Protein AF-A0A8J6C8V6-F1 (afdb_monomer)

Organism: Diacronema lutheri (NCBI:txid2081491)

Solvent-accessible surface area (backbone atoms only — not comparable to full-atom values): 44480 Å² total; per-residue (Å²): 112,77,70,57,52,56,53,49,53,51,51,50,51,52,50,50,52,49,50,53,52,50,55,67,61,65,72,78,74,77,81,79,85,79,83,84,81,88,88,88,89,86,83,91,84,90,88,87,83,85,86,85,81,88,85,83,87,83,88,86,85,86,87,90,85,86,84,88,84,86,88,84,86,85,85,87,87,82,88,82,89,82,91,81,89,86,86,88,82,84,79,92,68,75,66,72,68,63,71,75,76,77,76,85,82,84,85,87,81,90,78,84,87,85,89,81,86,84,87,86,82,87,81,88,86,90,82,89,84,86,88,81,84,88,79,89,78,89,85,81,88,82,87,88,80,89,78,90,82,90,84,88,81,89,78,87,83,76,87,81,78,90,73,85,72,84,67,54,74,67,58,54,50,48,55,50,48,55,51,48,50,54,49,48,53,52,48,50,53,50,50,51,51,51,51,51,53,51,50,50,50,52,50,53,51,54,51,50,52,52,50,50,51,51,48,48,52,46,50,51,50,40,71,74,59,72,43,74,50,34,62,65,40,50,50,44,40,53,69,44,50,51,38,51,54,50,49,54,51,20,46,55,51,4,40,51,39,6,65,62,60,71,47,57,50,66,56,20,22,33,40,36,43,22,47,58,34,32,22,14,60,48,73,40,91,78,67,70,81,40,72,65,29,46,53,48,49,67,54,49,49,45,46,32,53,47,48,50,17,42,51,22,20,51,54,53,62,28,51,31,53,56,52,52,50,52,54,50,48,52,49,39,41,49,52,50,50,51,51,52,53,59,65,67,58,58,71,75,76,75,76,74,75,87,59,58,84,76,45,52,61,53,52,54,46,52,62,68,68,42,69,72,72,68,69,72,75,68,63,74,66,79,65,71,32,43,46,54,52,42,47,47,47,41,40,72,45,48,48,32,51,50,49,50,54,51,14,42,60,55,5,45,55,41,9,62,66,62,70,48,57,58,66,49,21,19,33,43,36,29,22,30,52,32,44,24,32,56,55,65,38,94,78,72,65,81,45,78,65,18,42,52,47,48,53,53,48,36,41,49,31,40,39,51,44,34,48,47,26,26,54,35,25,64,37,63,50,34,55,53,48,42,52,49,48,45,66,63,45,33,76,77,40,64,87,48,38,60,58,51,47,57,61,59,45,47,62,56,52,53,48,49,25,48,52,52,3,39,52,50,5,63,73,71,72,44,58,48,69,56,20,23,36,45,38,29,19,46,71,14,27,18,25,65,58,75,49,93,79,69,67,89,43,72,65,47,44,51,50,52,38,42,54,33,32,37,49,49,28,52,46,12,27,45,18,25,32,46,42,65,41,67,62,62,58,49,51,49,54,47,53,51,50,51,50,48,62,65,44,47,60,59,53,49,52,53,51,48,52,52,51,50,52,51,52,63,73,60,54,80,73,71,91,73,74,93,71,84,79,80,95,66,89,77,77,77,74,73,73,72,79,49,70,64,60,58,51,52,64,61,42,58,63,49,54,57,51,49,52,52,50,51,52,50,50,45,42,57,72,46,50,50,40,51,51,53,51,52,50,19,48,56,54,3,40,52,51,6,62,72,69,72,44,56,53,66,52,17,22,32,36,39,43,17,18,54,64,30,25,42,69,49,78,42,90,75,72,69,83,46,74,67,38,42,57,47,47,42,53,49,19,43,51,31,48,57,49,49,32,34,52,22,14,47,48,14,44,56,50,49,48,44,62,76,68,62,60,73,76,94,71,73,69,79,79,70,70,133

Structure (mmCIF, N/CA/C/O backbone):
data_AF-A0A8J6C8V6-F1
#
_entry.id   AF-A0A8J6C8V6-F1
#
loop_
_atom_site.group_PDB
_atom_site.id
_atom_site.type_symbol
_atom_site.label_atom_id
_atom_site.label_alt_id
_atom_site.label_comp_id
_atom_site.label_asym_id
_atom_site.label_entity_id
_atom_site.label_seq_id
_atom_site.pdbx_PDB_ins_code
_atom_site.Cartn_x
_atom_site.Cartn_y
_atom_site.Cartn_z
_atom_site.occupancy
_atom_site.B_iso_or_equiv
_atom_site.auth_seq_id
_atom_site.auth_comp_id
_atom_site.auth_asym_id
_atom_site.auth_atom_id
_atom_site.pdbx_PDB_model_num
ATOM 1 N N . MET A 1 1 ? 4.197 25.126 -21.707 1.00 30.05 1 MET A N 1
ATOM 2 C CA . MET A 1 1 ? 3.265 24.369 -20.836 1.00 30.05 1 MET A CA 1
ATOM 3 C C . MET A 1 1 ? 3.887 24.002 -19.483 1.00 30.05 1 MET A C 1
ATOM 5 O O . MET A 1 1 ? 3.318 24.408 -18.483 1.00 30.05 1 MET A O 1
ATOM 9 N N . ALA A 1 2 ? 5.067 23.366 -19.401 1.00 25.59 2 ALA A N 1
ATOM 10 C CA . ALA A 1 2 ? 5.706 23.020 -18.112 1.00 25.59 2 ALA A CA 1
ATOM 11 C C . ALA A 1 2 ? 6.103 24.221 -17.212 1.00 25.59 2 ALA A C 1
ATOM 13 O O . ALA A 1 2 ? 6.081 24.112 -15.992 1.00 25.59 2 ALA A O 1
ATOM 14 N N . THR A 1 3 ? 6.415 25.387 -17.788 1.00 31.66 3 THR A N 1
ATOM 15 C CA . THR A 1 3 ? 6.714 26.626 -17.038 1.00 31.66 3 THR A CA 1
ATOM 16 C C . THR A 1 3 ? 5.484 27.243 -16.368 1.00 31.66 3 THR A C 1
ATOM 18 O O . THR A 1 3 ? 5.606 27.835 -15.300 1.00 31.66 3 THR A O 1
ATOM 21 N N . ASN A 1 4 ? 4.294 27.059 -16.949 1.00 33.47 4 ASN A N 1
ATOM 22 C CA . ASN A 1 4 ? 3.049 27.615 -16.410 1.00 33.47 4 ASN A CA 1
ATOM 23 C C . ASN A 1 4 ? 2.505 26.767 -15.251 1.00 33.47 4 ASN A C 1
ATOM 25 O O . ASN A 1 4 ? 1.908 27.316 -14.334 1.00 33.47 4 ASN A O 1
ATOM 29 N N . ALA A 1 5 ? 2.772 25.456 -15.242 1.00 31.73 5 ALA A N 1
ATOM 30 C CA . ALA A 1 5 ? 2.383 24.567 -14.144 1.00 31.73 5 ALA A CA 1
ATOM 31 C C . ALA A 1 5 ? 3.137 24.881 -12.836 1.00 31.73 5 ALA A C 1
ATOM 33 O O . ALA A 1 5 ? 2.535 24.892 -11.767 1.00 31.73 5 ALA A O 1
ATOM 34 N N . GLY A 1 6 ? 4.433 25.212 -12.913 1.00 34.34 6 GLY A N 1
ATOM 35 C CA . GLY A 1 6 ? 5.220 25.612 -11.737 1.00 34.34 6 GLY A CA 1
ATOM 36 C C . GLY A 1 6 ? 4.795 26.964 -11.152 1.00 34.34 6 GLY A C 1
ATOM 37 O O . GLY A 1 6 ? 4.732 27.115 -9.935 1.00 34.34 6 GLY A O 1
ATOM 38 N N . ALA A 1 7 ? 4.445 27.929 -12.010 1.00 38.06 7 ALA A N 1
ATOM 39 C CA . ALA A 1 7 ? 3.910 29.219 -11.576 1.00 38.06 7 ALA A CA 1
ATOM 40 C C . ALA A 1 7 ? 2.508 29.081 -10.957 1.00 38.06 7 ALA A C 1
ATOM 42 O O . ALA A 1 7 ? 2.233 29.710 -9.941 1.00 38.06 7 ALA A O 1
ATOM 43 N N . ALA A 1 8 ? 1.655 28.215 -11.517 1.00 36.56 8 ALA A N 1
ATOM 44 C CA . ALA A 1 8 ? 0.338 27.916 -10.961 1.00 36.56 8 ALA A CA 1
ATOM 45 C C . ALA A 1 8 ? 0.431 27.227 -9.590 1.00 36.56 8 ALA A C 1
ATOM 47 O O . ALA A 1 8 ? -0.271 27.629 -8.671 1.00 36.56 8 ALA A O 1
ATOM 48 N N . ALA A 1 9 ? 1.340 26.262 -9.408 1.00 36.94 9 ALA A N 1
ATOM 49 C CA . ALA A 1 9 ? 1.551 25.603 -8.115 1.00 36.94 9 ALA A CA 1
ATOM 50 C C . ALA A 1 9 ? 2.092 26.566 -7.039 1.00 36.94 9 ALA A C 1
ATOM 52 O O . ALA A 1 9 ? 1.648 26.520 -5.895 1.00 36.94 9 ALA A O 1
ATOM 53 N N . LEU A 1 10 ? 3.003 27.477 -7.405 1.00 40.19 10 LEU A N 1
ATOM 54 C CA . LEU A 1 10 ? 3.498 28.527 -6.505 1.00 40.19 10 LEU A CA 1
ATOM 55 C C . LEU A 1 10 ? 2.413 29.556 -6.159 1.00 40.19 10 LEU A C 1
ATOM 57 O O . LEU A 1 10 ? 2.309 29.952 -5.001 1.00 40.19 10 LEU A O 1
ATOM 61 N N . ALA A 1 11 ? 1.589 29.961 -7.129 1.00 42.84 11 ALA A N 1
ATOM 62 C CA . ALA A 1 11 ? 0.463 30.865 -6.897 1.00 42.84 11 ALA A CA 1
ATOM 63 C C . ALA A 1 11 ? -0.610 30.217 -6.009 1.00 42.84 11 ALA A C 1
ATOM 65 O O . ALA A 1 11 ? -1.130 30.865 -5.107 1.00 42.84 11 ALA A O 1
ATOM 66 N N . MET A 1 12 ? -0.887 28.927 -6.212 1.00 39.62 12 MET A N 1
ATOM 67 C CA . MET A 1 12 ? -1.834 28.166 -5.398 1.00 39.62 12 MET A CA 1
ATOM 68 C C . MET A 1 12 ? -1.300 27.947 -3.977 1.00 39.62 12 MET A C 1
ATOM 70 O O . MET A 1 12 ? -2.042 28.135 -3.022 1.00 39.62 12 MET A O 1
ATOM 74 N N . GLY A 1 13 ? -0.004 27.652 -3.815 1.00 39.75 13 GLY A N 1
ATOM 75 C CA . GLY A 1 13 ? 0.644 27.567 -2.502 1.00 39.75 13 GLY A CA 1
ATOM 76 C C . GLY A 1 13 ? 0.668 28.905 -1.753 1.00 39.75 13 GLY A C 1
ATOM 77 O O . GLY A 1 13 ? 0.417 28.939 -0.551 1.00 39.75 13 GLY A O 1
ATOM 78 N N . ALA A 1 14 ? 0.899 30.019 -2.456 1.00 44.19 14 ALA A N 1
ATOM 79 C CA . ALA A 1 14 ? 0.821 31.360 -1.877 1.00 44.19 14 ALA A CA 1
ATOM 80 C C . ALA A 1 14 ? -0.619 31.745 -1.492 1.00 44.19 14 ALA A C 1
ATOM 82 O O . ALA A 1 14 ? -0.830 32.321 -0.426 1.00 44.19 14 ALA A O 1
ATOM 83 N N . ALA A 1 15 ? -1.610 31.385 -2.314 1.00 42.84 15 ALA A N 1
ATOM 84 C CA . ALA A 1 15 ? -3.025 31.590 -2.012 1.00 42.84 15 ALA A CA 1
ATOM 85 C C . ALA A 1 15 ? -3.473 30.764 -0.795 1.00 42.84 15 ALA A C 1
ATOM 87 O O . ALA A 1 15 ? -4.143 31.298 0.083 1.00 42.84 15 ALA A O 1
ATOM 88 N N . LEU A 1 16 ? -3.037 29.502 -0.694 1.00 38.69 16 LEU A N 1
ATOM 89 C CA . LEU A 1 16 ? -3.321 28.637 0.453 1.00 38.69 16 LEU A CA 1
ATOM 90 C C . LEU A 1 16 ? -2.658 29.169 1.733 1.00 38.69 16 LEU A C 1
ATOM 92 O O . LEU A 1 16 ? -3.304 29.265 2.770 1.00 38.69 16 LEU A O 1
ATOM 96 N N . GLY A 1 17 ? -1.390 29.592 1.654 1.00 43.94 17 GLY A N 1
ATOM 97 C CA . GLY A 1 17 ? -0.689 30.216 2.779 1.00 43.94 17 GLY A CA 1
ATOM 98 C C . GLY A 1 17 ? -1.349 31.521 3.235 1.00 43.94 17 GLY A C 1
ATOM 99 O O . GLY A 1 17 ? -1.483 31.759 4.435 1.00 43.94 17 GLY A O 1
ATOM 100 N N . SER A 1 18 ? -1.830 32.340 2.293 1.00 45.34 18 SER A N 1
ATOM 101 C CA . SER A 1 18 ? -2.591 33.558 2.595 1.00 45.34 18 SER A CA 1
ATOM 102 C C . SER A 1 18 ? -3.954 33.248 3.218 1.00 45.34 18 SER A C 1
ATOM 104 O O . SER A 1 18 ? -4.357 33.956 4.135 1.00 45.34 18 SER A O 1
ATOM 106 N N . ALA A 1 19 ? -4.649 32.201 2.764 1.00 39.81 19 ALA A N 1
ATOM 107 C CA . ALA A 1 19 ? -5.932 31.775 3.323 1.00 39.81 19 ALA A CA 1
ATOM 108 C C . ALA A 1 19 ? -5.781 31.258 4.762 1.00 39.81 19 ALA A C 1
ATOM 110 O O . ALA A 1 19 ? -6.532 31.677 5.637 1.00 39.81 19 ALA A O 1
ATOM 111 N N . ILE A 1 20 ? -4.754 30.443 5.030 1.00 40.00 20 ILE A N 1
ATOM 112 C CA . ILE A 1 20 ? -4.425 29.953 6.379 1.00 40.00 20 ILE A CA 1
ATOM 113 C C . ILE A 1 20 ? -4.071 31.125 7.303 1.00 40.00 20 ILE A C 1
ATOM 115 O O . ILE A 1 20 ? -4.607 31.237 8.401 1.00 40.00 20 ILE A O 1
ATOM 119 N N . THR A 1 21 ? -3.221 32.047 6.843 1.00 48.19 21 THR A N 1
ATOM 120 C CA . THR A 1 21 ? -2.825 33.222 7.639 1.00 48.19 21 THR A CA 1
ATOM 121 C C . THR A 1 21 ? -4.021 34.143 7.910 1.00 48.19 21 THR A C 1
ATOM 123 O O . THR A 1 21 ? -4.174 34.648 9.020 1.00 48.19 21 THR A O 1
ATOM 126 N N . SER A 1 22 ? -4.905 34.323 6.922 1.00 44.50 22 SER A N 1
ATOM 127 C CA . SER A 1 22 ? -6.136 35.104 7.068 1.00 44.50 22 SER A CA 1
ATOM 128 C C . SER A 1 22 ? -7.093 34.462 8.075 1.00 44.50 22 SER A C 1
ATOM 130 O O . SER A 1 22 ? -7.598 35.170 8.943 1.00 44.50 22 SER A O 1
ATOM 132 N N . ALA A 1 23 ? -7.286 33.140 8.017 1.00 41.44 23 ALA A N 1
ATOM 133 C CA . ALA A 1 23 ? -8.123 32.395 8.958 1.00 41.44 23 ALA A CA 1
ATOM 134 C C . ALA A 1 23 ? -7.595 32.486 10.403 1.00 41.44 23 ALA A C 1
ATOM 136 O O . ALA A 1 23 ? -8.367 32.741 11.328 1.00 41.44 23 ALA A O 1
ATOM 137 N N . MET A 1 24 ? -6.272 32.385 10.591 1.00 41.94 24 MET A N 1
ATOM 138 C CA . MET A 1 24 ? -5.627 32.557 11.902 1.00 41.94 24 MET A CA 1
ATOM 139 C C . MET A 1 24 ? -5.723 33.993 12.438 1.00 41.94 24 MET A C 1
ATOM 141 O O . MET A 1 24 ? -5.727 34.199 13.647 1.00 41.94 24 MET A O 1
ATOM 145 N N . SER A 1 25 ? -5.805 34.996 11.560 1.00 46.53 25 SER A N 1
ATOM 146 C CA . SER A 1 25 ? -5.974 36.397 11.971 1.00 46.53 25 SER A CA 1
ATOM 147 C C . SER A 1 25 ? -7.427 36.775 12.287 1.00 46.53 25 SER A C 1
ATOM 149 O O . SER A 1 25 ? -7.662 37.692 13.071 1.00 46.53 25 SER A O 1
ATOM 151 N N . SER A 1 26 ? -8.410 36.064 11.722 1.00 38.81 26 SER A N 1
ATOM 152 C CA . SER A 1 26 ? -9.838 36.340 11.937 1.00 38.81 26 SER A CA 1
ATOM 153 C C . SER A 1 26 ? -10.416 35.747 13.225 1.00 38.81 26 SER A C 1
ATOM 155 O O . SER A 1 26 ? -11.485 36.177 13.647 1.00 38.81 26 SER A O 1
ATOM 157 N N . SER A 1 27 ? -9.732 34.803 13.881 1.00 40.84 27 SER A N 1
ATOM 158 C CA . SER A 1 27 ? -10.214 34.189 15.130 1.00 40.84 27 SER A CA 1
ATOM 159 C C . SER A 1 27 ? -9.925 35.017 16.392 1.00 40.84 27 SER A C 1
ATOM 161 O O . SER A 1 27 ? -10.410 34.673 17.466 1.00 40.84 27 SER A O 1
ATOM 163 N N . SER A 1 28 ? -9.186 36.131 16.294 1.00 40.91 28 SER A N 1
ATOM 164 C CA . SER A 1 28 ? -8.735 36.898 17.470 1.00 40.91 28 SER A CA 1
ATOM 165 C C . SER A 1 28 ? -9.606 38.111 17.853 1.00 40.91 28 SER A C 1
ATOM 167 O O . SER A 1 28 ? -9.186 38.893 18.709 1.00 40.91 28 SER A O 1
ATOM 169 N N . SER A 1 29 ? -10.778 38.333 17.241 1.00 36.53 29 SER A N 1
ATOM 170 C CA . SER A 1 29 ? -11.507 39.612 17.397 1.00 36.53 29 SER A CA 1
ATOM 171 C C . SER A 1 29 ? -13.019 39.544 17.654 1.00 36.53 29 SER A C 1
ATOM 173 O O . SER A 1 29 ? -13.678 40.581 17.589 1.00 36.53 29 SER A O 1
ATOM 175 N N . ALA A 1 30 ? -13.586 38.394 18.028 1.00 34.59 30 ALA A N 1
ATOM 176 C CA . ALA A 1 30 ? -14.975 38.344 18.496 1.00 34.59 30 ALA A CA 1
ATOM 177 C C . ALA A 1 30 ? -15.041 38.437 20.038 1.00 34.59 30 ALA A C 1
ATOM 179 O O . ALA A 1 30 ? -14.602 37.508 20.718 1.00 34.59 30 ALA A O 1
ATOM 180 N N . PRO A 1 31 ? -15.568 39.527 20.629 1.00 36.94 31 PRO A N 1
ATOM 181 C CA . PRO A 1 31 ? -15.778 39.599 22.069 1.00 36.94 31 PRO A CA 1
ATOM 182 C C . PRO A 1 31 ? -16.954 38.704 22.483 1.00 36.94 31 PRO A C 1
ATOM 184 O O . PRO A 1 31 ? -18.057 38.810 21.944 1.00 36.94 31 PRO A O 1
ATOM 187 N N . HIS A 1 32 ? -16.718 37.838 23.469 1.00 37.09 32 HIS A N 1
ATOM 188 C CA . HIS A 1 32 ? -17.758 37.080 24.164 1.00 37.09 32 HIS A CA 1
ATOM 189 C C . HIS A 1 32 ? -18.831 38.025 24.744 1.00 37.09 32 HIS A C 1
ATOM 191 O O . HIS A 1 32 ? -18.473 38.987 25.431 1.00 37.09 32 HIS A O 1
ATOM 197 N N . PRO A 1 33 ? -20.137 37.762 24.548 1.00 39.53 33 PRO A N 1
ATOM 198 C CA . PRO A 1 33 ? -21.176 38.492 25.258 1.00 39.53 33 PRO A CA 1
ATOM 199 C C . PRO A 1 33 ? -21.179 38.072 26.734 1.00 39.53 33 PRO A C 1
ATOM 201 O O . PRO A 1 33 ? -21.452 36.923 27.077 1.00 39.53 33 PRO A O 1
ATOM 204 N N . ALA A 1 34 ? -20.854 39.028 27.603 1.00 34.25 34 ALA A N 1
ATOM 205 C CA . ALA A 1 34 ? -20.939 38.896 29.047 1.00 34.25 34 ALA A CA 1
ATOM 206 C C . ALA A 1 34 ? -22.407 38.775 29.487 1.00 34.25 34 ALA A C 1
ATOM 208 O O . ALA A 1 34 ? -23.218 39.674 29.261 1.00 34.25 34 ALA A O 1
ATOM 209 N N . THR A 1 35 ? -22.746 37.670 30.143 1.00 34.94 35 THR A N 1
ATOM 210 C CA . THR A 1 35 ? -23.993 37.516 30.894 1.00 34.94 35 THR A CA 1
ATOM 211 C C . THR A 1 35 ? -23.923 38.363 32.160 1.00 34.94 35 THR A C 1
ATOM 213 O O . THR A 1 35 ? -23.154 38.064 33.072 1.00 34.94 35 THR A O 1
ATOM 216 N N . ALA A 1 36 ? -24.718 39.430 32.195 1.00 33.66 36 ALA A N 1
ATOM 217 C CA . ALA A 1 36 ? -24.928 40.268 33.364 1.00 33.66 36 ALA A CA 1
ATOM 218 C C . ALA A 1 36 ? -25.947 39.618 34.312 1.00 33.66 36 ALA A C 1
ATOM 220 O O . ALA A 1 36 ? -27.078 39.331 33.925 1.00 33.66 36 ALA A O 1
ATOM 221 N N . THR A 1 37 ? -25.554 39.443 35.568 1.00 39.41 37 THR A N 1
ATOM 222 C CA . THR A 1 37 ? -26.453 39.244 36.706 1.00 39.41 37 THR A CA 1
ATOM 223 C C . THR A 1 37 ? -26.199 40.376 37.685 1.00 39.41 37 THR A C 1
ATOM 225 O O . THR A 1 37 ? -25.075 40.482 38.165 1.00 39.41 37 THR A O 1
ATOM 228 N N . ASP A 1 38 ? -27.214 41.198 37.969 1.00 35.12 38 ASP A N 1
ATOM 229 C CA . ASP A 1 38 ? -27.500 41.614 39.345 1.00 35.12 38 ASP A CA 1
ATOM 230 C C . ASP A 1 38 ? -28.845 42.346 39.527 1.00 35.12 38 ASP A C 1
ATOM 232 O O . ASP A 1 38 ? -29.272 43.141 38.691 1.00 35.12 38 ASP A O 1
ATOM 236 N N . ALA A 1 39 ? -29.404 42.091 40.718 1.00 33.47 39 ALA A N 1
ATOM 237 C CA . ALA A 1 39 ? -30.336 42.879 41.537 1.00 33.47 39 ALA A CA 1
ATOM 238 C C . ALA A 1 39 ? -31.869 42.611 41.517 1.00 33.47 39 ALA A C 1
ATOM 240 O O . ALA A 1 39 ? -32.626 43.174 40.731 1.00 33.47 39 ALA A O 1
ATOM 241 N N . SER A 1 40 ? -32.294 41.951 42.613 1.00 32.03 40 SER A N 1
ATOM 242 C CA . SER A 1 40 ? -33.287 42.407 43.626 1.00 32.03 40 SER A CA 1
ATOM 243 C C . SER A 1 40 ? -34.705 41.784 43.708 1.00 32.03 40 SER A C 1
ATOM 245 O O . SER A 1 40 ? -35.217 41.277 42.717 1.00 32.03 40 SER A O 1
ATOM 247 N N . PRO A 1 41 ? -35.330 41.769 44.921 1.00 57.94 41 PRO A N 1
ATOM 248 C CA . PRO A 1 41 ? -36.082 40.621 45.451 1.00 57.94 41 PRO A CA 1
ATOM 249 C C . PRO A 1 41 ? -37.564 40.907 45.783 1.00 57.94 41 PRO A C 1
ATOM 251 O O . PRO A 1 41 ? -37.940 42.063 45.937 1.00 57.94 41 PRO A O 1
ATOM 254 N N . ALA A 1 42 ? -38.372 39.856 46.015 1.00 30.39 42 ALA A N 1
ATOM 255 C CA . ALA A 1 42 ? -39.424 39.805 47.051 1.00 30.39 42 ALA A CA 1
ATOM 256 C C . ALA A 1 42 ? -40.224 38.477 47.064 1.00 30.39 42 ALA A C 1
ATOM 258 O O . ALA A 1 42 ? -40.580 37.944 46.021 1.00 30.39 42 ALA A O 1
ATOM 259 N N . ALA A 1 43 ? -40.597 38.076 48.288 1.00 31.33 43 ALA A N 1
ATOM 260 C CA . ALA A 1 43 ? -41.796 37.325 48.699 1.00 31.33 43 ALA A CA 1
ATOM 261 C C . ALA A 1 43 ? -41.878 35.780 48.545 1.00 31.33 43 ALA A C 1
ATOM 263 O O . ALA A 1 43 ? -42.280 35.241 47.526 1.00 31.33 43 ALA A O 1
ATOM 264 N N . ALA A 1 44 ? -41.621 35.121 49.687 1.00 32.28 44 ALA A N 1
ATOM 265 C CA . ALA A 1 44 ? -42.472 34.142 50.391 1.00 32.28 44 ALA A CA 1
ATOM 266 C C . ALA A 1 44 ? -43.020 32.886 49.667 1.00 32.28 44 ALA A C 1
ATOM 268 O O . ALA A 1 44 ? -43.952 32.984 48.881 1.00 32.28 44 ALA A O 1
ATOM 269 N N . ALA A 1 45 ? -42.590 31.691 50.113 1.00 31.55 45 ALA A N 1
ATOM 270 C CA . ALA A 1 45 ? -43.427 30.725 50.862 1.00 31.55 45 ALA A CA 1
ATOM 271 C C . ALA A 1 45 ? -42.719 29.362 51.097 1.00 31.55 45 ALA A C 1
ATOM 273 O O . ALA A 1 45 ? -42.492 28.588 50.179 1.00 31.55 45 ALA A O 1
ATOM 274 N N . ALA A 1 46 ? -42.374 29.127 52.366 1.00 31.80 46 ALA A N 1
ATOM 275 C CA . ALA A 1 46 ? -42.501 27.927 53.210 1.00 31.80 46 ALA A CA 1
ATOM 276 C C . ALA A 1 46 ? -42.392 26.453 52.694 1.00 31.80 46 ALA A C 1
ATOM 278 O O . ALA A 1 46 ? -43.120 26.016 51.811 1.00 31.80 46 ALA A O 1
ATOM 279 N N . VAL A 1 47 ? -41.663 25.675 53.528 1.00 34.12 47 VAL A N 1
ATOM 280 C CA . VAL A 1 47 ? -41.816 24.248 53.957 1.00 34.12 47 VAL A CA 1
ATOM 281 C C . VAL A 1 47 ? -40.800 23.215 53.392 1.00 34.12 47 VAL A C 1
ATOM 283 O O . VAL A 1 47 ? -40.461 23.281 52.216 1.00 34.12 47 VAL A O 1
ATOM 286 N N . PRO A 1 48 ? -40.247 22.298 54.236 1.00 40.84 48 PRO A N 1
ATOM 287 C CA . PRO A 1 48 ? -38.853 21.849 54.149 1.00 40.84 48 PRO A CA 1
ATOM 288 C C . PRO A 1 48 ? -38.660 20.377 53.738 1.00 40.84 48 PRO A C 1
ATOM 290 O O . PRO A 1 48 ? -39.536 19.535 53.926 1.00 40.84 48 PRO A O 1
ATOM 293 N N . SER A 1 49 ? -37.445 20.042 53.295 1.00 32.38 49 SER A N 1
ATOM 294 C CA . SER A 1 49 ? -36.958 18.666 53.135 1.00 32.38 49 SER A CA 1
ATOM 295 C C . SER A 1 49 ? -35.803 18.373 54.103 1.00 32.38 49 SER A C 1
ATOM 297 O O . SER A 1 49 ? -34.840 19.132 54.194 1.00 32.38 49 SER A O 1
ATOM 299 N N . ALA A 1 50 ? -35.947 17.269 54.837 1.00 35.53 50 ALA A N 1
ATOM 300 C CA . ALA A 1 50 ? -35.058 16.753 55.876 1.00 35.53 50 ALA A CA 1
ATOM 301 C C . ALA A 1 50 ? -33.678 16.271 55.356 1.00 35.53 50 ALA A C 1
ATOM 303 O O . ALA A 1 50 ? -33.557 15.938 54.177 1.00 35.53 50 ALA A O 1
ATOM 304 N N . PRO A 1 51 ? -32.651 16.169 56.228 1.00 38.38 51 PRO A N 1
ATOM 305 C CA . PRO A 1 51 ? -31.327 15.661 55.867 1.00 38.38 51 PRO A CA 1
ATOM 306 C C . PRO A 1 51 ? -31.193 14.136 56.042 1.00 38.38 51 PRO A C 1
ATOM 308 O O . PRO A 1 51 ? -31.664 13.560 57.024 1.00 38.38 51 PRO A O 1
ATOM 311 N N . SER A 1 52 ? -30.489 13.487 55.110 1.00 32.66 52 SER A N 1
ATOM 312 C CA . SER A 1 52 ? -30.012 12.100 55.238 1.00 32.66 52 SER A CA 1
ATOM 313 C C . SER A 1 52 ? -28.766 12.008 56.139 1.00 32.66 52 SER A C 1
ATOM 315 O O . SER A 1 52 ? -27.933 12.916 56.104 1.00 32.66 52 SER A O 1
ATOM 317 N N . PRO A 1 53 ? -28.600 10.928 56.931 1.00 42.84 53 PRO A N 1
ATOM 318 C CA . PRO A 1 53 ? -27.526 10.822 57.913 1.00 42.84 53 PRO A CA 1
ATOM 319 C C . PRO A 1 53 ? -26.259 10.123 57.393 1.00 42.84 53 PRO A C 1
ATOM 321 O O . PRO A 1 53 ? -26.299 9.245 56.532 1.00 42.84 53 PRO A O 1
ATOM 324 N N . LEU A 1 54 ? -25.140 10.508 58.016 1.00 32.62 54 LEU A N 1
ATOM 325 C CA . LEU A 1 54 ? -23.837 9.845 58.000 1.00 32.62 54 LEU A CA 1
ATOM 326 C C . LEU A 1 54 ? -23.925 8.381 58.466 1.00 32.62 54 LEU A C 1
ATOM 328 O O . LEU A 1 54 ? -24.571 8.084 59.471 1.00 32.62 54 LEU A O 1
ATOM 332 N N . VAL A 1 55 ? -23.154 7.499 57.823 1.00 35.19 55 VAL A N 1
ATOM 333 C CA . VAL A 1 55 ? -22.826 6.161 58.336 1.00 35.19 55 VAL A CA 1
ATOM 334 C C . VAL A 1 55 ? -21.369 6.145 58.792 1.00 35.19 55 VAL A C 1
ATOM 336 O O . VAL A 1 55 ? -20.452 6.447 58.030 1.00 35.19 55 VAL A O 1
ATOM 339 N N . ALA A 1 56 ? -21.190 5.807 60.066 1.00 30.69 56 ALA A N 1
ATOM 340 C CA . ALA A 1 56 ? -19.921 5.682 60.761 1.00 30.69 56 ALA A CA 1
ATOM 341 C C . ALA A 1 56 ? -19.314 4.274 60.622 1.00 30.69 56 ALA A C 1
ATOM 343 O O . ALA A 1 56 ? -20.008 3.259 60.625 1.00 30.69 56 ALA A O 1
ATOM 344 N N . THR A 1 57 ? -17.986 4.241 60.565 1.00 37.38 57 THR A N 1
ATOM 345 C CA . THR A 1 57 ? -17.092 3.084 60.732 1.00 37.38 57 THR A CA 1
ATOM 346 C C . THR A 1 57 ? -17.082 2.528 62.161 1.00 37.38 57 THR A C 1
ATOM 348 O O . THR A 1 57 ? -17.188 3.322 63.099 1.00 37.38 57 THR A O 1
ATOM 351 N N . PRO A 1 58 ? -16.715 1.244 62.355 1.00 40.69 58 PRO A N 1
ATOM 352 C CA . PRO A 1 58 ? -16.085 0.807 63.599 1.00 40.69 58 PRO A CA 1
ATOM 353 C C . PRO A 1 58 ? -14.673 0.205 63.410 1.00 40.69 58 PRO A C 1
ATOM 355 O O . PRO A 1 58 ? -14.434 -0.685 62.596 1.00 40.69 58 PRO A O 1
ATOM 358 N N . ARG A 1 59 ? -13.747 0.705 64.240 1.00 29.64 59 ARG A N 1
ATOM 359 C CA . ARG A 1 59 ? -12.506 0.079 64.766 1.00 29.64 59 ARG A CA 1
ATOM 360 C C . ARG A 1 59 ? -12.925 -0.815 65.961 1.00 29.64 59 ARG A C 1
ATOM 362 O O . ARG A 1 59 ? -13.957 -0.524 66.548 1.00 29.64 59 ARG A O 1
ATOM 369 N N . ALA A 1 60 ? -12.235 -1.825 66.493 1.00 32.94 60 ALA A N 1
ATOM 370 C CA . ALA A 1 60 ? -10.900 -2.417 66.389 1.00 32.94 60 ALA A CA 1
ATOM 371 C C . ALA A 1 60 ? -10.926 -3.753 67.183 1.00 32.94 60 ALA A C 1
ATOM 373 O O . ALA A 1 60 ? -11.742 -3.854 68.095 1.00 32.94 60 ALA A O 1
ATOM 374 N N . ALA A 1 61 ? -9.995 -4.694 66.945 1.00 29.70 61 ALA A N 1
ATOM 375 C CA . ALA A 1 61 ? -9.235 -5.383 68.013 1.00 29.70 61 ALA A CA 1
ATOM 376 C C . ALA A 1 61 ? -8.211 -6.420 67.481 1.00 29.70 61 ALA A C 1
ATOM 378 O O . ALA A 1 61 ? -8.573 -7.369 66.801 1.00 29.70 61 ALA A O 1
ATOM 379 N N . ALA A 1 62 ? -6.954 -6.203 67.892 1.00 30.19 62 ALA A N 1
ATOM 380 C CA . ALA A 1 62 ? -5.918 -7.148 68.348 1.00 30.19 62 ALA A CA 1
ATOM 381 C C . ALA A 1 62 ? -5.323 -8.274 67.447 1.00 30.19 62 ALA A C 1
ATOM 383 O O . ALA A 1 62 ? -5.973 -9.231 67.052 1.00 30.19 62 ALA A O 1
ATOM 384 N N . GLN A 1 63 ? -3.998 -8.149 67.265 1.00 34.34 63 GLN A N 1
ATOM 385 C CA . GLN A 1 63 ? -2.928 -9.106 66.881 1.00 34.34 63 GLN A CA 1
ATOM 386 C C . GLN A 1 63 ? -2.663 -10.195 67.974 1.00 34.34 63 GLN A C 1
ATOM 388 O O . GLN A 1 63 ? -3.320 -10.074 69.009 1.00 34.34 63 GLN A O 1
ATOM 393 N N . PRO A 1 64 ? -1.703 -11.176 67.879 1.00 47.19 64 PRO A N 1
ATOM 394 C CA . PRO A 1 64 ? -0.472 -11.240 67.041 1.00 47.19 64 PRO A CA 1
ATOM 395 C C . PRO A 1 64 ? -0.014 -12.629 66.496 1.00 47.19 64 PRO A C 1
ATOM 397 O O . PRO A 1 64 ? -0.524 -13.668 66.894 1.00 47.19 64 PRO A O 1
ATOM 400 N N . GLY A 1 65 ? 1.052 -12.646 65.667 1.00 29.25 65 GLY A N 1
ATOM 401 C CA . GLY A 1 65 ? 2.031 -13.758 65.682 1.00 29.25 65 GLY A CA 1
ATOM 402 C C . GLY A 1 65 ? 2.587 -14.311 64.353 1.00 29.25 65 GLY A C 1
ATOM 403 O O . GLY A 1 65 ? 2.056 -15.269 63.818 1.00 29.25 65 GLY A O 1
ATOM 404 N N . THR A 1 66 ? 3.735 -13.765 63.926 1.00 30.25 66 THR A N 1
ATOM 405 C CA . THR A 1 66 ? 4.969 -14.451 63.439 1.00 30.25 66 THR A CA 1
ATOM 406 C C . THR A 1 66 ? 5.022 -15.380 62.198 1.00 30.25 66 THR A C 1
ATOM 408 O O . THR A 1 66 ? 4.497 -16.483 62.197 1.00 30.25 66 THR A O 1
ATOM 411 N N . ALA A 1 67 ? 5.920 -14.971 61.281 1.00 29.09 67 ALA A N 1
ATOM 412 C CA . ALA A 1 67 ? 7.045 -15.720 60.672 1.00 29.09 67 ALA A CA 1
ATOM 413 C C . ALA A 1 67 ? 6.853 -16.666 59.452 1.00 29.09 67 ALA A C 1
ATOM 415 O O . ALA A 1 67 ? 6.380 -17.787 59.558 1.00 29.09 67 ALA A O 1
ATOM 416 N N . ALA A 1 68 ? 7.369 -16.182 58.310 1.00 32.22 68 ALA A N 1
ATOM 417 C CA . ALA A 1 68 ? 8.311 -16.801 57.355 1.00 32.22 68 ALA A CA 1
ATOM 418 C C . ALA A 1 68 ? 8.290 -18.324 57.068 1.00 32.22 68 ALA A C 1
ATOM 420 O O . ALA A 1 68 ? 8.631 -19.114 57.939 1.00 32.22 68 ALA A O 1
ATOM 421 N N . ALA A 1 69 ? 8.105 -18.701 55.788 1.00 29.53 69 ALA A N 1
ATOM 422 C CA . ALA A 1 69 ? 9.094 -19.403 54.933 1.00 29.53 69 ALA A CA 1
ATOM 423 C C . ALA A 1 69 ? 8.444 -20.053 53.681 1.00 29.53 69 ALA A C 1
ATOM 425 O O . ALA A 1 69 ? 7.426 -20.730 53.759 1.00 29.53 69 ALA A O 1
ATOM 426 N N . SER A 1 70 ? 9.080 -19.858 52.523 1.00 29.69 70 SER A N 1
ATOM 427 C CA . SER A 1 70 ? 8.994 -20.678 51.289 1.00 29.69 70 SER A CA 1
ATOM 428 C C . SER A 1 70 ? 10.083 -21.783 51.357 1.00 29.69 70 SER A C 1
ATOM 430 O O . SER A 1 70 ? 10.894 -21.681 52.283 1.00 29.69 70 SER A O 1
ATOM 432 N N . PRO A 1 71 ? 10.285 -22.748 50.420 1.00 50.56 71 PRO A N 1
ATOM 433 C CA . PRO A 1 71 ? 9.492 -23.291 49.294 1.00 50.56 71 PRO A CA 1
ATOM 434 C C . PRO A 1 71 ? 9.334 -24.839 49.364 1.00 50.56 71 PRO A C 1
ATOM 436 O O . PRO A 1 71 ? 9.954 -25.501 50.192 1.00 50.56 71 PRO A O 1
ATOM 439 N N . GLY A 1 72 ? 8.606 -25.461 48.424 1.00 28.31 72 GLY A N 1
ATOM 440 C CA . GLY A 1 72 ? 8.777 -26.903 48.168 1.00 28.31 72 GLY A CA 1
ATOM 441 C C . GLY A 1 72 ? 7.725 -27.567 47.276 1.00 28.31 72 GLY A C 1
ATOM 442 O O . GLY A 1 72 ? 6.689 -28.002 47.761 1.00 28.31 72 GLY A O 1
ATOM 443 N N . ALA A 1 73 ? 8.030 -27.713 45.985 1.00 31.73 73 ALA A N 1
ATOM 444 C CA . ALA A 1 73 ? 7.524 -28.816 45.155 1.00 31.73 73 ALA A CA 1
ATOM 445 C C . ALA A 1 73 ? 8.461 -30.034 45.348 1.00 31.73 73 ALA A C 1
ATOM 447 O O . ALA A 1 73 ? 9.642 -29.805 45.629 1.00 31.73 73 ALA A O 1
ATOM 448 N N . PRO A 1 74 ? 8.009 -31.301 45.188 1.00 46.75 74 PRO A N 1
ATOM 449 C CA . PRO A 1 74 ? 7.966 -31.873 43.833 1.00 46.75 74 PRO A CA 1
ATOM 450 C C . PRO A 1 74 ? 6.905 -32.975 43.550 1.00 46.75 74 PRO A C 1
ATOM 452 O O . PRO A 1 74 ? 6.442 -33.686 44.429 1.00 46.75 74 PRO A O 1
ATOM 455 N N . ALA A 1 75 ? 6.624 -33.121 42.249 1.00 30.83 75 ALA A N 1
ATOM 456 C CA . ALA A 1 75 ? 6.425 -34.346 41.454 1.00 30.83 75 ALA A CA 1
ATOM 457 C C . ALA A 1 75 ? 5.392 -35.451 41.823 1.00 30.83 75 ALA A C 1
ATOM 459 O O . ALA A 1 75 ? 5.557 -36.215 42.762 1.00 30.83 75 ALA A O 1
ATOM 460 N N . ALA A 1 76 ? 4.497 -35.660 40.843 1.00 31.14 76 ALA A N 1
ATOM 461 C CA . ALA A 1 76 ? 4.158 -36.932 40.178 1.00 31.14 76 ALA A CA 1
ATOM 462 C C . ALA A 1 76 ? 3.165 -37.951 40.802 1.00 31.14 76 ALA A C 1
ATOM 464 O O . ALA A 1 76 ? 3.485 -38.713 41.702 1.00 31.14 76 ALA A O 1
ATOM 465 N N . ALA A 1 77 ? 2.053 -38.090 40.059 1.00 29.56 77 ALA A N 1
ATOM 466 C CA . ALA A 1 77 ? 1.460 -39.331 39.532 1.00 29.56 77 ALA A CA 1
ATOM 467 C C . ALA A 1 77 ? 0.329 -40.077 40.287 1.00 29.56 77 ALA A C 1
ATOM 469 O O . ALA A 1 77 ? 0.444 -40.469 41.438 1.00 29.56 77 ALA A O 1
ATOM 470 N N . LEU A 1 78 ? -0.684 -40.404 39.460 1.00 28.06 78 LEU A N 1
ATOM 471 C CA . LEU A 1 78 ? -1.603 -41.559 39.462 1.00 28.06 78 LEU A CA 1
ATOM 472 C C . LEU A 1 78 ? -2.893 -41.549 40.316 1.00 28.06 78 LEU A C 1
ATOM 474 O O . LEU A 1 78 ? -2.908 -41.839 41.501 1.00 28.06 78 LEU A O 1
ATOM 478 N N . ALA A 1 79 ? -3.998 -41.328 39.587 1.00 29.36 79 ALA A N 1
ATOM 479 C CA . ALA A 1 79 ? -5.209 -42.160 39.490 1.00 29.36 79 ALA A CA 1
ATOM 480 C C . ALA A 1 79 ? -5.848 -42.756 40.768 1.00 29.36 79 ALA A C 1
ATOM 482 O O . ALA A 1 79 ? -5.358 -43.729 41.323 1.00 29.36 79 ALA A O 1
ATOM 483 N N . SER A 1 80 ? -7.089 -42.361 41.081 1.00 28.59 80 SER A N 1
ATOM 484 C CA . SER A 1 80 ? -8.303 -43.137 40.736 1.00 28.59 80 SER A CA 1
ATOM 485 C C . SER A 1 80 ? -9.574 -42.611 41.438 1.00 28.59 80 SER A C 1
ATOM 487 O O . SER A 1 80 ? -9.554 -42.208 42.592 1.00 28.59 80 SER A O 1
ATOM 489 N N . ALA A 1 81 ? -10.665 -42.610 40.664 1.00 29.69 81 ALA A N 1
ATOM 490 C CA . ALA A 1 81 ? -12.076 -42.865 40.990 1.00 29.69 81 ALA A CA 1
ATOM 491 C C . ALA A 1 81 ? -12.707 -42.473 42.353 1.00 29.69 81 ALA A C 1
ATOM 493 O O . ALA A 1 81 ? -12.458 -43.116 43.363 1.00 29.69 81 ALA A O 1
ATOM 494 N N . ALA A 1 82 ? -13.733 -41.604 42.295 1.00 29.67 82 ALA A N 1
ATOM 495 C CA . ALA A 1 82 ? -15.048 -41.754 42.965 1.00 29.67 82 ALA A CA 1
ATOM 496 C C . ALA A 1 82 ? -16.006 -40.639 42.472 1.00 29.67 82 ALA A C 1
ATOM 498 O O . ALA A 1 82 ? -15.760 -39.462 42.695 1.00 29.67 82 ALA A O 1
ATOM 499 N N . ARG A 1 83 ? -16.948 -40.921 41.558 1.00 31.39 83 ARG A N 1
ATOM 500 C CA . ARG A 1 83 ? -18.406 -41.069 41.799 1.00 31.39 83 ARG A CA 1
ATOM 501 C C . ARG A 1 83 ? -19.022 -40.107 42.837 1.00 31.39 83 ARG A C 1
ATOM 503 O O . ARG A 1 83 ? -18.897 -40.332 44.032 1.00 31.39 83 ARG A O 1
ATOM 510 N N . GLY A 1 84 ? -19.824 -39.155 42.351 1.00 28.72 84 GLY A N 1
ATOM 511 C CA . GLY A 1 84 ? -20.834 -38.402 43.111 1.00 28.72 84 GLY A CA 1
ATOM 512 C C . GLY A 1 84 ? -21.472 -37.296 42.251 1.00 28.72 84 GLY A C 1
ATOM 513 O O . GLY A 1 84 ? -20.779 -36.796 41.375 1.00 28.72 84 GLY A O 1
ATOM 514 N N . PRO A 1 85 ? -22.774 -36.977 42.395 1.00 42.28 85 PRO A N 1
ATOM 515 C CA . PRO A 1 85 ? -23.659 -36.631 41.273 1.00 42.28 85 PRO A CA 1
ATOM 516 C C . PRO A 1 85 ? -24.021 -35.132 41.183 1.00 42.28 85 PRO A C 1
ATOM 518 O O . PRO A 1 85 ? -23.608 -34.362 42.040 1.00 42.28 85 PRO A O 1
ATOM 521 N N . VAL A 1 86 ? -24.889 -34.791 40.204 1.00 29.66 86 VAL A N 1
ATOM 522 C CA . VAL A 1 86 ? -25.942 -33.731 40.220 1.00 29.66 86 VAL A CA 1
ATOM 523 C C . VAL A 1 86 ? -25.852 -32.661 39.091 1.00 29.66 86 VAL A C 1
ATOM 525 O O . VAL A 1 86 ? -25.030 -31.759 39.129 1.00 29.66 86 VAL A O 1
ATOM 528 N N . VAL A 1 87 ? -26.819 -32.763 38.153 1.00 31.14 87 VAL A N 1
ATOM 529 C CA . VAL A 1 87 ? -27.652 -31.703 37.502 1.00 31.14 87 VAL A CA 1
ATOM 530 C C . VAL A 1 87 ? -27.153 -30.865 36.300 1.00 31.14 87 VAL A C 1
ATOM 532 O O . VAL A 1 87 ? -26.170 -30.143 36.375 1.00 31.14 87 VAL A O 1
ATOM 535 N N . GLY A 1 88 ? -28.015 -30.842 35.260 1.00 29.30 88 GLY A N 1
ATOM 536 C CA . GLY A 1 88 ? -28.234 -29.748 34.282 1.00 29.30 88 GLY A CA 1
ATOM 537 C C . GLY A 1 88 ? -27.345 -29.808 33.032 1.00 29.30 88 GLY A C 1
ATOM 538 O O . GLY A 1 88 ? -26.175 -30.119 33.137 1.00 29.30 88 GLY A O 1
ATOM 539 N N . MET A 1 89 ? -27.765 -29.545 31.793 1.00 33.16 89 MET A N 1
ATOM 540 C CA . MET A 1 89 ? -28.986 -29.005 31.191 1.00 33.16 89 MET A CA 1
ATOM 541 C C . MET A 1 89 ? -29.055 -29.502 29.732 1.00 33.16 89 MET A C 1
ATOM 543 O O . MET A 1 89 ? -28.035 -29.769 29.099 1.00 33.16 89 MET A O 1
ATOM 547 N N . ALA A 1 90 ? -30.275 -29.625 29.213 1.00 32.12 90 ALA A N 1
ATOM 548 C CA . ALA A 1 90 ? -30.594 -30.102 27.873 1.00 32.12 90 ALA A CA 1
ATOM 549 C C . ALA A 1 90 ? -30.288 -29.085 26.750 1.00 32.12 90 ALA A C 1
ATOM 551 O O . ALA A 1 90 ? -30.236 -27.876 26.963 1.00 32.12 90 ALA A O 1
ATOM 552 N N . ALA A 1 91 ? -30.122 -29.626 25.542 1.00 33.84 91 ALA A N 1
ATOM 553 C CA . ALA A 1 91 ? -29.745 -28.975 24.288 1.00 33.84 91 ALA A CA 1
ATOM 554 C C . ALA A 1 91 ? -30.764 -27.953 23.722 1.00 33.84 91 ALA A C 1
ATOM 556 O O . ALA A 1 91 ? -31.973 -28.134 23.894 1.00 33.84 91 ALA A O 1
ATOM 557 N N . PRO A 1 92 ? -30.325 -26.961 22.916 1.00 41.28 92 PRO A N 1
ATOM 558 C CA . PRO A 1 92 ? -31.209 -26.049 22.198 1.00 41.28 92 PRO A CA 1
ATOM 559 C C . PRO A 1 92 ? -31.405 -26.488 20.732 1.00 41.28 92 PRO A C 1
ATOM 561 O O . PRO A 1 92 ? -30.919 -25.850 19.805 1.00 41.28 92 PRO A O 1
ATOM 564 N N . GLU A 1 93 ? -32.145 -27.575 20.497 1.00 40.12 93 GLU A N 1
ATOM 565 C CA . GLU A 1 93 ? -32.669 -27.936 19.154 1.00 40.12 93 GLU A CA 1
ATOM 566 C C . GLU A 1 93 ? -34.181 -27.643 19.035 1.00 40.12 93 GLU A C 1
ATOM 568 O O . GLU A 1 93 ? -34.736 -27.500 17.947 1.00 40.12 93 GLU A O 1
ATOM 573 N N . ALA A 1 94 ? -34.863 -27.425 20.165 1.00 39.75 94 ALA A N 1
ATOM 574 C CA . ALA A 1 94 ? -36.308 -27.195 20.208 1.00 39.75 94 ALA A CA 1
ATOM 575 C C . ALA A 1 94 ? -36.746 -25.772 19.791 1.00 39.75 94 ALA A C 1
ATOM 577 O O . ALA A 1 94 ? -37.925 -25.560 19.505 1.00 39.75 94 ALA A O 1
ATOM 578 N N . LEU A 1 95 ? -35.829 -24.798 19.692 1.00 39.66 95 LEU A N 1
ATOM 579 C CA . LEU A 1 95 ? -36.173 -23.418 19.312 1.00 39.66 95 LEU A CA 1
ATOM 580 C C . LEU A 1 95 ? -36.204 -23.183 17.788 1.00 39.66 95 LEU A C 1
ATOM 582 O O . LEU A 1 95 ? -36.914 -22.296 17.318 1.00 39.66 95 LEU A O 1
ATOM 586 N N . LYS A 1 96 ? -35.510 -24.008 16.989 1.00 43.72 96 LYS A N 1
ATOM 587 C CA . LYS A 1 96 ? -35.460 -23.855 15.519 1.00 43.72 96 LYS A CA 1
ATOM 588 C C . LYS A 1 96 ? -36.731 -24.322 14.803 1.00 43.72 96 LYS A C 1
ATOM 590 O O . LYS A 1 96 ? -36.997 -23.884 13.686 1.00 43.72 96 LYS A O 1
ATOM 595 N N . ARG A 1 97 ? -37.552 -25.166 15.439 1.00 42.81 97 ARG A N 1
ATOM 596 C CA . ARG A 1 97 ? -38.814 -25.655 14.849 1.00 42.81 97 ARG A CA 1
ATOM 597 C C . ARG A 1 97 ? -40.003 -24.715 15.055 1.00 42.81 97 ARG A C 1
ATOM 599 O O . ARG A 1 97 ? -40.955 -24.792 14.287 1.00 42.81 97 ARG A O 1
ATOM 606 N N . ARG A 1 98 ? -39.936 -23.786 16.016 1.00 38.47 98 ARG A N 1
ATOM 607 C CA . ARG A 1 98 ? -41.034 -22.848 16.319 1.00 38.47 98 ARG A CA 1
ATOM 608 C C . ARG A 1 98 ? -41.012 -21.566 15.474 1.00 38.47 98 ARG A C 1
ATOM 610 O O . ARG A 1 98 ? -42.050 -20.945 15.299 1.00 38.47 98 ARG A O 1
ATOM 617 N N . ALA A 1 99 ? -39.871 -21.226 14.869 1.00 40.00 99 ALA A N 1
ATOM 618 C CA . ALA A 1 99 ? -39.724 -20.053 13.998 1.00 40.00 99 ALA A CA 1
ATOM 619 C C . ALA A 1 99 ? -40.201 -20.270 12.543 1.00 40.00 99 ALA A C 1
ATOM 621 O O . ALA A 1 99 ? -40.219 -19.328 11.761 1.00 40.00 99 ALA A O 1
ATOM 622 N N . ARG A 1 100 ? -40.610 -21.492 12.161 1.00 40.53 100 ARG A N 1
ATOM 623 C CA . ARG A 1 100 ? -41.151 -21.800 10.817 1.00 40.53 100 ARG A CA 1
ATOM 624 C C . ARG A 1 100 ? -42.685 -21.848 10.744 1.00 40.53 100 ARG A C 1
ATOM 626 O O . ARG A 1 100 ? -43.216 -22.153 9.686 1.00 40.53 100 ARG A O 1
ATOM 633 N N . GLN A 1 101 ? -43.392 -21.563 11.841 1.00 36.44 101 GLN A N 1
ATOM 634 C CA . GLN A 1 101 ? -44.863 -21.637 11.915 1.00 36.44 101 GLN A CA 1
ATOM 635 C C . GLN A 1 101 ? -45.571 -20.275 12.006 1.00 36.44 101 GLN A C 1
ATOM 637 O O . GLN A 1 101 ? -46.778 -20.234 12.206 1.00 36.44 101 GLN A O 1
ATOM 642 N N . LEU A 1 102 ? -44.857 -19.160 11.828 1.00 37.75 102 LEU A N 1
ATOM 643 C CA . LEU A 1 102 ? -45.449 -17.819 11.809 1.00 37.75 102 LEU A CA 1
ATOM 644 C C . LEU A 1 102 ? -45.061 -17.101 10.512 1.00 37.75 102 LEU A C 1
ATOM 646 O O . LEU A 1 102 ? -44.171 -16.258 10.494 1.00 37.75 102 LEU A O 1
ATOM 650 N N . ALA A 1 103 ? -45.721 -17.478 9.419 1.00 37.22 103 ALA A N 1
ATOM 651 C CA . ALA A 1 103 ? -45.783 -16.688 8.193 1.00 37.22 103 ALA A CA 1
ATOM 652 C C . ALA A 1 103 ? -47.258 -16.299 7.969 1.00 37.22 103 ALA A C 1
ATOM 654 O O . ALA A 1 103 ? -48.111 -17.185 8.051 1.00 37.22 103 ALA A O 1
ATOM 655 N N . PRO A 1 104 ? -47.587 -15.014 7.748 1.00 45.69 104 PRO A N 1
ATOM 656 C CA . PRO A 1 104 ? -48.966 -14.590 7.530 1.00 45.69 104 PRO A CA 1
ATOM 657 C C . PRO A 1 104 ? -49.441 -14.898 6.100 1.00 45.69 104 PRO A C 1
ATOM 659 O O . PRO A 1 104 ? -48.676 -14.793 5.140 1.00 45.69 104 PRO A O 1
ATOM 662 N N . GLU A 1 105 ? -50.717 -15.273 5.979 1.00 37.97 105 GLU A N 1
ATOM 663 C CA . GLU A 1 105 ? -51.423 -15.484 4.711 1.00 37.97 105 GLU A CA 1
ATOM 664 C C . GLU A 1 105 ? -51.543 -14.201 3.863 1.00 37.97 105 GLU A C 1
ATOM 666 O O . GLU A 1 105 ? -51.679 -13.105 4.416 1.00 37.97 105 GLU A O 1
ATOM 671 N N . PRO A 1 106 ? -51.576 -14.315 2.520 1.00 40.81 106 PRO A N 1
ATOM 672 C CA . PRO A 1 106 ? -51.878 -13.196 1.641 1.00 40.81 106 PRO A CA 1
ATOM 673 C C . PRO A 1 106 ? -53.394 -12.996 1.476 1.00 40.81 106 PRO A C 1
ATOM 675 O O . PRO A 1 106 ? -54.119 -13.870 1.002 1.00 40.81 106 PRO A O 1
ATOM 678 N N . VAL A 1 107 ? -53.854 -11.786 1.794 1.00 38.19 107 VAL A N 1
ATOM 679 C CA . VAL A 1 107 ? -55.196 -11.287 1.476 1.00 38.19 107 VAL A CA 1
ATOM 680 C C . VAL A 1 107 ? -55.326 -11.119 -0.043 1.00 38.19 107 VAL A C 1
ATOM 682 O O . VAL A 1 107 ? -54.665 -10.273 -0.645 1.00 38.19 107 VAL A O 1
ATOM 685 N N . GLN A 1 108 ? -56.190 -11.919 -0.669 1.00 32.75 108 GLN A N 1
ATOM 686 C CA . GLN A 1 108 ? -56.637 -11.716 -2.048 1.00 32.75 108 GLN A CA 1
ATOM 687 C C . GLN A 1 108 ? -57.743 -10.652 -2.085 1.00 32.75 108 GLN A C 1
ATOM 689 O O . GLN A 1 108 ? -58.847 -10.873 -1.596 1.00 32.75 108 GLN A O 1
ATOM 694 N N . GLY A 1 109 ? -57.444 -9.503 -2.694 1.00 37.84 109 GLY A N 1
ATOM 695 C CA . GLY A 1 109 ? -58.406 -8.457 -3.037 1.00 37.84 109 GLY A CA 1
ATOM 696 C C . GLY A 1 109 ? -58.456 -8.265 -4.549 1.00 37.84 109 GLY A C 1
ATOM 697 O O . GLY A 1 109 ? -57.518 -7.752 -5.152 1.00 37.84 109 GLY A O 1
ATOM 698 N N . VAL A 1 110 ? -59.552 -8.720 -5.147 1.00 34.94 110 VAL A N 1
ATOM 699 C CA . VAL A 1 110 ? -59.896 -8.643 -6.570 1.00 34.94 110 VAL A CA 1
ATOM 700 C C . VAL A 1 110 ? -60.365 -7.229 -6.923 1.00 34.94 110 VAL A C 1
ATOM 702 O O . VAL A 1 110 ? -61.348 -6.763 -6.357 1.00 34.94 110 VAL A O 1
ATOM 705 N N . VAL A 1 111 ? -59.738 -6.585 -7.915 1.00 35.41 111 VAL A N 1
ATOM 706 C CA . VAL A 1 111 ? -60.361 -5.519 -8.722 1.00 35.41 111 VAL A CA 1
ATOM 707 C C . VAL A 1 111 ? -59.955 -5.714 -10.185 1.00 35.41 111 VAL A C 1
ATOM 709 O O . VAL A 1 111 ? -58.810 -5.498 -10.572 1.00 35.41 111 VAL A O 1
ATOM 712 N N . THR A 1 112 ? -60.912 -6.148 -11.001 1.00 39.56 112 THR A N 1
ATOM 713 C CA . THR A 1 112 ? -60.891 -6.058 -12.472 1.00 39.56 112 THR A CA 1
ATOM 714 C C . THR A 1 112 ? -61.202 -4.623 -12.922 1.00 39.56 112 THR A C 1
ATOM 716 O O . THR A 1 112 ? -61.941 -3.930 -12.221 1.00 39.56 112 THR A O 1
ATOM 719 N N . PRO A 1 113 ? -60.780 -4.201 -14.130 1.00 39.72 113 PRO A N 1
ATOM 720 C CA . PRO A 1 113 ? -61.770 -4.238 -15.209 1.00 39.72 113 PRO A CA 1
ATOM 721 C C . PRO A 1 113 ? -61.248 -4.690 -16.583 1.00 39.72 113 PRO A C 1
ATOM 723 O O . PRO A 1 113 ? -60.058 -4.737 -16.878 1.00 39.72 113 PRO A O 1
ATOM 726 N N . SER A 1 114 ? -62.247 -5.053 -17.386 1.00 32.12 114 SER A N 1
ATOM 727 C CA . SER A 1 114 ? -62.249 -5.618 -18.737 1.00 32.12 114 SER A CA 1
ATOM 728 C C . SER A 1 114 ? -61.879 -4.628 -19.868 1.00 32.12 114 SER A C 1
ATOM 730 O O . SER A 1 114 ? -61.720 -3.435 -19.613 1.00 32.12 114 SER A O 1
ATOM 732 N N . PRO A 1 115 ? -61.757 -5.118 -21.124 1.00 52.59 115 PRO A N 1
ATOM 733 C CA . PRO A 1 115 ? -61.100 -4.440 -22.240 1.00 52.59 115 PRO A CA 1
ATOM 734 C C . PRO A 1 115 ? -62.079 -3.729 -23.185 1.00 52.59 115 PRO A C 1
ATOM 736 O O . PRO A 1 115 ? -63.129 -4.275 -23.507 1.00 52.59 115 PRO A O 1
ATOM 739 N N . LEU A 1 116 ? -61.684 -2.574 -23.725 1.00 33.28 116 LEU A N 1
ATOM 740 C CA . LEU A 1 116 ? -62.295 -1.949 -24.905 1.00 33.28 116 LEU A CA 1
ATOM 741 C C . LEU A 1 116 ? -61.223 -1.141 -25.665 1.00 33.28 116 LEU A C 1
ATOM 743 O O . LEU A 1 116 ? -60.709 -0.150 -25.158 1.00 33.28 116 LEU A O 1
ATOM 747 N N . GLY A 1 117 ? -60.887 -1.562 -26.888 1.00 33.97 117 GLY A N 1
ATOM 748 C CA . GLY A 1 117 ? -60.570 -0.609 -27.968 1.00 33.97 117 GLY A CA 1
ATOM 749 C C . GLY A 1 117 ? -61.868 -0.247 -28.713 1.00 33.97 117 GLY A C 1
ATOM 750 O O . GLY A 1 117 ? -62.923 -0.723 -28.287 1.00 33.97 117 GLY A O 1
ATOM 751 N N . PRO A 1 118 ? -61.856 0.459 -29.865 1.00 61.78 118 PRO A N 1
ATOM 752 C CA . PRO A 1 118 ? -60.764 1.108 -30.607 1.00 61.78 118 PRO A CA 1
ATOM 753 C C . PRO A 1 118 ? -61.137 2.560 -31.057 1.00 61.78 118 PRO A C 1
ATOM 755 O O . PRO A 1 118 ? -62.070 3.145 -30.520 1.00 61.78 118 PRO A O 1
ATOM 758 N N . ALA A 1 119 ? -60.457 3.081 -32.097 1.00 31.41 119 ALA A N 1
ATOM 759 C CA . ALA A 1 119 ? -60.593 4.400 -32.763 1.00 31.41 119 ALA A CA 1
ATOM 760 C C . ALA A 1 119 ? -59.811 5.532 -32.065 1.00 31.41 119 ALA A C 1
ATOM 762 O O . ALA A 1 119 ? -59.828 5.650 -30.853 1.00 31.41 119 ALA A O 1
ATOM 763 N N . GLY A 1 120 ? -59.028 6.388 -32.719 1.00 33.00 120 GLY A N 1
ATOM 764 C CA . GLY A 1 120 ? -59.030 6.879 -34.093 1.00 33.00 120 GLY A CA 1
ATOM 765 C C . GLY A 1 120 ? -59.003 8.410 -33.998 1.00 33.00 120 GLY A C 1
ATOM 766 O O . GLY A 1 120 ? -59.930 8.982 -33.443 1.00 33.00 120 GLY A O 1
ATOM 767 N N . GLY A 1 121 ? -57.957 9.084 -34.491 1.00 30.75 121 GLY A N 1
ATOM 768 C CA . GLY A 1 121 ? -57.934 10.555 -34.510 1.00 30.75 121 GLY A CA 1
ATOM 769 C C . GLY A 1 121 ? -56.546 11.183 -34.640 1.00 30.75 121 GLY A C 1
ATOM 770 O O . GLY A 1 121 ? -55.762 11.171 -33.699 1.00 30.75 121 GLY A O 1
ATOM 771 N N . ARG A 1 122 ? -56.266 11.753 -35.819 1.00 35.62 122 ARG A N 1
ATOM 772 C CA . ARG A 1 122 ? -55.202 12.749 -36.074 1.00 35.62 122 ARG A CA 1
ATOM 773 C C . ARG A 1 122 ? -55.499 14.063 -35.317 1.00 35.62 122 ARG A C 1
ATOM 775 O O . ARG A 1 122 ? -56.659 14.288 -34.979 1.00 35.62 122 ARG A O 1
ATOM 782 N N . PRO A 1 123 ? -54.501 14.945 -35.108 1.00 42.41 123 PRO A N 1
ATOM 783 C CA . PRO A 1 123 ? -54.218 16.040 -36.070 1.00 42.41 123 PRO A CA 1
ATOM 784 C C . PRO A 1 123 ? -52.684 16.228 -36.288 1.00 42.41 123 PRO A C 1
ATOM 786 O O . PRO A 1 123 ? -51.895 15.829 -35.441 1.00 42.41 123 PRO A O 1
ATOM 789 N N . ALA A 1 124 ? -52.135 16.581 -37.466 1.00 34.47 124 ALA A N 1
ATOM 790 C CA . ALA A 1 124 ? -52.150 17.884 -38.171 1.00 34.47 124 ALA A CA 1
ATOM 791 C C . ALA A 1 124 ? -51.783 19.050 -37.214 1.00 34.47 124 ALA A C 1
ATOM 793 O O . ALA A 1 124 ? -52.379 19.154 -36.157 1.00 34.47 124 ALA A O 1
ATOM 794 N N . GLU A 1 125 ? -50.845 19.973 -37.441 1.00 34.25 125 GLU A N 1
ATOM 795 C CA . GLU A 1 125 ? -50.309 20.586 -38.662 1.00 34.25 125 GLU A CA 1
ATOM 796 C C . GLU A 1 125 ? -49.210 21.604 -38.219 1.00 34.25 125 GLU A C 1
ATOM 798 O O . GLU A 1 125 ? -49.432 22.309 -37.237 1.00 34.25 125 GLU A O 1
ATOM 803 N N . ARG A 1 126 ? -48.001 21.647 -38.817 1.00 32.25 126 ARG A N 1
ATOM 804 C CA . ARG A 1 126 ? -47.337 22.778 -39.555 1.00 32.25 126 ARG A CA 1
ATOM 805 C C . ARG A 1 126 ? -45.855 22.862 -39.121 1.00 32.25 126 ARG A C 1
ATOM 807 O O . ARG A 1 126 ? -45.594 22.687 -37.942 1.00 32.25 126 ARG A O 1
ATOM 814 N N . GLY A 1 127 ? -44.832 23.138 -39.934 1.00 33.66 127 GLY A N 1
ATOM 815 C CA . GLY A 1 127 ? -44.672 23.397 -41.372 1.00 33.66 127 GLY A CA 1
ATOM 816 C C . GLY A 1 127 ? -43.275 24.009 -41.657 1.00 33.66 127 GLY A C 1
ATOM 817 O O . GLY A 1 127 ? -42.709 24.609 -40.748 1.00 33.66 127 GLY A O 1
ATOM 818 N N . ALA A 1 128 ? -42.807 23.892 -42.916 1.00 34.50 128 ALA A N 1
ATOM 819 C CA . ALA A 1 128 ? -41.659 24.565 -43.583 1.00 34.50 128 ALA A CA 1
ATOM 820 C C . ALA A 1 128 ? -40.213 24.140 -43.177 1.00 34.50 128 ALA A C 1
ATOM 822 O O . ALA A 1 128 ? -39.935 23.971 -42.001 1.00 34.50 128 ALA A O 1
ATOM 823 N N . ASP A 1 129 ? -39.197 23.960 -44.041 1.00 32.84 129 ASP A N 1
ATOM 824 C CA . ASP A 1 129 ? -39.054 24.156 -45.494 1.00 32.84 129 ASP A CA 1
ATOM 825 C C . ASP A 1 129 ? -37.806 23.434 -46.102 1.00 32.84 129 ASP A C 1
ATOM 827 O O . ASP A 1 129 ? -36.763 23.325 -45.467 1.00 32.84 129 ASP A O 1
ATOM 831 N N . VAL A 1 130 ? -37.957 23.013 -47.373 1.00 36.00 130 VAL A N 1
ATOM 832 C CA . VAL A 1 130 ? -37.029 23.074 -48.543 1.00 36.00 130 VAL A CA 1
ATOM 833 C C . VAL A 1 130 ? -35.706 22.252 -48.639 1.00 36.00 130 VAL A C 1
ATOM 835 O O . VAL A 1 130 ? -34.718 22.522 -47.973 1.00 36.00 130 VAL A O 1
ATOM 838 N N . ALA A 1 131 ? -35.695 21.386 -49.680 1.00 34.12 131 ALA A N 1
ATOM 839 C CA . ALA A 1 131 ? -34.610 20.915 -50.586 1.00 34.12 131 ALA A CA 1
ATOM 840 C C . ALA A 1 131 ? -33.395 20.146 -50.011 1.00 34.12 131 ALA A C 1
ATOM 842 O O . ALA A 1 131 ? -32.819 20.505 -49.003 1.00 34.12 131 ALA A O 1
ATOM 843 N N . GLY A 1 132 ? -32.835 19.102 -50.627 1.00 34.50 132 GLY A N 1
ATOM 844 C CA . GLY A 1 132 ? -33.023 18.433 -51.915 1.00 34.50 132 GLY A CA 1
ATOM 845 C C . GLY A 1 132 ? -31.844 17.455 -52.096 1.00 34.50 132 GLY A C 1
ATOM 846 O O . GLY A 1 132 ? -30.691 17.825 -51.891 1.00 34.50 132 GLY A O 1
ATOM 847 N N . ALA A 1 133 ? -32.119 16.188 -52.414 1.00 35.81 133 ALA A N 1
ATOM 848 C CA . ALA A 1 133 ? -31.119 15.119 -52.523 1.00 35.81 133 ALA A CA 1
ATOM 849 C C . ALA A 1 133 ? -30.374 15.128 -53.878 1.00 35.81 133 ALA A C 1
ATOM 851 O O . ALA A 1 133 ? -31.003 15.414 -54.900 1.00 35.81 133 ALA A O 1
ATOM 852 N N . PRO A 1 134 ? -29.088 14.719 -53.957 1.00 44.56 134 PRO A N 1
ATOM 853 C CA . PRO A 1 134 ? -28.433 14.494 -55.239 1.00 44.56 134 PRO A CA 1
ATOM 854 C C . PRO A 1 134 ? -28.446 13.011 -55.642 1.00 44.56 134 PRO A C 1
ATOM 856 O O . PRO A 1 134 ? -27.775 12.158 -55.064 1.00 44.56 134 PRO A O 1
ATOM 859 N N . SER A 1 135 ? -29.177 12.726 -56.718 1.00 35.84 135 SER A N 1
ATOM 860 C CA . SER A 1 135 ? -29.071 11.515 -57.534 1.00 35.84 135 SER A CA 1
ATOM 861 C C . SER A 1 135 ? -27.859 11.594 -58.475 1.00 35.84 135 SER A C 1
ATOM 863 O O . SER A 1 135 ? -27.734 12.542 -59.257 1.00 35.84 135 SER A O 1
ATOM 865 N N . ALA A 1 136 ? -26.990 10.582 -58.443 1.00 38.38 136 ALA A N 1
ATOM 866 C CA . ALA A 1 136 ? -25.797 10.479 -59.281 1.00 38.38 136 ALA A CA 1
ATOM 867 C C . ALA A 1 136 ? -26.149 10.251 -60.765 1.00 38.38 136 ALA A C 1
ATOM 869 O O . ALA A 1 136 ? -26.699 9.217 -61.152 1.00 38.38 136 ALA A O 1
ATOM 870 N N . ARG A 1 137 ? -25.808 11.232 -61.611 1.00 37.41 137 ARG A N 1
ATOM 871 C CA . ARG A 1 137 ? -25.963 11.177 -63.069 1.00 37.41 137 ARG A CA 1
ATOM 872 C C . ARG A 1 137 ? -24.754 10.540 -63.754 1.00 37.41 137 ARG A C 1
ATOM 874 O O . ARG A 1 137 ? -23.633 11.032 -63.699 1.00 37.41 137 ARG A O 1
ATOM 881 N N . ARG A 1 138 ? -25.081 9.502 -64.517 1.00 40.31 138 ARG A N 1
ATOM 882 C CA . ARG A 1 138 ? -24.435 8.989 -65.730 1.00 40.31 138 ARG A CA 1
ATOM 883 C C . ARG A 1 138 ? -24.022 10.136 -66.677 1.00 40.31 138 ARG A C 1
ATOM 885 O O . ARG A 1 138 ? -24.876 10.933 -67.064 1.00 40.31 138 ARG A O 1
ATOM 892 N N . ARG A 1 139 ? -22.754 10.189 -67.108 1.00 36.59 139 ARG A N 1
ATOM 893 C CA . ARG A 1 139 ? -22.313 10.963 -68.286 1.00 36.59 139 ARG A CA 1
ATOM 894 C C . ARG A 1 139 ? -21.779 10.029 -69.370 1.00 36.59 139 ARG A C 1
ATOM 896 O O . ARG A 1 139 ? -20.970 9.145 -69.113 1.00 36.59 139 ARG A O 1
ATOM 903 N N . VAL A 1 140 ? -22.291 10.268 -70.570 1.00 40.38 140 VAL A N 1
ATOM 904 C CA . VAL A 1 140 ? -21.910 9.735 -71.882 1.00 40.38 140 VAL A CA 1
ATOM 905 C C . VAL A 1 140 ? -21.562 10.956 -72.751 1.00 40.38 140 VAL A C 1
ATOM 907 O O . VAL A 1 140 ? -22.148 12.016 -72.530 1.00 40.38 140 VAL A O 1
ATOM 910 N N . ARG A 1 141 ? -20.707 10.749 -73.769 1.00 34.53 141 ARG A N 1
ATOM 911 C CA . ARG A 1 141 ? -20.200 11.677 -74.817 1.00 34.53 141 ARG A CA 1
ATOM 912 C C . ARG A 1 141 ? -19.040 12.576 -74.363 1.00 34.53 141 ARG A C 1
ATOM 914 O O . ARG A 1 141 ? -19.097 13.127 -73.277 1.00 34.53 141 ARG A O 1
ATOM 921 N N . GLY A 1 142 ? -17.976 12.790 -75.133 1.00 34.88 142 GLY A N 1
ATOM 922 C CA . GLY A 1 142 ? -17.652 12.413 -76.511 1.00 34.88 142 GLY A CA 1
ATOM 923 C C . GLY A 1 142 ? -16.891 13.563 -77.193 1.00 34.88 142 GLY A C 1
ATOM 924 O O . GLY A 1 142 ? -17.274 14.709 -76.999 1.00 34.88 142 GLY A O 1
ATOM 925 N N . ALA A 1 143 ? -15.910 13.199 -78.028 1.00 33.91 143 ALA A N 1
ATOM 926 C CA . ALA A 1 143 ? -15.318 13.947 -79.151 1.00 33.91 143 ALA A CA 1
ATOM 927 C C . ALA A 1 143 ? -14.217 15.018 -78.934 1.00 33.91 143 ALA A C 1
ATOM 929 O O . ALA A 1 143 ? -14.231 15.777 -77.971 1.00 33.91 143 ALA A O 1
ATOM 930 N N . ALA A 1 144 ? -13.377 15.068 -79.987 1.00 33.16 144 ALA A N 1
ATOM 931 C CA . ALA A 1 144 ? -12.324 16.014 -80.398 1.00 33.16 144 ALA A CA 1
ATOM 932 C C . ALA A 1 144 ? -10.945 15.848 -79.729 1.00 33.16 144 ALA A C 1
ATOM 934 O O . ALA A 1 144 ? -10.879 15.620 -78.529 1.00 33.16 144 ALA A O 1
ATOM 935 N N . ALA A 1 145 ? -9.794 15.981 -80.393 1.00 38.72 145 ALA A N 1
ATOM 936 C CA . ALA A 1 145 ? -9.347 16.032 -81.796 1.00 38.72 145 ALA A CA 1
ATOM 937 C C . ALA A 1 145 ? -7.793 16.096 -81.745 1.00 38.72 145 ALA A C 1
ATOM 939 O O . ALA A 1 145 ? -7.256 16.448 -80.697 1.00 38.72 145 ALA A O 1
ATOM 940 N N . ASP A 1 146 ? -7.125 15.804 -82.870 1.00 34.09 146 ASP A N 1
ATOM 941 C CA . ASP A 1 146 ? -5.701 16.069 -83.191 1.00 34.09 146 ASP A CA 1
ATOM 942 C C . ASP A 1 146 ? -4.643 15.225 -82.440 1.00 34.09 146 ASP A C 1
ATOM 944 O O . ASP A 1 146 ? -4.730 15.007 -81.240 1.00 34.09 146 ASP A O 1
ATOM 948 N N . GLY A 1 147 ? -3.583 14.676 -83.035 1.00 36.41 147 GLY A N 1
ATOM 949 C CA . GLY A 1 147 ? -2.991 14.739 -84.370 1.00 36.41 147 GLY A CA 1
ATOM 950 C C . GLY A 1 147 ? -1.592 14.084 -84.297 1.00 36.41 147 GLY A C 1
ATOM 951 O O . GLY A 1 147 ? -1.016 14.037 -83.213 1.00 36.41 147 GLY A O 1
ATOM 952 N N . ALA A 1 148 ? -1.070 13.622 -85.444 1.00 36.03 148 ALA A N 1
ATOM 953 C CA . ALA A 1 148 ? 0.295 13.103 -85.677 1.00 36.03 148 ALA A CA 1
ATOM 954 C C . ALA A 1 148 ? 0.645 11.756 -84.977 1.00 36.03 148 ALA A C 1
ATOM 956 O O . ALA A 1 148 ? 0.234 11.488 -83.860 1.00 36.03 148 ALA A O 1
ATOM 957 N N . ASP A 1 149 ? 1.384 10.805 -85.545 1.00 36.72 149 ASP A N 1
ATOM 958 C CA . ASP A 1 149 ? 2.241 10.827 -86.722 1.00 36.72 149 ASP A CA 1
ATOM 959 C C . ASP A 1 149 ? 2.503 9.397 -87.237 1.00 36.72 149 ASP A C 1
ATOM 961 O O . ASP A 1 149 ? 2.203 8.398 -86.579 1.00 36.72 149 ASP A O 1
ATOM 965 N N . ALA A 1 150 ? 3.042 9.338 -88.450 1.00 40.44 150 ALA A N 1
ATOM 966 C CA . ALA A 1 150 ? 3.208 8.180 -89.320 1.00 40.44 150 ALA A CA 1
ATOM 967 C C . ALA A 1 150 ? 4.114 7.034 -88.809 1.00 40.44 150 ALA A C 1
ATOM 969 O O . ALA A 1 150 ? 5.088 7.233 -88.088 1.00 40.44 150 ALA A O 1
ATOM 970 N N . GLY A 1 151 ? 3.846 5.821 -89.311 1.00 35.38 151 GLY A N 1
ATOM 971 C CA . GLY A 1 151 ? 4.736 4.660 -89.201 1.00 35.38 151 GLY A CA 1
ATOM 972 C C . GLY A 1 151 ? 4.152 3.428 -89.892 1.00 35.38 151 GLY A C 1
ATOM 973 O O . GLY A 1 151 ? 3.459 2.631 -89.267 1.00 35.38 151 GLY A O 1
ATOM 974 N N . GLY A 1 152 ? 4.370 3.317 -91.204 1.00 39.06 152 GLY A N 1
ATOM 975 C CA . GLY A 1 152 ? 3.811 2.267 -92.052 1.00 39.06 152 GLY A CA 1
ATOM 976 C C . GLY A 1 152 ? 4.457 0.888 -91.899 1.00 39.06 152 GLY A C 1
ATOM 977 O O . GLY A 1 152 ? 5.617 0.762 -91.526 1.00 39.06 152 GLY A O 1
ATOM 978 N N . ALA A 1 153 ? 3.697 -0.142 -92.273 1.00 38.09 153 ALA A N 1
ATOM 979 C CA . ALA A 1 153 ? 4.201 -1.337 -92.944 1.00 38.09 153 ALA A CA 1
ATOM 980 C C . ALA A 1 153 ? 3.022 -2.043 -93.633 1.00 38.09 153 ALA A C 1
ATOM 982 O O . ALA A 1 153 ? 2.024 -2.400 -93.008 1.00 38.09 153 ALA A O 1
ATOM 983 N N . SER A 1 154 ? 3.153 -2.170 -94.948 1.00 42.69 154 SER A N 1
ATOM 984 C CA . SER A 1 154 ? 2.251 -2.784 -95.917 1.00 42.69 154 SER A CA 1
ATOM 985 C C . SER A 1 154 ? 1.916 -4.244 -95.598 1.00 42.69 154 SER A C 1
ATOM 987 O O . SER A 1 154 ? 2.816 -5.054 -95.382 1.00 42.69 154 SER A O 1
ATOM 989 N N . VAL A 1 155 ? 0.631 -4.601 -95.672 1.00 41.53 155 VAL A N 1
ATOM 990 C CA . VAL A 1 155 ? 0.194 -5.991 -95.850 1.00 41.53 155 VAL A CA 1
ATOM 991 C C . VAL A 1 155 ? -0.486 -6.085 -97.210 1.00 41.53 155 VAL A C 1
ATOM 993 O O . VAL A 1 155 ? -1.560 -5.521 -97.418 1.00 41.53 155 VAL A O 1
ATOM 996 N N . ASP A 1 156 ? 0.184 -6.785 -98.120 1.00 41.06 156 ASP A N 1
ATOM 997 C CA . ASP A 1 156 ? -0.297 -7.159 -99.444 1.00 41.06 156 ASP A CA 1
ATOM 998 C C . ASP A 1 156 ? -1.617 -7.937 -99.365 1.00 41.06 156 ASP A C 1
ATOM 1000 O O . ASP A 1 156 ? -1.723 -8.983 -98.718 1.00 41.06 156 ASP A O 1
ATOM 1004 N N . VAL A 1 157 ? -2.628 -7.439 -100.077 1.00 45.25 157 VAL A N 1
ATOM 1005 C CA . VAL A 1 157 ? -3.875 -8.156 -100.345 1.00 45.25 157 VAL A CA 1
ATOM 1006 C C . VAL A 1 157 ? -3.707 -8.885 -101.673 1.00 45.25 157 VAL A C 1
ATOM 1008 O O . VAL A 1 157 ? -3.885 -8.313 -102.745 1.00 45.25 157 VAL A O 1
ATOM 1011 N N . ALA A 1 158 ? -3.357 -10.167 -101.597 1.00 43.34 158 ALA A N 1
ATOM 1012 C CA . ALA A 1 158 ? -3.447 -11.072 -102.734 1.00 43.34 158 ALA A CA 1
ATOM 1013 C C . ALA A 1 158 ? -4.927 -11.423 -103.019 1.00 43.34 158 ALA A C 1
ATOM 1015 O O . ALA A 1 158 ? -5.675 -11.717 -102.077 1.00 43.34 158 ALA A O 1
ATOM 1016 N N . PRO A 1 159 ? -5.366 -11.445 -104.290 1.00 49.56 159 PRO A N 1
ATOM 1017 C CA . PRO A 1 159 ? -6.721 -11.836 -104.657 1.00 49.56 159 PRO A CA 1
ATOM 1018 C C . PRO A 1 159 ? -6.857 -13.357 -104.542 1.00 49.56 159 PRO A C 1
ATOM 1020 O O . PRO A 1 159 ? -6.180 -14.121 -105.230 1.00 49.56 159 PRO A O 1
ATOM 1023 N N . ARG A 1 160 ? -7.724 -13.820 -103.638 1.00 38.97 160 ARG A N 1
ATOM 1024 C CA . ARG A 1 160 ? -8.000 -15.248 -103.466 1.00 38.97 160 ARG A CA 1
ATOM 1025 C C . ARG A 1 160 ? -9.129 -15.644 -104.411 1.00 38.97 160 ARG A C 1
ATOM 1027 O O . ARG A 1 160 ? -10.283 -15.314 -104.166 1.00 38.97 160 ARG A O 1
ATOM 1034 N N . ALA A 1 161 ? -8.749 -16.318 -105.491 1.00 45.72 161 ALA A N 1
ATOM 1035 C CA . ALA A 1 161 ? -9.653 -16.935 -106.445 1.00 45.72 161 ALA A CA 1
ATOM 1036 C C . ALA A 1 161 ? -10.514 -18.014 -105.769 1.00 45.72 161 ALA A C 1
ATOM 1038 O O . ALA A 1 161 ? -10.013 -18.867 -105.028 1.00 45.72 161 ALA A O 1
ATOM 1039 N N . ASP A 1 162 ? -11.809 -17.951 -106.057 1.00 50.50 162 ASP A N 1
ATOM 1040 C CA . ASP A 1 162 ? -12.807 -18.950 -105.721 1.00 50.50 162 ASP A CA 1
ATOM 1041 C C . ASP A 1 162 ? -12.520 -20.262 -106.457 1.00 50.50 162 ASP A C 1
ATOM 1043 O O . ASP A 1 162 ? -12.706 -20.384 -107.665 1.00 50.50 162 ASP A O 1
ATOM 1047 N N . ALA A 1 163 ? -12.113 -21.277 -105.701 1.00 48.84 163 ALA A N 1
ATOM 1048 C CA . ALA A 1 163 ? -12.262 -22.670 -106.089 1.00 48.84 163 ALA A CA 1
ATOM 1049 C C . ALA A 1 163 ? -13.081 -23.351 -104.990 1.00 48.84 163 ALA A C 1
ATOM 1051 O O . ALA A 1 163 ? -12.557 -23.806 -103.971 1.00 48.84 163 ALA A O 1
ATOM 1052 N N . ALA A 1 164 ? -14.403 -23.347 -105.166 1.00 48.41 164 ALA A N 1
ATOM 1053 C CA . ALA A 1 164 ? -15.328 -24.085 -104.321 1.00 48.41 164 ALA A CA 1
ATOM 1054 C C . ALA A 1 164 ? -15.172 -25.585 -104.604 1.00 48.41 164 ALA A C 1
ATOM 1056 O O . ALA A 1 164 ? -15.909 -26.176 -105.388 1.00 48.41 164 ALA A O 1
ATOM 1057 N N . GLU A 1 165 ? -14.186 -26.195 -103.955 1.00 51.84 165 GLU A N 1
ATOM 1058 C CA . GLU A 1 165 ? -14.008 -27.639 -103.924 1.00 51.84 165 GLU A CA 1
ATOM 1059 C C . GLU A 1 165 ? -15.263 -28.278 -103.299 1.00 51.84 165 GLU A C 1
ATOM 1061 O O . GLU A 1 165 ? -15.660 -27.993 -102.155 1.00 51.84 165 GLU A O 1
ATOM 1066 N N . VAL A 1 166 ? -15.943 -29.114 -104.088 1.00 59.44 166 VAL A N 1
ATOM 1067 C CA . VAL A 1 166 ? -17.125 -29.886 -103.687 1.00 59.44 166 VAL A CA 1
ATOM 1068 C C . VAL A 1 166 ? -16.659 -31.023 -102.775 1.00 59.44 166 VAL A C 1
ATOM 1070 O O . VAL A 1 166 ? -16.582 -32.183 -103.153 1.00 59.44 166 VAL A O 1
ATOM 1073 N N . VAL A 1 167 ? -16.304 -30.660 -101.543 1.00 56.56 167 VAL A N 1
ATOM 1074 C CA . VAL A 1 167 ? -15.979 -31.598 -100.465 1.00 56.56 167 VAL A CA 1
ATOM 1075 C C . VAL A 1 167 ? -17.239 -32.389 -100.119 1.00 56.56 167 VAL A C 1
ATOM 1077 O O . VAL A 1 167 ? -18.262 -31.788 -99.760 1.00 56.56 167 VAL A O 1
ATOM 1080 N N . ALA A 1 168 ? -17.153 -33.718 -100.207 1.00 58.75 168 ALA A N 1
ATOM 1081 C CA . ALA A 1 168 ? -18.252 -34.635 -99.935 1.00 58.75 168 ALA A CA 1
ATOM 1082 C C . ALA A 1 168 ? -18.903 -34.346 -98.558 1.00 58.75 168 ALA A C 1
ATOM 1084 O O . ALA A 1 168 ? -18.207 -34.000 -97.593 1.00 58.75 168 ALA A O 1
ATOM 1085 N N . PRO A 1 169 ? -20.237 -34.476 -98.414 1.00 70.06 169 PRO A N 1
ATOM 1086 C CA . PRO A 1 169 ? -20.955 -34.110 -97.186 1.00 70.06 169 PRO A CA 1
ATOM 1087 C C . PRO A 1 169 ? -20.419 -34.774 -95.904 1.00 70.06 169 PRO A C 1
ATOM 1089 O O . PRO A 1 169 ? -20.509 -34.186 -94.821 1.00 70.06 169 PRO A O 1
ATOM 1092 N N . SER A 1 170 ? -19.837 -35.973 -96.021 1.00 73.06 170 SER A N 1
ATOM 1093 C CA . SER A 1 170 ? -19.197 -36.721 -94.931 1.00 73.06 170 SER A CA 1
ATOM 1094 C C . SER A 1 170 ? -17.945 -36.017 -94.391 1.00 73.06 170 SER A C 1
ATOM 1096 O O . SER A 1 170 ? -17.843 -35.801 -93.182 1.00 73.06 170 SER A O 1
ATOM 1098 N N . GLU A 1 171 ? -17.051 -35.543 -95.260 1.00 73.62 171 GLU A N 1
ATOM 1099 C CA . GLU A 1 171 ? -15.829 -34.828 -94.869 1.00 73.62 171 GLU A CA 1
ATOM 1100 C C . GLU A 1 171 ? -16.118 -33.432 -94.298 1.00 73.62 171 GLU A C 1
ATOM 1102 O O . GLU A 1 171 ? -15.461 -32.989 -93.351 1.00 73.62 171 GLU A O 1
ATOM 1107 N N . ARG A 1 172 ? -17.157 -32.738 -94.794 1.00 74.75 172 ARG A N 1
ATOM 1108 C CA . ARG A 1 172 ? -17.625 -31.479 -94.176 1.00 74.75 172 ARG A CA 1
ATOM 1109 C C . ARG A 1 172 ? -18.152 -31.707 -92.759 1.00 74.75 172 ARG A C 1
ATOM 1111 O O . ARG A 1 172 ? -17.917 -30.868 -91.881 1.00 74.75 172 ARG A O 1
ATOM 1118 N N . ARG A 1 173 ? -18.850 -32.824 -92.514 1.00 78.94 173 ARG A N 1
ATOM 1119 C CA . ARG A 1 173 ? -19.308 -33.220 -91.171 1.00 78.94 173 ARG A CA 1
ATOM 1120 C C . ARG A 1 173 ? -18.132 -33.533 -90.256 1.00 78.94 173 ARG A C 1
ATOM 1122 O O . ARG A 1 173 ? -18.108 -33.042 -89.128 1.00 78.94 173 ARG A O 1
ATOM 1129 N N . GLU A 1 174 ? -17.140 -34.267 -90.743 1.00 82.56 174 GLU A N 1
ATOM 1130 C CA . GLU A 1 174 ? -15.966 -34.625 -89.952 1.00 82.56 174 GLU A CA 1
ATOM 1131 C C . GLU A 1 174 ? -15.086 -33.409 -89.629 1.00 82.56 174 GLU A C 1
ATOM 1133 O O . GLU A 1 174 ? -14.735 -33.200 -88.466 1.00 82.56 174 GLU A O 1
ATOM 1138 N N . ARG A 1 175 ? -14.824 -32.520 -90.598 1.00 80.62 175 ARG A N 1
ATOM 1139 C CA . ARG A 1 175 ? -14.139 -31.239 -90.337 1.00 80.62 175 ARG A CA 1
ATOM 1140 C C . ARG A 1 175 ? -14.912 -30.377 -89.338 1.00 80.62 175 ARG A C 1
ATOM 1142 O O . ARG A 1 175 ? -14.299 -29.785 -88.446 1.00 80.62 175 ARG A O 1
ATOM 1149 N N . ARG A 1 176 ? -16.250 -30.331 -89.419 1.00 82.38 176 ARG A N 1
ATOM 1150 C CA . ARG A 1 176 ? -17.082 -29.646 -88.411 1.00 82.38 176 ARG A CA 1
ATOM 1151 C C . ARG A 1 176 ? -16.937 -30.281 -87.031 1.00 82.38 176 ARG A C 1
ATOM 1153 O O . ARG A 1 176 ? -16.764 -29.532 -86.071 1.00 82.38 176 ARG A O 1
ATOM 1160 N N . ASN A 1 177 ? -16.954 -31.607 -86.921 1.00 85.25 177 ASN A N 1
ATOM 1161 C CA . ASN A 1 177 ? -16.803 -32.305 -85.643 1.00 85.25 177 ASN A CA 1
ATOM 1162 C C . ASN A 1 177 ? -15.406 -32.096 -85.043 1.00 85.25 177 ASN A C 1
ATOM 1164 O O . ASN A 1 177 ? -15.315 -31.605 -83.923 1.00 85.25 177 ASN A O 1
ATOM 1168 N N . ARG A 1 178 ? -14.328 -32.271 -85.819 1.00 85.00 178 ARG A N 1
ATOM 1169 C CA . ARG A 1 178 ? -12.953 -31.966 -85.376 1.00 85.00 178 ARG A CA 1
ATOM 1170 C C . ARG A 1 178 ? -12.793 -30.502 -84.955 1.00 85.00 178 ARG A C 1
ATOM 1172 O O . ARG A 1 178 ? -12.142 -30.209 -83.956 1.00 85.00 178 ARG A O 1
ATOM 1179 N N . SER A 1 179 ? -13.434 -29.564 -85.662 1.00 86.25 179 SER A N 1
ATOM 1180 C CA . SER A 1 179 ? -13.429 -28.147 -85.270 1.00 86.25 179 SER A CA 1
ATOM 1181 C C . SER A 1 179 ? -14.201 -27.884 -83.970 1.00 86.25 179 SER A C 1
ATOM 1183 O O . SER A 1 179 ? -13.798 -27.027 -83.181 1.00 86.25 179 SER A O 1
ATOM 1185 N N . ARG A 1 180 ? -15.295 -28.619 -83.722 1.00 88.50 180 ARG A N 1
ATOM 1186 C CA . ARG A 1 180 ? -16.079 -28.538 -82.483 1.00 88.50 180 ARG A CA 1
ATOM 1187 C C . ARG A 1 180 ? -15.302 -29.121 -81.313 1.00 88.50 180 ARG A C 1
ATOM 1189 O O . ARG A 1 180 ? -15.255 -28.475 -80.270 1.00 88.50 180 ARG A O 1
ATOM 1196 N N . ASP A 1 181 ? -14.639 -30.254 -81.501 1.00 87.62 181 ASP A N 1
ATOM 1197 C CA . ASP A 1 181 ? -13.819 -30.879 -80.465 1.00 87.62 181 ASP A CA 1
ATOM 1198 C C . ASP A 1 181 ? -12.591 -30.026 -80.152 1.00 87.62 181 ASP A C 1
ATOM 1200 O O . ASP A 1 181 ? -12.358 -29.703 -78.993 1.00 87.62 181 ASP A O 1
ATOM 1204 N N . ALA A 1 182 ? -11.900 -29.487 -81.162 1.00 86.00 182 ALA A N 1
ATOM 1205 C CA . ALA A 1 182 ? -10.815 -28.530 -80.944 1.00 86.00 182 ALA A CA 1
ATOM 1206 C C . ALA A 1 182 ? -11.283 -27.267 -80.192 1.00 86.00 182 ALA A C 1
ATOM 1208 O O . ALA A 1 182 ? -10.566 -26.753 -79.329 1.00 86.00 182 ALA A O 1
ATOM 1209 N N . ARG A 1 183 ? -12.494 -26.761 -80.475 1.00 90.06 183 ARG A N 1
ATOM 1210 C CA . ARG A 1 183 ? -13.091 -25.639 -79.727 1.00 90.06 183 ARG A CA 1
ATOM 1211 C C . ARG A 1 183 ? -13.439 -26.030 -78.292 1.00 90.06 183 ARG A C 1
ATOM 1213 O O . ARG A 1 183 ? -13.170 -25.235 -77.395 1.00 90.06 183 ARG A O 1
ATOM 1220 N N . ARG A 1 184 ? -13.979 -27.231 -78.059 1.00 91.31 184 ARG A N 1
ATOM 1221 C CA . ARG A 1 184 ? -14.279 -27.762 -76.718 1.00 91.31 184 ARG A CA 1
ATOM 1222 C C . ARG A 1 184 ? -13.010 -27.938 -75.893 1.00 91.31 184 ARG A C 1
ATOM 1224 O O . ARG A 1 184 ? -12.963 -27.448 -74.771 1.00 91.31 184 ARG A O 1
ATOM 1231 N N . THR A 1 185 ? -11.955 -28.513 -76.464 1.00 89.44 185 THR A N 1
ATOM 1232 C CA . THR A 1 185 ? -10.660 -28.675 -75.789 1.00 89.44 185 THR A CA 1
ATOM 1233 C C . THR A 1 185 ? -10.033 -27.319 -75.467 1.00 89.44 185 THR A C 1
ATOM 1235 O O . THR A 1 185 ? -9.612 -27.087 -74.337 1.00 89.44 185 THR A O 1
ATOM 1238 N N . ARG A 1 186 ? -10.051 -26.359 -76.406 1.00 91.88 186 ARG A N 1
ATOM 1239 C CA . ARG A 1 186 ? -9.572 -24.987 -76.141 1.00 91.88 186 ARG A CA 1
ATOM 1240 C C . ARG A 1 186 ? -10.404 -24.278 -75.068 1.00 91.88 186 ARG A C 1
ATOM 1242 O O . ARG A 1 186 ? -9.836 -23.564 -74.244 1.00 91.88 186 ARG A O 1
ATOM 1249 N N . ALA A 1 187 ? -11.723 -24.465 -75.057 1.00 90.25 187 ALA A N 1
ATOM 1250 C CA . ALA A 1 187 ? -12.603 -23.904 -74.035 1.00 90.25 187 ALA A CA 1
ATOM 1251 C C . ALA A 1 187 ? -12.340 -24.525 -72.653 1.00 90.25 187 ALA A C 1
ATOM 1253 O O . ALA A 1 187 ? -12.225 -23.788 -71.677 1.00 90.25 187 ALA A O 1
ATOM 1254 N N . ALA A 1 188 ? -12.154 -25.846 -72.579 1.00 90.44 188 ALA A N 1
ATOM 1255 C CA . ALA A 1 188 ? -11.814 -26.555 -71.347 1.00 90.44 188 ALA A CA 1
ATOM 1256 C C . ALA A 1 188 ? -10.459 -26.099 -70.781 1.00 90.44 188 ALA A C 1
ATOM 1258 O O . ALA A 1 188 ? -10.366 -25.774 -69.598 1.00 90.44 188 ALA A O 1
ATOM 1259 N N . VAL A 1 189 ? -9.432 -25.966 -71.629 1.00 93.25 189 VAL A N 1
ATOM 1260 C CA . VAL A 1 189 ? -8.110 -25.453 -71.224 1.00 93.25 189 VAL A CA 1
ATOM 1261 C C . VAL A 1 189 ? -8.205 -24.008 -70.725 1.00 93.25 189 VAL A C 1
ATOM 1263 O O . VAL A 1 189 ? -7.625 -23.675 -69.691 1.00 93.25 189 VAL A O 1
ATOM 1266 N N . ARG A 1 190 ? -8.981 -23.146 -71.399 1.00 94.25 190 ARG A N 1
ATOM 1267 C CA . ARG A 1 190 ? -9.217 -21.761 -70.951 1.00 94.25 190 ARG A CA 1
ATOM 1268 C C . ARG A 1 190 ? -9.956 -21.705 -69.616 1.00 94.25 190 ARG A C 1
ATOM 1270 O O . ARG A 1 190 ? -9.572 -20.913 -68.759 1.00 94.25 190 ARG A O 1
ATOM 1277 N N . LEU A 1 191 ? -10.965 -22.551 -69.412 1.00 94.31 191 LEU A N 1
ATOM 1278 C CA . LEU A 1 191 ? -11.703 -22.629 -68.151 1.00 94.31 191 LEU A CA 1
ATOM 1279 C C . LEU A 1 191 ? -10.804 -23.121 -67.009 1.00 94.31 191 LEU A C 1
ATOM 1281 O O . LEU A 1 191 ? -10.814 -22.544 -65.921 1.00 94.31 191 LEU A O 1
ATOM 1285 N N . GLN A 1 192 ? -9.973 -24.134 -67.257 1.00 94.88 192 GLN A N 1
ATOM 1286 C CA . GLN A 1 192 ? -9.025 -24.648 -66.270 1.00 94.88 192 GLN A CA 1
ATOM 1287 C C . GLN A 1 192 ? -7.958 -23.600 -65.915 1.00 94.88 192 GLN A C 1
ATOM 1289 O O . GLN A 1 192 ? -7.658 -23.401 -64.735 1.00 94.88 192 GLN A O 1
ATOM 1294 N N . ALA A 1 193 ? -7.432 -22.875 -66.908 1.00 92.88 193 ALA A N 1
ATOM 1295 C CA . ALA A 1 193 ? -6.505 -21.766 -66.692 1.00 92.88 193 ALA A CA 1
ATOM 1296 C C . ALA A 1 193 ? -7.158 -20.619 -65.900 1.00 92.88 193 ALA A C 1
ATOM 1298 O O . ALA A 1 193 ? -6.578 -20.135 -64.927 1.00 92.88 193 ALA A O 1
ATOM 1299 N N . ALA A 1 194 ? -8.393 -20.235 -66.245 1.00 92.81 194 ALA A N 1
ATOM 1300 C CA . ALA A 1 194 ? -9.152 -19.212 -65.527 1.00 92.81 194 ALA A CA 1
ATOM 1301 C C . ALA A 1 194 ? -9.427 -19.616 -64.070 1.00 92.81 194 ALA A C 1
ATOM 1303 O O . ALA A 1 194 ? -9.264 -18.801 -63.160 1.00 92.81 194 ALA A O 1
ATOM 1304 N N . THR A 1 195 ? -9.760 -20.888 -63.831 1.00 94.31 195 THR A N 1
ATOM 1305 C CA . THR A 1 195 ? -10.003 -21.432 -62.486 1.00 94.31 195 THR A CA 1
ATOM 1306 C C . THR A 1 195 ? -8.724 -21.429 -61.647 1.00 94.31 195 THR A C 1
ATOM 1308 O O . THR A 1 195 ? -8.738 -20.979 -60.501 1.00 94.31 195 THR A O 1
ATOM 1311 N N . ARG A 1 196 ? -7.583 -21.840 -62.222 1.00 95.62 196 ARG A N 1
ATOM 1312 C CA . ARG A 1 196 ? -6.273 -21.763 -61.551 1.00 95.62 196 ARG A CA 1
ATOM 1313 C C . ARG A 1 196 ? -5.881 -20.321 -61.230 1.00 95.62 196 ARG A C 1
ATOM 1315 O O . ARG A 1 196 ? -5.447 -20.051 -60.113 1.00 95.62 196 ARG A O 1
ATOM 1322 N N . ALA A 1 197 ? -6.097 -19.386 -62.155 1.00 93.00 197 ALA A N 1
ATOM 1323 C CA . ALA A 1 197 ? -5.838 -17.965 -61.926 1.00 93.00 197 ALA A CA 1
ATOM 1324 C C . ALA A 1 197 ? -6.761 -17.365 -60.848 1.00 93.00 197 ALA A C 1
ATOM 1326 O O . ALA A 1 197 ? -6.329 -16.532 -60.050 1.00 93.00 197 ALA A O 1
ATOM 1327 N N . ALA A 1 198 ? -8.029 -17.784 -60.783 1.00 93.00 198 ALA A N 1
ATOM 1328 C CA . ALA A 1 198 ? -8.957 -17.376 -59.728 1.00 93.00 198 ALA A CA 1
ATOM 1329 C C . ALA A 1 198 ? -8.540 -17.925 -58.351 1.00 93.00 198 ALA A C 1
ATOM 1331 O O . ALA A 1 198 ? -8.509 -17.173 -57.376 1.00 93.00 198 ALA A O 1
ATOM 1332 N N . LEU A 1 199 ? -8.142 -19.200 -58.271 1.00 95.62 199 LEU A N 1
ATOM 1333 C CA . LEU A 1 199 ? -7.628 -19.811 -57.040 1.00 95.62 199 LEU A CA 1
ATOM 1334 C C . LEU A 1 199 ? -6.311 -19.173 -56.581 1.00 95.62 199 LEU A C 1
ATOM 1336 O O . LEU A 1 199 ? -6.148 -18.910 -55.390 1.00 95.62 199 LEU A O 1
ATOM 1340 N N . ALA A 1 200 ? -5.395 -18.867 -57.504 1.00 93.94 200 ALA A N 1
ATOM 1341 C CA . ALA A 1 200 ? -4.156 -18.158 -57.195 1.00 93.94 200 ALA A CA 1
ATOM 1342 C C . ALA A 1 200 ? -4.438 -16.755 -56.634 1.00 93.94 200 ALA A C 1
ATOM 1344 O O . ALA A 1 200 ? -3.883 -16.391 -55.598 1.00 93.94 200 ALA A O 1
ATOM 1345 N N . ARG A 1 201 ? -5.367 -16.001 -57.242 1.00 95.88 201 ARG A N 1
ATOM 1346 C CA . ARG A 1 201 ? -5.799 -14.688 -56.732 1.00 95.88 201 ARG A CA 1
ATOM 1347 C C . ARG A 1 201 ? -6.419 -14.780 -55.337 1.00 95.88 201 ARG A C 1
ATOM 1349 O O . ARG A 1 201 ? -6.051 -13.988 -54.474 1.00 95.88 201 ARG A O 1
ATOM 1356 N N . ARG A 1 202 ? -7.277 -15.776 -55.079 1.00 95.31 202 ARG A N 1
ATOM 1357 C CA . ARG A 1 202 ? -7.834 -16.029 -53.735 1.00 95.31 202 ARG A CA 1
ATOM 1358 C C . ARG A 1 202 ? -6.748 -16.372 -52.712 1.00 95.31 202 ARG A C 1
ATOM 1360 O O . ARG A 1 202 ? -6.760 -15.828 -51.614 1.00 95.31 202 ARG A O 1
ATOM 1367 N N . ARG A 1 203 ? -5.770 -17.213 -53.073 1.00 96.06 203 ARG A N 1
ATOM 1368 C CA . ARG A 1 203 ? -4.630 -17.532 -52.195 1.00 96.06 203 ARG A CA 1
ATOM 1369 C C . ARG A 1 203 ? -3.801 -16.290 -51.875 1.00 96.06 203 ARG A C 1
ATOM 1371 O O . ARG A 1 203 ? -3.520 -16.047 -50.706 1.00 96.06 203 ARG A O 1
ATOM 1378 N N . VAL A 1 204 ? -3.469 -15.469 -52.872 1.00 95.19 204 VAL A N 1
ATOM 1379 C CA . VAL A 1 204 ? -2.722 -14.217 -52.662 1.00 95.19 204 VAL A CA 1
ATOM 1380 C C . VAL A 1 204 ? -3.507 -13.236 -51.784 1.00 95.19 204 VAL A C 1
ATOM 1382 O O . VAL A 1 204 ? -2.916 -12.653 -50.878 1.00 95.19 204 VAL A O 1
ATOM 1385 N N . ALA A 1 205 ? -4.821 -13.094 -51.990 1.00 93.38 205 ALA A N 1
ATOM 1386 C CA . ALA A 1 205 ? -5.679 -12.271 -51.135 1.00 93.38 205 ALA A CA 1
ATOM 1387 C C . ALA A 1 205 ? -5.667 -12.767 -49.677 1.00 93.38 205 ALA A C 1
ATOM 1389 O O . ALA A 1 205 ? -5.334 -12.000 -48.778 1.00 93.38 205 ALA A O 1
ATOM 1390 N N . SER A 1 206 ? -5.869 -14.071 -49.452 1.00 95.50 206 SER A N 1
ATOM 1391 C CA . SER A 1 206 ? -5.830 -14.662 -48.104 1.00 95.50 206 SER A CA 1
ATOM 1392 C C . SER A 1 206 ? -4.463 -14.517 -47.416 1.00 95.50 206 SER A C 1
ATOM 1394 O O . SER A 1 206 ? -4.383 -14.320 -46.206 1.00 95.50 206 SER A O 1
ATOM 1396 N N . LEU A 1 207 ? -3.359 -14.569 -48.173 1.00 95.25 207 LEU A N 1
ATOM 1397 C CA . LEU A 1 207 ? -2.015 -14.346 -47.636 1.00 95.25 207 LEU A CA 1
ATOM 1398 C C . LEU A 1 207 ? -1.777 -12.874 -47.291 1.00 95.25 207 LEU A C 1
ATOM 1400 O O . LEU A 1 207 ? -1.101 -12.595 -46.302 1.00 95.25 207 LEU A O 1
ATOM 1404 N N . ARG A 1 208 ? -2.325 -11.934 -48.072 1.00 95.06 208 ARG A N 1
ATOM 1405 C CA . ARG A 1 208 ? -2.284 -10.501 -47.750 1.00 95.06 208 ARG A CA 1
ATOM 1406 C C . ARG A 1 208 ? -3.076 -10.202 -46.481 1.00 95.06 208 ARG A C 1
ATOM 1408 O O . ARG A 1 208 ? -2.535 -9.529 -45.614 1.00 95.06 208 ARG A O 1
ATOM 1415 N N . GLU A 1 209 ? -4.269 -10.770 -46.326 1.00 94.88 209 GLU A N 1
ATOM 1416 C CA . GLU A 1 209 ? -5.069 -10.654 -45.098 1.00 94.88 209 GLU A CA 1
ATOM 1417 C C . GLU A 1 209 ? -4.336 -11.239 -43.886 1.00 94.88 209 GLU A C 1
ATOM 1419 O O . GLU A 1 209 ? -4.216 -10.573 -42.862 1.00 94.88 209 GLU A O 1
ATOM 1424 N N . ARG A 1 210 ? -3.738 -12.433 -44.009 1.00 94.06 210 ARG A N 1
ATOM 1425 C CA . ARG A 1 210 ? -2.933 -13.032 -42.927 1.00 94.06 210 ARG A CA 1
ATOM 1426 C C . ARG A 1 210 ? -1.700 -12.201 -42.580 1.00 94.06 210 ARG A C 1
ATOM 1428 O O . ARG A 1 210 ? -1.371 -12.067 -41.406 1.00 94.06 210 ARG A O 1
ATOM 1435 N N . ARG A 1 211 ? -1.009 -11.632 -43.574 1.00 94.50 211 ARG A N 1
ATOM 1436 C CA . ARG A 1 211 ? 0.141 -10.741 -43.343 1.00 94.50 211 ARG A CA 1
ATOM 1437 C C . ARG A 1 211 ? -0.284 -9.423 -42.705 1.00 94.50 211 ARG A C 1
ATOM 1439 O O . ARG A 1 211 ? 0.425 -8.961 -41.819 1.00 94.50 211 ARG A O 1
ATOM 1446 N N . ALA A 1 212 ? -1.418 -8.856 -43.112 1.00 92.56 212 ALA A N 1
ATOM 1447 C CA . ALA A 1 212 ? -1.989 -7.657 -42.510 1.00 92.56 212 ALA A CA 1
ATOM 1448 C C . ALA A 1 212 ? -2.419 -7.920 -41.060 1.00 92.56 212 ALA A C 1
ATOM 1450 O O . ALA A 1 212 ? -2.025 -7.168 -40.179 1.00 92.56 212 ALA A O 1
ATOM 1451 N N . ALA A 1 213 ? -3.103 -9.033 -40.784 1.00 91.38 213 ALA A N 1
ATOM 1452 C CA . ALA A 1 213 ? -3.459 -9.451 -39.429 1.00 91.38 213 ALA A CA 1
ATOM 1453 C C . ALA A 1 213 ? -2.215 -9.713 -38.564 1.00 91.38 213 ALA A C 1
ATOM 1455 O O . ALA A 1 213 ? -2.140 -9.251 -37.431 1.00 91.38 213 ALA A O 1
ATOM 1456 N N . ALA A 1 214 ? -1.190 -10.383 -39.099 1.00 91.81 214 ALA A N 1
ATOM 1457 C CA . ALA A 1 214 ? 0.070 -10.602 -38.390 1.00 91.81 214 ALA A CA 1
ATOM 1458 C C . ALA A 1 214 ? 0.873 -9.306 -38.189 1.00 91.81 214 ALA A C 1
ATOM 1460 O O . ALA A 1 214 ? 1.591 -9.176 -37.201 1.00 91.81 214 ALA A O 1
ATOM 1461 N N . ALA A 1 215 ? 0.797 -8.346 -39.113 1.00 90.12 215 ALA A N 1
ATOM 1462 C CA . ALA A 1 215 ? 1.391 -7.023 -38.951 1.00 90.12 215 ALA A CA 1
ATOM 1463 C C . ALA A 1 215 ? 0.624 -6.200 -37.911 1.00 90.12 215 ALA A C 1
ATOM 1465 O O . ALA A 1 215 ? 1.266 -5.587 -37.072 1.00 90.12 215 ALA A O 1
ATOM 1466 N N . ALA A 1 216 ? -0.709 -6.262 -37.901 1.00 87.00 216 ALA A N 1
ATOM 1467 C CA . ALA A 1 216 ? -1.553 -5.626 -36.898 1.00 87.00 216 ALA A CA 1
ATOM 1468 C C . ALA A 1 216 ? -1.312 -6.227 -35.510 1.00 87.00 216 ALA A C 1
ATOM 1470 O O . ALA A 1 216 ? -1.064 -5.481 -34.578 1.00 87.00 216 ALA A O 1
ATOM 1471 N N . LEU A 1 217 ? -1.263 -7.557 -35.367 1.00 86.12 217 LEU A N 1
ATOM 1472 C CA . LEU A 1 217 ? -0.917 -8.220 -34.105 1.00 86.12 217 LEU A CA 1
ATOM 1473 C C . LEU A 1 217 ? 0.515 -7.912 -33.670 1.00 86.12 217 LEU A C 1
ATOM 1475 O O . LEU A 1 217 ? 0.751 -7.712 -32.484 1.00 86.12 217 LEU A O 1
ATOM 1479 N N . ARG A 1 218 ? 1.474 -7.843 -34.604 1.00 82.31 218 ARG A N 1
ATOM 1480 C CA . ARG A 1 218 ? 2.837 -7.402 -34.287 1.00 82.31 218 ARG A CA 1
ATOM 1481 C C . ARG A 1 218 ? 2.871 -5.944 -33.878 1.00 82.31 218 ARG A C 1
ATOM 1483 O O . ARG A 1 218 ? 3.571 -5.670 -32.927 1.00 82.31 218 ARG A O 1
ATOM 1490 N N . ALA A 1 219 ? 2.129 -5.050 -34.525 1.00 79.69 219 ALA A N 1
ATOM 1491 C CA . ALA A 1 219 ? 2.039 -3.639 -34.167 1.00 79.69 219 ALA A CA 1
ATOM 1492 C C . ALA A 1 219 ? 1.326 -3.447 -32.826 1.00 79.69 219 ALA A C 1
ATOM 1494 O O . ALA A 1 219 ? 1.785 -2.650 -32.025 1.00 79.69 219 ALA A O 1
ATOM 1495 N N . LEU A 1 220 ? 0.277 -4.223 -32.543 1.00 78.00 220 LEU A N 1
ATOM 1496 C CA . LEU A 1 220 ? -0.449 -4.201 -31.278 1.00 78.00 220 LEU A CA 1
ATOM 1497 C C . LEU A 1 220 ? 0.436 -4.741 -30.158 1.00 78.00 220 LEU A C 1
ATOM 1499 O O . LEU A 1 220 ? 0.627 -4.060 -29.168 1.00 78.00 220 LEU A O 1
ATOM 1503 N N . ARG A 1 221 ? 1.064 -5.908 -30.352 1.00 78.88 221 ARG A N 1
ATOM 1504 C CA . ARG A 1 221 ? 2.069 -6.477 -29.442 1.00 78.88 221 ARG A CA 1
ATOM 1505 C C . ARG A 1 221 ? 3.228 -5.505 -29.245 1.00 78.88 221 ARG A C 1
ATOM 1507 O O . ARG A 1 221 ? 3.638 -5.249 -28.128 1.00 78.88 221 ARG A O 1
ATOM 1514 N N . TRP A 1 222 ? 3.756 -4.943 -30.318 1.00 74.69 222 TRP A N 1
ATOM 1515 C CA . TRP A 1 222 ? 4.860 -3.999 -30.269 1.00 74.69 222 TRP A CA 1
ATOM 1516 C C . TRP A 1 222 ? 4.451 -2.726 -29.525 1.00 74.69 222 TRP A C 1
ATOM 1518 O O . TRP A 1 222 ? 5.146 -2.356 -28.598 1.00 74.69 222 TRP A O 1
ATOM 1528 N N . TRP A 1 223 ? 3.283 -2.138 -29.787 1.00 73.19 223 TRP A N 1
ATOM 1529 C CA . TRP A 1 223 ? 2.744 -1.001 -29.028 1.00 73.19 223 TRP A CA 1
ATOM 1530 C C . TRP A 1 223 ? 2.523 -1.370 -27.557 1.00 73.19 223 TRP A C 1
ATOM 1532 O O . TRP A 1 223 ? 2.821 -0.596 -26.650 1.00 73.19 223 TRP A O 1
ATOM 1542 N N . TRP A 1 224 ? 2.102 -2.610 -27.308 1.00 69.38 224 TRP A N 1
ATOM 1543 C CA . TRP A 1 224 ? 1.897 -3.140 -25.972 1.00 69.38 224 TRP A CA 1
ATOM 1544 C C . TRP A 1 224 ? 3.213 -3.393 -25.213 1.00 69.38 224 TRP A C 1
ATOM 1546 O O . TRP A 1 224 ? 3.228 -3.340 -23.986 1.00 69.38 224 TRP A O 1
ATOM 1556 N N . PHE A 1 225 ? 4.332 -3.619 -25.899 1.00 68.38 225 PHE A N 1
ATOM 1557 C CA . PHE A 1 225 ? 5.596 -4.014 -25.268 1.00 68.38 225 PHE A CA 1
ATOM 1558 C C . PHE A 1 225 ? 6.778 -3.066 -25.528 1.00 68.38 225 PHE A C 1
ATOM 1560 O O . PHE A 1 225 ? 7.838 -3.323 -24.966 1.00 68.38 225 PHE A O 1
ATOM 1567 N N . ARG A 1 226 ? 6.665 -2.009 -26.358 1.00 61.41 226 ARG A N 1
ATOM 1568 C CA . ARG A 1 226 ? 7.887 -1.402 -26.926 1.00 61.41 226 ARG A CA 1
ATOM 1569 C C . ARG A 1 226 ? 8.782 -0.691 -25.926 1.00 61.41 226 ARG A C 1
ATOM 1571 O O . ARG A 1 226 ? 9.972 -0.634 -26.183 1.00 61.41 226 ARG A O 1
ATOM 1578 N N . GLU A 1 227 ? 8.295 -0.166 -24.814 1.00 70.12 227 GLU A N 1
ATOM 1579 C CA . GLU A 1 227 ? 9.173 0.592 -23.919 1.00 70.12 227 GLU A CA 1
ATOM 1580 C C . GLU A 1 227 ? 8.747 0.382 -22.470 1.00 70.12 227 GLU A C 1
ATOM 1582 O O . GLU A 1 227 ? 7.836 1.082 -22.015 1.00 70.12 227 GLU A O 1
ATOM 1587 N N . PRO A 1 228 ? 9.377 -0.556 -21.730 1.00 66.88 228 PRO A N 1
ATOM 1588 C CA . PRO A 1 228 ? 9.130 -0.712 -20.294 1.00 66.88 228 PRO A CA 1
ATOM 1589 C C . PRO A 1 228 ? 9.354 0.601 -19.525 1.00 66.88 228 PRO A C 1
ATOM 1591 O O . PRO A 1 228 ? 8.715 0.833 -18.508 1.00 66.88 228 PRO A O 1
ATOM 1594 N N . ASN A 1 229 ? 10.169 1.505 -20.078 1.00 75.06 229 ASN A N 1
ATOM 1595 C CA . ASN A 1 229 ? 10.477 2.814 -19.506 1.00 75.06 229 ASN A CA 1
ATOM 1596 C C . ASN A 1 229 ? 9.590 3.963 -20.019 1.00 75.06 229 ASN A C 1
ATOM 1598 O O . ASN A 1 229 ? 9.853 5.118 -19.695 1.00 75.06 229 ASN A O 1
ATOM 1602 N N . SER A 1 230 ? 8.558 3.690 -20.824 1.00 82.38 230 SER A N 1
ATOM 1603 C CA . SER A 1 230 ? 7.648 4.744 -21.292 1.00 82.38 230 SER A CA 1
ATOM 1604 C C . SER A 1 230 ? 6.628 5.132 -20.210 1.00 82.38 230 SER A C 1
ATOM 1606 O O . SER A 1 230 ? 6.173 4.269 -19.453 1.00 82.38 230 SER A O 1
ATOM 1608 N N . PRO A 1 231 ? 6.167 6.397 -20.165 1.00 79.50 231 PRO A N 1
ATOM 1609 C CA . PRO A 1 231 ? 5.078 6.801 -19.269 1.00 79.50 231 PRO A CA 1
ATOM 1610 C C . PRO A 1 231 ? 3.791 5.998 -19.518 1.00 79.50 231 PRO A C 1
ATOM 1612 O O . PRO A 1 231 ? 3.012 5.769 -18.600 1.00 79.50 231 PRO A O 1
ATOM 1615 N N . TRP A 1 232 ? 3.591 5.492 -20.738 1.00 84.31 232 TRP A N 1
ATOM 1616 C CA . TRP A 1 232 ? 2.476 4.609 -21.082 1.00 84.31 232 TRP A CA 1
ATOM 1617 C C . TRP A 1 232 ? 2.601 3.206 -20.486 1.00 84.31 232 TRP A C 1
ATOM 1619 O O . TRP A 1 232 ? 1.587 2.568 -20.207 1.00 84.31 232 TRP A O 1
ATOM 1629 N N . ALA A 1 233 ? 3.818 2.687 -20.306 1.00 79.88 233 ALA A N 1
ATOM 1630 C CA . ALA A 1 233 ? 4.024 1.435 -19.583 1.00 79.88 233 ALA A CA 1
ATOM 1631 C C . ALA A 1 233 ? 3.676 1.604 -18.101 1.00 79.88 233 ALA A C 1
ATOM 1633 O O . ALA A 1 233 ? 2.927 0.782 -17.577 1.00 79.88 233 ALA A O 1
ATOM 1634 N N . LEU A 1 234 ? 4.112 2.708 -17.481 1.00 81.38 234 LEU A N 1
ATOM 1635 C CA . LEU A 1 234 ? 3.710 3.074 -16.120 1.00 81.38 234 LEU A CA 1
ATOM 1636 C C . LEU A 1 234 ? 2.190 3.219 -16.008 1.00 81.38 234 LEU A C 1
ATOM 1638 O O . LEU A 1 234 ? 1.584 2.564 -15.167 1.00 81.38 234 LEU A O 1
ATOM 1642 N N . ALA A 1 235 ? 1.561 3.990 -16.897 1.00 85.25 235 ALA A N 1
ATOM 1643 C CA . ALA A 1 235 ? 0.115 4.177 -16.886 1.00 85.25 235 ALA A CA 1
ATOM 1644 C C . ALA A 1 235 ? -0.633 2.840 -16.980 1.00 85.25 235 ALA A C 1
ATOM 1646 O O . ALA A 1 235 ? -1.519 2.585 -16.175 1.00 85.25 235 ALA A O 1
ATOM 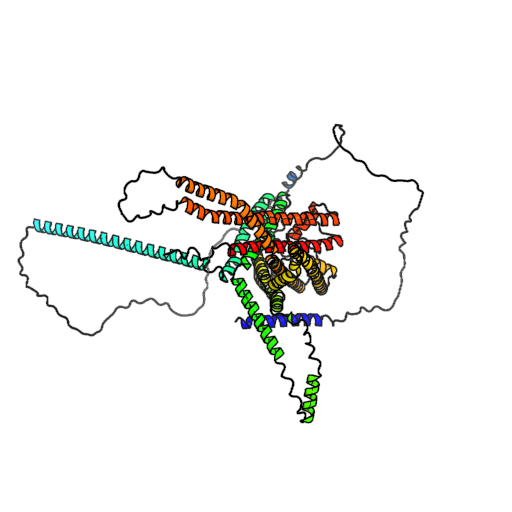1647 N N . ARG A 1 236 ? -0.258 1.942 -17.900 1.00 85.06 236 ARG A N 1
ATOM 1648 C CA . ARG A 1 236 ? -0.902 0.620 -18.037 1.00 85.06 236 ARG A CA 1
ATOM 1649 C C . ARG A 1 236 ? -0.648 -0.291 -16.844 1.00 85.06 236 ARG A C 1
ATOM 1651 O O . ARG A 1 236 ? -1.540 -1.026 -16.434 1.00 85.06 236 ARG A O 1
ATOM 1658 N N . TYR A 1 237 ? 0.557 -0.247 -16.287 1.00 83.75 237 TYR A N 1
ATOM 1659 C CA . TYR A 1 237 ? 0.878 -1.000 -15.085 1.00 83.75 237 TYR A CA 1
ATOM 1660 C C . TYR A 1 237 ? -0.004 -0.567 -13.910 1.00 83.75 237 TYR A C 1
ATOM 1662 O O . TYR A 1 237 ? -0.678 -1.408 -13.319 1.00 83.75 237 TYR A O 1
ATOM 1670 N N . VAL A 1 238 ? -0.067 0.741 -13.652 1.00 81.94 238 VAL A N 1
ATOM 1671 C CA . VAL A 1 238 ? -0.821 1.345 -12.546 1.00 81.94 238 VAL A CA 1
ATOM 1672 C C . VAL A 1 238 ? -2.335 1.225 -12.747 1.00 81.94 238 VAL A C 1
ATOM 1674 O O . VAL A 1 238 ? -3.050 0.989 -11.787 1.00 81.94 238 VAL A O 1
ATOM 1677 N N . THR A 1 239 ? -2.847 1.353 -13.974 1.00 83.38 239 THR A N 1
ATOM 1678 C CA . THR A 1 239 ? -4.306 1.395 -14.220 1.00 83.38 239 THR A CA 1
ATOM 1679 C C . THR A 1 239 ? -4.931 0.053 -14.582 1.00 83.38 239 THR A C 1
ATOM 1681 O O . THR A 1 239 ? -6.134 -0.110 -14.406 1.00 83.38 239 THR A O 1
ATOM 1684 N N . LEU A 1 240 ? -4.156 -0.911 -15.090 1.00 88.19 240 LEU A N 1
ATOM 1685 C CA . LEU A 1 240 ? -4.703 -2.174 -15.593 1.00 88.19 240 LEU A CA 1
ATOM 1686 C C . LEU A 1 240 ? -4.100 -3.392 -14.899 1.00 88.19 240 LEU A C 1
ATOM 1688 O O . LEU A 1 240 ? -4.835 -4.225 -14.372 1.00 88.19 240 LEU A O 1
ATOM 1692 N N . TYR A 1 241 ? -2.771 -3.526 -14.900 1.00 86.56 241 TYR A N 1
ATOM 1693 C CA . TYR A 1 241 ? -2.142 -4.756 -14.413 1.00 86.56 241 TYR A CA 1
ATOM 1694 C C . TYR A 1 241 ? -2.178 -4.887 -12.898 1.00 86.56 241 TYR A C 1
ATOM 1696 O O . TYR A 1 241 ? -2.531 -5.956 -12.404 1.00 86.56 241 TYR A O 1
ATOM 1704 N N . ALA A 1 242 ? -1.825 -3.825 -12.173 1.00 87.06 242 ALA A N 1
ATOM 1705 C CA . ALA A 1 242 ? -1.848 -3.841 -10.719 1.00 87.06 242 ALA A CA 1
ATOM 1706 C C . ALA A 1 242 ? -3.287 -4.024 -10.184 1.00 87.06 242 ALA A C 1
ATOM 1708 O O . ALA A 1 242 ? -3.504 -5.015 -9.483 1.00 87.06 242 ALA A O 1
ATOM 1709 N N . PRO A 1 243 ? -4.295 -3.221 -10.595 1.00 90.00 243 PRO A N 1
ATOM 1710 C CA . PRO A 1 243 ? -5.690 -3.436 -10.206 1.00 90.00 243 PRO A CA 1
ATOM 1711 C C . PRO A 1 243 ? -6.223 -4.817 -10.582 1.00 90.00 243 PRO A C 1
ATOM 1713 O O . PRO A 1 243 ? -6.830 -5.492 -9.757 1.00 90.00 243 PRO A O 1
ATOM 1716 N N . GLY A 1 244 ? -5.976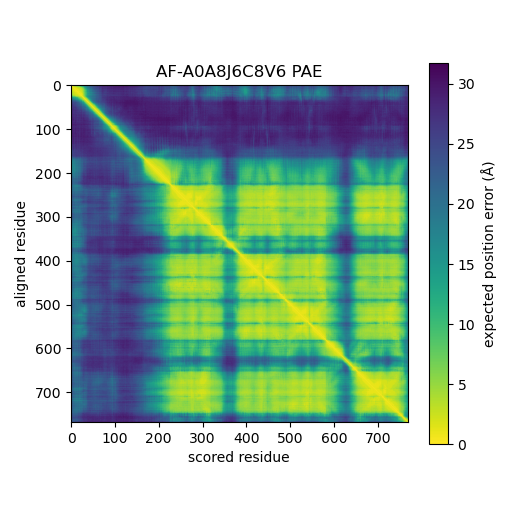 -5.266 -11.818 1.00 90.94 244 GLY A N 1
ATOM 1717 C CA . GLY A 1 244 ? -6.470 -6.554 -12.302 1.00 90.94 244 GLY A CA 1
ATOM 1718 C C . GLY A 1 244 ? -5.862 -7.739 -11.552 1.00 90.94 244 GLY A C 1
ATOM 1719 O O . GLY A 1 244 ? -6.575 -8.672 -11.192 1.00 90.94 244 GLY A O 1
ATOM 1720 N N . GLY A 1 245 ? -4.556 -7.694 -11.271 1.00 88.38 245 GLY A N 1
ATOM 1721 C CA . GLY A 1 245 ? -3.872 -8.720 -10.483 1.00 88.38 245 GLY A CA 1
ATOM 1722 C C . GLY A 1 245 ? -4.370 -8.777 -9.038 1.00 88.38 245 GLY A C 1
ATOM 1723 O O . GLY A 1 245 ? -4.652 -9.866 -8.537 1.00 88.38 245 GLY A O 1
ATOM 1724 N N . VAL A 1 246 ? -4.534 -7.613 -8.400 1.00 91.00 246 VAL A N 1
ATOM 1725 C CA . VAL A 1 246 ? -5.114 -7.494 -7.052 1.00 91.00 246 VAL A CA 1
ATOM 1726 C C . VAL A 1 246 ? -6.539 -8.048 -7.034 1.00 91.00 246 VAL A C 1
ATOM 1728 O O . VAL A 1 246 ? -6.856 -8.880 -6.191 1.00 91.00 246 VAL A O 1
ATOM 1731 N N . LEU A 1 247 ? -7.378 -7.677 -8.004 1.00 94.12 247 LEU A N 1
ATOM 1732 C CA . LEU A 1 247 ? -8.764 -8.134 -8.077 1.00 94.12 247 LEU A CA 1
ATOM 1733 C C . LEU A 1 247 ? -8.873 -9.659 -8.207 1.00 94.12 247 LEU A C 1
ATOM 1735 O O . LEU A 1 247 ? -9.681 -10.269 -7.513 1.00 94.12 247 LEU A O 1
ATOM 1739 N N . VAL A 1 248 ? -8.049 -10.295 -9.047 1.00 93.44 248 VAL A N 1
ATOM 1740 C CA . VAL A 1 248 ? -8.023 -11.766 -9.169 1.00 93.44 248 VAL A CA 1
ATOM 1741 C C . VAL A 1 248 ? -7.681 -12.423 -7.831 1.00 93.44 248 VAL A C 1
ATOM 1743 O O . VAL A 1 248 ? -8.308 -13.416 -7.454 1.00 93.44 248 VAL A O 1
ATOM 1746 N N . LEU A 1 249 ? -6.720 -11.858 -7.095 1.00 92.56 249 LEU A N 1
ATOM 1747 C CA . LEU A 1 249 ? -6.342 -12.343 -5.770 1.00 92.56 249 LEU A CA 1
ATOM 1748 C C . LEU A 1 249 ? -7.495 -12.192 -4.766 1.00 92.56 249 LEU A C 1
ATOM 1750 O O . LEU A 1 249 ? -7.804 -13.140 -4.041 1.00 92.56 249 LEU A O 1
ATOM 1754 N N . CYS A 1 250 ? -8.168 -11.038 -4.769 1.00 95.19 250 CYS A N 1
ATOM 1755 C CA . CYS A 1 250 ? -9.322 -10.777 -3.914 1.00 95.19 250 CYS A CA 1
ATOM 1756 C C . CYS A 1 250 ? -10.497 -11.705 -4.227 1.00 95.19 250 CYS A C 1
ATOM 1758 O O . CYS A 1 250 ? -11.148 -12.188 -3.308 1.00 95.19 250 CYS A O 1
ATOM 1760 N N . VAL A 1 251 ? -10.746 -12.016 -5.504 1.00 96.06 251 VAL A N 1
ATOM 1761 C CA . VAL A 1 251 ? -11.783 -12.980 -5.898 1.00 96.06 251 VAL A CA 1
ATOM 1762 C C . VAL A 1 251 ? -11.456 -14.376 -5.371 1.00 96.06 251 VAL A C 1
ATOM 1764 O O . VAL A 1 251 ? -12.327 -15.035 -4.806 1.00 96.06 251 VAL A O 1
ATOM 1767 N N . ALA A 1 252 ? -10.204 -14.822 -5.512 1.00 96.00 252 ALA A N 1
ATOM 1768 C CA . ALA A 1 252 ? -9.781 -16.145 -5.063 1.00 96.00 252 ALA A CA 1
ATOM 1769 C C . ALA A 1 252 ? -9.885 -16.306 -3.536 1.00 96.00 252 ALA A C 1
ATOM 1771 O O . ALA A 1 252 ? -10.511 -17.253 -3.055 1.00 96.00 252 ALA A O 1
ATOM 1772 N N . PHE A 1 253 ? -9.311 -15.376 -2.765 1.00 96.25 253 PHE A N 1
ATOM 1773 C CA . PHE A 1 253 ? -9.370 -15.441 -1.302 1.00 96.25 253 PHE A CA 1
ATOM 1774 C C . PHE A 1 253 ? -10.740 -15.077 -0.745 1.00 96.25 253 PHE A C 1
ATOM 1776 O O . PHE A 1 253 ? -11.150 -15.657 0.253 1.00 96.25 253 PHE A O 1
ATOM 1783 N N . GLY A 1 254 ? -11.470 -14.176 -1.398 1.00 96.75 254 GLY A N 1
ATOM 1784 C CA . GLY A 1 254 ? -12.825 -13.817 -1.008 1.00 96.75 254 GLY A CA 1
ATOM 1785 C C . GLY A 1 254 ? -13.803 -14.972 -1.184 1.00 96.75 254 GLY A C 1
ATOM 1786 O O . GLY A 1 254 ? -14.605 -15.229 -0.294 1.00 96.75 254 GLY A O 1
ATOM 1787 N N . ALA A 1 255 ? -13.688 -15.739 -2.274 1.00 97.50 255 ALA A N 1
ATOM 1788 C CA . ALA A 1 255 ? -14.467 -16.963 -2.457 1.00 97.50 255 ALA A CA 1
ATOM 1789 C C . ALA A 1 255 ? -14.135 -18.022 -1.393 1.00 97.50 255 ALA A C 1
ATOM 1791 O O . ALA A 1 255 ? -15.040 -18.662 -0.861 1.00 97.50 255 ALA A O 1
ATOM 1792 N N . LEU A 1 256 ? -12.849 -18.183 -1.056 1.00 97.25 256 LEU A N 1
ATOM 1793 C CA . LEU A 1 256 ? -12.421 -19.099 0.001 1.00 97.25 256 LEU A CA 1
ATOM 1794 C C . LEU A 1 256 ? -12.951 -18.664 1.374 1.00 97.25 256 LEU A C 1
ATOM 1796 O O . LEU A 1 256 ? -13.489 -19.490 2.105 1.00 97.25 256 LEU A O 1
ATOM 1800 N N . LEU A 1 257 ? -12.844 -17.377 1.707 1.00 96.81 257 LEU A N 1
ATOM 1801 C CA . LEU A 1 257 ? -13.354 -16.819 2.958 1.00 96.81 257 LEU A CA 1
ATOM 1802 C C . LEU A 1 257 ? -14.874 -16.974 3.055 1.00 96.81 257 LEU A C 1
ATOM 1804 O O . LEU A 1 257 ? -15.372 -17.439 4.075 1.00 96.81 257 LEU A O 1
ATOM 1808 N N . ALA A 1 258 ? -15.598 -16.677 1.973 1.00 97.31 258 ALA A N 1
ATOM 1809 C CA . ALA A 1 258 ? -17.040 -16.882 1.913 1.00 97.31 258 ALA A CA 1
ATOM 1810 C C . ALA A 1 258 ? -17.421 -18.348 2.156 1.00 97.31 258 ALA A C 1
ATOM 1812 O O . ALA A 1 258 ? -18.364 -18.617 2.895 1.00 97.31 258 ALA A O 1
ATOM 1813 N N . ALA A 1 259 ? -16.668 -19.301 1.598 1.00 97.62 259 ALA A N 1
ATOM 1814 C CA . ALA A 1 259 ? -16.902 -20.723 1.836 1.00 97.62 259 ALA A CA 1
ATOM 1815 C C . ALA A 1 259 ? -16.654 -21.135 3.301 1.00 97.62 259 ALA A C 1
ATOM 1817 O O . ALA A 1 259 ? -17.391 -21.970 3.820 1.00 97.62 259 ALA A O 1
ATOM 1818 N N . LEU A 1 260 ? -15.650 -20.554 3.970 1.00 97.12 260 LEU A N 1
ATOM 1819 C CA . LEU A 1 260 ? -15.345 -20.836 5.381 1.00 97.12 260 LEU A CA 1
ATOM 1820 C C . LEU A 1 260 ? -16.376 -20.238 6.345 1.00 97.12 260 LEU A C 1
ATOM 1822 O O . LEU A 1 260 ? -16.701 -20.861 7.352 1.00 97.12 260 LEU A O 1
ATOM 1826 N N . GLU A 1 261 ? -16.888 -19.050 6.035 1.00 97.50 261 GLU A N 1
ATOM 1827 C CA . GLU A 1 261 ? -17.843 -18.325 6.883 1.00 97.50 261 GLU A CA 1
ATOM 1828 C C . GLU A 1 261 ? -19.313 -18.597 6.519 1.00 97.50 261 GLU A C 1
ATOM 1830 O O . GLU A 1 261 ? -20.227 -18.148 7.209 1.00 97.50 261 GLU A O 1
ATOM 1835 N N . GLY A 1 262 ? -19.569 -19.332 5.433 1.00 97.19 262 GLY A N 1
ATOM 1836 C CA . GLY A 1 262 ? -20.923 -19.552 4.919 1.00 97.19 262 GLY A CA 1
ATOM 1837 C C . GLY A 1 262 ? -21.569 -18.283 4.352 1.00 97.19 262 GLY A C 1
ATOM 1838 O O . GLY A 1 262 ? -22.793 -18.156 4.367 1.00 97.19 262 GLY A O 1
ATOM 1839 N N . TRP A 1 263 ? -20.766 -17.332 3.870 1.00 98.00 263 TRP A N 1
ATOM 1840 C CA . TRP A 1 263 ? -21.252 -16.100 3.250 1.00 98.00 263 TRP A CA 1
ATOM 1841 C C . TRP A 1 263 ? -21.583 -16.289 1.772 1.00 98.00 263 TRP A C 1
ATOM 1843 O O . TRP A 1 263 ? -21.129 -17.223 1.108 1.00 98.00 263 TRP A O 1
ATOM 1853 N N . ALA A 1 264 ? -22.322 -15.328 1.216 1.00 97.12 264 ALA A N 1
ATOM 1854 C CA . ALA A 1 264 ? -22.366 -15.167 -0.228 1.00 97.12 264 ALA A CA 1
ATOM 1855 C C . ALA A 1 264 ? -20.954 -14.857 -0.758 1.00 97.12 264 ALA A C 1
ATOM 1857 O O . ALA A 1 264 ? -20.200 -14.098 -0.146 1.00 97.12 264 ALA A O 1
ATOM 1858 N N . MET A 1 265 ? -20.609 -15.403 -1.930 1.00 97.19 265 MET A N 1
ATOM 1859 C CA . MET A 1 265 ? -19.303 -15.163 -2.559 1.00 97.19 265 MET A CA 1
ATOM 1860 C C . MET A 1 265 ? -19.008 -13.663 -2.691 1.00 97.19 265 MET A C 1
ATOM 1862 O O . MET A 1 265 ? -17.898 -13.240 -2.389 1.00 97.19 265 MET A O 1
ATOM 1866 N N . GLY A 1 266 ? -20.008 -12.859 -3.076 1.00 95.69 266 GLY A N 1
ATOM 1867 C CA . GLY A 1 266 ? -19.877 -11.403 -3.181 1.00 95.69 266 GLY A CA 1
ATOM 1868 C C . GLY A 1 266 ? -19.402 -10.753 -1.880 1.00 95.69 266 GLY A C 1
ATOM 1869 O O . GLY A 1 266 ? -18.435 -10.005 -1.906 1.00 95.69 266 GLY A O 1
ATOM 1870 N N . THR A 1 267 ? -19.994 -11.115 -0.739 1.00 96.25 267 THR A N 1
ATOM 1871 C CA . THR A 1 267 ? -19.601 -10.625 0.593 1.00 96.25 267 THR A CA 1
ATOM 1872 C C . THR A 1 267 ? -18.139 -10.941 0.904 1.00 96.25 267 THR A C 1
ATOM 1874 O O . THR A 1 267 ? -17.394 -10.059 1.320 1.00 96.25 267 THR A O 1
ATOM 1877 N N . GLY A 1 268 ? -17.690 -12.174 0.647 1.00 96.44 268 GLY A N 1
ATOM 1878 C CA . GLY A 1 268 ? -16.288 -12.538 0.861 1.00 96.44 268 GLY A CA 1
ATOM 1879 C C . GLY A 1 268 ? -15.326 -11.789 -0.065 1.00 96.44 268 GLY A C 1
ATOM 1880 O O . GLY A 1 268 ? -14.267 -11.352 0.379 1.00 96.44 268 GLY A O 1
ATOM 1881 N N . VAL A 1 269 ? -15.690 -11.590 -1.339 1.00 96.38 269 VAL A N 1
ATOM 1882 C CA . VAL A 1 269 ? -14.883 -10.796 -2.285 1.00 96.38 269 VAL A CA 1
ATOM 1883 C C . VAL A 1 269 ? -14.803 -9.336 -1.853 1.00 96.38 269 VAL A C 1
ATOM 1885 O O . VAL A 1 269 ? -13.701 -8.796 -1.806 1.00 96.38 269 VAL A O 1
ATOM 1888 N N . LEU A 1 270 ? -15.928 -8.715 -1.495 1.00 95.44 270 LEU A N 1
ATOM 1889 C CA . LEU A 1 270 ? -15.972 -7.336 -1.008 1.00 95.44 270 LEU A CA 1
ATOM 1890 C C . LEU A 1 270 ? -15.128 -7.169 0.261 1.00 95.44 270 LEU A C 1
ATOM 1892 O O . LEU A 1 270 ? -14.326 -6.243 0.322 1.00 95.44 270 LEU A O 1
ATOM 1896 N N . TYR A 1 271 ? -15.210 -8.116 1.203 1.00 94.75 271 TYR A N 1
ATOM 1897 C CA . TYR A 1 271 ? -14.387 -8.112 2.414 1.00 94.75 271 TYR A CA 1
ATOM 1898 C C . TYR A 1 271 ? -12.889 -8.113 2.084 1.00 94.75 271 TYR A C 1
ATOM 1900 O O . TYR A 1 271 ? -12.130 -7.284 2.586 1.00 94.75 271 TYR A O 1
ATOM 1908 N N . VAL A 1 272 ? -12.443 -9.024 1.209 1.00 95.38 272 VAL A N 1
ATOM 1909 C CA . VAL A 1 272 ? -11.020 -9.120 0.853 1.00 95.38 272 VAL A CA 1
ATOM 1910 C C . VAL A 1 272 ? -10.562 -7.925 0.013 1.00 95.38 272 VAL A C 1
ATOM 1912 O O . VAL A 1 272 ? -9.430 -7.482 0.179 1.00 95.38 272 VAL A O 1
ATOM 1915 N N . VAL A 1 273 ? -11.412 -7.354 -0.848 1.00 95.00 273 VAL A N 1
ATOM 1916 C CA . VAL A 1 273 ? -11.091 -6.102 -1.555 1.00 95.00 273 VAL A CA 1
ATOM 1917 C C . VAL A 1 273 ? -10.865 -4.968 -0.559 1.00 95.00 273 VAL A C 1
ATOM 1919 O O . VAL A 1 273 ? -9.844 -4.292 -0.666 1.00 95.00 273 VAL A O 1
ATOM 1922 N N . SER A 1 274 ? -11.761 -4.786 0.414 1.00 92.62 274 SER A N 1
ATOM 1923 C CA . SER A 1 274 ? -11.611 -3.763 1.454 1.00 92.62 274 SER A CA 1
ATOM 1924 C C . SER A 1 274 ? -10.333 -3.947 2.255 1.00 92.62 274 SER A C 1
ATOM 1926 O O . SER A 1 274 ? -9.597 -2.988 2.454 1.00 92.62 274 SER A O 1
ATOM 1928 N N . LEU A 1 275 ? -10.035 -5.193 2.629 1.00 91.75 275 LEU A N 1
ATOM 1929 C CA . LEU A 1 275 ? -8.811 -5.561 3.324 1.00 91.75 275 LEU A CA 1
ATOM 1930 C C . LEU A 1 275 ? -7.553 -5.221 2.511 1.00 91.75 275 LEU A C 1
ATOM 1932 O O . LEU A 1 275 ? -6.636 -4.587 3.017 1.00 91.75 275 LEU A O 1
ATOM 1936 N N . VAL A 1 276 ? -7.486 -5.657 1.250 1.00 91.31 276 VAL A N 1
ATOM 1937 C CA . VAL A 1 276 ? -6.282 -5.489 0.418 1.00 91.31 276 VAL A CA 1
ATOM 1938 C C . VAL A 1 276 ? -6.079 -4.033 0.000 1.00 91.31 276 VAL A C 1
ATOM 1940 O O . VAL A 1 276 ? -4.940 -3.595 -0.153 1.00 91.31 276 VAL A O 1
ATOM 1943 N N . CYS A 1 277 ? -7.168 -3.287 -0.182 1.00 89.94 277 CYS A N 1
ATOM 1944 C CA . CYS A 1 277 ? -7.122 -1.876 -0.547 1.00 89.94 277 CYS A CA 1
ATOM 1945 C C . CYS A 1 277 ? -7.070 -0.937 0.666 1.00 89.94 277 CYS A C 1
ATOM 1947 O O . CYS A 1 277 ? -7.073 0.267 0.443 1.00 89.94 277 CYS A O 1
ATOM 1949 N N . GLY A 1 278 ? -7.043 -1.455 1.903 1.00 86.50 278 GLY A N 1
ATOM 1950 C CA . GLY A 1 278 ? -6.981 -0.643 3.124 1.00 86.50 278 GLY A CA 1
ATOM 1951 C C . GLY A 1 278 ? -8.115 0.379 3.226 1.00 86.50 278 GLY A C 1
ATOM 1952 O O . GLY A 1 278 ? -7.864 1.543 3.518 1.00 86.50 278 GLY A O 1
ATOM 1953 N N . LEU A 1 279 ? -9.344 -0.019 2.885 1.00 85.19 279 LEU A N 1
ATOM 1954 C CA . LEU A 1 279 ? -10.486 0.896 2.935 1.00 85.19 279 LEU A CA 1
ATOM 1955 C C . LEU A 1 279 ? -10.881 1.193 4.379 1.00 85.19 279 LEU A C 1
ATOM 1957 O O . LEU A 1 279 ? -11.119 0.255 5.127 1.00 85.19 279 LEU A O 1
ATOM 1961 N N . ALA A 1 280 ? -11.048 2.473 4.715 1.00 72.88 280 ALA A N 1
ATOM 1962 C CA . ALA A 1 280 ? -11.569 2.923 6.007 1.00 72.88 280 ALA A CA 1
ATOM 1963 C C . ALA A 1 280 ? -12.949 2.318 6.306 1.00 72.88 280 ALA A C 1
ATOM 1965 O O . ALA A 1 280 ? -13.192 1.704 7.338 1.00 72.88 280 ALA A O 1
ATOM 1966 N N . SER A 1 281 ? -13.854 2.460 5.336 1.00 79.44 281 SER A N 1
ATOM 1967 C CA . SER A 1 281 ? -15.182 1.860 5.360 1.00 79.44 281 SER A CA 1
ATOM 1968 C C . SER A 1 281 ? -15.138 0.558 4.567 1.00 79.44 281 SER A C 1
ATOM 1970 O O . SER A 1 281 ? -14.942 0.600 3.343 1.00 79.44 281 SER A O 1
ATOM 1972 N N . PRO A 1 282 ? -15.306 -0.611 5.202 1.00 84.12 282 PRO A N 1
ATOM 1973 C CA . PRO A 1 282 ? -15.389 -1.850 4.455 1.00 84.12 282 PRO A CA 1
ATOM 1974 C C . PRO A 1 282 ? -16.599 -1.811 3.511 1.00 84.12 282 PRO A C 1
ATOM 1976 O O . PRO A 1 282 ? -17.631 -1.220 3.798 1.00 84.12 282 PRO A O 1
ATOM 1979 N N . LEU A 1 283 ? -16.498 -2.492 2.372 1.00 89.69 283 LEU A N 1
ATOM 1980 C CA . LEU A 1 283 ? -17.588 -2.617 1.394 1.00 89.69 283 LEU A CA 1
ATOM 1981 C C . LEU A 1 283 ? -18.673 -3.600 1.873 1.00 89.69 283 LEU A C 1
ATOM 1983 O O . LEU A 1 283 ? -19.579 -3.952 1.120 1.00 89.69 283 LEU A O 1
ATOM 1987 N N . THR A 1 284 ? -18.523 -4.128 3.088 1.00 92.56 284 THR A N 1
ATOM 1988 C CA . THR A 1 284 ? -19.410 -5.095 3.723 1.00 92.56 284 THR A CA 1
ATOM 1989 C C . THR A 1 284 ? -19.214 -5.071 5.238 1.00 92.56 284 THR A C 1
ATOM 1991 O O . THR A 1 284 ? -18.085 -5.119 5.723 1.00 92.56 284 THR A O 1
ATOM 1994 N N . ASP A 1 285 ? -20.314 -5.134 5.982 1.00 90.75 285 ASP A N 1
ATOM 1995 C CA . ASP A 1 285 ? -20.304 -5.189 7.454 1.00 90.75 285 ASP A CA 1
ATOM 1996 C C . ASP A 1 285 ? -19.993 -6.591 8.004 1.00 90.75 285 ASP A C 1
ATOM 1998 O O . ASP A 1 285 ? -19.893 -6.815 9.211 1.00 90.75 285 ASP A O 1
ATOM 2002 N N . ALA A 1 286 ? -19.866 -7.581 7.118 1.00 92.38 286 ALA A N 1
ATOM 2003 C CA . ALA A 1 286 ? -19.518 -8.940 7.504 1.00 92.38 286 ALA A CA 1
ATOM 2004 C C . ALA A 1 286 ? -18.131 -8.996 8.167 1.00 92.38 286 ALA A C 1
ATOM 2006 O O . ALA A 1 286 ? -17.147 -8.471 7.642 1.00 92.38 286 ALA A O 1
ATOM 2007 N N . SER A 1 287 ? -18.041 -9.703 9.293 1.00 92.06 287 SER A N 1
ATOM 2008 C CA . SER A 1 287 ? -16.792 -9.982 10.001 1.00 92.06 287 SER A CA 1
ATOM 2009 C C . SER A 1 287 ? -16.660 -11.483 10.270 1.00 92.06 287 SER A C 1
ATOM 2011 O O . SER A 1 287 ? -17.657 -12.139 10.587 1.00 92.06 287 SER A O 1
ATOM 2013 N N . PRO A 1 288 ? -15.456 -12.060 10.097 1.00 93.06 288 PRO A N 1
ATOM 2014 C CA . PRO A 1 288 ? -15.226 -13.496 10.251 1.00 93.06 288 PRO A CA 1
ATOM 2015 C C . PRO A 1 288 ? -15.577 -13.962 11.670 1.00 93.06 288 PRO A C 1
ATOM 2017 O O . PRO A 1 288 ? -14.931 -13.586 12.649 1.00 93.06 288 PRO A O 1
ATOM 2020 N N . ALA A 1 289 ? -16.573 -14.831 11.797 1.00 94.06 289 ALA A N 1
ATOM 2021 C CA . ALA A 1 289 ? -16.964 -15.390 13.086 1.00 94.06 289 ALA A CA 1
ATOM 2022 C C . ALA A 1 289 ? -16.228 -16.706 13.371 1.00 94.06 289 ALA A C 1
ATOM 2024 O O . ALA A 1 289 ? -15.986 -17.059 14.529 1.00 94.06 289 ALA A O 1
ATOM 2025 N N . SER A 1 290 ? -15.855 -17.452 12.328 1.00 95.56 290 SER A N 1
ATOM 2026 C CA . SER A 1 290 ? -15.216 -18.755 12.486 1.00 95.56 290 SER A CA 1
ATOM 2027 C C . SER A 1 290 ? -13.719 -18.634 12.799 1.00 95.56 290 SER A C 1
ATOM 2029 O O . SER A 1 290 ? -13.020 -17.711 12.376 1.00 95.56 290 SER A O 1
ATOM 2031 N N . ALA A 1 291 ? -13.169 -19.615 13.522 1.00 93.19 291 ALA A N 1
ATOM 2032 C CA . ALA A 1 291 ? -11.722 -19.697 13.742 1.00 93.19 291 ALA A CA 1
ATOM 2033 C C . ALA A 1 291 ? -10.947 -19.875 12.422 1.00 93.19 291 ALA A C 1
ATOM 2035 O O . ALA A 1 291 ? -9.829 -19.380 12.290 1.00 93.19 291 ALA A O 1
ATOM 2036 N N . ALA A 1 292 ? -11.549 -20.556 11.441 1.00 95.94 292 ALA A N 1
ATOM 2037 C CA . ALA A 1 292 ? -10.943 -20.796 10.138 1.00 95.94 292 ALA A CA 1
ATOM 2038 C C . ALA A 1 292 ? -10.865 -19.517 9.291 1.00 95.94 292 ALA A C 1
ATOM 2040 O O . ALA A 1 292 ? -9.817 -19.248 8.708 1.00 95.94 292 ALA A O 1
ATOM 2041 N N . GLY A 1 293 ? -11.926 -18.706 9.252 1.00 94.50 293 GLY A N 1
ATOM 2042 C CA . GLY A 1 293 ? -11.907 -17.421 8.552 1.00 94.50 293 GLY A CA 1
ATOM 2043 C C . GLY A 1 293 ? -10.969 -16.421 9.217 1.00 94.50 293 GLY A C 1
ATOM 2044 O O . GLY A 1 293 ? -10.180 -15.784 8.521 1.00 94.50 293 GLY A O 1
ATOM 2045 N N . ASN A 1 294 ? -10.935 -16.380 10.555 1.00 92.81 294 ASN A N 1
ATOM 2046 C CA . ASN A 1 294 ? -9.930 -15.610 11.294 1.00 92.81 294 ASN A CA 1
ATOM 2047 C C . ASN A 1 294 ? -8.496 -16.028 10.918 1.00 92.81 294 ASN A C 1
ATOM 2049 O O . ASN A 1 294 ? -7.666 -15.176 10.607 1.00 92.81 294 ASN A O 1
ATOM 2053 N N . ALA A 1 295 ? -8.203 -17.333 10.873 1.00 93.06 295 ALA A N 1
ATOM 2054 C CA . ALA A 1 295 ? -6.892 -17.836 10.459 1.00 93.06 295 ALA A CA 1
ATOM 2055 C C . ALA A 1 295 ? -6.563 -17.517 8.988 1.00 93.06 295 ALA A C 1
ATOM 2057 O O . ALA A 1 295 ? -5.418 -17.196 8.668 1.00 93.06 295 ALA A O 1
ATOM 2058 N N . LEU A 1 296 ? -7.551 -17.569 8.087 1.00 94.69 296 LEU A N 1
ATOM 2059 C CA . LEU A 1 296 ? -7.362 -17.189 6.688 1.00 94.69 296 LEU A CA 1
ATOM 2060 C C . LEU A 1 296 ? -7.024 -15.701 6.560 1.00 94.69 296 LEU A C 1
ATOM 2062 O O . LEU A 1 296 ? -6.094 -15.352 5.840 1.00 94.69 296 LEU A O 1
ATOM 2066 N N . ILE A 1 297 ? -7.725 -14.824 7.278 1.00 93.38 297 ILE A N 1
ATOM 2067 C CA . ILE A 1 297 ? -7.447 -13.382 7.262 1.00 93.38 297 ILE A CA 1
ATOM 2068 C C . ILE A 1 297 ? -6.071 -13.089 7.853 1.00 93.38 297 ILE A C 1
ATOM 2070 O O . ILE A 1 297 ? -5.334 -12.274 7.297 1.00 93.38 297 ILE A O 1
ATOM 2074 N N . MET A 1 298 ? -5.665 -13.831 8.889 1.00 91.88 298 MET A N 1
ATOM 2075 C CA . MET A 1 298 ? -4.310 -13.733 9.430 1.00 91.88 298 MET A CA 1
ATOM 2076 C C . MET A 1 298 ? -3.209 -14.050 8.415 1.00 91.88 298 MET A C 1
ATOM 2078 O O . MET A 1 298 ? -2.085 -13.572 8.548 1.00 91.88 298 MET A O 1
ATOM 2082 N N . LEU A 1 299 ? -3.524 -14.854 7.401 1.00 92.56 299 LEU A N 1
ATOM 2083 C CA . LEU A 1 299 ? -2.613 -15.203 6.319 1.00 92.56 299 LEU A CA 1
ATOM 2084 C C . LEU A 1 299 ? -2.703 -14.215 5.147 1.00 92.56 299 LEU A C 1
ATOM 2086 O O . LEU A 1 299 ? -1.680 -13.792 4.610 1.00 92.56 299 LEU A O 1
ATOM 2090 N N . VAL A 1 300 ? -3.923 -13.837 4.757 1.00 92.94 300 VAL A N 1
ATOM 2091 C CA . VAL A 1 300 ? -4.186 -12.963 3.606 1.00 92.94 300 VAL A CA 1
ATOM 2092 C C . VAL A 1 300 ? -3.720 -11.534 3.870 1.00 92.94 300 VAL A C 1
ATOM 2094 O O . VAL A 1 300 ? -3.140 -10.922 2.978 1.00 92.94 300 VAL A O 1
ATOM 2097 N N . ALA A 1 301 ? -3.914 -11.002 5.078 1.00 90.81 301 ALA A N 1
ATOM 2098 C CA . ALA A 1 301 ? -3.593 -9.609 5.376 1.00 90.81 301 ALA A CA 1
ATOM 2099 C C . ALA A 1 301 ? -2.080 -9.290 5.268 1.00 90.81 301 ALA A C 1
ATOM 2101 O O . ALA A 1 301 ? -1.726 -8.336 4.571 1.00 90.81 301 ALA A O 1
ATOM 2102 N N . PRO A 1 302 ? -1.142 -10.097 5.811 1.00 90.06 302 PRO A N 1
ATOM 2103 C CA . PRO A 1 302 ? 0.287 -9.880 5.572 1.00 90.06 302 PRO A CA 1
ATOM 2104 C C . PRO A 1 302 ? 0.682 -10.028 4.098 1.00 90.06 302 PRO A C 1
ATOM 2106 O O . PRO A 1 302 ? 1.564 -9.314 3.621 1.00 90.06 302 PRO A O 1
ATOM 2109 N N . TRP A 1 303 ? 0.034 -10.932 3.354 1.00 90.88 303 TRP A N 1
ATOM 2110 C CA . TRP A 1 303 ? 0.257 -11.057 1.911 1.00 90.88 303 TRP A CA 1
ATOM 2111 C C . TRP A 1 303 ? -0.250 -9.849 1.132 1.00 90.88 303 TRP A C 1
ATOM 2113 O O . TRP A 1 303 ? 0.391 -9.464 0.157 1.00 90.88 303 TRP A O 1
ATOM 2123 N N . ALA A 1 304 ? -1.351 -9.234 1.562 1.00 88.56 304 ALA A N 1
ATOM 2124 C CA . ALA A 1 304 ? -1.853 -7.996 0.988 1.00 88.56 304 ALA A CA 1
ATOM 2125 C C . ALA A 1 304 ? -0.816 -6.878 1.133 1.00 88.56 304 ALA A C 1
ATOM 2127 O O . ALA A 1 304 ? -0.385 -6.305 0.137 1.00 88.56 304 ALA A O 1
ATOM 2128 N N . VAL A 1 305 ? -0.310 -6.656 2.350 1.00 87.12 305 VAL A N 1
ATOM 2129 C CA . VAL A 1 305 ? 0.754 -5.674 2.625 1.00 87.12 305 VAL A CA 1
ATOM 2130 C C . VAL A 1 305 ? 2.021 -5.973 1.816 1.00 87.12 305 VAL A C 1
ATOM 2132 O O . VAL A 1 305 ? 2.616 -5.077 1.212 1.00 87.12 305 VAL A O 1
ATOM 2135 N N . ALA A 1 306 ? 2.423 -7.245 1.741 1.00 87.19 306 ALA A N 1
ATOM 2136 C CA . ALA A 1 306 ? 3.562 -7.659 0.931 1.00 87.19 306 ALA A CA 1
ATOM 2137 C C . ALA A 1 306 ? 3.336 -7.364 -0.561 1.00 87.19 306 ALA A C 1
ATOM 2139 O O . ALA A 1 306 ? 4.251 -6.887 -1.236 1.00 87.19 306 ALA A O 1
ATOM 2140 N N . LEU A 1 307 ? 2.126 -7.609 -1.074 1.00 87.44 307 LEU A N 1
ATOM 2141 C CA . LEU A 1 307 ? 1.738 -7.288 -2.444 1.00 87.44 307 LEU A CA 1
ATOM 2142 C C . LEU A 1 307 ? 1.818 -5.782 -2.697 1.00 87.44 307 LEU A C 1
ATOM 2144 O O . LEU A 1 307 ? 2.396 -5.394 -3.707 1.00 87.44 307 LEU A O 1
ATOM 2148 N N . VAL A 1 308 ? 1.342 -4.936 -1.779 1.00 86.69 308 VAL A N 1
ATOM 2149 C CA . VAL A 1 308 ? 1.514 -3.476 -1.890 1.00 86.69 308 VAL A CA 1
ATOM 2150 C C . VAL A 1 308 ? 3.001 -3.117 -1.971 1.00 86.69 308 VAL A C 1
ATOM 2152 O O . VAL A 1 308 ? 3.402 -2.377 -2.867 1.00 86.69 308 VAL A O 1
ATOM 2155 N N . GLY A 1 309 ? 3.849 -3.700 -1.117 1.00 84.75 309 GLY A N 1
ATOM 2156 C CA . GLY A 1 309 ? 5.300 -3.482 -1.159 1.00 84.75 309 GLY A CA 1
ATOM 2157 C C . GLY A 1 309 ? 5.938 -3.919 -2.482 1.00 84.75 309 GLY A C 1
ATOM 2158 O O . GLY A 1 309 ? 6.791 -3.220 -3.028 1.00 84.75 309 GLY A O 1
ATOM 2159 N N . LEU A 1 310 ? 5.478 -5.038 -3.048 1.00 85.00 310 LEU A N 1
ATOM 2160 C CA . LEU A 1 310 ? 5.876 -5.503 -4.377 1.00 85.00 310 LEU A CA 1
ATOM 2161 C C . LEU A 1 310 ? 5.446 -4.519 -5.471 1.00 85.00 310 LEU A C 1
ATOM 2163 O O . LEU A 1 310 ? 6.243 -4.213 -6.358 1.00 85.00 310 LEU A O 1
ATOM 2167 N N . LEU A 1 311 ? 4.211 -4.013 -5.410 1.00 85.94 311 LEU A N 1
ATOM 2168 C CA . LEU A 1 311 ? 3.697 -3.040 -6.370 1.00 85.94 311 LEU A CA 1
ATOM 2169 C C . LEU A 1 311 ? 4.480 -1.724 -6.306 1.00 85.94 311 LEU A C 1
ATOM 2171 O O . LEU A 1 311 ? 4.808 -1.193 -7.365 1.00 85.94 311 LEU A O 1
ATOM 2175 N N . VAL A 1 312 ? 4.840 -1.247 -5.108 1.00 86.25 312 VAL A N 1
ATOM 2176 C CA . VAL A 1 312 ? 5.720 -0.078 -4.925 1.00 86.25 312 VAL A CA 1
ATOM 2177 C C . VAL A 1 312 ? 7.123 -0.354 -5.466 1.00 86.25 312 VAL A C 1
ATOM 2179 O O . VAL A 1 312 ? 7.676 0.458 -6.203 1.00 86.25 312 VAL A O 1
ATOM 2182 N N . GLY A 1 313 ? 7.696 -1.525 -5.186 1.00 81.19 313 GLY A N 1
ATOM 2183 C CA . GLY A 1 313 ? 8.991 -1.933 -5.739 1.00 81.19 313 GLY A CA 1
ATOM 2184 C C . GLY A 1 313 ? 9.024 -1.958 -7.269 1.00 81.19 313 GLY A C 1
ATOM 2185 O O . GLY A 1 313 ? 9.983 -1.517 -7.891 1.00 81.19 313 GLY A O 1
ATOM 2186 N N . LEU A 1 314 ? 7.950 -2.444 -7.887 1.00 81.88 314 LEU A N 1
ATOM 2187 C CA . LEU A 1 314 ? 7.789 -2.437 -9.340 1.00 81.88 314 LEU A CA 1
ATOM 2188 C C . LEU A 1 314 ? 7.552 -1.026 -9.883 1.00 81.88 314 LEU A C 1
ATOM 2190 O O . LEU A 1 314 ? 8.147 -0.652 -10.883 1.00 81.88 314 LEU A O 1
ATOM 2194 N N . ALA A 1 315 ? 6.717 -0.217 -9.230 1.00 83.25 315 ALA A N 1
ATOM 2195 C CA . ALA A 1 315 ? 6.468 1.157 -9.656 1.00 83.25 315 ALA A CA 1
ATOM 2196 C C . ALA A 1 315 ? 7.737 2.022 -9.570 1.00 83.25 315 ALA A C 1
ATOM 2198 O O . ALA A 1 315 ? 7.989 2.838 -10.456 1.00 83.25 315 ALA A O 1
ATOM 2199 N N . THR A 1 316 ? 8.570 1.786 -8.555 1.00 79.75 316 THR A N 1
ATOM 2200 C CA . THR A 1 316 ? 9.881 2.429 -8.414 1.00 79.75 316 THR A CA 1
ATOM 2201 C C . THR A 1 316 ? 10.909 1.936 -9.439 1.00 79.75 316 THR A C 1
ATOM 2203 O O . THR A 1 316 ? 11.772 2.709 -9.849 1.00 79.75 316 THR A O 1
ATOM 2206 N N . SER A 1 317 ? 10.828 0.700 -9.937 1.00 77.25 317 SER A N 1
ATOM 2207 C CA . SER A 1 317 ? 11.761 0.246 -10.983 1.00 77.25 317 SER A CA 1
ATOM 2208 C C . SER A 1 317 ? 11.464 0.840 -12.366 1.00 77.25 317 SER A C 1
ATOM 2210 O O . SER A 1 317 ? 12.317 0.808 -13.251 1.00 77.25 317 SER A O 1
ATOM 2212 N N . LEU A 1 318 ? 10.286 1.439 -12.573 1.00 79.75 318 LEU A N 1
ATOM 2213 C CA . LEU A 1 318 ? 9.919 2.018 -13.863 1.00 79.75 318 LEU A CA 1
ATOM 2214 C C . LEU A 1 318 ? 10.698 3.313 -14.130 1.00 79.75 318 LEU A C 1
ATOM 2216 O O . LEU A 1 318 ? 10.468 4.347 -13.499 1.00 79.75 318 LEU A O 1
ATOM 2220 N N . GLY A 1 319 ? 11.563 3.293 -15.150 1.00 75.94 319 GLY A N 1
ATOM 2221 C CA . GLY A 1 319 ? 12.416 4.434 -15.509 1.00 75.94 319 GLY A CA 1
ATOM 2222 C C . GLY A 1 319 ? 11.655 5.730 -15.825 1.00 75.94 319 GLY A C 1
ATOM 2223 O O . GLY A 1 319 ? 12.198 6.819 -15.643 1.00 75.94 319 GLY A O 1
ATOM 2224 N N . ALA A 1 320 ? 10.382 5.636 -16.231 1.00 74.94 320 ALA A N 1
ATOM 2225 C CA . ALA A 1 320 ? 9.513 6.795 -16.442 1.00 74.94 320 ALA A CA 1
ATOM 2226 C C . ALA A 1 320 ? 9.332 7.637 -15.168 1.00 74.94 320 ALA A C 1
ATOM 2228 O O . ALA A 1 320 ? 9.325 8.867 -15.246 1.00 74.94 320 ALA A O 1
ATOM 2229 N N . LEU A 1 321 ? 9.202 6.984 -14.006 1.00 79.06 321 LEU A N 1
ATOM 2230 C CA . LEU A 1 321 ? 9.016 7.666 -12.728 1.00 79.06 321 LEU A CA 1
ATOM 2231 C C . LEU A 1 321 ? 10.289 8.417 -12.331 1.00 79.06 321 LEU A C 1
ATOM 2233 O O . LEU A 1 321 ? 10.240 9.617 -12.060 1.00 79.06 321 LEU A O 1
ATOM 2237 N N . GLY A 1 322 ? 11.437 7.742 -12.421 1.00 81.25 322 GLY A N 1
ATOM 2238 C CA . GLY A 1 322 ? 12.742 8.355 -12.175 1.00 81.25 322 GLY A CA 1
ATOM 2239 C C . GLY A 1 322 ? 13.029 9.530 -13.116 1.00 81.25 322 GLY A C 1
ATOM 2240 O O . GLY A 1 322 ? 13.521 10.569 -12.679 1.00 81.25 322 GLY A O 1
ATOM 2241 N N . ALA A 1 323 ? 12.658 9.423 -14.397 1.00 80.38 323 ALA A N 1
ATOM 2242 C CA . ALA A 1 323 ? 12.803 10.518 -15.357 1.00 80.38 323 ALA A CA 1
ATOM 2243 C C . ALA A 1 323 ? 11.921 11.731 -15.005 1.00 80.38 323 ALA A C 1
ATOM 2245 O O . ALA A 1 323 ? 12.384 12.873 -15.077 1.00 80.38 323 ALA A O 1
ATOM 2246 N N . ALA A 1 324 ? 10.667 11.499 -14.600 1.00 80.75 324 ALA A N 1
ATOM 2247 C CA . ALA A 1 324 ? 9.753 12.560 -14.180 1.00 80.75 324 ALA A CA 1
ATOM 2248 C C . ALA A 1 324 ? 10.248 13.271 -12.908 1.00 80.75 324 ALA A C 1
ATOM 2250 O O . ALA A 1 324 ? 10.271 14.504 -12.858 1.00 80.75 324 ALA A O 1
ATOM 2251 N N . LEU A 1 325 ? 10.713 12.507 -11.917 1.00 81.81 325 LEU A N 1
ATOM 2252 C CA . LEU A 1 325 ? 11.286 13.041 -10.680 1.00 81.81 325 LEU A CA 1
ATOM 2253 C C . LEU A 1 325 ? 12.569 13.833 -10.932 1.00 81.81 325 LEU A C 1
ATOM 2255 O O . LEU A 1 325 ? 12.695 14.959 -10.455 1.00 81.81 325 LEU A O 1
ATOM 2259 N N . GLY A 1 326 ? 13.479 13.316 -11.761 1.00 83.62 326 GLY A N 1
ATOM 2260 C CA . GLY A 1 326 ? 14.691 14.040 -12.141 1.00 83.62 326 GLY A CA 1
ATOM 2261 C C . GLY A 1 326 ? 14.385 15.368 -12.845 1.00 83.62 326 GLY A C 1
ATOM 2262 O O . GLY A 1 326 ? 15.043 16.382 -12.595 1.00 83.62 326 GLY A O 1
ATOM 2263 N N . ALA A 1 327 ? 13.341 15.412 -13.681 1.00 84.81 327 ALA A N 1
ATOM 2264 C CA . ALA A 1 327 ? 12.886 16.651 -14.308 1.00 84.81 327 ALA A CA 1
ATOM 2265 C C . ALA A 1 327 ? 12.322 17.657 -13.285 1.00 84.81 327 ALA A C 1
ATOM 2267 O O . ALA A 1 327 ? 12.616 18.856 -13.387 1.00 84.81 327 ALA A O 1
ATOM 2268 N N . TYR A 1 328 ? 11.554 17.179 -12.299 1.00 85.62 328 TYR A N 1
ATOM 2269 C CA . TYR A 1 328 ? 11.030 17.987 -11.193 1.00 85.62 328 TYR A CA 1
ATOM 2270 C C . TYR A 1 328 ? 12.160 18.582 -10.341 1.00 85.62 328 TYR A C 1
ATOM 2272 O O . TYR A 1 328 ? 12.242 19.803 -10.183 1.00 85.62 328 TYR A O 1
ATOM 2280 N N . GLU A 1 329 ? 13.098 17.759 -9.877 1.00 84.69 329 GLU A N 1
ATOM 2281 C CA . GLU A 1 329 ? 14.235 18.203 -9.065 1.00 84.69 329 GLU A CA 1
ATOM 2282 C C . GLU A 1 329 ? 15.129 19.196 -9.816 1.00 84.69 329 GLU A C 1
ATOM 2284 O O . GLU A 1 329 ? 15.575 20.206 -9.256 1.00 84.69 329 GLU A O 1
ATOM 2289 N N . ALA A 1 330 ? 15.343 18.972 -11.117 1.00 84.56 330 ALA A N 1
ATOM 2290 C CA . ALA A 1 330 ? 16.069 19.907 -11.966 1.00 84.56 330 ALA A CA 1
ATOM 2291 C C . ALA A 1 330 ? 15.343 21.258 -12.084 1.00 84.56 330 ALA A C 1
ATOM 2293 O O . ALA A 1 330 ? 15.997 22.306 -12.109 1.00 84.56 330 ALA A O 1
ATOM 2294 N N . ALA A 1 331 ? 14.007 21.261 -12.146 1.00 84.62 331 ALA A N 1
ATOM 2295 C CA . ALA A 1 331 ? 13.207 22.482 -12.180 1.00 84.62 331 ALA A CA 1
ATOM 2296 C C . ALA A 1 331 ? 13.305 23.266 -10.864 1.00 84.62 331 ALA A C 1
ATOM 2298 O O . ALA A 1 331 ? 13.626 24.457 -10.902 1.00 84.62 331 ALA A O 1
ATOM 2299 N N . VAL A 1 332 ? 13.142 22.600 -9.716 1.00 83.12 332 VAL A N 1
ATOM 2300 C CA . VAL A 1 332 ? 13.294 23.231 -8.392 1.00 83.12 332 VAL A CA 1
ATOM 2301 C C . VAL A 1 332 ? 14.710 23.781 -8.217 1.00 83.12 332 VAL A C 1
ATOM 2303 O O . VAL A 1 332 ? 14.897 24.937 -7.836 1.00 83.12 332 VAL A O 1
ATOM 2306 N N . SER A 1 333 ? 15.727 23.011 -8.607 1.00 84.44 333 SER A N 1
ATOM 2307 C CA . SER A 1 333 ? 17.131 23.431 -8.544 1.00 84.44 333 SER A CA 1
ATOM 2308 C C . SER A 1 333 ? 17.440 24.645 -9.423 1.00 84.44 333 SER A C 1
ATOM 2310 O O . SER A 1 333 ? 18.287 25.470 -9.074 1.00 84.44 333 SER A O 1
ATOM 2312 N N . ARG A 1 334 ? 16.779 24.789 -10.580 1.00 87.94 334 ARG A N 1
ATOM 2313 C CA . ARG A 1 334 ? 16.868 26.013 -11.396 1.00 87.94 334 ARG A CA 1
ATOM 2314 C C . ARG A 1 334 ? 16.204 27.199 -10.693 1.00 87.94 334 ARG A C 1
ATOM 2316 O O . ARG A 1 334 ? 16.823 28.257 -10.638 1.00 87.94 334 ARG A O 1
ATOM 2323 N N . GLY A 1 335 ? 15.018 27.013 -10.109 1.00 84.38 335 GLY A N 1
ATOM 2324 C CA . GLY A 1 335 ? 14.310 28.054 -9.353 1.00 84.38 335 GLY A CA 1
ATOM 2325 C C . GLY A 1 335 ? 15.115 28.571 -8.157 1.00 84.38 335 GLY A C 1
ATOM 2326 O O . GLY A 1 335 ? 15.319 29.773 -8.017 1.00 84.38 335 GLY A O 1
ATOM 2327 N N . VAL A 1 336 ? 15.682 27.667 -7.354 1.00 81.50 336 VAL A N 1
ATOM 2328 C CA . VAL A 1 336 ? 16.528 28.028 -6.204 1.00 81.50 336 VAL A CA 1
ATOM 2329 C C . VAL A 1 336 ? 17.802 28.750 -6.643 1.00 81.50 336 VAL A C 1
ATOM 2331 O O . VAL A 1 336 ? 18.208 29.721 -6.007 1.00 81.50 336 VAL A O 1
ATOM 2334 N N . ARG A 1 337 ? 18.439 28.323 -7.743 1.00 84.81 337 ARG A N 1
ATOM 2335 C CA . ARG A 1 337 ? 19.597 29.040 -8.304 1.00 84.81 337 ARG A CA 1
ATOM 2336 C C . ARG A 1 337 ? 19.221 30.438 -8.788 1.00 84.81 337 ARG A C 1
ATOM 2338 O O . ARG A 1 337 ? 19.967 31.373 -8.516 1.00 84.81 337 ARG A O 1
ATOM 2345 N N . ALA A 1 338 ? 18.075 30.594 -9.445 1.00 83.88 338 ALA A N 1
ATOM 2346 C CA . ALA A 1 338 ? 17.581 31.896 -9.881 1.00 83.88 338 ALA A CA 1
ATOM 2347 C C . ALA A 1 338 ? 17.306 32.830 -8.691 1.00 83.88 338 ALA A C 1
ATOM 2349 O O . ALA A 1 338 ? 17.751 33.973 -8.715 1.00 83.88 338 ALA A O 1
ATOM 2350 N N . LEU A 1 339 ? 16.672 32.331 -7.622 1.00 79.38 339 LEU A N 1
ATOM 2351 C CA . LEU A 1 339 ? 16.452 33.089 -6.384 1.00 79.38 339 LEU A CA 1
ATOM 2352 C C . LEU A 1 339 ? 17.772 33.496 -5.721 1.00 79.38 339 LEU A C 1
ATOM 2354 O O . LEU A 1 339 ? 17.947 34.658 -5.372 1.00 79.38 339 LEU A O 1
ATOM 2358 N N . LYS A 1 340 ? 18.741 32.576 -5.616 1.00 82.69 340 LYS A N 1
ATOM 2359 C CA . LYS A 1 340 ? 20.076 32.891 -5.080 1.00 82.69 340 LYS A CA 1
ATOM 2360 C C . LYS A 1 340 ? 20.779 33.973 -5.901 1.00 82.69 340 LYS A C 1
ATOM 2362 O O . LYS A 1 340 ? 21.384 34.865 -5.318 1.00 82.69 340 LYS A O 1
ATOM 2367 N N . LEU A 1 341 ? 20.686 33.917 -7.231 1.00 85.62 341 LEU A N 1
ATOM 2368 C CA . LEU A 1 341 ? 21.244 34.946 -8.113 1.00 85.62 341 LEU A CA 1
ATOM 2369 C C . LEU A 1 341 ? 20.497 36.282 -7.995 1.00 85.62 341 LEU A C 1
ATOM 2371 O O . LEU A 1 341 ? 21.135 37.324 -8.075 1.00 85.62 341 LEU A O 1
ATOM 2375 N N . ALA A 1 342 ? 19.179 36.267 -7.783 1.00 82.44 342 ALA A N 1
ATOM 2376 C CA . ALA A 1 342 ? 18.388 37.474 -7.557 1.00 82.44 342 ALA A CA 1
ATOM 2377 C C . ALA A 1 342 ? 18.737 38.145 -6.217 1.00 82.44 342 ALA A C 1
ATOM 2379 O O . ALA A 1 342 ? 18.946 39.351 -6.189 1.00 82.44 342 ALA A O 1
ATOM 2380 N N . CYS A 1 343 ? 18.896 37.372 -5.137 1.00 80.12 343 CYS A N 1
ATOM 2381 C CA . CYS A 1 343 ? 19.341 37.891 -3.839 1.00 80.12 343 CYS A CA 1
ATOM 2382 C C . CYS A 1 343 ? 20.808 38.347 -3.861 1.00 80.12 343 CYS A C 1
ATOM 2384 O O . CYS A 1 343 ? 21.163 39.310 -3.197 1.00 80.12 343 CYS A O 1
ATOM 2386 N N . ALA A 1 344 ? 21.670 37.684 -4.639 1.00 83.88 344 ALA A N 1
ATOM 2387 C CA . ALA A 1 344 ? 23.069 38.090 -4.794 1.00 83.88 344 ALA A CA 1
ATOM 2388 C C . ALA A 1 344 ? 23.242 39.365 -5.637 1.00 83.88 344 ALA A C 1
ATOM 2390 O O . ALA A 1 344 ? 24.318 39.956 -5.629 1.00 83.88 344 ALA A O 1
ATOM 2391 N N . ARG A 1 345 ? 22.200 39.787 -6.364 1.00 82.00 345 ARG A N 1
ATOM 2392 C CA . ARG A 1 345 ? 22.151 41.057 -7.100 1.00 82.00 345 ARG A CA 1
ATOM 2393 C C . ARG A 1 345 ? 21.744 42.238 -6.217 1.00 82.00 345 ARG A C 1
ATOM 2395 O O . ARG A 1 345 ? 21.285 43.244 -6.757 1.00 82.00 345 ARG A O 1
ATOM 2402 N N . GLU A 1 346 ? 21.925 42.154 -4.897 1.00 74.12 346 GLU A N 1
ATOM 2403 C CA . GLU A 1 346 ? 21.958 43.373 -4.089 1.00 74.12 346 GLU A CA 1
ATOM 2404 C C . GLU A 1 346 ? 22.905 44.369 -4.778 1.00 74.12 346 GLU A C 1
ATOM 2406 O O . GLU A 1 346 ? 24.031 43.991 -5.133 1.00 74.12 346 GLU A O 1
ATOM 2411 N N . PRO A 1 347 ? 22.426 45.591 -5.089 1.00 76.31 347 PRO A N 1
ATOM 2412 C CA . PRO A 1 347 ? 23.225 46.557 -5.818 1.00 76.31 347 PRO A CA 1
ATOM 2413 C C . PRO A 1 347 ? 24.544 46.736 -5.066 1.00 76.31 347 PRO A C 1
ATOM 2415 O O . PRO A 1 347 ? 24.526 46.782 -3.830 1.00 76.31 347 PRO A O 1
ATOM 2418 N N . PRO A 1 348 ? 25.688 46.794 -5.778 1.00 75.94 348 PRO A N 1
ATOM 2419 C CA . PRO A 1 348 ? 26.958 47.046 -5.119 1.00 75.94 348 PRO A CA 1
ATOM 2420 C C . PRO A 1 348 ? 26.775 48.271 -4.218 1.00 75.94 348 PRO A C 1
ATOM 2422 O O . PRO A 1 348 ? 26.118 49.227 -4.652 1.00 75.94 348 PRO A O 1
ATOM 2425 N N . PRO A 1 349 ? 27.277 48.236 -2.967 1.00 79.81 349 PRO A N 1
ATOM 2426 C CA . PRO A 1 349 ? 27.119 49.362 -2.061 1.00 79.81 349 PRO A CA 1
ATOM 2427 C C . PRO A 1 349 ? 27.546 50.629 -2.806 1.00 79.81 349 PRO A C 1
ATOM 2429 O O . PRO A 1 349 ? 28.545 50.570 -3.539 1.00 79.81 349 PRO A O 1
ATOM 2432 N N . PRO A 1 350 ? 26.781 51.734 -2.694 1.00 83.56 350 PRO A N 1
ATOM 2433 C CA . PRO A 1 350 ? 27.099 52.955 -3.414 1.00 83.56 350 PRO A CA 1
ATOM 2434 C C . PRO A 1 350 ? 28.577 53.282 -3.186 1.00 83.56 350 PRO A C 1
ATOM 2436 O O . PRO A 1 350 ? 29.066 53.088 -2.064 1.00 83.56 350 PRO A O 1
ATOM 2439 N N . PRO A 1 351 ? 29.312 53.705 -4.234 1.00 79.19 351 PRO A N 1
ATOM 2440 C CA . PRO A 1 351 ? 30.715 54.048 -4.077 1.00 79.19 351 PRO A CA 1
ATOM 2441 C C . PRO A 1 351 ? 30.826 55.025 -2.901 1.00 79.19 351 PRO A C 1
ATOM 2443 O O . PRO A 1 351 ? 30.000 55.940 -2.807 1.00 79.19 351 PRO A O 1
ATOM 2446 N N . PRO A 1 352 ? 31.774 54.813 -1.969 1.00 74.69 352 PRO A N 1
ATOM 2447 C CA . PRO A 1 352 ? 31.918 55.707 -0.832 1.00 74.69 352 PRO A CA 1
ATOM 2448 C C . PRO A 1 352 ? 32.026 57.147 -1.359 1.00 74.69 352 PRO A C 1
ATOM 2450 O O . PRO A 1 352 ? 32.694 57.351 -2.381 1.00 74.69 352 PRO A O 1
ATOM 2453 N N . PRO A 1 353 ? 31.361 58.132 -0.722 1.00 78.94 353 PRO A N 1
ATOM 2454 C CA . PRO A 1 353 ? 31.438 59.528 -1.149 1.00 78.94 353 PRO A CA 1
ATOM 2455 C C . PRO A 1 353 ? 32.911 59.890 -1.318 1.00 78.94 353 PRO A C 1
ATOM 2457 O O . PRO A 1 353 ? 33.708 59.502 -0.469 1.00 78.94 353 PRO A O 1
ATOM 2460 N N . SER A 1 354 ? 33.277 60.546 -2.424 1.00 71.81 354 SER A N 1
ATOM 2461 C CA . SER A 1 354 ? 34.664 60.809 -2.824 1.00 71.81 354 SER A CA 1
ATOM 2462 C C . SER A 1 354 ? 35.467 61.411 -1.671 1.00 71.81 354 SER A C 1
ATOM 2464 O O . SER A 1 354 ? 35.469 62.625 -1.454 1.00 71.81 354 SER A O 1
ATOM 2466 N N . VAL A 1 355 ? 36.132 60.558 -0.898 1.00 59.88 355 VAL A N 1
ATOM 2467 C CA . VAL A 1 355 ? 36.968 61.003 0.202 1.00 59.88 355 VAL A CA 1
ATOM 2468 C C . VAL A 1 355 ? 38.238 61.514 -0.458 1.00 59.88 355 VAL A C 1
ATOM 2470 O O . VAL A 1 355 ? 38.938 60.749 -1.121 1.00 59.88 355 VAL A O 1
ATOM 2473 N N . GLY A 1 356 ? 38.507 62.818 -0.344 1.00 71.19 356 GLY A N 1
ATOM 2474 C CA . GLY A 1 356 ? 39.716 63.427 -0.904 1.00 71.19 356 GLY A CA 1
ATOM 2475 C C . GLY A 1 356 ? 40.973 62.647 -0.502 1.00 71.19 356 GLY A C 1
ATOM 2476 O O . GLY A 1 356 ? 40.968 61.952 0.511 1.00 71.19 356 GLY A O 1
ATOM 2477 N N . ALA A 1 357 ? 42.056 62.768 -1.277 1.00 64.50 357 ALA A N 1
ATOM 2478 C CA . ALA A 1 357 ? 43.258 61.916 -1.239 1.00 64.50 357 ALA A CA 1
ATOM 2479 C C . ALA A 1 357 ? 43.832 61.567 0.159 1.00 64.50 357 ALA A C 1
ATOM 2481 O O . ALA A 1 357 ? 44.498 60.545 0.313 1.00 64.50 357 ALA A O 1
ATOM 2482 N N . ARG A 1 358 ? 43.548 62.359 1.202 1.00 61.09 358 ARG A N 1
ATOM 2483 C CA . ARG A 1 358 ? 43.923 62.055 2.595 1.00 61.09 358 ARG A CA 1
ATOM 2484 C C . ARG A 1 358 ? 43.098 60.941 3.256 1.00 61.09 358 ARG A C 1
ATOM 2486 O O . ARG A 1 358 ? 43.616 60.268 4.140 1.00 61.09 358 ARG A O 1
ATOM 2493 N N . GLY A 1 359 ? 41.857 60.700 2.841 1.00 60.03 359 GLY A N 1
ATOM 2494 C CA . GLY A 1 359 ? 41.020 59.639 3.411 1.00 60.03 359 GLY A CA 1
ATOM 2495 C C . GLY A 1 359 ? 41.220 58.259 2.786 1.00 60.03 359 GLY A C 1
ATOM 2496 O O . GLY A 1 359 ? 40.908 57.260 3.430 1.00 60.03 359 GLY A O 1
ATOM 2497 N N . ALA A 1 360 ? 41.817 58.175 1.592 1.00 65.44 360 ALA A N 1
ATOM 2498 C CA . ALA A 1 360 ? 42.134 56.901 0.941 1.00 65.44 360 ALA A CA 1
ATOM 2499 C C . ALA A 1 360 ? 43.090 56.042 1.793 1.00 65.44 360 ALA A C 1
ATOM 2501 O O . ALA A 1 360 ? 42.867 54.847 1.969 1.00 65.44 360 ALA A O 1
ATOM 2502 N N . HIS A 1 361 ? 44.094 56.662 2.424 1.00 71.25 361 HIS A N 1
ATOM 2503 C CA . HIS A 1 361 ? 45.009 55.961 3.330 1.00 71.25 361 HIS A CA 1
ATOM 2504 C C . HIS A 1 361 ? 44.353 55.504 4.640 1.00 71.25 361 HIS A C 1
ATOM 2506 O O . HIS A 1 361 ? 44.758 54.481 5.190 1.00 71.25 361 HIS A O 1
ATOM 2512 N N . ALA A 1 362 ? 43.350 56.232 5.141 1.00 69.94 362 ALA A N 1
ATOM 2513 C CA . ALA A 1 362 ? 42.623 55.852 6.351 1.00 69.94 362 ALA A CA 1
ATOM 2514 C C . ALA A 1 362 ? 41.676 54.672 6.091 1.00 69.94 362 ALA A C 1
ATOM 2516 O O . ALA A 1 362 ? 41.605 53.758 6.907 1.00 69.94 362 ALA A O 1
ATOM 2517 N N . VAL A 1 363 ? 41.016 54.647 4.928 1.00 72.31 363 VAL A N 1
ATOM 2518 C CA . VAL A 1 363 ? 40.172 53.520 4.503 1.00 72.31 363 VAL A CA 1
ATOM 2519 C C . VAL A 1 363 ? 41.018 52.273 4.240 1.00 72.31 363 VAL A C 1
ATOM 2521 O O . VAL A 1 363 ? 40.653 51.195 4.697 1.00 72.31 363 VAL A O 1
ATOM 2524 N N . GLU A 1 364 ? 42.176 52.403 3.586 1.00 76.81 364 GLU A N 1
ATOM 2525 C CA . GLU A 1 364 ? 43.099 51.281 3.348 1.00 76.81 364 GLU A CA 1
ATOM 2526 C C . GLU A 1 364 ? 43.641 50.696 4.668 1.00 76.81 364 GLU A C 1
ATOM 2528 O O . GLU A 1 364 ? 43.691 49.475 4.827 1.00 76.81 364 GLU A O 1
ATOM 2533 N N . ARG A 1 365 ? 43.992 51.548 5.649 1.00 75.12 365 ARG A N 1
ATOM 2534 C CA . ARG A 1 365 ? 44.394 51.097 6.997 1.00 75.12 365 ARG A CA 1
ATOM 2535 C C . ARG A 1 365 ? 43.240 50.441 7.744 1.00 75.12 365 ARG A C 1
ATOM 2537 O O . ARG A 1 365 ? 43.403 49.325 8.211 1.00 75.12 365 ARG A O 1
ATOM 2544 N N . ALA A 1 366 ? 42.053 51.048 7.755 1.00 73.50 366 ALA A N 1
ATOM 2545 C CA . ALA A 1 366 ? 40.872 50.447 8.373 1.00 73.50 366 ALA A CA 1
ATOM 2546 C C . ALA A 1 366 ? 40.499 49.097 7.737 1.00 73.50 366 ALA A C 1
ATOM 2548 O O . ALA A 1 366 ? 39.996 48.215 8.422 1.00 73.50 366 ALA A O 1
ATOM 2549 N N . ARG A 1 367 ? 40.776 48.899 6.442 1.00 75.94 367 ARG A N 1
ATOM 2550 C CA . ARG A 1 367 ? 40.542 47.631 5.737 1.00 75.94 367 ARG A CA 1
ATOM 2551 C C . ARG A 1 367 ? 41.592 46.563 6.056 1.00 75.94 367 ARG A C 1
ATOM 2553 O O . ARG A 1 367 ? 41.256 45.383 6.029 1.00 75.94 367 ARG A O 1
ATOM 2560 N N . ARG A 1 368 ? 42.834 46.965 6.351 1.00 78.50 368 ARG A N 1
ATOM 2561 C CA . ARG A 1 368 ? 43.912 46.073 6.818 1.00 78.50 368 ARG A CA 1
ATOM 2562 C C . ARG A 1 368 ? 43.775 45.707 8.294 1.00 78.50 368 ARG A C 1
ATOM 2564 O O . ARG A 1 368 ? 44.055 44.568 8.648 1.00 78.50 368 ARG A O 1
ATOM 2571 N N . ASP A 1 369 ? 43.319 46.652 9.109 1.00 75.12 369 ASP A N 1
ATOM 2572 C CA . ASP A 1 369 ? 43.151 46.485 10.555 1.00 75.12 369 ASP A CA 1
ATOM 2573 C C . ASP A 1 369 ? 41.772 45.912 10.916 1.00 75.12 369 ASP A C 1
ATOM 2575 O O . ASP A 1 369 ? 41.563 45.441 12.036 1.00 75.12 369 ASP A O 1
ATOM 2579 N N . ALA A 1 370 ? 40.823 45.903 9.970 1.00 69.12 370 ALA A N 1
ATOM 2580 C CA . ALA A 1 370 ? 39.582 45.163 10.120 1.00 69.12 370 ALA A CA 1
ATOM 2581 C C . ALA A 1 370 ? 39.928 43.680 10.336 1.00 69.12 370 ALA A C 1
ATOM 2583 O O . ALA A 1 370 ? 40.554 43.070 9.462 1.00 69.12 370 ALA A O 1
ATOM 2584 N N . PRO A 1 371 ? 39.529 43.076 11.474 1.00 67.62 371 PRO A N 1
ATOM 2585 C CA . PRO A 1 371 ? 39.816 41.676 11.750 1.00 67.62 371 PRO A CA 1
ATOM 2586 C C . PRO A 1 371 ? 39.328 40.845 10.560 1.00 67.62 371 PRO A C 1
ATOM 2588 O O . PRO A 1 371 ? 38.212 41.108 10.096 1.00 67.62 371 PRO A O 1
ATOM 2591 N N . PRO A 1 372 ? 40.139 39.891 10.050 1.00 63.78 372 PRO A N 1
ATOM 2592 C CA . PRO A 1 372 ? 39.871 39.169 8.807 1.00 63.78 372 PRO A CA 1
ATOM 2593 C C . PRO A 1 372 ? 38.440 38.697 8.875 1.00 63.78 372 PRO A C 1
ATOM 2595 O O . PRO A 1 372 ? 38.157 37.897 9.766 1.00 63.78 372 PRO A O 1
ATOM 2598 N N . ALA A 1 373 ? 37.569 39.298 8.045 1.00 57.59 373 ALA A N 1
ATOM 2599 C CA . ALA A 1 373 ? 36.118 39.294 8.204 1.00 57.59 373 ALA A CA 1
ATOM 2600 C C . ALA A 1 373 ? 35.702 37.897 8.617 1.00 57.59 373 ALA A C 1
ATOM 2602 O O . ALA A 1 373 ? 35.699 37.005 7.772 1.00 57.59 373 ALA A O 1
ATOM 2603 N N . ARG A 1 374 ? 35.528 37.711 9.936 1.00 51.84 374 ARG A N 1
ATOM 2604 C CA . ARG A 1 374 ? 35.646 36.415 10.609 1.00 51.84 374 ARG A CA 1
ATOM 2605 C C . ARG A 1 374 ? 34.540 35.595 10.030 1.00 51.84 374 ARG A C 1
ATOM 2607 O O . ARG A 1 374 ? 33.424 35.814 10.491 1.00 51.84 374 ARG A O 1
ATOM 2614 N N . THR A 1 375 ? 34.856 34.835 8.965 1.00 55.62 375 THR A N 1
ATOM 2615 C CA . THR A 1 375 ? 33.927 34.420 7.899 1.00 55.62 375 THR A CA 1
ATOM 2616 C C . THR A 1 375 ? 32.643 34.169 8.606 1.00 55.62 375 THR A C 1
ATOM 2618 O O . THR A 1 375 ? 32.609 33.181 9.349 1.00 55.62 375 THR A O 1
ATOM 2621 N N . ARG A 1 376 ? 31.711 35.149 8.559 1.00 48.78 376 ARG A N 1
ATOM 2622 C CA . ARG A 1 376 ? 30.466 35.049 9.320 1.00 48.78 376 ARG A CA 1
ATOM 2623 C C . ARG A 1 376 ? 30.018 33.679 8.908 1.00 48.78 376 ARG A C 1
ATOM 2625 O O . ARG A 1 376 ? 29.883 33.461 7.700 1.00 48.78 376 ARG A O 1
ATOM 2632 N N . ARG A 1 377 ? 30.025 32.736 9.861 1.00 49.84 377 ARG A N 1
ATOM 2633 C CA . ARG A 1 377 ? 29.605 31.362 9.637 1.00 49.84 377 ARG A CA 1
ATOM 2634 C C . ARG A 1 377 ? 28.155 31.575 9.300 1.00 49.84 377 ARG A C 1
ATOM 2636 O O . ARG A 1 377 ? 27.330 31.679 10.200 1.00 49.84 377 ARG A O 1
ATOM 2643 N N . ALA A 1 378 ? 27.920 31.873 8.024 1.00 47.50 378 ALA A N 1
ATOM 2644 C CA . ALA A 1 378 ? 26.633 32.184 7.486 1.00 47.50 378 ALA A CA 1
ATOM 2645 C C . ALA A 1 378 ? 25.859 30.977 7.945 1.00 47.50 378 ALA A C 1
ATOM 2647 O O . ALA A 1 378 ? 26.317 29.841 7.739 1.00 47.50 378 ALA A O 1
ATOM 2648 N N . LEU A 1 379 ? 24.832 31.260 8.742 1.00 47.12 379 LEU A N 1
ATOM 2649 C CA . LEU A 1 379 ? 24.000 30.253 9.360 1.00 47.12 379 LEU A CA 1
ATOM 2650 C C . LEU A 1 379 ? 23.743 29.130 8.349 1.00 47.12 379 LEU A C 1
ATOM 2652 O O . LEU A 1 379 ? 23.763 29.383 7.139 1.00 47.12 379 LEU A O 1
ATOM 2656 N N . PRO A 1 380 ? 23.489 27.903 8.813 1.00 48.38 380 PRO A N 1
ATOM 2657 C CA . PRO A 1 380 ? 23.231 26.731 7.985 1.00 48.38 380 PRO A CA 1
ATOM 2658 C C . PRO A 1 380 ? 22.017 26.852 7.025 1.00 48.38 380 PRO A C 1
ATOM 2660 O O . PRO A 1 380 ? 21.439 25.852 6.650 1.00 48.38 380 PRO A O 1
ATOM 2663 N N . LEU A 1 381 ? 21.662 28.026 6.501 1.00 48.56 381 LEU A N 1
ATOM 2664 C CA . LEU A 1 381 ? 20.925 28.238 5.251 1.00 48.56 381 LEU A CA 1
ATOM 2665 C C . LEU A 1 381 ? 21.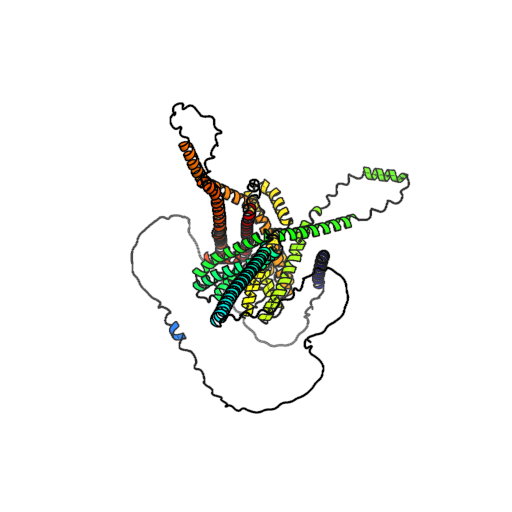563 27.541 4.036 1.00 48.56 381 LEU A C 1
ATOM 2667 O O . LEU A 1 381 ? 20.897 27.361 3.021 1.00 48.56 381 LEU A O 1
ATOM 2671 N N . ARG A 1 382 ? 22.814 27.063 4.134 1.00 53.78 382 ARG A N 1
ATOM 2672 C CA . ARG A 1 382 ? 23.347 26.049 3.205 1.00 53.78 382 ARG A CA 1
ATOM 2673 C C . ARG A 1 382 ? 22.557 24.732 3.221 1.00 53.78 382 ARG A C 1
ATOM 2675 O O . ARG A 1 382 ? 22.702 23.977 2.277 1.00 53.78 382 ARG A O 1
ATOM 2682 N N . TRP A 1 383 ? 21.750 24.467 4.246 1.00 51.22 383 TRP A N 1
ATOM 2683 C CA . TRP A 1 383 ? 20.911 23.271 4.367 1.00 51.22 383 TRP A CA 1
ATOM 2684 C C . TRP A 1 383 ? 19.495 23.460 3.820 1.00 51.22 383 TRP A C 1
ATOM 2686 O O . TRP A 1 383 ? 18.812 22.467 3.584 1.00 51.22 383 TRP A O 1
ATOM 2696 N N . LEU A 1 384 ? 19.081 24.697 3.504 1.00 55.53 384 LEU A N 1
ATOM 2697 C CA . LEU A 1 384 ? 17.973 24.956 2.574 1.00 55.53 384 LEU A CA 1
ATOM 2698 C C . LEU A 1 384 ? 18.461 24.645 1.150 1.00 55.53 384 LEU A C 1
ATOM 2700 O O . LEU A 1 384 ? 18.655 25.504 0.285 1.00 55.53 384 LEU A O 1
ATOM 2704 N N . ASN A 1 385 ? 18.762 23.366 0.951 1.00 70.94 385 ASN A N 1
ATOM 2705 C CA . ASN A 1 385 ? 19.122 22.793 -0.323 1.00 70.94 385 ASN A CA 1
ATOM 2706 C C . ASN A 1 385 ? 17.870 22.710 -1.187 1.00 70.94 385 ASN A C 1
ATOM 2708 O O . ASN A 1 385 ? 16.759 22.522 -0.691 1.00 70.94 385 ASN A O 1
ATOM 2712 N N . ALA A 1 386 ? 18.061 22.841 -2.498 1.00 74.00 386 ALA A N 1
ATOM 2713 C CA . ALA A 1 386 ? 16.974 22.674 -3.454 1.00 74.00 386 ALA A CA 1
ATOM 2714 C C . ALA A 1 386 ? 16.267 21.321 -3.283 1.00 74.00 386 ALA A C 1
ATOM 2716 O O . ALA A 1 386 ? 15.070 21.250 -3.509 1.00 74.00 386 ALA A O 1
ATOM 2717 N N . GLU A 1 387 ? 16.981 20.300 -2.803 1.00 76.31 387 GLU A N 1
ATOM 2718 C CA . GLU A 1 387 ? 16.442 18.984 -2.446 1.00 76.31 387 GLU A CA 1
ATOM 2719 C C . GLU A 1 387 ? 15.414 19.059 -1.310 1.00 76.31 387 GLU A C 1
ATOM 2721 O O . GLU A 1 387 ? 14.333 18.501 -1.440 1.00 76.31 387 GLU A O 1
ATOM 2726 N N . ALA A 1 388 ? 15.693 19.800 -0.230 1.00 76.50 388 ALA A N 1
ATOM 2727 C CA . ALA A 1 388 ? 14.762 19.954 0.892 1.00 76.50 388 ALA A CA 1
ATOM 2728 C C . ALA A 1 388 ? 13.514 20.759 0.495 1.00 76.50 388 ALA A C 1
ATOM 2730 O O . ALA A 1 388 ? 12.411 20.450 0.936 1.00 76.50 388 ALA A O 1
ATOM 2731 N N . LEU A 1 389 ? 13.669 21.763 -0.376 1.00 78.81 389 LEU A N 1
ATOM 2732 C CA . LEU A 1 389 ? 12.536 22.510 -0.935 1.00 78.81 389 LEU A CA 1
ATOM 2733 C C . LEU A 1 389 ? 11.737 21.679 -1.944 1.00 78.81 389 LEU A C 1
ATOM 2735 O O . LEU A 1 389 ? 10.514 21.755 -1.948 1.00 78.81 389 LEU A O 1
ATOM 2739 N N . ALA A 1 390 ? 12.403 20.876 -2.779 1.00 78.44 390 ALA A N 1
ATOM 2740 C CA . ALA A 1 390 ? 11.747 19.952 -3.701 1.00 78.44 390 ALA A CA 1
ATOM 2741 C C . ALA A 1 390 ? 10.960 18.895 -2.925 1.00 78.44 390 ALA A C 1
ATOM 2743 O O . ALA A 1 390 ? 9.806 18.624 -3.251 1.00 78.44 390 ALA A O 1
ATOM 2744 N N . PHE A 1 391 ? 11.562 18.363 -1.863 1.00 82.62 391 PHE A N 1
ATOM 2745 C CA . PHE A 1 391 ? 10.928 17.459 -0.921 1.00 82.62 391 PHE A CA 1
ATOM 2746 C C . PHE A 1 391 ? 9.712 18.107 -0.261 1.00 82.62 391 PHE A C 1
ATOM 2748 O O . PHE A 1 391 ? 8.609 17.586 -0.379 1.00 82.62 391 PHE A O 1
ATOM 2755 N N . GLY A 1 392 ? 9.894 19.278 0.357 1.00 82.81 392 GLY A N 1
ATOM 2756 C CA . GLY A 1 392 ? 8.817 20.021 1.005 1.00 82.81 392 GLY A CA 1
ATOM 2757 C C . GLY A 1 392 ? 7.682 20.352 0.039 1.00 82.81 392 GLY A C 1
ATOM 2758 O O . GLY A 1 392 ? 6.530 20.112 0.360 1.00 82.81 392 GLY A O 1
ATOM 2759 N N . GLY A 1 393 ? 7.980 20.815 -1.177 1.00 84.19 393 GLY A N 1
ATOM 2760 C CA . GLY A 1 393 ? 6.962 21.090 -2.193 1.00 84.19 393 GLY A CA 1
ATOM 2761 C C . GLY A 1 393 ? 6.207 19.838 -2.648 1.00 84.19 393 GLY A C 1
ATOM 2762 O O . GLY A 1 393 ? 4.986 19.879 -2.793 1.00 84.19 393 GLY A O 1
ATOM 2763 N N . MET A 1 394 ? 6.908 18.713 -2.825 1.00 85.44 394 MET A N 1
ATOM 2764 C CA . MET A 1 394 ? 6.279 17.463 -3.250 1.00 85.44 394 MET A CA 1
ATOM 2765 C C . MET A 1 394 ? 5.379 16.902 -2.148 1.00 85.44 394 MET A C 1
ATOM 2767 O O . MET A 1 394 ? 4.199 16.654 -2.379 1.00 85.44 394 MET A O 1
ATOM 2771 N N . VAL A 1 395 ? 5.932 16.758 -0.943 1.00 83.69 395 VAL A N 1
ATOM 2772 C CA . VAL A 1 395 ? 5.261 16.151 0.210 1.00 83.69 395 VAL A CA 1
ATOM 2773 C C . VAL A 1 395 ? 4.157 17.050 0.754 1.00 83.69 395 VAL A C 1
ATOM 2775 O O . VAL A 1 395 ? 3.059 16.566 1.002 1.00 83.69 395 VAL A O 1
ATOM 2778 N N . LEU A 1 396 ? 4.421 18.348 0.930 1.00 84.75 396 LEU A N 1
ATOM 2779 C CA . LEU A 1 396 ? 3.490 19.236 1.625 1.00 84.75 396 LEU A CA 1
ATOM 2780 C C . LEU A 1 396 ? 2.382 19.780 0.724 1.00 84.75 396 LEU A C 1
ATOM 2782 O O . LEU A 1 396 ? 1.310 20.093 1.232 1.00 84.75 396 LEU A O 1
ATOM 2786 N N . VAL A 1 397 ? 2.626 19.901 -0.586 1.00 87.88 397 VAL A N 1
ATOM 2787 C CA . VAL A 1 397 ? 1.701 20.583 -1.507 1.00 87.88 397 VAL A CA 1
ATOM 2788 C C . VAL A 1 397 ? 1.206 19.656 -2.609 1.00 87.88 397 VAL A C 1
ATOM 2790 O O . VAL A 1 397 ? -0.001 19.483 -2.758 1.00 87.88 397 VAL A O 1
ATOM 2793 N N . ILE A 1 398 ? 2.111 19.055 -3.386 1.00 88.56 398 ILE A N 1
ATOM 2794 C CA . ILE A 1 398 ? 1.720 18.305 -4.590 1.00 88.56 398 ILE A CA 1
ATOM 2795 C C . ILE A 1 398 ? 0.950 17.036 -4.221 1.00 88.56 398 ILE A C 1
ATOM 2797 O O . ILE A 1 398 ? -0.106 16.794 -4.803 1.00 88.56 398 ILE A O 1
ATOM 2801 N N . THR A 1 399 ? 1.438 16.250 -3.257 1.00 87.69 399 THR A N 1
ATOM 2802 C CA . THR A 1 399 ? 0.779 15.000 -2.861 1.00 87.69 399 THR A CA 1
ATOM 2803 C C . THR A 1 399 ? -0.640 15.234 -2.323 1.00 87.69 399 THR A C 1
ATOM 2805 O O . THR A 1 399 ? -1.563 14.659 -2.903 1.00 87.69 399 THR A O 1
ATOM 2808 N N . PRO A 1 400 ? -0.882 16.094 -1.308 1.00 88.50 400 PRO A N 1
ATOM 2809 C CA . PRO A 1 400 ? -2.242 16.345 -0.830 1.00 88.50 400 PRO A CA 1
ATOM 2810 C C . PRO A 1 400 ? -3.153 16.912 -1.921 1.00 88.50 400 PRO A C 1
ATOM 2812 O O . PRO A 1 400 ? -4.293 16.479 -2.051 1.00 88.50 400 PRO A O 1
ATOM 2815 N N . ALA A 1 401 ? -2.656 17.832 -2.758 1.00 89.81 401 ALA A N 1
ATOM 2816 C CA . ALA A 1 401 ? -3.449 18.393 -3.851 1.00 89.81 401 ALA A CA 1
ATOM 2817 C C . ALA A 1 401 ? -3.861 17.326 -4.878 1.00 89.81 401 ALA A C 1
ATOM 2819 O O . ALA A 1 401 ? -5.002 17.325 -5.338 1.00 89.81 401 ALA A O 1
ATOM 2820 N N . ALA A 1 402 ? -2.957 16.402 -5.217 1.00 87.81 402 ALA A N 1
ATOM 2821 C CA . ALA A 1 402 ? -3.254 15.295 -6.118 1.00 87.81 402 ALA A CA 1
ATOM 2822 C C . ALA A 1 402 ? -4.275 14.321 -5.509 1.00 87.81 402 ALA A C 1
ATOM 2824 O O . ALA A 1 402 ? -5.208 13.921 -6.205 1.00 87.81 402 ALA A O 1
ATOM 2825 N N . VAL A 1 403 ? -4.130 13.988 -4.220 1.00 87.62 403 VAL A N 1
ATOM 2826 C CA . VAL A 1 403 ? -5.076 13.137 -3.478 1.00 87.62 403 VAL A CA 1
ATOM 2827 C C . VAL A 1 403 ? -6.463 13.776 -3.440 1.00 87.62 403 VAL A C 1
ATOM 2829 O O . VAL A 1 403 ? -7.437 13.129 -3.820 1.00 87.62 403 VAL A O 1
ATOM 2832 N N . MET A 1 404 ? -6.562 15.056 -3.072 1.00 89.69 404 MET A N 1
ATOM 2833 C CA . MET A 1 404 ? -7.836 15.781 -3.031 1.00 89.69 404 MET A CA 1
ATOM 2834 C C . MET A 1 404 ? -8.488 15.868 -4.414 1.00 89.69 404 MET A C 1
ATOM 2836 O O . MET A 1 404 ? -9.673 15.581 -4.553 1.00 89.69 404 MET A O 1
ATOM 2840 N N . ALA A 1 405 ? -7.725 16.213 -5.458 1.00 91.00 405 ALA A N 1
ATOM 2841 C CA . ALA A 1 405 ? -8.260 16.325 -6.814 1.00 91.00 405 ALA A CA 1
ATOM 2842 C C . ALA A 1 405 ? -8.766 14.977 -7.351 1.00 91.00 405 ALA A C 1
ATOM 2844 O O . ALA A 1 405 ? -9.856 14.907 -7.922 1.00 91.00 405 ALA A O 1
ATOM 2845 N N . ALA A 1 406 ? -8.002 13.899 -7.152 1.00 89.62 406 ALA A N 1
ATOM 2846 C CA . ALA A 1 406 ? -8.413 12.560 -7.561 1.00 89.62 406 ALA A CA 1
ATOM 2847 C C . ALA A 1 406 ? -9.647 12.089 -6.778 1.00 89.62 406 ALA A C 1
ATOM 2849 O O . ALA A 1 406 ? -10.591 11.571 -7.375 1.00 89.62 406 ALA A O 1
ATOM 2850 N N . SER A 1 407 ? -9.673 12.334 -5.467 1.00 89.81 407 SER A N 1
ATOM 2851 C CA . SER A 1 407 ? -10.797 11.967 -4.605 1.00 89.81 407 SER A CA 1
ATOM 2852 C C . SER A 1 407 ? -12.066 12.735 -4.942 1.00 89.81 407 SER A C 1
ATOM 2854 O O . SER A 1 407 ? -13.137 12.145 -4.945 1.00 89.81 407 SER A O 1
ATOM 2856 N N . ALA A 1 408 ? -11.962 14.018 -5.296 1.00 90.75 408 ALA A N 1
ATOM 2857 C CA . ALA A 1 408 ? -13.105 14.793 -5.758 1.00 90.75 408 ALA A CA 1
ATOM 2858 C C . ALA A 1 408 ? -13.696 14.189 -7.041 1.00 90.75 408 ALA A C 1
ATOM 2860 O O . ALA A 1 408 ? -14.895 13.948 -7.107 1.00 90.75 408 ALA A O 1
ATOM 2861 N N . ILE A 1 409 ? -12.865 13.871 -8.042 1.00 92.62 409 ILE A N 1
ATOM 2862 C CA . ILE A 1 409 ? -13.333 13.303 -9.320 1.00 92.62 409 ILE A CA 1
ATOM 2863 C C . ILE A 1 409 ? -14.027 11.950 -9.113 1.00 92.62 409 ILE A C 1
ATOM 2865 O O . ILE A 1 409 ? -15.115 11.721 -9.640 1.00 92.62 409 ILE A O 1
ATOM 2869 N N . LEU A 1 410 ? -13.411 11.052 -8.345 1.00 92.31 410 LEU A N 1
ATOM 2870 C CA . LEU A 1 410 ? -13.969 9.725 -8.073 1.00 92.31 410 LEU A CA 1
ATOM 2871 C C . LEU A 1 410 ? -15.180 9.798 -7.134 1.00 92.31 410 LEU A C 1
ATOM 2873 O O . LEU A 1 410 ? -16.160 9.079 -7.330 1.00 92.31 410 LEU A O 1
ATOM 2877 N N . GLY A 1 411 ? -15.143 10.708 -6.162 1.00 93.69 411 GLY A N 1
ATOM 2878 C CA . GLY A 1 411 ? -16.220 10.977 -5.218 1.00 93.69 411 GLY A CA 1
ATOM 2879 C C . GLY A 1 411 ? -17.492 11.465 -5.903 1.00 93.69 411 GLY A C 1
ATOM 2880 O O . GLY A 1 411 ? -18.578 11.006 -5.564 1.00 93.69 411 GLY A O 1
ATOM 2881 N N . LEU A 1 412 ? -17.366 12.307 -6.937 1.00 94.81 412 LEU A N 1
ATOM 2882 C CA . LEU A 1 412 ? -18.499 12.722 -7.773 1.00 94.81 412 LEU A CA 1
ATOM 2883 C C . LEU A 1 412 ? -19.201 11.520 -8.421 1.00 94.81 412 LEU A C 1
ATOM 2885 O O . LEU A 1 412 ? -20.427 11.493 -8.491 1.00 94.81 412 LEU A O 1
ATOM 2889 N N . SER A 1 413 ? -18.435 10.530 -8.892 1.00 94.69 413 SER A N 1
ATOM 2890 C CA . SER A 1 413 ? -19.007 9.364 -9.576 1.00 94.69 413 SER A CA 1
ATOM 2891 C C . SER A 1 413 ? -19.811 8.468 -8.635 1.00 94.69 413 SER A C 1
ATOM 2893 O O . SER A 1 413 ? -20.921 8.073 -8.981 1.00 94.69 413 SER A O 1
ATOM 2895 N N . ILE A 1 414 ? -19.295 8.200 -7.430 1.00 95.19 414 ILE A N 1
ATOM 2896 C CA . ILE A 1 414 ? -19.994 7.358 -6.453 1.00 95.19 414 ILE A CA 1
ATOM 2897 C C . ILE A 1 414 ? -21.162 8.103 -5.803 1.00 95.19 414 ILE A C 1
ATOM 2899 O O . ILE A 1 414 ? -22.227 7.519 -5.646 1.00 95.19 414 ILE A O 1
ATOM 2903 N N . ALA A 1 415 ? -21.015 9.405 -5.524 1.00 96.25 415 ALA A N 1
ATOM 2904 C CA . ALA A 1 415 ? -22.118 10.220 -5.022 1.00 96.25 415 ALA A CA 1
ATOM 2905 C C . ALA A 1 415 ? -23.282 10.270 -6.014 1.00 96.25 415 ALA A C 1
ATOM 2907 O O . ALA A 1 415 ? -24.435 10.198 -5.604 1.00 96.25 415 ALA A O 1
ATOM 2908 N N . HIS A 1 416 ? -22.993 10.365 -7.317 1.00 96.75 416 HIS A N 1
ATOM 2909 C CA . HIS A 1 416 ? -24.031 10.347 -8.344 1.00 96.75 416 HIS A CA 1
ATOM 2910 C C . HIS A 1 416 ? -24.787 9.014 -8.386 1.00 96.75 416 HIS A C 1
ATOM 2912 O O . HIS A 1 416 ? -26.013 9.024 -8.448 1.00 96.75 416 HIS A O 1
ATOM 2918 N N . GLU A 1 417 ? -24.067 7.891 -8.334 1.00 96.75 417 GLU A N 1
ATOM 2919 C CA . GLU A 1 417 ? -24.662 6.551 -8.391 1.00 96.75 417 GLU A CA 1
ATOM 2920 C C . GLU A 1 417 ? -25.486 6.222 -7.137 1.00 96.75 417 GLU A C 1
ATOM 2922 O O . GLU A 1 417 ? -26.563 5.640 -7.231 1.00 96.75 417 GLU A O 1
ATOM 2927 N N . GLU A 1 418 ? -25.006 6.625 -5.961 1.00 96.81 418 GLU A N 1
ATOM 2928 C CA . GLU A 1 418 ? -25.655 6.337 -4.678 1.00 96.81 418 GLU A CA 1
ATOM 2929 C C . GLU A 1 418 ? -26.659 7.419 -4.237 1.00 96.81 418 GLU A C 1
ATOM 2931 O O . GLU A 1 418 ? -27.365 7.255 -3.243 1.00 96.81 418 GLU A O 1
ATOM 2936 N N . GLY A 1 419 ? -26.737 8.541 -4.960 1.00 96.69 419 GLY A N 1
ATOM 2937 C CA . GLY A 1 419 ? -27.583 9.679 -4.593 1.00 96.69 419 GLY A CA 1
ATOM 2938 C C . GLY A 1 419 ? -27.115 10.427 -3.337 1.00 96.69 419 GLY A C 1
ATOM 2939 O O . GLY A 1 419 ? -27.937 11.028 -2.646 1.00 96.69 419 GLY A O 1
ATOM 2940 N N . TRP A 1 420 ? -25.818 10.388 -3.020 1.00 96.88 420 TRP A N 1
ATOM 2941 C CA . TRP A 1 420 ? -25.242 11.110 -1.880 1.00 96.88 420 TRP A CA 1
ATOM 2942 C C . TRP A 1 420 ? -25.023 12.591 -2.179 1.00 96.88 420 TRP A C 1
ATOM 2944 O O . TRP A 1 420 ? -24.950 13.020 -3.336 1.00 96.88 420 TRP A O 1
ATOM 2954 N N . ALA A 1 421 ? -24.821 13.383 -1.122 1.00 95.62 421 ALA A N 1
ATOM 2955 C CA . ALA A 1 421 ? -24.238 14.703 -1.292 1.00 95.62 421 ALA A CA 1
ATOM 2956 C C . ALA A 1 421 ? -22.829 14.579 -1.901 1.00 95.62 421 ALA A C 1
ATOM 2958 O O . ALA A 1 421 ? -22.071 13.653 -1.601 1.00 95.62 421 ALA A O 1
ATOM 2959 N N . LEU A 1 422 ? -22.449 15.542 -2.750 1.00 93.56 422 LEU A N 1
ATOM 2960 C CA . LEU A 1 422 ? -21.133 15.531 -3.402 1.00 93.56 422 LEU A CA 1
ATOM 2961 C C . LEU A 1 422 ? -19.983 15.568 -2.384 1.00 93.56 422 LEU A C 1
ATOM 2963 O O . LEU A 1 422 ? -18.941 14.959 -2.618 1.00 93.56 422 LEU A O 1
ATOM 2967 N N . SER A 1 423 ? -20.180 16.263 -1.259 1.00 91.69 423 SER A N 1
ATOM 2968 C CA . SER A 1 423 ? -19.229 16.308 -0.146 1.00 91.69 423 SER A CA 1
ATOM 2969 C C . SER A 1 423 ? -19.005 14.932 0.472 1.00 91.69 423 SER A C 1
ATOM 2971 O O . SER A 1 423 ? -17.859 14.582 0.728 1.00 91.69 423 SER A O 1
ATOM 2973 N N . ASP A 1 424 ? -20.062 14.135 0.643 1.00 92.50 424 ASP A N 1
ATOM 2974 C CA . ASP A 1 424 ? -19.971 12.811 1.263 1.00 92.50 424 ASP A CA 1
ATOM 2975 C C . ASP A 1 424 ? -19.221 11.842 0.352 1.00 92.50 424 ASP A C 1
ATOM 2977 O O . ASP A 1 424 ? -18.279 11.188 0.788 1.00 92.50 424 ASP A O 1
ATOM 2981 N N . GLY A 1 425 ? -19.540 11.820 -0.947 1.00 93.38 425 GLY A N 1
ATOM 2982 C CA . GLY A 1 425 ? -18.774 11.012 -1.901 1.00 93.38 425 GLY A CA 1
ATOM 2983 C C . GLY A 1 425 ? -17.302 11.422 -1.971 1.00 93.38 425 GLY A C 1
ATOM 2984 O O . GLY A 1 425 ? -16.423 10.561 -2.028 1.00 93.38 425 GLY A O 1
ATOM 2985 N N . ALA A 1 426 ? -17.009 12.726 -1.930 1.00 91.88 426 ALA A N 1
ATOM 2986 C CA . ALA A 1 426 ? -15.636 13.220 -1.911 1.00 91.88 426 ALA A CA 1
ATOM 2987 C C . ALA A 1 426 ? -14.899 12.828 -0.619 1.00 91.88 426 ALA A C 1
ATOM 2989 O O . ALA A 1 426 ? -13.776 12.338 -0.707 1.00 91.88 426 ALA A O 1
ATOM 2990 N N . LEU A 1 427 ? -15.516 12.991 0.557 1.00 90.12 427 LEU A N 1
ATOM 2991 C CA . LEU A 1 427 ? -14.950 12.605 1.857 1.00 90.12 427 LEU A CA 1
ATOM 2992 C C . LEU A 1 427 ? -14.748 11.092 1.977 1.00 90.12 427 LEU A C 1
ATOM 2994 O O . LEU A 1 427 ? -13.710 10.662 2.476 1.00 90.12 427 LEU A O 1
ATOM 2998 N N . TRP A 1 428 ? -15.670 10.284 1.451 1.00 91.19 428 TRP A N 1
ATOM 2999 C CA . TRP A 1 428 ? -15.548 8.826 1.427 1.00 91.19 428 TRP A CA 1
ATOM 3000 C C . TRP A 1 428 ? -14.324 8.368 0.619 1.00 91.19 428 TRP A C 1
ATOM 3002 O O . TRP A 1 428 ? -13.496 7.584 1.100 1.00 91.19 428 TRP A O 1
ATOM 3012 N N . VAL A 1 429 ? -14.145 8.910 -0.597 1.00 91.62 429 VAL A N 1
ATOM 3013 C CA . VAL A 1 429 ? -12.959 8.593 -1.407 1.00 91.62 429 VAL A CA 1
ATOM 3014 C C . VAL A 1 429 ? -11.695 9.198 -0.799 1.00 91.62 429 VAL A C 1
ATOM 3016 O O . VAL A 1 429 ? -10.667 8.527 -0.787 1.00 91.62 429 VAL A O 1
ATOM 3019 N N . MET A 1 430 ? -11.757 10.423 -0.268 1.00 90.50 430 MET A N 1
ATOM 3020 C CA . MET A 1 430 ? -10.609 11.070 0.374 1.00 90.50 430 MET A CA 1
ATOM 3021 C C . MET A 1 430 ? -10.107 10.265 1.568 1.00 90.50 430 MET A C 1
ATOM 3023 O O . MET A 1 430 ? -8.906 10.028 1.653 1.00 90.50 430 MET A O 1
ATOM 3027 N N . GLY A 1 431 ? -10.999 9.801 2.447 1.00 88.44 431 GLY A N 1
ATOM 3028 C CA . GLY A 1 431 ? -10.622 8.970 3.587 1.00 88.44 431 GLY A CA 1
ATOM 3029 C C . GLY A 1 431 ? -9.981 7.654 3.151 1.00 88.44 431 GLY A C 1
ATOM 3030 O O . GLY A 1 431 ? -8.935 7.273 3.669 1.00 88.44 431 GLY A O 1
ATOM 3031 N N . SER A 1 432 ? -10.528 7.029 2.105 1.00 87.62 432 SER A N 1
ATOM 3032 C CA . SER A 1 432 ? -9.943 5.827 1.503 1.00 87.62 432 SER A CA 1
A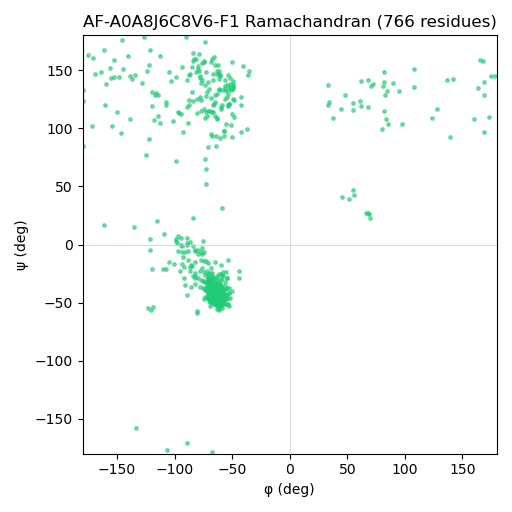TOM 3033 C C . SER A 1 432 ? -8.556 6.096 0.902 1.00 87.62 432 SER A C 1
ATOM 3035 O O . SER A 1 432 ? -7.620 5.337 1.139 1.00 87.62 432 SER A O 1
ATOM 3037 N N . MET A 1 433 ? -8.392 7.181 0.134 1.00 86.62 433 MET A N 1
ATOM 3038 C CA . MET A 1 433 ? -7.103 7.564 -0.463 1.00 86.62 433 MET A CA 1
ATOM 3039 C C . MET A 1 433 ? -6.056 7.938 0.571 1.00 86.62 433 MET A C 1
ATOM 3041 O O . MET A 1 433 ? -4.876 7.682 0.354 1.00 86.62 433 MET A O 1
ATOM 3045 N N . ALA A 1 434 ? -6.494 8.522 1.679 1.00 85.50 434 ALA A N 1
ATOM 3046 C CA . ALA A 1 434 ? -5.670 8.846 2.824 1.00 85.50 434 ALA A CA 1
ATOM 3047 C C . ALA A 1 434 ? -5.330 7.627 3.701 1.00 85.50 434 ALA A C 1
ATOM 3049 O O . ALA A 1 434 ? -4.567 7.789 4.652 1.00 85.50 434 ALA A O 1
ATOM 3050 N N . MET A 1 435 ? -5.859 6.434 3.378 1.00 84.81 435 MET A N 1
ATOM 3051 C CA . MET A 1 435 ? -5.740 5.213 4.187 1.00 84.81 435 MET A CA 1
ATOM 3052 C C . MET A 1 435 ? -6.160 5.470 5.640 1.00 84.81 435 MET A C 1
ATOM 3054 O O . MET A 1 435 ? -5.498 5.025 6.577 1.00 84.81 435 MET A O 1
ATOM 3058 N N . LEU A 1 436 ? -7.212 6.270 5.837 1.00 84.81 436 LEU A N 1
ATOM 3059 C CA . LEU A 1 436 ? -7.735 6.501 7.176 1.00 84.81 436 LEU A CA 1
ATOM 3060 C C . LEU A 1 436 ? -8.334 5.192 7.698 1.00 84.81 436 LEU A C 1
ATOM 3062 O O . LEU A 1 436 ? -8.970 4.480 6.928 1.00 84.81 436 LEU A O 1
ATOM 3066 N N . PRO A 1 437 ? -8.165 4.868 8.986 1.00 69.81 437 PRO A N 1
ATOM 3067 C CA . PRO A 1 437 ? -8.859 3.731 9.574 1.00 69.81 437 PRO A CA 1
ATOM 3068 C C . PRO A 1 437 ? -10.359 4.004 9.726 1.00 69.81 437 PRO A C 1
ATOM 3070 O O . PRO A 1 437 ? -11.162 3.093 9.572 1.00 69.81 437 PRO A O 1
ATOM 3073 N N . ASN A 1 438 ? -10.735 5.267 9.959 1.00 69.38 438 ASN A N 1
ATOM 3074 C CA . ASN A 1 438 ? -12.125 5.676 10.117 1.00 69.38 438 ASN A CA 1
ATOM 3075 C C . ASN A 1 438 ? -12.650 6.371 8.855 1.00 69.38 438 ASN A C 1
ATOM 3077 O O . ASN A 1 438 ? -11.924 7.176 8.251 1.00 69.38 438 ASN A O 1
ATOM 3081 N N . PRO A 1 439 ? -13.909 6.110 8.465 1.00 74.06 439 PRO A N 1
ATOM 3082 C CA . PRO A 1 439 ? -14.592 6.929 7.479 1.00 74.06 439 PRO A CA 1
ATOM 3083 C C . PRO A 1 439 ? -14.569 8.411 7.880 1.00 74.06 439 PRO A C 1
ATOM 3085 O O . PRO A 1 439 ? -14.705 8.744 9.048 1.00 74.06 439 PRO A O 1
ATOM 3088 N N . LEU A 1 440 ? -14.486 9.317 6.904 1.00 84.88 440 LEU A N 1
ATOM 3089 C CA . LEU A 1 440 ? -14.819 10.737 7.127 1.00 84.88 440 LEU A CA 1
ATOM 3090 C C . LEU A 1 440 ? -16.325 11.008 6.992 1.00 84.88 440 LEU A C 1
ATOM 3092 O O . LEU A 1 440 ? -16.769 12.148 7.072 1.00 84.88 440 LEU A O 1
ATOM 3096 N N . THR A 1 441 ? -17.096 9.971 6.675 1.00 85.19 441 THR A N 1
ATOM 3097 C CA . THR A 1 441 ? -18.539 10.025 6.487 1.00 85.19 441 THR A CA 1
ATOM 3098 C C . THR A 1 441 ? -19.135 8.647 6.735 1.00 85.19 441 THR A C 1
ATOM 3100 O O . THR A 1 441 ? -18.552 7.633 6.357 1.00 85.19 441 THR A O 1
ATOM 3103 N N . ALA A 1 442 ? -20.321 8.605 7.334 1.00 85.56 442 ALA A N 1
ATOM 3104 C CA . ALA A 1 442 ? -21.022 7.360 7.632 1.00 85.56 442 ALA A CA 1
ATOM 3105 C C . ALA A 1 442 ? -21.655 6.692 6.394 1.00 85.56 442 ALA A C 1
ATOM 3107 O O . ALA A 1 442 ? -22.213 5.600 6.508 1.00 85.56 442 ALA A O 1
ATOM 3108 N N . VAL A 1 443 ? -21.626 7.336 5.219 1.00 89.12 443 VAL A N 1
ATOM 3109 C CA . VAL A 1 443 ? -22.229 6.761 4.009 1.00 89.12 443 VAL A CA 1
ATOM 3110 C C . VAL A 1 443 ? -21.411 5.577 3.489 1.00 89.12 443 VAL A C 1
ATOM 3112 O O . VAL A 1 443 ? -20.180 5.601 3.463 1.00 89.12 443 VAL A O 1
ATOM 3115 N N . MET A 1 444 ? -22.108 4.533 3.041 1.00 90.56 444 MET A N 1
ATOM 3116 C CA . MET A 1 444 ? -21.513 3.340 2.438 1.00 90.56 444 MET A CA 1
ATOM 3117 C C . MET A 1 444 ? -22.311 2.924 1.209 1.00 90.56 444 MET A C 1
ATOM 3119 O O . MET A 1 444 ? -23.538 3.057 1.227 1.00 90.56 444 MET A O 1
ATOM 3123 N N . PRO A 1 445 ? -21.652 2.449 0.134 1.00 92.50 445 PRO A N 1
ATOM 3124 C CA . PRO A 1 445 ? -22.343 2.121 -1.105 1.00 92.50 445 PRO A CA 1
ATOM 3125 C C . PRO A 1 445 ? -23.288 0.939 -0.893 1.00 92.50 445 PRO A C 1
ATOM 3127 O O . PRO A 1 445 ? -22.855 -0.151 -0.517 1.00 92.50 445 PRO A O 1
ATOM 3130 N N . VAL A 1 446 ? -24.578 1.150 -1.149 1.00 94.69 446 VAL A N 1
ATOM 3131 C CA . VAL A 1 446 ? -25.626 0.133 -0.974 1.00 94.69 446 VAL A CA 1
ATOM 3132 C C . VAL A 1 446 ? -26.186 -0.362 -2.303 1.00 94.69 446 VAL A C 1
ATOM 3134 O O . VAL A 1 446 ? -26.751 -1.457 -2.363 1.00 94.69 446 VAL A O 1
ATOM 3137 N N . THR A 1 447 ? -26.033 0.405 -3.383 1.00 95.62 447 THR A N 1
ATOM 3138 C CA . THR A 1 447 ? -26.498 -0.003 -4.710 1.00 95.62 447 THR A CA 1
ATOM 3139 C C . THR A 1 447 ? -25.512 -0.973 -5.361 1.00 95.62 447 THR A C 1
ATOM 3141 O O . THR A 1 447 ? -24.307 -0.950 -5.111 1.00 95.62 447 THR A O 1
ATOM 3144 N N . GLY A 1 448 ? -25.999 -1.831 -6.263 1.00 93.81 448 GLY A N 1
ATOM 3145 C CA . GLY A 1 448 ? -25.112 -2.723 -7.019 1.00 93.81 448 GLY A CA 1
ATOM 3146 C C . GLY A 1 448 ? -24.084 -1.959 -7.867 1.00 93.81 448 GLY A C 1
ATOM 3147 O O . GLY A 1 448 ? -22.938 -2.394 -7.975 1.00 93.81 448 GLY A O 1
ATOM 3148 N N . GLY A 1 449 ? -24.476 -0.813 -8.436 1.00 94.12 449 GLY A N 1
ATOM 3149 C CA . GLY A 1 449 ? -23.584 0.057 -9.203 1.00 94.12 449 GLY A CA 1
ATOM 3150 C C . GLY A 1 449 ? -22.539 0.735 -8.323 1.00 94.12 449 GLY A C 1
ATOM 3151 O O . GLY A 1 449 ? -21.347 0.661 -8.625 1.00 94.12 449 GLY A O 1
ATOM 3152 N N . GLY A 1 450 ? -22.945 1.310 -7.192 1.00 93.25 450 GLY A N 1
ATOM 3153 C CA . GLY A 1 450 ? -22.017 1.964 -6.278 1.00 93.25 450 GLY A CA 1
ATOM 3154 C C . GLY A 1 450 ? -21.105 0.990 -5.537 1.00 93.25 450 GLY A C 1
ATOM 3155 O O . GLY A 1 450 ? -19.958 1.343 -5.289 1.00 93.25 450 GLY A O 1
ATOM 3156 N N . MET A 1 451 ? -21.500 -0.270 -5.303 1.00 92.50 451 MET A N 1
ATOM 3157 C CA . MET A 1 451 ? -20.564 -1.313 -4.850 1.00 92.50 451 MET A CA 1
ATOM 3158 C C . MET A 1 451 ? -19.476 -1.593 -5.897 1.00 92.50 451 MET A C 1
ATOM 3160 O O . MET A 1 451 ? -18.297 -1.697 -5.554 1.00 92.50 451 MET A O 1
ATOM 3164 N N . VAL A 1 452 ? -19.841 -1.686 -7.183 1.00 92.75 452 VAL A N 1
ATOM 3165 C CA . VAL A 1 452 ? -18.867 -1.860 -8.276 1.00 92.75 452 VAL A CA 1
ATOM 3166 C C . VAL A 1 452 ? -17.942 -0.646 -8.376 1.00 92.75 452 VAL A C 1
ATOM 3168 O O . VAL A 1 452 ? -16.724 -0.818 -8.455 1.00 92.75 452 VAL A O 1
ATOM 3171 N N . LEU A 1 453 ? -18.487 0.573 -8.322 1.00 92.75 453 LEU A N 1
ATOM 3172 C CA . LEU A 1 453 ? -17.686 1.799 -8.279 1.00 92.75 453 LEU A CA 1
ATOM 3173 C C . LEU A 1 453 ? -16.811 1.862 -7.025 1.00 92.75 453 LEU A C 1
ATOM 3175 O O . LEU A 1 453 ? -15.662 2.273 -7.122 1.00 92.75 453 LEU A O 1
ATOM 3179 N N . GLY A 1 454 ? -17.299 1.390 -5.879 1.00 91.00 454 GLY A N 1
ATOM 3180 C CA . GLY A 1 454 ? -16.549 1.289 -4.632 1.00 91.00 454 GLY A CA 1
ATOM 3181 C C . GLY A 1 454 ? -15.328 0.383 -4.771 1.00 91.00 454 GLY A C 1
ATOM 3182 O O . GLY A 1 454 ? -14.228 0.782 -4.400 1.00 91.00 454 GLY A O 1
ATOM 3183 N N . VAL A 1 455 ? -15.479 -0.789 -5.400 1.00 91.19 455 VAL A N 1
ATOM 3184 C CA . VAL A 1 455 ? -14.354 -1.685 -5.731 1.00 91.19 455 VAL A CA 1
ATOM 3185 C C . VAL A 1 455 ? -13.364 -1.009 -6.683 1.00 91.19 455 VAL A C 1
ATOM 3187 O O . VAL A 1 455 ? -12.155 -1.074 -6.462 1.00 91.19 455 VAL A O 1
ATOM 3190 N N . LEU A 1 456 ? -13.846 -0.354 -7.744 1.00 91.81 456 LEU A N 1
ATOM 3191 C CA . LEU A 1 456 ? -12.976 0.336 -8.703 1.00 91.81 456 LEU A CA 1
ATOM 3192 C C . LEU A 1 456 ? -12.211 1.493 -8.047 1.00 91.81 456 LEU A C 1
ATOM 3194 O O . LEU A 1 456 ? -11.003 1.622 -8.257 1.00 91.81 456 LEU A O 1
ATOM 3198 N N . ASN A 1 457 ? -12.890 2.282 -7.214 1.00 90.75 457 ASN A N 1
ATOM 3199 C CA . ASN A 1 457 ? -12.301 3.362 -6.433 1.00 90.75 457 ASN A CA 1
ATOM 3200 C C . ASN A 1 457 ? -11.250 2.817 -5.469 1.00 90.75 457 ASN A C 1
ATOM 3202 O O . ASN A 1 457 ? -10.147 3.344 -5.441 1.00 90.75 457 ASN A O 1
ATOM 3206 N N . ALA A 1 458 ? -11.532 1.724 -4.756 1.00 88.12 458 ALA A N 1
ATOM 3207 C CA . ALA A 1 458 ? -10.585 1.076 -3.852 1.00 88.12 458 ALA A CA 1
ATOM 3208 C C . ALA A 1 458 ? -9.293 0.641 -4.562 1.00 88.12 458 ALA A C 1
ATOM 3210 O O . ALA A 1 458 ? -8.187 0.938 -4.110 1.00 88.12 458 ALA A O 1
ATOM 3211 N N . LEU A 1 459 ? -9.424 -0.008 -5.722 1.00 89.75 459 LEU A N 1
ATOM 3212 C CA . LEU A 1 459 ? -8.279 -0.444 -6.522 1.00 89.75 459 LEU A CA 1
ATOM 3213 C C . LEU A 1 459 ? -7.473 0.741 -7.072 1.00 89.75 459 LEU A C 1
ATOM 3215 O O . LEU A 1 459 ? -6.240 0.697 -7.095 1.00 89.75 459 LEU A O 1
ATOM 3219 N N . TYR A 1 460 ? -8.153 1.799 -7.518 1.00 90.06 460 TYR A N 1
ATOM 3220 C CA . TYR A 1 460 ? -7.494 3.008 -8.005 1.00 90.06 460 TYR A CA 1
ATOM 3221 C C . TYR A 1 460 ? -6.777 3.749 -6.876 1.00 90.06 460 TYR A C 1
ATOM 3223 O O . TYR A 1 460 ? -5.624 4.147 -7.035 1.00 90.06 460 TYR A O 1
ATOM 3231 N N . THR A 1 461 ? -7.428 3.873 -5.722 1.00 87.69 461 THR A N 1
ATOM 3232 C CA . THR A 1 461 ? -6.867 4.398 -4.479 1.00 87.69 461 THR A CA 1
ATOM 3233 C C . THR A 1 461 ? -5.587 3.668 -4.104 1.00 87.69 461 THR A C 1
ATOM 3235 O O . THR A 1 461 ? -4.553 4.311 -3.938 1.00 87.69 461 THR A O 1
ATOM 3238 N N . LEU A 1 462 ? -5.611 2.333 -4.073 1.00 87.56 462 LEU A N 1
ATOM 3239 C CA . LEU A 1 462 ? -4.422 1.532 -3.800 1.00 87.56 462 LEU A CA 1
ATOM 3240 C C . LEU A 1 462 ? -3.280 1.879 -4.768 1.00 87.56 462 LEU A C 1
ATOM 3242 O O . LEU A 1 462 ? -2.137 2.067 -4.357 1.00 87.56 462 LEU A O 1
ATOM 3246 N N . CYS A 1 463 ? -3.582 2.011 -6.058 1.00 88.50 463 CYS A N 1
ATOM 3247 C CA . CYS A 1 463 ? -2.589 2.352 -7.073 1.00 88.50 463 CYS A CA 1
ATOM 3248 C C . CYS A 1 463 ? -2.055 3.788 -6.934 1.00 88.50 463 CYS A C 1
ATOM 3250 O O . CYS A 1 463 ? -0.863 4.020 -7.150 1.00 88.50 463 CYS A O 1
ATOM 3252 N N . ALA A 1 464 ? -2.905 4.740 -6.546 1.00 87.69 464 ALA A N 1
ATOM 3253 C CA . ALA A 1 464 ? -2.510 6.113 -6.256 1.00 87.69 464 ALA A CA 1
ATOM 3254 C C . ALA A 1 464 ? -1.591 6.179 -5.027 1.00 87.69 464 ALA A C 1
ATOM 3256 O O . ALA A 1 464 ? -0.537 6.807 -5.094 1.00 87.69 464 ALA A O 1
ATOM 3257 N N . VAL A 1 465 ? -1.927 5.464 -3.950 1.00 86.44 465 VAL A N 1
ATOM 3258 C CA . VAL A 1 465 ? -1.093 5.350 -2.744 1.00 86.44 465 VAL A CA 1
ATOM 3259 C C . VAL A 1 465 ? 0.254 4.705 -3.068 1.00 86.44 465 VAL A C 1
ATOM 3261 O O . VAL A 1 465 ? 1.300 5.242 -2.704 1.00 86.44 465 VAL A O 1
ATOM 3264 N N . VAL A 1 466 ? 0.259 3.615 -3.844 1.00 87.25 466 VAL A N 1
ATOM 3265 C CA . VAL A 1 466 ? 1.491 2.983 -4.347 1.00 87.25 466 VAL A CA 1
ATOM 3266 C C . VAL A 1 466 ? 2.350 3.988 -5.117 1.00 87.25 466 VAL A C 1
ATOM 3268 O O . VAL A 1 466 ? 3.568 4.031 -4.924 1.00 87.25 466 VAL A O 1
ATOM 3271 N N . LEU A 1 467 ? 1.745 4.812 -5.975 1.00 87.19 467 LEU A N 1
ATOM 3272 C CA . LEU A 1 467 ? 2.459 5.834 -6.736 1.00 87.19 467 LEU A CA 1
ATOM 3273 C C . LEU A 1 467 ? 3.033 6.923 -5.822 1.00 87.19 467 LEU A C 1
ATOM 3275 O O . LEU A 1 467 ? 4.198 7.278 -5.981 1.00 87.19 467 LEU A O 1
ATOM 3279 N N . VAL A 1 468 ? 2.259 7.410 -4.849 1.00 87.44 468 VAL A N 1
ATOM 3280 C CA . VAL A 1 468 ? 2.718 8.388 -3.850 1.00 87.44 468 VAL A CA 1
ATOM 3281 C C . VAL A 1 468 ? 3.904 7.835 -3.066 1.00 87.44 468 VAL A C 1
ATOM 3283 O O . VAL A 1 468 ? 4.944 8.488 -3.008 1.00 87.44 468 VAL A O 1
ATOM 3286 N N . PHE A 1 469 ? 3.814 6.605 -2.550 1.00 86.69 469 PHE A N 1
ATOM 3287 C CA . PHE A 1 469 ? 4.935 5.966 -1.858 1.00 86.69 469 PHE A CA 1
ATOM 3288 C C . PHE A 1 469 ? 6.159 5.828 -2.755 1.00 86.69 469 PHE A C 1
ATOM 3290 O O . PHE A 1 469 ? 7.268 6.105 -2.310 1.00 86.69 469 PHE A O 1
ATOM 3297 N N . SER A 1 470 ? 5.962 5.442 -4.016 1.00 84.38 470 SER A N 1
ATOM 3298 C CA . SER A 1 470 ? 7.051 5.279 -4.983 1.00 84.38 470 SER A CA 1
ATOM 3299 C C . SER A 1 470 ? 7.762 6.601 -5.266 1.00 84.38 470 SER A C 1
ATOM 3301 O O . SER A 1 470 ? 8.988 6.659 -5.264 1.00 84.38 470 SER A O 1
ATOM 3303 N N . ILE A 1 471 ? 6.993 7.671 -5.472 1.00 85.75 471 ILE A N 1
ATOM 3304 C CA . ILE A 1 471 ? 7.496 9.031 -5.671 1.00 85.75 471 ILE A CA 1
ATOM 3305 C C . ILE A 1 471 ? 8.289 9.476 -4.446 1.00 85.75 471 ILE A C 1
ATOM 3307 O O . ILE A 1 471 ? 9.440 9.887 -4.578 1.00 85.75 471 ILE A O 1
ATOM 3311 N N . SER A 1 472 ? 7.691 9.375 -3.257 1.00 85.38 472 SER A N 1
ATOM 3312 C CA . SER A 1 472 ? 8.312 9.795 -2.002 1.00 85.38 472 SER A CA 1
ATOM 3313 C C . SER A 1 472 ? 9.588 9.010 -1.702 1.00 85.38 472 SER A C 1
ATOM 3315 O O . SER A 1 472 ? 10.580 9.605 -1.292 1.00 85.38 472 SER A O 1
ATOM 3317 N N . ALA A 1 473 ? 9.598 7.701 -1.970 1.00 82.62 473 ALA A N 1
ATOM 3318 C CA . ALA A 1 473 ? 10.760 6.835 -1.784 1.00 82.62 473 ALA A CA 1
ATOM 3319 C C . ALA A 1 473 ? 11.950 7.210 -2.682 1.00 82.62 473 ALA A C 1
ATOM 3321 O O . ALA A 1 473 ? 13.093 6.926 -2.328 1.00 82.62 473 ALA A O 1
ATOM 3322 N N . GLN A 1 474 ? 11.690 7.827 -3.838 1.00 82.06 474 GLN A N 1
ATOM 3323 C CA . GLN A 1 474 ? 12.695 8.151 -4.852 1.00 82.06 474 GLN A CA 1
ATOM 3324 C C . GLN A 1 474 ? 13.232 9.578 -4.792 1.00 82.06 474 GLN A C 1
ATOM 3326 O O . GLN A 1 474 ? 14.145 9.905 -5.549 1.00 82.06 474 GLN A O 1
ATOM 3331 N N . LEU A 1 475 ? 12.689 10.434 -3.925 1.00 83.69 475 LEU A N 1
ATOM 3332 C CA . LEU A 1 475 ? 13.180 11.804 -3.792 1.00 83.69 475 LEU A CA 1
ATOM 3333 C C . LEU A 1 475 ? 14.664 11.796 -3.411 1.00 83.69 475 LEU A C 1
ATOM 3335 O O . LEU A 1 475 ? 15.070 11.110 -2.470 1.00 83.69 475 LEU A O 1
ATOM 3339 N N . SER A 1 476 ? 15.481 12.597 -4.096 1.00 79.94 476 SER A N 1
ATOM 3340 C CA . SER A 1 476 ? 16.929 12.643 -3.864 1.00 79.94 476 SER A CA 1
ATOM 3341 C C . SER A 1 476 ? 17.274 12.953 -2.411 1.00 79.94 476 SER A C 1
ATOM 3343 O O . SER A 1 476 ? 18.166 12.319 -1.852 1.00 79.94 476 SER A O 1
ATOM 3345 N N . ALA A 1 477 ? 16.480 13.803 -1.754 1.00 78.88 477 ALA A N 1
ATOM 3346 C CA . ALA A 1 477 ? 16.587 14.103 -0.328 1.00 78.88 477 ALA A CA 1
ATOM 3347 C C . ALA A 1 477 ? 16.577 12.844 0.564 1.00 78.88 477 ALA A C 1
ATOM 3349 O O . ALA A 1 477 ? 17.313 12.789 1.549 1.00 78.88 477 ALA A O 1
ATOM 3350 N N . VAL A 1 478 ? 15.788 11.823 0.209 1.00 78.88 478 VAL A N 1
ATOM 3351 C CA . VAL A 1 478 ? 15.704 10.549 0.940 1.00 78.88 478 VAL A CA 1
ATOM 3352 C C . VAL A 1 478 ? 17.006 9.767 0.796 1.00 78.88 478 VAL A C 1
ATOM 3354 O O . VAL A 1 478 ? 17.567 9.310 1.791 1.00 78.88 478 VAL A O 1
ATOM 3357 N N . SER A 1 479 ? 17.539 9.679 -0.424 1.00 79.62 479 SER A N 1
ATOM 3358 C CA . SER A 1 479 ? 18.825 9.021 -0.682 1.00 79.62 479 SER A CA 1
ATOM 3359 C C . SER A 1 479 ? 20.009 9.767 -0.044 1.00 79.62 479 SER A C 1
ATOM 3361 O O . SER A 1 479 ? 20.878 9.138 0.558 1.00 79.62 479 SER A O 1
ATOM 3363 N N . SER A 1 480 ? 20.005 11.105 -0.082 1.00 80.88 480 SER A N 1
ATOM 3364 C CA . SER A 1 480 ? 20.986 11.973 0.579 1.00 80.88 480 SER A CA 1
ATOM 3365 C C . SER A 1 480 ? 20.960 11.779 2.096 1.00 80.88 480 SER A C 1
ATOM 3367 O O . SER A 1 480 ? 22.012 11.657 2.727 1.00 80.88 480 SER A O 1
ATOM 3369 N N . PHE A 1 481 ? 19.763 11.703 2.689 1.00 81.25 481 PHE A N 1
ATOM 3370 C CA . PHE A 1 481 ? 19.591 11.422 4.112 1.00 81.25 481 PHE A CA 1
ATOM 3371 C C . PHE A 1 481 ? 20.084 10.020 4.477 1.00 81.25 481 PHE A C 1
ATOM 3373 O O . PHE A 1 481 ? 20.835 9.879 5.442 1.00 81.25 481 PHE A O 1
ATOM 3380 N N . ALA A 1 482 ? 19.727 9.001 3.690 1.00 79.19 482 ALA A N 1
ATOM 3381 C CA . ALA A 1 482 ? 20.205 7.638 3.894 1.00 79.19 482 ALA A CA 1
ATOM 3382 C C . ALA A 1 482 ? 21.740 7.581 3.837 1.00 79.19 482 ALA A C 1
ATOM 3384 O O . ALA A 1 482 ? 22.361 7.073 4.763 1.00 79.19 482 ALA A O 1
ATOM 3385 N N . ALA A 1 483 ? 22.367 8.188 2.825 1.00 80.19 483 ALA A N 1
ATOM 3386 C CA . ALA A 1 483 ? 23.823 8.242 2.694 1.00 80.19 483 ALA A CA 1
ATOM 3387 C C . ALA A 1 483 ? 24.500 8.991 3.857 1.00 80.19 483 ALA A C 1
ATOM 3389 O O . ALA A 1 483 ? 25.552 8.571 4.344 1.00 80.19 483 ALA A O 1
ATOM 3390 N N . TRP A 1 484 ? 23.901 10.087 4.333 1.00 86.06 484 TRP A N 1
ATOM 3391 C CA . TRP A 1 484 ? 24.384 10.813 5.509 1.00 86.06 484 TRP A CA 1
ATOM 3392 C C . TRP A 1 484 ? 24.289 9.964 6.782 1.00 86.06 484 TRP A C 1
ATOM 3394 O O . TRP A 1 484 ? 25.264 9.867 7.534 1.00 86.06 484 TRP A O 1
ATOM 3404 N N . TRP A 1 485 ? 23.145 9.309 6.995 1.00 82.50 485 TRP A N 1
ATOM 3405 C CA . TRP A 1 485 ? 22.928 8.390 8.110 1.00 82.50 485 TRP A CA 1
ATOM 3406 C C . TRP A 1 485 ? 23.940 7.248 8.077 1.00 82.50 485 TRP A C 1
ATOM 3408 O O . TRP A 1 485 ? 24.568 6.924 9.087 1.00 82.50 485 TRP A O 1
ATOM 3418 N N . GLU A 1 486 ? 24.157 6.689 6.889 1.00 78.88 486 GLU A N 1
ATOM 3419 C CA . GLU A 1 486 ? 25.135 5.649 6.643 1.00 78.88 486 GLU A CA 1
ATOM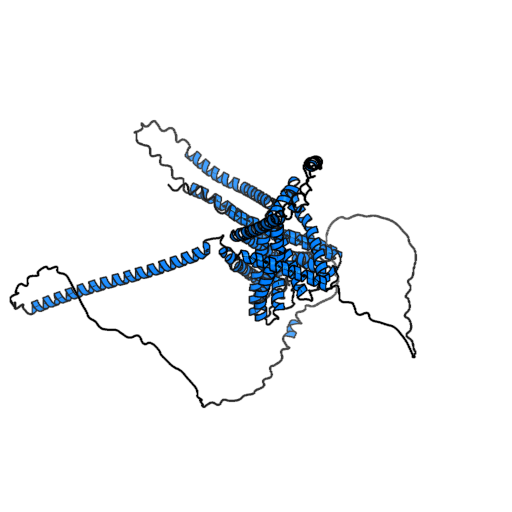 3420 C C . GLU A 1 486 ? 26.555 6.123 6.980 1.00 78.88 486 GLU A C 1
ATOM 3422 O O . GLU A 1 486 ? 27.262 5.483 7.759 1.00 78.88 486 GLU A O 1
ATOM 3427 N N . ALA A 1 487 ? 26.963 7.292 6.489 1.00 79.88 487 ALA A N 1
ATOM 3428 C CA . ALA A 1 487 ? 28.287 7.844 6.748 1.00 79.88 487 ALA A CA 1
ATOM 3429 C C . ALA A 1 487 ? 28.544 8.152 8.235 1.00 79.88 487 ALA A C 1
ATOM 3431 O O . ALA A 1 487 ? 29.684 8.014 8.690 1.00 79.88 487 ALA A O 1
ATOM 3432 N N . GLY A 1 488 ? 27.517 8.570 8.982 1.00 80.38 488 GLY A N 1
ATOM 3433 C CA . GLY A 1 488 ? 27.615 8.873 10.410 1.00 80.38 488 GLY A CA 1
ATOM 3434 C C . GLY A 1 488 ? 27.555 7.624 11.290 1.00 80.38 488 GLY A C 1
ATOM 3435 O O . GLY A 1 488 ? 28.489 7.335 12.039 1.00 80.38 488 GLY A O 1
ATOM 3436 N N . VAL A 1 489 ? 26.461 6.869 11.190 1.00 74.62 489 VAL A N 1
ATOM 3437 C CA . VAL A 1 489 ? 26.118 5.782 12.119 1.00 74.62 489 VAL A CA 1
ATOM 3438 C C . VAL A 1 489 ? 26.768 4.449 11.724 1.00 74.62 489 VAL A C 1
ATOM 3440 O O . VAL A 1 489 ? 27.212 3.708 12.610 1.00 74.62 489 VAL A O 1
ATOM 3443 N N . LEU A 1 490 ? 26.903 4.122 10.425 1.00 64.31 490 LEU A N 1
ATOM 3444 C CA . LEU A 1 490 ? 27.504 2.833 10.020 1.00 64.31 490 LEU A CA 1
ATOM 3445 C C . LEU A 1 490 ? 28.988 2.742 10.361 1.00 64.31 490 LEU A C 1
ATOM 3447 O O . LEU A 1 490 ? 29.457 1.632 10.613 1.00 64.31 490 LEU A O 1
ATOM 3451 N N . ARG A 1 491 ? 29.725 3.866 10.396 1.00 72.62 491 ARG A N 1
ATOM 3452 C CA . ARG A 1 491 ? 31.145 3.851 10.797 1.00 72.62 491 ARG A CA 1
ATOM 3453 C C . ARG A 1 491 ? 31.333 3.234 12.178 1.00 72.62 491 ARG A C 1
ATOM 3455 O O . ARG A 1 491 ? 32.352 2.595 12.414 1.00 72.62 491 ARG A O 1
ATOM 3462 N N . ALA A 1 492 ? 30.352 3.399 13.066 1.00 71.81 492 ALA A N 1
ATOM 3463 C CA . ALA A 1 492 ? 30.388 2.794 14.384 1.00 71.81 492 ALA A CA 1
ATOM 3464 C C . ALA A 1 492 ? 29.952 1.322 14.339 1.00 71.81 492 ALA A C 1
ATOM 3466 O O . ALA A 1 492 ? 30.708 0.456 14.781 1.00 71.81 492 ALA A O 1
ATOM 3467 N N . ARG A 1 493 ? 28.735 1.015 13.846 1.00 81.88 493 ARG A N 1
ATOM 3468 C CA . ARG A 1 493 ? 28.166 -0.351 13.874 1.00 81.88 493 ARG A CA 1
ATOM 3469 C C . ARG A 1 493 ? 27.122 -0.584 12.768 1.00 81.88 493 ARG A C 1
ATOM 3471 O O . ARG A 1 493 ? 25.950 -0.248 12.960 1.00 81.88 493 ARG A O 1
ATOM 3478 N N . PRO A 1 494 ? 27.463 -1.266 11.656 1.00 71.69 494 PRO A N 1
ATOM 3479 C CA . PRO A 1 494 ? 26.561 -1.381 10.514 1.00 71.69 494 PRO A CA 1
ATOM 3480 C C . PRO A 1 494 ? 25.270 -2.148 10.816 1.00 71.69 494 PRO A C 1
ATOM 3482 O O . PRO A 1 494 ? 24.201 -1.775 10.344 1.00 71.69 494 PRO A O 1
ATOM 3485 N N . ARG A 1 495 ? 25.352 -3.167 11.680 1.00 74.19 495 ARG A N 1
ATOM 3486 C CA . ARG A 1 495 ? 24.198 -3.975 12.107 1.00 74.19 495 ARG A CA 1
ATOM 3487 C C . ARG A 1 495 ? 23.210 -3.213 12.996 1.00 74.19 495 ARG A C 1
ATOM 3489 O O . ARG A 1 495 ? 22.050 -3.595 13.047 1.00 74.19 495 ARG A O 1
ATOM 3496 N N . LEU A 1 496 ? 23.662 -2.163 13.688 1.00 80.25 496 LEU A N 1
ATOM 3497 C CA . LEU A 1 496 ? 22.804 -1.363 14.568 1.00 80.25 496 LEU A CA 1
ATOM 3498 C C . LEU A 1 496 ? 22.216 -0.141 13.874 1.00 80.25 496 LEU A C 1
ATOM 3500 O O . LEU A 1 496 ? 21.254 0.405 14.386 1.00 80.25 496 LEU A O 1
ATOM 3504 N N . SER A 1 497 ? 22.756 0.282 12.730 1.00 78.62 497 SER A N 1
ATOM 3505 C CA . SER A 1 497 ? 22.283 1.482 12.026 1.00 78.62 497 SER A CA 1
ATOM 3506 C C . SER A 1 497 ? 20.793 1.453 11.703 1.00 78.62 497 SER A C 1
ATOM 3508 O O . SER A 1 497 ? 20.131 2.475 11.829 1.00 78.62 497 SER A O 1
ATOM 3510 N N . PHE A 1 498 ? 20.272 0.283 11.335 1.00 77.62 498 PHE A N 1
ATOM 3511 C CA . PHE A 1 498 ? 18.864 0.091 11.033 1.00 77.62 498 PHE A CA 1
ATOM 3512 C C . PHE A 1 498 ? 17.994 0.205 12.288 1.00 77.62 498 PHE A C 1
ATOM 3514 O O . PHE A 1 498 ? 17.047 0.983 12.315 1.00 77.62 498 PHE A O 1
ATOM 3521 N N . VAL A 1 499 ? 18.365 -0.504 13.359 1.00 82.56 499 VAL A N 1
ATOM 3522 C CA . VAL A 1 499 ? 17.659 -0.429 14.648 1.00 82.56 499 VAL A CA 1
ATOM 3523 C C . VAL A 1 499 ? 17.725 0.991 15.211 1.00 82.56 499 VAL A C 1
ATOM 3525 O O . VAL A 1 499 ? 16.721 1.521 15.669 1.00 82.56 499 VAL A O 1
ATOM 3528 N N . ALA A 1 500 ? 18.887 1.638 15.127 1.00 83.81 500 ALA A N 1
ATOM 3529 C CA . ALA A 1 500 ? 19.073 3.020 15.541 1.00 83.81 500 ALA A CA 1
ATOM 3530 C C . ALA A 1 500 ? 18.201 3.977 14.723 1.00 83.81 500 ALA A C 1
ATOM 3532 O O . ALA A 1 500 ? 17.655 4.911 15.296 1.00 83.81 500 ALA A O 1
ATOM 3533 N N . LEU A 1 501 ? 18.037 3.738 13.417 1.00 83.25 501 LEU A N 1
ATOM 3534 C CA . LEU A 1 501 ? 17.174 4.561 12.577 1.00 83.25 501 LEU A CA 1
ATOM 3535 C C . LEU A 1 501 ? 15.706 4.388 12.980 1.00 83.25 501 LEU A C 1
ATOM 3537 O O . LEU A 1 501 ? 15.022 5.387 13.171 1.00 83.25 501 LEU A O 1
ATOM 3541 N N . MET A 1 502 ? 15.244 3.146 13.178 1.00 82.06 502 MET A N 1
ATOM 3542 C CA . MET A 1 502 ? 13.882 2.873 13.657 1.00 82.06 502 MET A CA 1
ATOM 3543 C C . MET A 1 502 ? 13.609 3.543 15.011 1.00 82.06 502 MET A C 1
ATOM 3545 O O . MET A 1 502 ? 12.579 4.193 15.200 1.00 82.06 502 MET A O 1
ATOM 3549 N N . LEU A 1 503 ? 14.549 3.424 15.953 1.00 85.44 503 LEU A N 1
ATOM 3550 C CA . LEU A 1 503 ? 14.439 4.056 17.268 1.00 85.44 503 LEU A CA 1
ATOM 3551 C C . LEU A 1 503 ? 14.507 5.586 17.179 1.00 85.44 503 LEU A C 1
ATOM 3553 O O . LEU A 1 503 ? 13.854 6.260 17.967 1.00 85.44 503 LEU A O 1
ATOM 3557 N N . ALA A 1 504 ? 15.254 6.140 16.220 1.00 84.62 504 ALA A N 1
ATOM 3558 C CA . ALA A 1 504 ? 15.350 7.581 15.999 1.00 84.62 504 ALA A CA 1
ATOM 3559 C C . ALA A 1 504 ? 14.107 8.170 15.313 1.00 84.62 504 ALA A C 1
ATOM 3561 O O . ALA A 1 504 ? 13.758 9.315 15.592 1.00 84.62 504 ALA A O 1
ATOM 3562 N N . SER A 1 505 ? 13.407 7.417 14.455 1.00 85.12 505 SER A N 1
ATOM 3563 C CA . SER A 1 505 ? 12.127 7.878 13.890 1.00 85.12 505 SER A CA 1
ATOM 3564 C C . SER A 1 505 ? 11.006 7.927 14.897 1.00 85.12 505 SER A C 1
ATOM 3566 O O . SER A 1 505 ? 10.123 8.766 14.762 1.00 85.12 505 SER A O 1
ATOM 3568 N N . LEU A 1 506 ? 11.021 7.033 15.881 1.00 88.56 506 LEU A N 1
ATOM 3569 C CA . LEU A 1 506 ? 9.943 6.927 16.846 1.00 88.56 506 LEU A CA 1
ATOM 3570 C C . LEU A 1 506 ? 9.614 8.272 17.532 1.00 88.56 506 LEU A C 1
ATOM 3572 O O . LEU A 1 506 ? 8.463 8.694 17.444 1.00 88.56 506 LEU A O 1
ATOM 3576 N N . PRO A 1 507 ? 10.573 9.005 18.139 1.00 88.19 507 PRO A N 1
ATOM 3577 C CA . PRO A 1 507 ? 10.279 10.305 18.741 1.00 88.19 507 PRO A CA 1
ATOM 3578 C C . PRO A 1 507 ? 9.837 11.352 17.713 1.00 88.19 507 PRO A C 1
ATOM 3580 O O . PRO A 1 507 ? 9.042 12.221 18.052 1.00 88.19 507 PRO A O 1
ATOM 3583 N N . ALA A 1 508 ? 10.311 11.275 16.465 1.00 86.12 508 ALA A N 1
ATOM 3584 C CA . ALA A 1 508 ? 9.877 12.189 15.412 1.00 86.12 508 ALA A CA 1
ATOM 3585 C C . ALA A 1 508 ? 8.406 11.955 15.037 1.00 86.12 508 ALA A C 1
ATOM 3587 O O . ALA A 1 508 ? 7.649 12.915 14.933 1.00 86.12 508 ALA A O 1
ATOM 3588 N N . VAL A 1 509 ? 7.982 10.695 14.892 1.00 88.00 509 VAL A N 1
ATOM 3589 C CA . VAL A 1 509 ? 6.578 10.358 14.618 1.00 88.00 509 VAL A CA 1
ATOM 3590 C C . VAL A 1 509 ? 5.695 10.737 15.803 1.00 88.00 509 VAL A C 1
ATOM 3592 O O . VAL A 1 509 ? 4.683 11.396 15.603 1.00 88.00 509 VAL A O 1
ATOM 3595 N N . LEU A 1 510 ? 6.103 10.423 17.036 1.00 90.25 510 LEU A N 1
ATOM 3596 C CA . LEU A 1 510 ? 5.358 10.821 18.236 1.00 90.25 510 LEU A CA 1
ATOM 3597 C C . LEU A 1 510 ? 5.230 12.346 18.363 1.00 90.25 510 LEU A C 1
ATOM 3599 O O . LEU A 1 510 ? 4.174 12.845 18.739 1.00 90.25 510 LEU A O 1
ATOM 3603 N N . LEU A 1 511 ? 6.269 13.104 18.004 1.00 90.75 511 LEU A N 1
ATOM 3604 C CA . LEU A 1 511 ? 6.186 14.563 17.963 1.00 90.75 511 LEU A CA 1
ATOM 3605 C C . LEU A 1 511 ? 5.158 15.036 16.926 1.00 90.75 511 LEU A C 1
ATOM 3607 O O . LEU A 1 511 ? 4.379 15.937 17.224 1.00 90.75 511 LEU A O 1
ATOM 3611 N N . LEU A 1 512 ? 5.124 14.425 15.738 1.00 89.88 512 LEU A N 1
ATOM 3612 C CA . LEU A 1 512 ? 4.119 14.741 14.718 1.00 89.88 512 LEU A CA 1
ATOM 3613 C C . LEU A 1 512 ? 2.700 14.413 15.198 1.00 89.88 512 LEU A C 1
ATOM 3615 O O . LEU A 1 512 ? 1.807 15.228 14.985 1.00 89.88 512 LEU A O 1
ATOM 3619 N N . VAL A 1 513 ? 2.507 13.280 15.888 1.00 92.12 513 VAL A N 1
ATOM 3620 C CA . VAL A 1 513 ? 1.227 12.920 16.524 1.00 92.12 513 VAL A CA 1
ATOM 3621 C C . VAL A 1 513 ? 0.762 14.043 17.451 1.00 92.12 513 VAL A C 1
ATOM 3623 O O . VAL A 1 513 ? -0.368 14.511 17.340 1.00 92.12 513 VAL A O 1
ATOM 3626 N N . VAL A 1 514 ? 1.642 14.504 18.344 1.00 93.50 514 VAL A N 1
ATOM 3627 C CA . VAL A 1 514 ? 1.307 15.538 19.330 1.00 93.50 514 VAL A CA 1
ATOM 3628 C C . VAL A 1 514 ? 1.020 16.881 18.660 1.00 93.50 514 VAL A C 1
ATOM 3630 O O . VAL A 1 514 ? 0.018 17.518 18.972 1.00 93.50 514 VAL A O 1
ATOM 3633 N N . VAL A 1 515 ? 1.875 17.308 17.726 1.00 93.44 515 VAL A N 1
ATOM 3634 C CA . VAL A 1 515 ? 1.745 18.609 17.053 1.00 93.44 515 VAL A CA 1
ATOM 3635 C C . VAL A 1 515 ? 0.480 18.664 16.203 1.00 93.44 515 VAL A C 1
ATOM 3637 O O . VAL A 1 515 ? -0.310 19.593 16.355 1.00 93.44 515 VAL A O 1
ATOM 3640 N N . PHE A 1 516 ? 0.254 17.679 15.332 1.00 92.88 516 PHE A N 1
ATOM 3641 C CA . PHE A 1 516 ? -0.942 17.670 14.491 1.00 92.88 516 PHE A CA 1
ATOM 3642 C C . PHE A 1 516 ? -2.209 17.402 15.293 1.00 92.88 516 PHE A C 1
ATOM 3644 O O . PHE A 1 516 ? -3.240 17.994 14.989 1.00 92.88 516 PHE A O 1
ATOM 3651 N N . GLY A 1 517 ? -2.130 16.581 16.342 1.00 93.94 517 GLY A N 1
ATOM 3652 C CA . GLY A 1 517 ? -3.253 16.346 17.242 1.00 93.94 517 GLY A CA 1
ATOM 3653 C C . GLY A 1 517 ? -3.691 17.611 17.970 1.00 93.94 517 GLY A C 1
ATOM 3654 O O . GLY A 1 517 ? -4.882 17.886 18.038 1.00 93.94 517 GLY A O 1
ATOM 3655 N N . ALA A 1 518 ? -2.742 18.423 18.446 1.00 94.88 518 ALA A N 1
ATOM 3656 C CA . ALA A 1 518 ? -3.043 19.707 19.074 1.00 94.88 518 ALA A CA 1
ATOM 3657 C C . ALA A 1 518 ? -3.628 20.726 18.082 1.00 94.88 518 ALA A C 1
ATOM 3659 O O . ALA A 1 518 ? -4.586 21.413 18.419 1.00 94.88 518 ALA A O 1
ATOM 3660 N N . ILE A 1 519 ? -3.088 20.799 16.857 1.00 93.00 519 ILE A N 1
ATOM 3661 C CA . ILE A 1 519 ? -3.614 21.687 15.805 1.00 93.00 519 ILE A CA 1
ATOM 3662 C C . ILE A 1 519 ? -5.051 21.303 15.442 1.00 93.00 519 ILE A C 1
ATOM 3664 O O . ILE A 1 519 ? -5.914 22.171 15.364 1.00 93.00 519 ILE A O 1
ATOM 3668 N N . LEU A 1 520 ? -5.308 20.010 15.229 1.00 93.19 520 LEU A N 1
ATOM 3669 C CA . LEU A 1 520 ? -6.640 19.527 14.882 1.00 93.19 520 LEU A CA 1
ATOM 3670 C C . LEU A 1 520 ? -7.621 19.717 16.043 1.00 93.19 520 LEU A C 1
ATOM 3672 O O . LEU A 1 520 ? -8.753 20.122 15.811 1.00 93.19 520 LEU A O 1
ATOM 3676 N N . ALA A 1 521 ? -7.176 19.481 17.281 1.00 94.44 521 ALA A N 1
ATOM 3677 C CA . ALA A 1 521 ? -7.996 19.713 18.461 1.00 94.44 521 ALA A CA 1
ATOM 3678 C C . ALA A 1 521 ? -8.427 21.178 18.587 1.00 94.44 521 ALA A C 1
ATOM 3680 O O . ALA A 1 521 ? -9.597 21.437 18.831 1.00 94.44 521 ALA A O 1
ATOM 3681 N N . GLU A 1 522 ? -7.516 22.128 18.369 1.00 94.75 522 GLU A N 1
ATOM 3682 C CA . GLU A 1 522 ? -7.856 23.555 18.370 1.00 94.75 522 GLU A CA 1
ATOM 3683 C C . GLU A 1 522 ? -8.861 23.896 17.260 1.00 94.75 522 GLU A C 1
ATOM 3685 O O . GLU A 1 522 ? -9.813 24.637 17.492 1.00 94.75 522 GLU A O 1
ATOM 3690 N N . TRP A 1 523 ? -8.680 23.332 16.061 1.00 93.81 523 TRP A N 1
ATOM 3691 C CA . TRP A 1 523 ? -9.558 23.602 14.920 1.00 93.81 523 TRP A CA 1
ATOM 3692 C C . TRP A 1 523 ? -10.978 23.061 15.138 1.00 93.81 523 TRP A C 1
ATOM 3694 O O . TRP A 1 523 ? -11.956 23.756 14.873 1.00 93.81 523 TRP A O 1
ATOM 3704 N N . GLU A 1 524 ? -11.098 21.846 15.666 1.00 94.75 524 GLU A N 1
ATOM 3705 C CA . GLU A 1 524 ? -12.386 21.186 15.900 1.00 94.75 524 GLU A CA 1
ATOM 3706 C C . GLU A 1 524 ? -12.985 21.486 17.288 1.00 94.75 524 GLU A C 1
ATOM 3708 O O . GLU A 1 524 ? -14.066 21.002 17.625 1.00 94.75 524 GLU A O 1
ATOM 3713 N N . GLY A 1 525 ? -12.297 22.276 18.119 1.00 95.38 525 GLY A N 1
ATOM 3714 C CA . GLY A 1 525 ? -12.715 22.558 19.495 1.00 95.38 525 GLY A CA 1
ATOM 3715 C C . GLY A 1 525 ? -12.683 21.327 20.412 1.00 95.38 525 GLY A C 1
ATOM 3716 O O . GLY A 1 525 ? -13.445 21.246 21.377 1.00 95.38 525 GLY A O 1
ATOM 3717 N N . TRP A 1 526 ? -11.831 20.346 20.115 1.00 96.44 526 TRP A N 1
ATOM 3718 C CA . TRP A 1 526 ? -11.659 19.146 20.930 1.00 96.44 526 TRP A CA 1
ATOM 3719 C C . TRP A 1 526 ? -10.685 19.373 22.090 1.00 96.44 526 TRP A C 1
ATOM 3721 O O . TRP A 1 526 ? -9.782 20.208 22.016 1.00 96.44 526 TRP A O 1
ATOM 3731 N N . PRO A 1 527 ? -10.764 18.555 23.155 1.00 96.62 527 PRO A N 1
ATOM 3732 C CA . PRO A 1 527 ? -9.661 18.434 24.096 1.00 96.62 527 PRO A CA 1
ATOM 3733 C C . PRO A 1 527 ? -8.374 18.016 23.369 1.00 96.62 527 PRO A C 1
ATOM 3735 O O . PRO A 1 527 ? -8.387 17.084 22.567 1.00 96.62 527 PRO A O 1
ATOM 3738 N N . VAL A 1 528 ? -7.235 18.633 23.699 1.00 96.25 528 VAL A N 1
ATOM 3739 C CA . VAL A 1 528 ? -5.942 18.327 23.048 1.00 96.25 528 VAL A CA 1
ATOM 3740 C C . VAL A 1 528 ? -5.625 16.829 23.077 1.00 96.25 528 VAL A C 1
ATOM 3742 O O . VAL A 1 528 ? -5.214 16.270 22.065 1.00 96.25 528 VAL A O 1
ATOM 3745 N N . GLY A 1 529 ? -5.878 16.153 24.203 1.00 94.38 529 GLY A N 1
ATOM 3746 C CA . GLY A 1 529 ? -5.670 14.706 24.318 1.00 94.38 529 GLY A CA 1
ATOM 3747 C C . GLY A 1 529 ? -6.468 13.899 23.290 1.00 94.38 529 GLY A C 1
ATOM 3748 O O . GLY A 1 529 ? -5.937 12.961 22.710 1.00 94.38 529 GLY A O 1
ATOM 3749 N N . GLN A 1 530 ? -7.701 14.311 22.996 1.00 94.44 530 GLN A N 1
ATOM 3750 C CA . GLN A 1 530 ? -8.569 13.660 22.018 1.00 94.44 530 GLN A CA 1
ATOM 3751 C C . GLN A 1 530 ? -8.051 13.836 20.583 1.00 94.44 530 GLN A C 1
ATOM 3753 O O . GLN A 1 530 ? -7.945 12.856 19.850 1.00 94.44 530 GLN A O 1
ATOM 3758 N N . GLY A 1 531 ? -7.607 15.042 20.208 1.00 94.12 531 GLY A N 1
ATOM 3759 C CA . GLY A 1 531 ? -6.956 15.251 18.908 1.00 94.12 531 GLY A CA 1
ATOM 3760 C C . GLY A 1 531 ? -5.644 14.472 18.760 1.00 94.12 531 GLY A C 1
ATOM 3761 O O . GLY A 1 531 ? -5.365 13.923 17.694 1.00 94.12 531 GLY A O 1
ATOM 3762 N N . VAL A 1 532 ? -4.855 14.349 19.836 1.00 94.25 532 VAL A N 1
ATOM 3763 C CA . VAL A 1 532 ? -3.643 13.510 19.863 1.00 94.25 532 VAL A CA 1
ATOM 3764 C C . VAL A 1 532 ? -3.986 12.033 19.659 1.00 94.25 532 VAL A C 1
ATOM 3766 O O . VAL A 1 532 ? -3.348 11.391 18.829 1.00 94.25 532 VAL A O 1
ATOM 3769 N N . LEU A 1 533 ? -4.998 11.497 20.350 1.00 93.31 533 LEU A N 1
ATOM 3770 C CA . LEU A 1 533 ? -5.461 10.114 20.170 1.00 93.31 533 LEU A CA 1
ATOM 3771 C C . LEU A 1 533 ? -6.001 9.864 18.755 1.00 93.31 533 LEU A C 1
ATOM 3773 O O . LEU A 1 533 ? -5.704 8.826 18.156 1.00 93.31 533 LEU A O 1
ATOM 3777 N N . PHE A 1 534 ? -6.736 10.825 18.196 1.00 91.94 534 PHE A N 1
ATOM 3778 C CA . PHE A 1 534 ? -7.270 10.753 16.839 1.00 91.94 534 PHE A CA 1
ATOM 3779 C C . PHE A 1 534 ? -6.145 10.676 15.798 1.00 91.94 534 PHE A C 1
ATOM 3781 O O . PHE A 1 534 ? -6.066 9.721 15.023 1.00 91.94 534 PHE A O 1
ATOM 3788 N N . ILE A 1 535 ? -5.197 11.621 15.832 1.00 92.12 535 ILE A N 1
ATOM 3789 C CA . ILE A 1 535 ? -4.042 11.598 14.927 1.00 92.12 535 ILE A CA 1
ATOM 3790 C C . ILE A 1 535 ? -3.184 10.356 15.165 1.00 92.12 535 ILE A C 1
ATOM 3792 O O . ILE A 1 535 ? -2.717 9.756 14.202 1.00 92.12 535 ILE A O 1
ATOM 3796 N N . ALA A 1 536 ? -2.998 9.918 16.409 1.00 91.44 536 ALA A N 1
ATOM 3797 C CA . ALA A 1 536 ? -2.261 8.692 16.691 1.00 91.44 536 ALA A CA 1
ATOM 3798 C C . ALA A 1 536 ? -2.913 7.458 16.059 1.00 91.44 536 ALA A C 1
ATOM 3800 O O . ALA A 1 536 ? -2.204 6.565 15.602 1.00 91.44 536 ALA A O 1
ATOM 3801 N N . SER A 1 537 ? -4.246 7.427 15.997 1.00 89.19 537 SER A N 1
ATOM 3802 C CA . SER A 1 537 ? -4.995 6.349 15.351 1.00 89.19 537 SER A CA 1
ATOM 3803 C C . SER A 1 537 ? -4.752 6.323 13.848 1.00 89.19 537 SER A C 1
ATOM 3805 O O . SER A 1 537 ? -4.470 5.266 13.291 1.00 89.19 537 SER A O 1
ATOM 3807 N N . ILE A 1 538 ? -4.730 7.496 13.213 1.00 87.88 538 ILE A N 1
ATOM 3808 C CA . ILE A 1 538 ? -4.407 7.637 11.789 1.00 87.88 538 ILE A CA 1
ATOM 3809 C C . ILE A 1 538 ? -2.948 7.262 11.516 1.00 87.88 538 ILE A C 1
ATOM 3811 O O . ILE A 1 538 ? -2.665 6.433 10.656 1.00 87.88 538 ILE A O 1
ATOM 3815 N N . LEU A 1 539 ? -2.007 7.844 12.267 1.00 85.94 539 LEU A N 1
ATOM 3816 C CA . LEU A 1 539 ? -0.572 7.599 12.097 1.00 85.94 539 LEU A CA 1
ATOM 3817 C C . LEU A 1 539 ? -0.164 6.180 12.463 1.00 85.94 539 LEU A C 1
ATOM 3819 O O . LEU A 1 539 ? 0.878 5.738 11.996 1.00 85.94 539 LEU A O 1
ATOM 3823 N N . GLY A 1 540 ? -0.942 5.517 13.318 1.00 83.75 540 GLY A N 1
ATOM 3824 C CA . GLY A 1 540 ? -0.797 4.126 13.722 1.00 83.75 540 GLY A CA 1
ATOM 3825 C C . GLY A 1 540 ? -1.538 3.144 12.815 1.00 83.75 540 GLY A C 1
ATOM 3826 O O . GLY A 1 540 ? -1.372 1.943 13.017 1.00 83.75 540 GLY A O 1
ATOM 3827 N N . ASN A 1 541 ? -2.322 3.637 11.841 1.00 82.38 541 ASN A N 1
ATOM 3828 C CA . ASN A 1 541 ? -3.249 2.852 11.016 1.00 82.38 541 ASN A CA 1
ATOM 3829 C C . ASN A 1 541 ? -4.087 1.884 11.872 1.00 82.38 541 ASN A C 1
ATOM 3831 O O . ASN A 1 541 ? -4.242 0.705 11.554 1.00 82.38 541 ASN A O 1
ATOM 3835 N N . LEU A 1 542 ? -4.540 2.369 13.033 1.00 81.19 542 LEU A N 1
ATOM 3836 C CA . LEU A 1 542 ? -5.231 1.549 14.017 1.00 81.19 542 LEU A CA 1
ATOM 3837 C C . LEU A 1 542 ? -6.639 1.255 13.499 1.00 81.19 542 LEU A C 1
ATOM 3839 O O . LEU A 1 542 ? -7.471 2.152 13.489 1.00 81.19 542 LEU A O 1
ATOM 3843 N N . GLY A 1 543 ? -6.903 0.009 13.096 1.00 67.00 543 GLY A N 1
ATOM 3844 C CA . GLY A 1 543 ? -8.242 -0.428 12.676 1.00 67.00 543 GLY A CA 1
ATOM 3845 C C . GLY A 1 543 ? -9.299 -0.269 13.776 1.00 67.00 543 GLY A C 1
ATOM 3846 O O . GLY A 1 543 ? -10.469 -0.085 13.471 1.00 67.00 543 GLY A O 1
ATOM 3847 N N . ASN A 1 544 ? -8.875 -0.279 15.047 1.00 67.06 544 ASN A N 1
ATOM 3848 C CA . ASN A 1 544 ? -9.667 0.213 16.174 1.00 67.06 544 ASN A CA 1
ATOM 3849 C C . ASN A 1 544 ? -9.180 1.610 16.565 1.00 67.06 544 ASN A C 1
ATOM 3851 O O . ASN A 1 544 ? -8.103 1.708 17.170 1.00 67.06 544 ASN A O 1
ATOM 3855 N N . PRO A 1 545 ? -9.925 2.682 16.254 1.00 78.12 545 PRO A N 1
ATOM 3856 C CA . PRO A 1 545 ? -9.511 4.016 16.647 1.00 78.12 545 PRO A CA 1
ATOM 3857 C C . PRO A 1 545 ? -9.473 4.136 18.176 1.00 78.12 545 PRO A C 1
ATOM 3859 O O . PRO A 1 545 ? -10.253 3.520 18.898 1.00 78.12 545 PRO A O 1
ATOM 3862 N N . LEU A 1 546 ? -8.538 4.936 18.688 1.00 85.19 546 LEU A N 1
ATOM 3863 C CA . LEU A 1 546 ? -8.409 5.207 20.128 1.00 85.19 546 LEU A CA 1
ATOM 3864 C C . LEU A 1 546 ? -9.473 6.183 20.643 1.00 85.19 546 LEU A C 1
ATOM 3866 O O . LEU A 1 546 ? -9.544 6.445 21.841 1.00 85.19 546 LEU A O 1
ATOM 3870 N N . THR A 1 547 ? -10.244 6.770 19.734 1.00 86.88 547 THR A N 1
ATOM 3871 C CA . THR A 1 547 ? -11.320 7.705 20.027 1.00 86.88 547 THR A CA 1
ATOM 3872 C C . THR A 1 547 ? -12.421 7.567 18.986 1.00 86.88 547 THR A C 1
ATOM 3874 O O . THR A 1 547 ? -12.138 7.351 17.808 1.00 86.88 547 THR A O 1
ATOM 3877 N N . ASP A 1 548 ? -13.663 7.721 19.434 1.00 85.19 548 ASP A N 1
ATOM 3878 C CA . ASP A 1 548 ? -14.861 7.658 18.593 1.00 85.19 548 ASP A CA 1
ATOM 3879 C C . ASP A 1 548 ? -15.234 9.030 18.002 1.00 85.19 548 ASP A C 1
ATOM 3881 O O . ASP A 1 548 ? -16.295 9.184 17.402 1.00 85.19 548 ASP A O 1
ATOM 3885 N N . ILE A 1 549 ? -14.407 10.061 18.215 1.00 89.12 549 ILE A N 1
ATOM 3886 C CA . ILE A 1 549 ? -14.662 11.381 17.635 1.00 89.12 549 ILE A CA 1
ATOM 3887 C C . ILE A 1 549 ? -14.303 11.394 16.149 1.00 89.12 549 ILE A C 1
ATOM 3889 O O . ILE A 1 549 ? -13.276 10.861 15.725 1.00 89.12 549 ILE A O 1
ATOM 3893 N N . GLU A 1 550 ? -15.124 12.088 15.375 1.00 89.44 550 GLU A N 1
ATOM 3894 C CA . GLU A 1 550 ? -14.896 12.376 13.964 1.00 89.44 550 GLU A CA 1
ATOM 3895 C C . GLU A 1 550 ? -14.941 13.894 13.753 1.00 89.44 550 GLU A C 1
ATOM 3897 O O . GLU A 1 550 ? -15.656 14.581 14.494 1.00 89.44 550 GLU A O 1
ATOM 3902 N N . PRO A 1 551 ? -14.189 14.444 12.776 1.00 90.94 551 PRO A N 1
ATOM 3903 C CA . PRO A 1 551 ? -14.273 15.858 12.421 1.00 90.94 551 PRO A CA 1
ATOM 3904 C C . PRO A 1 551 ? -15.725 16.248 12.147 1.00 90.94 551 PRO A C 1
ATOM 3906 O O . PRO A 1 551 ? -16.371 15.687 11.264 1.00 90.94 551 PRO A O 1
ATOM 3909 N N . ALA A 1 552 ? -16.240 17.211 12.906 1.00 90.31 552 ALA A N 1
ATOM 3910 C CA . ALA A 1 552 ? -17.614 17.673 12.757 1.00 90.31 552 ALA A CA 1
ATOM 3911 C C . ALA A 1 552 ? -17.752 18.616 11.556 1.00 90.31 552 ALA A C 1
ATOM 3913 O O . ALA A 1 552 ? -18.848 18.800 11.020 1.00 90.31 552 ALA A O 1
ATOM 3914 N N . THR A 1 553 ? -16.644 19.234 11.138 1.00 90.56 553 THR A N 1
ATOM 3915 C CA . THR A 1 553 ? -16.614 20.177 10.023 1.00 90.56 553 THR A CA 1
ATOM 3916 C C . THR A 1 553 ? -15.987 19.561 8.771 1.00 90.56 553 THR A C 1
ATOM 3918 O O . THR A 1 553 ? -15.068 18.742 8.835 1.00 90.56 553 THR A O 1
ATOM 3921 N N . PHE A 1 554 ? -16.456 19.993 7.595 1.00 87.69 554 PHE A N 1
ATOM 3922 C CA . PHE A 1 554 ? -15.838 19.624 6.315 1.00 87.69 554 PHE A CA 1
ATOM 3923 C C . PHE A 1 554 ? -14.359 20.031 6.271 1.00 87.69 554 PHE A C 1
ATOM 3925 O O . PHE A 1 554 ? -13.519 19.273 5.787 1.00 87.69 554 PHE A O 1
ATOM 3932 N N . ASP A 1 555 ? -14.045 21.206 6.816 1.00 89.62 555 ASP A N 1
ATOM 3933 C CA . ASP A 1 555 ? -12.690 21.743 6.883 1.00 89.62 555 ASP A CA 1
ATOM 3934 C C . ASP A 1 555 ? -11.773 20.864 7.744 1.00 89.62 555 ASP A C 1
ATOM 3936 O O . ASP A 1 555 ? -10.659 20.551 7.321 1.00 89.62 555 ASP A O 1
ATOM 3940 N N . GLY A 1 556 ? -12.260 20.374 8.888 1.00 90.62 556 GLY A N 1
ATOM 3941 C CA . GLY A 1 556 ? -11.574 19.367 9.694 1.00 90.62 556 GLY A CA 1
ATOM 3942 C C . GLY A 1 556 ? -11.354 18.063 8.944 1.00 90.62 556 GLY A C 1
ATOM 3943 O O . GLY A 1 556 ? -10.251 17.521 8.963 1.00 90.62 556 GLY A O 1
ATOM 3944 N N . GLY A 1 557 ? -12.360 17.589 8.202 1.00 89.12 557 GLY A N 1
ATOM 3945 C CA . GLY A 1 557 ? -12.213 16.437 7.310 1.00 89.12 557 GLY A CA 1
ATOM 3946 C C . GLY A 1 557 ? -11.083 16.635 6.290 1.00 89.12 557 GLY A C 1
ATOM 3947 O O . GLY A 1 557 ? -10.213 15.776 6.143 1.00 89.12 557 GLY A O 1
ATOM 3948 N N . VAL A 1 558 ? -11.025 17.800 5.638 1.00 87.94 558 VAL A N 1
ATOM 3949 C CA . VAL A 1 558 ? -9.940 18.160 4.706 1.00 87.94 558 VAL A CA 1
ATOM 3950 C C . VAL A 1 558 ? -8.585 18.238 5.419 1.00 87.94 558 VAL A C 1
ATOM 3952 O O . VAL A 1 558 ? -7.586 17.739 4.896 1.00 87.94 558 VAL A O 1
ATOM 3955 N N . ALA A 1 559 ? -8.531 18.811 6.623 1.00 90.38 559 ALA A N 1
ATOM 3956 C CA . ALA A 1 559 ? -7.321 18.880 7.439 1.00 90.38 559 ALA A CA 1
ATOM 3957 C C . ALA A 1 559 ? -6.745 17.491 7.719 1.00 90.38 559 ALA A C 1
ATOM 3959 O O . ALA A 1 559 ? -5.550 17.249 7.532 1.00 90.38 559 ALA A O 1
ATOM 3960 N N . VAL A 1 560 ? -7.617 16.564 8.114 1.00 91.00 560 VAL A N 1
ATOM 3961 C CA . VAL A 1 560 ? -7.276 15.170 8.388 1.00 91.00 560 VAL A CA 1
ATOM 3962 C C . VAL A 1 560 ? -6.707 14.492 7.146 1.00 91.00 560 VAL A C 1
ATOM 3964 O O . VAL A 1 560 ? -5.671 13.834 7.233 1.00 91.00 560 VAL A O 1
ATOM 3967 N N . VAL A 1 561 ? -7.306 14.714 5.974 1.00 88.56 561 VAL A N 1
ATOM 3968 C CA . VAL A 1 561 ? -6.811 14.179 4.692 1.00 88.56 561 VAL A CA 1
ATOM 3969 C C . VAL A 1 561 ? -5.428 14.727 4.353 1.00 88.56 561 VAL A C 1
ATOM 3971 O O . VAL A 1 561 ? -4.562 13.977 3.894 1.00 88.56 561 VAL A O 1
ATOM 3974 N N . ILE A 1 562 ? -5.189 16.019 4.584 1.00 89.75 562 ILE A N 1
ATOM 3975 C CA . ILE A 1 562 ? -3.882 16.647 4.357 1.00 89.75 562 ILE A CA 1
ATOM 3976 C C . ILE A 1 562 ? -2.831 16.035 5.289 1.00 89.75 562 ILE A C 1
ATOM 3978 O O . ILE A 1 562 ? -1.772 15.614 4.817 1.00 89.75 562 ILE A O 1
ATOM 3982 N N . ILE A 1 563 ? -3.135 15.926 6.586 1.00 89.06 563 ILE A N 1
ATOM 3983 C CA . ILE A 1 563 ? -2.232 15.338 7.585 1.00 89.06 563 ILE A CA 1
ATOM 3984 C C . ILE A 1 563 ? -1.926 13.879 7.231 1.00 89.06 563 ILE A C 1
ATOM 3986 O O . ILE A 1 563 ? -0.759 13.491 7.170 1.00 89.06 563 ILE A O 1
ATOM 3990 N N . ALA A 1 564 ? -2.945 13.081 6.917 1.00 87.75 564 ALA A N 1
ATOM 3991 C CA . ALA A 1 564 ? -2.778 11.692 6.504 1.00 87.75 564 ALA A CA 1
ATOM 3992 C C . ALA A 1 564 ? -1.959 11.562 5.207 1.00 87.75 564 ALA A C 1
ATOM 3994 O O . ALA A 1 564 ? -1.081 10.705 5.104 1.00 87.75 564 ALA A O 1
ATOM 3995 N N . SER A 1 565 ? -2.148 12.468 4.243 1.00 87.94 565 SER A N 1
ATOM 3996 C CA . SER A 1 565 ? -1.347 12.524 3.011 1.00 87.94 565 SER A CA 1
ATOM 3997 C C . SER A 1 565 ? 0.132 12.818 3.279 1.00 87.94 565 SER A C 1
ATOM 3999 O O . SER A 1 565 ? 1.017 12.232 2.640 1.00 87.94 565 SER A O 1
ATOM 4001 N N . TRP A 1 566 ? 0.430 13.699 4.237 1.00 88.00 566 TRP A N 1
ATOM 4002 C CA . TRP A 1 566 ? 1.802 13.952 4.678 1.00 88.00 566 TRP A CA 1
ATOM 4003 C C . TRP A 1 566 ? 2.408 12.722 5.339 1.00 88.00 566 TRP A C 1
ATOM 4005 O O . TRP A 1 566 ? 3.541 12.356 5.029 1.00 88.00 566 TRP A O 1
ATOM 4015 N N . THR A 1 567 ? 1.645 12.034 6.178 1.00 83.50 567 THR A N 1
ATOM 4016 C CA . THR A 1 567 ? 2.074 10.790 6.821 1.00 83.50 567 THR A CA 1
ATOM 4017 C C . THR A 1 567 ? 2.378 9.702 5.819 1.00 83.50 567 THR A C 1
ATOM 4019 O O . THR A 1 567 ? 3.445 9.101 5.882 1.00 83.50 567 THR A O 1
ATOM 4022 N N . MET A 1 568 ? 1.484 9.477 4.861 1.00 85.44 568 MET A N 1
ATOM 4023 C CA . MET A 1 568 ? 1.705 8.538 3.770 1.00 85.44 568 MET A CA 1
ATOM 4024 C C . MET A 1 568 ? 2.981 8.878 2.996 1.00 85.44 568 MET A C 1
ATOM 4026 O O . MET A 1 568 ? 3.796 8.004 2.708 1.00 85.44 568 MET A O 1
ATOM 4030 N N . SER A 1 569 ? 3.210 10.161 2.718 1.00 87.38 569 SER A N 1
ATOM 4031 C CA . SER A 1 569 ? 4.442 10.605 2.068 1.00 87.38 569 SER A CA 1
ATOM 4032 C C . SER A 1 569 ? 5.675 10.304 2.926 1.00 87.38 569 SER A C 1
ATOM 4034 O O . SER A 1 569 ? 6.660 9.777 2.413 1.00 87.38 569 SER A O 1
ATOM 4036 N N . LEU A 1 570 ? 5.628 10.578 4.235 1.00 84.56 570 LEU A N 1
ATOM 4037 C CA . LEU A 1 570 ? 6.700 10.240 5.177 1.00 84.56 570 LEU A CA 1
ATOM 4038 C C . LEU A 1 570 ? 6.932 8.728 5.256 1.00 84.56 570 LEU A C 1
ATOM 4040 O O . LEU A 1 570 ? 8.082 8.295 5.305 1.00 84.56 570 LEU A O 1
ATOM 4044 N N . MET A 1 571 ? 5.868 7.928 5.199 1.00 84.81 571 MET A N 1
ATOM 4045 C CA . MET A 1 571 ? 5.933 6.471 5.152 1.00 84.81 571 MET A CA 1
ATOM 4046 C C . MET A 1 571 ? 6.612 5.991 3.865 1.00 84.81 571 MET A C 1
ATOM 4048 O O . MET A 1 571 ? 7.508 5.152 3.922 1.00 84.81 571 MET A O 1
ATOM 4052 N N . GLY A 1 572 ? 6.288 6.595 2.718 1.00 84.56 572 GLY A N 1
ATOM 4053 C CA . GLY A 1 572 ? 6.992 6.380 1.453 1.00 84.56 572 GLY A CA 1
ATOM 4054 C C . GLY A 1 572 ? 8.470 6.782 1.512 1.00 84.56 572 GLY A C 1
ATOM 4055 O O . GLY A 1 572 ? 9.332 6.081 0.991 1.00 84.56 572 GLY A O 1
ATOM 4056 N N . CYS A 1 573 ? 8.809 7.864 2.213 1.00 85.75 573 CYS A N 1
ATOM 4057 C CA . CYS A 1 573 ? 10.210 8.233 2.442 1.00 85.75 573 CYS A CA 1
ATOM 4058 C C . CYS A 1 573 ? 10.919 7.171 3.283 1.00 85.75 573 CYS A C 1
ATOM 4060 O O . CYS A 1 573 ? 12.020 6.749 2.946 1.00 85.75 573 CYS A O 1
ATOM 4062 N N . TRP A 1 574 ? 10.266 6.701 4.345 1.00 84.19 574 TRP A N 1
ATOM 4063 C CA . TRP A 1 574 ? 10.758 5.628 5.201 1.00 84.19 574 TRP A CA 1
ATOM 4064 C C . TRP A 1 574 ? 10.989 4.331 4.433 1.00 84.19 574 TRP A C 1
ATOM 4066 O O . TRP A 1 574 ? 12.038 3.705 4.574 1.00 84.19 574 TRP A O 1
ATOM 4076 N N . LEU A 1 575 ? 10.042 3.976 3.570 1.00 83.88 575 LEU A N 1
ATOM 4077 C CA . LEU A 1 575 ? 10.134 2.871 2.629 1.00 83.88 575 LEU A CA 1
ATOM 4078 C C . LEU A 1 575 ? 11.374 3.007 1.731 1.00 83.88 575 LEU A C 1
ATOM 4080 O O . LEU A 1 575 ? 12.127 2.046 1.572 1.00 83.88 575 LEU A O 1
ATOM 4084 N N . GLY A 1 576 ? 11.621 4.212 1.207 1.00 80.62 576 GLY A N 1
ATOM 4085 C CA . GLY A 1 576 ? 12.806 4.544 0.416 1.00 80.62 576 GLY A CA 1
ATOM 4086 C C . GLY A 1 576 ? 14.114 4.445 1.201 1.00 80.62 576 GLY A C 1
ATOM 4087 O O . GLY A 1 576 ? 15.062 3.826 0.719 1.00 80.62 576 GLY A O 1
ATOM 4088 N N . VAL A 1 577 ? 14.173 4.979 2.430 1.00 83.31 577 VAL A N 1
ATOM 4089 C CA . VAL A 1 577 ? 15.361 4.851 3.294 1.00 83.31 577 VAL A CA 1
ATOM 4090 C C . VAL A 1 577 ? 15.621 3.384 3.608 1.00 83.31 577 VAL A C 1
ATOM 4092 O O . VAL A 1 577 ? 16.726 2.903 3.375 1.00 83.31 577 VAL A O 1
ATOM 4095 N N . ALA A 1 578 ? 14.612 2.647 4.077 1.00 78.94 578 ALA A N 1
ATOM 4096 C CA . ALA A 1 578 ? 14.736 1.232 4.412 1.00 78.94 578 ALA A CA 1
ATOM 4097 C C . ALA A 1 578 ? 15.172 0.389 3.205 1.00 78.94 578 ALA A C 1
ATOM 4099 O O . ALA A 1 578 ? 16.045 -0.470 3.339 1.00 78.94 578 ALA A O 1
ATOM 4100 N N . GLY A 1 579 ? 14.618 0.680 2.025 1.00 74.94 579 GLY A N 1
ATOM 4101 C CA . GLY A 1 579 ? 15.035 0.089 0.757 1.00 74.94 579 GLY A CA 1
ATOM 4102 C C . GLY A 1 579 ? 16.434 0.517 0.303 1.00 74.94 579 GLY A C 1
ATOM 4103 O O . GLY A 1 579 ? 17.047 -0.183 -0.487 1.00 74.94 579 GLY A O 1
ATOM 4104 N N . SER A 1 580 ? 16.987 1.622 0.800 1.00 74.81 580 SER A N 1
ATOM 4105 C CA . SER A 1 580 ? 18.331 2.088 0.425 1.00 74.81 580 SER A CA 1
ATOM 4106 C C . SER A 1 580 ? 19.438 1.564 1.343 1.00 74.81 580 SER A C 1
ATOM 4108 O O . SER A 1 580 ? 20.604 1.572 0.955 1.00 74.81 580 SER A O 1
ATOM 4110 N N . LEU A 1 581 ? 19.103 1.105 2.554 1.00 74.88 581 LEU A N 1
ATOM 4111 C CA . LEU A 1 581 ? 20.104 0.693 3.539 1.00 74.88 581 LEU A CA 1
ATOM 4112 C C . LEU A 1 581 ? 20.882 -0.559 3.103 1.00 74.88 581 LEU A C 1
ATOM 4114 O O . LEU A 1 581 ? 20.353 -1.508 2.521 1.00 74.88 581 LEU A O 1
ATOM 4118 N N . ALA A 1 582 ? 22.157 -0.619 3.487 1.00 59.62 582 ALA A N 1
ATOM 4119 C CA . ALA A 1 582 ? 23.048 -1.739 3.172 1.00 59.62 582 ALA A CA 1
ATOM 4120 C C . ALA A 1 582 ? 22.658 -3.100 3.804 1.00 59.62 582 ALA A C 1
ATOM 4122 O O . ALA A 1 582 ? 23.192 -4.142 3.414 1.00 59.62 582 ALA A O 1
ATOM 4123 N N . LEU A 1 583 ? 21.762 -3.133 4.797 1.00 61.31 583 LEU A N 1
ATOM 4124 C CA . LEU A 1 583 ? 21.409 -4.342 5.562 1.00 61.31 583 LEU A CA 1
ATOM 4125 C C . LEU A 1 583 ? 20.611 -5.383 4.752 1.00 61.31 583 LEU A C 1
ATOM 4127 O O . LEU A 1 583 ? 21.018 -6.553 4.729 1.00 61.31 583 LEU A O 1
ATOM 4131 N N . PRO A 1 584 ? 19.537 -5.003 4.038 1.00 60.38 584 PRO A N 1
ATOM 4132 C CA . PRO A 1 584 ? 18.910 -5.863 3.038 1.00 60.38 584 PRO A CA 1
ATOM 4133 C C . PRO A 1 584 ? 19.912 -6.408 2.010 1.00 60.38 584 PRO A C 1
ATOM 4135 O O . PRO A 1 584 ? 19.974 -7.616 1.781 1.00 60.38 584 PRO A O 1
ATOM 4138 N N . LEU A 1 585 ? 20.789 -5.550 1.475 1.00 63.34 585 LEU A N 1
ATOM 4139 C CA . LEU A 1 585 ? 21.854 -5.938 0.541 1.00 63.34 585 LEU A CA 1
ATOM 4140 C C . LEU A 1 585 ? 22.828 -6.957 1.154 1.00 63.34 585 LEU A C 1
ATOM 4142 O O . LEU A 1 585 ? 23.246 -7.907 0.490 1.00 63.34 585 LEU A O 1
ATOM 4146 N N . ALA A 1 586 ? 23.189 -6.799 2.429 1.00 66.75 586 ALA A N 1
ATOM 4147 C CA . ALA A 1 586 ? 24.040 -7.746 3.143 1.00 66.75 586 ALA A CA 1
ATOM 4148 C C . ALA A 1 586 ? 23.347 -9.103 3.347 1.00 66.75 586 ALA A C 1
ATOM 4150 O O . ALA A 1 586 ? 23.994 -10.142 3.190 1.00 66.75 586 ALA A O 1
ATOM 4151 N N . SER A 1 587 ? 22.044 -9.093 3.642 1.00 65.06 587 SER A N 1
ATOM 4152 C CA . SER A 1 587 ? 21.214 -10.296 3.795 1.00 65.06 587 SER A CA 1
ATOM 4153 C C . SER A 1 587 ? 21.094 -11.050 2.475 1.00 65.06 587 SER A C 1
ATOM 4155 O O . SER A 1 587 ? 21.315 -12.258 2.428 1.00 65.06 587 SER A O 1
ATOM 4157 N N . VAL A 1 588 ? 20.889 -10.333 1.371 1.00 64.50 588 VAL A N 1
ATOM 4158 C CA . VAL A 1 588 ? 20.948 -10.910 0.025 1.00 64.50 588 VAL A CA 1
ATOM 4159 C C . VAL A 1 588 ? 22.315 -11.521 -0.242 1.00 64.50 588 VAL A C 1
ATOM 4161 O O . VAL A 1 588 ? 22.390 -12.670 -0.661 1.00 64.50 588 VAL A O 1
ATOM 4164 N N . LYS A 1 589 ? 23.408 -10.790 0.008 1.00 70.06 589 LYS A N 1
ATOM 4165 C CA . LYS A 1 589 ? 24.767 -11.317 -0.193 1.00 70.06 589 LYS A CA 1
ATOM 4166 C C . LYS A 1 589 ? 25.025 -12.551 0.671 1.00 70.06 589 LYS A C 1
ATOM 4168 O O . LYS A 1 589 ? 25.844 -13.390 0.304 1.00 70.06 589 LYS A O 1
ATOM 4173 N N . ALA A 1 590 ? 24.391 -12.663 1.838 1.00 72.69 590 ALA A N 1
ATOM 4174 C CA . ALA A 1 590 ? 24.456 -13.858 2.675 1.00 72.69 590 ALA A CA 1
ATOM 4175 C C . ALA A 1 590 ? 23.660 -15.022 2.060 1.00 72.69 590 ALA A C 1
ATOM 4177 O O . ALA A 1 590 ? 24.206 -16.116 1.949 1.00 72.69 590 ALA A O 1
ATOM 4178 N N . ILE A 1 591 ? 22.436 -14.779 1.577 1.00 67.50 591 ILE A N 1
ATOM 4179 C CA . ILE A 1 591 ? 21.620 -15.772 0.855 1.00 67.50 591 ILE A CA 1
ATOM 4180 C C . ILE A 1 591 ? 22.330 -16.232 -0.421 1.00 67.50 591 ILE A C 1
ATOM 4182 O O . ILE A 1 591 ? 22.361 -17.422 -0.718 1.00 67.50 591 ILE A O 1
ATOM 4186 N N . GLU A 1 592 ? 22.955 -15.320 -1.162 1.00 70.56 592 GLU A N 1
ATOM 4187 C CA . GLU A 1 592 ? 23.724 -15.646 -2.357 1.00 70.56 592 GLU A CA 1
ATOM 4188 C C . GLU A 1 592 ? 24.943 -16.503 -2.012 1.00 70.56 592 GLU A C 1
ATOM 4190 O O . GLU A 1 592 ? 25.194 -17.503 -2.681 1.00 70.56 592 GLU A O 1
ATOM 4195 N N . ARG A 1 593 ? 25.674 -16.167 -0.942 1.00 76.38 593 ARG A N 1
ATOM 4196 C CA . ARG A 1 593 ? 26.778 -16.999 -0.445 1.00 76.38 593 ARG A CA 1
ATOM 4197 C C . ARG A 1 593 ? 26.298 -18.386 -0.023 1.00 76.38 593 ARG A C 1
ATOM 4199 O O . ARG A 1 593 ? 26.929 -19.365 -0.406 1.00 76.38 593 ARG A O 1
ATOM 4206 N N . ALA A 1 594 ? 25.172 -18.485 0.684 1.00 73.25 594 ALA A N 1
ATOM 4207 C CA . ALA A 1 594 ? 24.570 -19.762 1.066 1.00 73.25 594 ALA A CA 1
ATOM 4208 C C . ALA A 1 594 ? 24.123 -20.570 -0.166 1.00 73.25 594 ALA A C 1
ATOM 4210 O O . ALA A 1 594 ? 24.424 -21.753 -0.277 1.00 73.25 594 ALA A O 1
ATOM 4211 N N . SER A 1 595 ? 23.489 -19.925 -1.147 1.00 70.50 595 SER A N 1
ATOM 4212 C CA . SER A 1 595 ? 23.073 -20.553 -2.404 1.00 70.50 595 SER A CA 1
ATOM 4213 C C . SER A 1 595 ? 24.270 -21.037 -3.229 1.00 70.50 595 SER A C 1
ATOM 4215 O O . SER A 1 595 ? 24.249 -22.154 -3.749 1.00 70.50 595 SER A O 1
ATOM 4217 N N . ARG A 1 596 ? 25.353 -20.250 -3.306 1.00 72.88 596 ARG A N 1
ATOM 4218 C CA . ARG A 1 596 ? 26.623 -20.666 -3.924 1.00 72.88 596 ARG A CA 1
ATOM 4219 C C . ARG A 1 596 ? 27.255 -21.831 -3.167 1.00 72.88 596 ARG A C 1
ATOM 4221 O O . ARG A 1 596 ? 27.717 -22.765 -3.806 1.00 72.88 596 ARG A O 1
ATOM 4228 N N . ALA A 1 597 ? 27.223 -21.825 -1.836 1.00 77.75 597 ALA A N 1
ATOM 4229 C CA . ALA A 1 597 ? 27.735 -22.928 -1.024 1.00 77.75 597 ALA A CA 1
ATOM 4230 C C . ALA A 1 597 ? 26.935 -24.227 -1.222 1.00 77.75 597 ALA A C 1
ATOM 4232 O O . ALA A 1 597 ? 27.528 -25.298 -1.266 1.00 77.75 597 ALA A O 1
ATOM 4233 N N . ILE A 1 598 ? 25.612 -24.142 -1.408 1.00 76.38 598 ILE A N 1
ATOM 4234 C CA . ILE A 1 598 ? 24.748 -25.302 -1.689 1.00 76.38 598 ILE A CA 1
ATOM 4235 C C . ILE A 1 598 ? 24.933 -25.804 -3.130 1.00 76.38 598 ILE A C 1
ATOM 4237 O O . ILE A 1 598 ? 24.923 -27.008 -3.380 1.00 76.38 598 ILE A O 1
ATOM 4241 N N . SER A 1 599 ? 25.112 -24.898 -4.095 1.00 74.81 599 SER A N 1
ATOM 4242 C CA . SER A 1 599 ? 25.252 -25.260 -5.513 1.00 74.81 599 SER A CA 1
ATOM 4243 C C . SER A 1 599 ? 26.669 -25.689 -5.904 1.00 74.81 599 SER A C 1
ATOM 4245 O O . SER A 1 599 ? 26.817 -26.523 -6.797 1.00 74.81 599 SER A O 1
ATOM 4247 N N . ALA A 1 600 ? 27.709 -25.190 -5.229 1.00 79.94 600 ALA A N 1
ATOM 4248 C CA . ALA A 1 600 ? 29.102 -25.504 -5.540 1.00 79.94 600 ALA A CA 1
ATOM 4249 C C . ALA A 1 600 ? 29.421 -27.013 -5.500 1.00 79.94 600 ALA A C 1
ATOM 4251 O O . ALA A 1 600 ? 30.049 -27.481 -6.447 1.00 79.94 600 ALA A O 1
ATOM 4252 N N . PRO A 1 601 ? 28.964 -27.819 -4.519 1.00 80.06 601 PRO A N 1
ATOM 4253 C CA . PRO A 1 601 ? 29.169 -29.267 -4.526 1.00 80.06 601 PRO A CA 1
ATOM 4254 C C . PRO A 1 601 ? 28.543 -29.955 -5.741 1.00 80.06 601 PRO A C 1
ATOM 4256 O O . PRO A 1 601 ? 29.172 -30.820 -6.340 1.00 80.06 601 PRO A O 1
ATOM 4259 N N . VAL A 1 602 ? 27.337 -29.544 -6.148 1.00 76.31 602 VAL A N 1
ATOM 4260 C CA . VAL A 1 602 ? 26.634 -30.118 -7.310 1.00 76.31 602 VAL A CA 1
ATOM 4261 C C . VAL A 1 602 ? 27.362 -29.764 -8.605 1.00 76.31 602 VAL A C 1
ATOM 4263 O O . VAL A 1 602 ? 27.593 -30.627 -9.455 1.00 76.31 602 VAL A O 1
ATOM 4266 N N . VAL A 1 603 ? 27.781 -28.504 -8.743 1.00 74.69 603 VAL A N 1
ATOM 4267 C CA . VAL A 1 603 ? 28.555 -28.033 -9.898 1.00 74.69 603 VAL A CA 1
ATOM 4268 C C . VAL A 1 603 ? 29.915 -28.734 -9.954 1.00 74.69 603 VAL A C 1
ATOM 4270 O O . VAL A 1 603 ? 30.275 -29.272 -11.000 1.00 74.69 603 VAL A O 1
ATOM 4273 N N . ASN A 1 604 ? 30.630 -28.825 -8.831 1.00 79.44 604 ASN A N 1
ATOM 4274 C CA . ASN A 1 604 ? 31.933 -29.483 -8.740 1.00 79.44 604 ASN A CA 1
ATOM 4275 C C . ASN A 1 604 ? 31.841 -30.998 -8.962 1.00 79.44 604 ASN A C 1
ATOM 4277 O O . ASN A 1 604 ? 32.713 -31.561 -9.617 1.00 79.44 604 ASN A O 1
ATOM 4281 N N . ALA A 1 605 ? 30.784 -31.665 -8.491 1.00 77.38 605 ALA A N 1
ATOM 4282 C CA . ALA A 1 605 ? 30.548 -33.080 -8.773 1.00 77.38 605 ALA A CA 1
ATOM 4283 C C . ALA A 1 605 ? 30.296 -33.317 -10.270 1.00 77.38 605 ALA A C 1
ATOM 4285 O O . ALA A 1 605 ? 30.861 -34.241 -10.857 1.00 77.38 605 ALA A O 1
ATOM 4286 N N . THR A 1 606 ? 29.517 -32.442 -10.913 1.00 74.62 606 THR A N 1
ATOM 4287 C CA . THR A 1 606 ? 29.205 -32.537 -12.349 1.00 74.62 606 THR A CA 1
ATOM 4288 C C . THR A 1 606 ? 30.436 -32.251 -13.216 1.00 74.62 606 THR A C 1
ATOM 4290 O O . THR A 1 606 ? 30.743 -33.000 -14.149 1.00 74.62 606 THR A O 1
ATOM 4293 N N . LEU A 1 607 ? 31.193 -31.199 -12.886 1.00 75.44 607 LEU A N 1
ATOM 4294 C CA . LEU A 1 607 ? 32.453 -30.867 -13.556 1.00 75.44 607 LEU A CA 1
ATOM 4295 C C . LEU A 1 607 ? 33.506 -31.952 -13.321 1.00 75.44 607 LEU A C 1
ATOM 4297 O O . LEU A 1 607 ? 34.149 -32.390 -14.270 1.00 75.44 607 LEU A O 1
ATOM 4301 N N . GLY A 1 608 ? 33.621 -32.454 -12.091 1.00 79.56 608 GLY A N 1
ATOM 4302 C CA . GLY A 1 608 ? 34.544 -33.523 -11.723 1.00 79.56 608 GLY A CA 1
ATOM 4303 C C . GLY A 1 608 ? 34.236 -34.852 -12.416 1.00 79.56 608 GLY A C 1
ATOM 4304 O O . GLY A 1 608 ? 35.165 -35.549 -12.820 1.00 79.56 608 GLY A O 1
ATOM 4305 N N . ALA A 1 609 ? 32.961 -35.201 -12.611 1.00 76.94 609 ALA A N 1
ATOM 4306 C CA . ALA A 1 609 ? 32.559 -36.367 -13.403 1.00 76.94 609 ALA A CA 1
ATOM 4307 C C . ALA A 1 609 ? 32.912 -36.189 -14.890 1.00 76.94 609 ALA A C 1
ATOM 4309 O O . ALA A 1 609 ? 33.451 -37.099 -15.520 1.00 76.94 609 ALA A O 1
ATOM 4310 N N . THR A 1 610 ? 32.694 -34.990 -15.436 1.00 76.94 610 THR A N 1
ATOM 4311 C CA . THR A 1 610 ? 33.030 -34.665 -16.833 1.00 76.94 610 THR A CA 1
ATOM 4312 C C . THR A 1 610 ? 34.545 -34.683 -17.068 1.00 76.94 610 THR A C 1
ATOM 4314 O O . THR A 1 610 ? 35.025 -35.207 -18.075 1.00 76.94 610 THR A O 1
ATOM 4317 N N . GLN A 1 611 ? 35.320 -34.144 -16.125 1.00 79.75 611 GLN A N 1
ATOM 4318 C CA . GLN A 1 611 ? 36.777 -34.098 -16.200 1.00 79.75 611 GLN A CA 1
ATOM 4319 C C . GLN A 1 611 ? 37.397 -35.489 -16.013 1.00 79.75 611 GLN A C 1
ATOM 4321 O O . GLN A 1 611 ? 38.296 -35.844 -16.773 1.00 79.75 611 GLN A O 1
ATOM 4326 N N . ARG A 1 612 ? 36.869 -36.317 -15.097 1.00 80.94 612 ARG A N 1
ATOM 4327 C CA . ARG A 1 612 ? 37.259 -37.734 -14.976 1.00 80.94 612 ARG A CA 1
ATOM 4328 C C . ARG A 1 612 ? 36.912 -38.539 -16.227 1.00 80.94 612 ARG A C 1
ATOM 4330 O O . ARG A 1 612 ? 37.745 -39.313 -16.683 1.00 80.94 612 ARG A O 1
ATOM 4337 N N . GLY A 1 613 ? 35.755 -38.295 -16.845 1.00 77.75 613 GLY A N 1
ATOM 4338 C CA . GLY A 1 613 ? 35.408 -38.883 -18.143 1.00 77.75 613 GLY A CA 1
ATOM 4339 C C . GLY A 1 613 ? 36.421 -38.531 -19.240 1.00 77.75 613 GLY A C 1
ATOM 4340 O O . GLY A 1 613 ? 36.844 -39.404 -19.992 1.00 77.75 613 GLY A O 1
ATOM 4341 N N . ARG A 1 614 ? 36.889 -37.274 -19.288 1.00 74.75 614 ARG A N 1
ATOM 4342 C CA . ARG A 1 614 ? 37.956 -36.851 -20.215 1.00 74.75 614 ARG A CA 1
ATOM 4343 C C . ARG A 1 614 ? 39.316 -37.472 -19.903 1.00 74.75 614 ARG A C 1
ATOM 4345 O O . ARG A 1 614 ? 40.029 -37.810 -20.841 1.00 74.75 614 ARG A O 1
ATOM 4352 N N . MET A 1 615 ? 39.690 -37.598 -18.629 1.00 77.75 615 MET A N 1
ATOM 4353 C CA . MET A 1 615 ? 40.960 -38.226 -18.245 1.00 77.75 615 MET A CA 1
ATOM 4354 C C . MET A 1 615 ? 40.962 -39.723 -18.567 1.00 77.75 615 MET A C 1
ATOM 4356 O O . MET A 1 615 ? 41.930 -40.208 -19.141 1.00 77.75 615 MET A O 1
ATOM 4360 N N . ASN A 1 616 ? 39.854 -40.426 -18.316 1.00 75.88 616 ASN A N 1
ATOM 4361 C CA . ASN A 1 616 ? 39.721 -41.844 -18.655 1.00 75.88 616 ASN A CA 1
ATOM 4362 C C . ASN A 1 616 ? 39.689 -42.077 -20.175 1.00 75.88 616 ASN A C 1
ATOM 4364 O O . ASN A 1 616 ? 40.268 -43.046 -20.650 1.00 75.88 616 ASN A O 1
ATOM 4368 N N . ALA A 1 617 ? 39.097 -41.165 -20.956 1.00 69.56 617 ALA A N 1
ATOM 4369 C CA . ALA A 1 617 ? 39.158 -41.211 -22.422 1.00 69.56 617 ALA A CA 1
ATOM 4370 C C . ALA A 1 617 ? 40.552 -40.875 -22.996 1.00 69.56 617 ALA A C 1
ATOM 4372 O O . ALA A 1 617 ? 40.816 -41.148 -24.163 1.00 69.56 617 ALA A O 1
ATOM 4373 N N . ARG A 1 618 ? 41.442 -40.274 -22.193 1.00 65.00 618 ARG A N 1
ATOM 4374 C CA . ARG A 1 618 ? 42.845 -39.989 -22.536 1.00 65.00 618 ARG A CA 1
ATOM 4375 C C . ARG A 1 618 ? 43.828 -41.020 -21.985 1.00 65.00 618 ARG A C 1
ATOM 4377 O O . ARG A 1 618 ? 45.032 -40.817 -22.138 1.00 65.00 618 ARG A O 1
ATOM 4384 N N . ALA A 1 619 ? 43.352 -42.094 -21.353 1.00 63.97 619 ALA A N 1
ATOM 4385 C CA . ALA A 1 619 ? 44.230 -43.178 -20.944 1.00 63.97 619 ALA A CA 1
ATOM 4386 C C . ALA A 1 619 ? 45.013 -43.670 -22.180 1.00 63.97 619 ALA A C 1
ATOM 4388 O O . ALA A 1 619 ? 44.396 -43.920 -23.219 1.00 63.97 619 ALA A O 1
ATOM 4389 N N . PRO A 1 620 ? 46.354 -43.741 -22.110 1.00 62.22 620 PRO A N 1
ATOM 4390 C CA . PRO A 1 620 ? 47.182 -44.088 -23.251 1.00 62.22 620 PRO A CA 1
ATOM 4391 C C . PRO A 1 620 ? 46.838 -45.511 -23.688 1.00 62.22 620 PRO A C 1
ATOM 4393 O O . PRO A 1 620 ? 47.158 -46.479 -22.999 1.00 62.22 620 PRO A O 1
ATOM 4396 N N . SER A 1 621 ? 46.170 -45.645 -24.835 1.00 58.28 621 SER A N 1
ATOM 4397 C CA . SER A 1 621 ? 46.163 -46.909 -25.561 1.00 58.28 621 SER A CA 1
ATOM 4398 C C . SER A 1 621 ? 47.621 -47.313 -25.766 1.00 58.28 621 SER A C 1
ATOM 4400 O O . SER A 1 621 ? 48.427 -46.476 -26.180 1.00 58.28 621 SER A O 1
ATOM 4402 N N . ALA A 1 622 ? 47.934 -48.557 -25.408 1.00 64.81 622 ALA A N 1
ATOM 4403 C CA . ALA A 1 622 ? 49.246 -49.193 -25.461 1.00 64.81 622 ALA A CA 1
ATOM 4404 C C . ALA A 1 622 ? 50.108 -48.752 -26.665 1.00 64.81 622 ALA A C 1
ATOM 4406 O O . ALA A 1 622 ? 49.551 -48.457 -27.724 1.00 64.81 622 ALA A O 1
ATOM 4407 N N . PRO A 1 623 ? 51.451 -48.730 -26.531 1.00 61.81 623 PRO A N 1
ATOM 4408 C CA . PRO A 1 623 ? 52.360 -48.294 -27.587 1.00 61.81 623 PRO A CA 1
ATOM 4409 C C . PRO A 1 623 ? 52.145 -49.131 -28.852 1.00 61.81 623 PRO A C 1
ATOM 4411 O O . PRO A 1 623 ? 52.639 -50.250 -28.975 1.00 61.81 623 PRO A O 1
ATOM 4414 N N . ALA A 1 624 ? 51.374 -48.589 -29.792 1.00 55.69 624 ALA A N 1
ATOM 4415 C CA . ALA A 1 624 ? 51.247 -49.155 -31.115 1.00 55.69 624 ALA A CA 1
ATOM 4416 C C . ALA A 1 624 ? 52.591 -48.965 -31.822 1.00 55.69 624 ALA A C 1
ATOM 4418 O O . ALA A 1 624 ? 53.144 -47.866 -31.883 1.00 55.69 624 ALA A O 1
ATOM 4419 N N . THR A 1 625 ? 53.109 -50.085 -32.308 1.00 60.53 625 THR A N 1
ATOM 4420 C CA . THR A 1 625 ? 54.284 -50.239 -33.164 1.00 60.53 625 THR A CA 1
ATOM 4421 C C . THR A 1 625 ? 54.445 -49.112 -34.194 1.00 60.53 625 THR A C 1
ATOM 4423 O O . THR A 1 625 ? 53.444 -48.638 -34.737 1.00 60.53 625 THR A O 1
ATOM 4426 N N . PRO A 1 626 ? 55.691 -48.716 -34.523 1.00 52.03 626 PRO A N 1
ATOM 4427 C CA . PRO A 1 626 ? 55.981 -47.606 -35.422 1.00 52.03 626 PRO A CA 1
ATOM 4428 C C . PRO A 1 626 ? 55.542 -47.942 -36.852 1.00 52.03 626 PRO A C 1
ATOM 4430 O O . PRO A 1 626 ? 56.284 -48.541 -37.627 1.00 52.03 626 PRO A O 1
ATOM 4433 N N . VAL A 1 627 ? 54.322 -47.551 -37.219 1.00 53.50 627 VAL A N 1
ATOM 4434 C CA . VAL A 1 627 ? 53.871 -47.568 -38.611 1.00 53.50 627 VAL A CA 1
ATOM 4435 C C . VAL A 1 627 ? 54.258 -46.239 -39.252 1.00 53.50 627 VAL A C 1
ATOM 4437 O O . VAL A 1 627 ? 53.879 -45.158 -38.806 1.00 53.50 627 VAL A O 1
ATOM 4440 N N . LYS A 1 628 ? 55.068 -46.360 -40.301 1.00 55.53 628 LYS A N 1
ATOM 4441 C CA . LYS A 1 628 ? 55.613 -45.299 -41.147 1.00 55.53 628 LYS A CA 1
ATOM 4442 C C . LYS A 1 628 ? 54.487 -44.402 -41.686 1.00 55.53 628 LYS A C 1
ATOM 4444 O O . LYS A 1 628 ? 53.592 -44.872 -42.384 1.00 55.53 628 LYS A O 1
ATOM 4449 N N . ALA A 1 629 ? 54.547 -43.118 -41.343 1.00 50.72 629 ALA A N 1
ATOM 4450 C CA . ALA A 1 629 ? 53.549 -42.112 -41.691 1.00 50.72 629 ALA A CA 1
ATOM 4451 C C . ALA A 1 629 ? 53.546 -41.775 -43.197 1.00 50.72 629 ALA A C 1
ATOM 4453 O O . ALA A 1 629 ? 54.613 -41.498 -43.751 1.00 50.72 629 ALA A O 1
ATOM 4454 N N . PRO A 1 630 ? 52.375 -41.701 -43.855 1.00 52.53 630 PRO A N 1
ATOM 4455 C CA . PRO A 1 630 ? 52.215 -40.915 -45.068 1.00 52.53 630 PRO A CA 1
ATOM 4456 C C . PRO A 1 630 ? 51.910 -39.453 -44.708 1.00 52.53 630 PRO A C 1
ATOM 4458 O O . PRO A 1 630 ? 51.043 -39.154 -43.886 1.00 52.53 630 PRO A O 1
ATOM 4461 N N . ALA A 1 631 ? 52.648 -38.537 -45.332 1.00 54.69 631 ALA A N 1
ATOM 4462 C CA . ALA A 1 631 ? 52.450 -37.100 -45.230 1.00 54.69 631 ALA A CA 1
ATOM 4463 C C . ALA A 1 631 ? 51.117 -36.696 -45.882 1.00 54.69 631 ALA A C 1
ATOM 4465 O O . ALA A 1 631 ? 50.947 -36.804 -47.094 1.00 54.69 631 ALA A O 1
ATOM 4466 N N . GLY A 1 632 ? 50.179 -36.213 -45.073 1.00 55.06 632 GLY A N 1
ATOM 4467 C CA . GLY A 1 632 ? 48.950 -35.571 -45.524 1.00 55.06 632 GLY A CA 1
ATOM 4468 C C . GLY A 1 632 ? 48.465 -34.586 -44.458 1.00 55.06 632 GLY A C 1
ATOM 4469 O O . GLY A 1 632 ? 48.655 -34.860 -43.270 1.00 55.06 632 GLY A O 1
ATOM 4470 N N . PRO A 1 633 ? 47.889 -33.432 -44.842 1.00 50.12 633 PRO A N 1
ATOM 4471 C CA . PRO A 1 633 ? 47.478 -32.394 -43.905 1.00 50.12 633 PRO A CA 1
ATOM 4472 C C . PRO A 1 633 ? 46.392 -32.945 -42.979 1.00 50.12 633 PRO A C 1
ATOM 4474 O O . PRO A 1 633 ? 45.259 -33.206 -43.385 1.00 50.12 633 PRO A O 1
ATOM 4477 N N . SER A 1 634 ? 46.768 -33.165 -41.724 1.00 46.53 634 SER A N 1
ATOM 4478 C CA . SER A 1 634 ? 45.905 -33.681 -40.675 1.00 46.53 634 SER A CA 1
ATOM 4479 C C . SER A 1 634 ? 44.846 -32.639 -40.325 1.00 46.53 634 SER A C 1
ATOM 4481 O O . SER A 1 634 ? 45.047 -31.743 -39.507 1.00 46.53 634 SER A O 1
ATOM 4483 N N . ALA A 1 635 ? 43.675 -32.785 -40.945 1.00 56.28 635 ALA A N 1
ATOM 4484 C CA . ALA A 1 635 ? 42.432 -32.223 -40.452 1.00 56.28 635 ALA A CA 1
ATOM 4485 C C . ALA A 1 635 ? 42.204 -32.758 -39.028 1.00 56.28 635 ALA A C 1
ATOM 4487 O O . ALA A 1 635 ? 41.682 -33.856 -38.834 1.00 56.28 635 ALA A O 1
ATOM 4488 N N . GLN A 1 636 ? 42.647 -32.001 -38.020 1.00 48.47 636 GLN A N 1
ATOM 4489 C CA . GLN A 1 636 ? 42.264 -32.207 -36.628 1.00 48.47 636 GLN A CA 1
ATOM 4490 C C . GLN A 1 636 ? 40.746 -32.044 -36.547 1.00 48.47 636 GLN A C 1
ATOM 4492 O O . GLN A 1 636 ? 40.226 -30.941 -36.380 1.00 48.47 636 GLN A O 1
ATOM 4497 N N . ALA A 1 637 ? 40.034 -33.159 -36.702 1.00 52.41 637 ALA A N 1
ATOM 4498 C CA . ALA A 1 637 ? 38.620 -33.270 -36.421 1.00 52.41 637 ALA A CA 1
ATOM 4499 C C . ALA A 1 637 ? 38.421 -32.872 -34.956 1.00 52.41 637 ALA A C 1
ATOM 4501 O O . ALA A 1 637 ? 38.674 -33.654 -34.038 1.00 52.41 637 ALA A O 1
ATOM 4502 N N . ARG A 1 638 ? 38.035 -31.610 -34.734 1.00 54.00 638 ARG A N 1
ATOM 4503 C CA . ARG A 1 638 ? 37.572 -31.125 -33.438 1.00 54.00 638 ARG A CA 1
ATOM 4504 C C . ARG A 1 638 ? 36.422 -32.041 -33.045 1.00 54.00 638 ARG A C 1
ATOM 4506 O O . ARG A 1 638 ? 35.345 -31.951 -33.630 1.00 54.00 638 ARG A O 1
ATOM 4513 N N . ALA A 1 639 ? 36.680 -32.961 -32.115 1.00 56.66 639 ALA A N 1
ATOM 4514 C CA . ALA A 1 639 ? 35.655 -33.840 -31.577 1.00 56.66 639 ALA A CA 1
ATOM 4515 C C . ALA A 1 639 ? 34.465 -32.954 -31.184 1.00 56.66 639 ALA A C 1
ATOM 4517 O O . ALA A 1 639 ? 34.685 -31.965 -30.471 1.00 56.66 639 ALA A O 1
ATOM 4518 N N . PRO A 1 640 ? 33.249 -33.233 -31.689 1.00 62.22 640 PRO A N 1
ATOM 4519 C CA . PRO A 1 640 ? 32.092 -32.401 -31.413 1.00 62.22 640 PRO A CA 1
ATOM 4520 C C . PRO A 1 640 ? 32.001 -32.266 -29.900 1.00 62.22 640 PRO A C 1
ATOM 4522 O O . PRO A 1 640 ? 31.969 -33.273 -29.189 1.00 62.22 640 PRO A O 1
ATOM 4525 N N . LEU A 1 641 ? 32.052 -31.028 -29.401 1.00 57.28 641 LEU A N 1
ATOM 4526 C CA . LEU A 1 641 ? 31.736 -30.727 -28.011 1.00 57.28 641 LEU A CA 1
ATOM 4527 C C . LEU A 1 641 ? 30.385 -31.385 -27.752 1.00 57.28 641 LEU A C 1
ATOM 4529 O O . LEU A 1 641 ? 29.368 -30.924 -28.266 1.00 57.28 641 LEU A O 1
ATOM 4533 N N . GLY A 1 642 ? 30.413 -32.529 -27.062 1.00 64.75 642 GLY A N 1
ATOM 4534 C CA . GLY A 1 642 ? 29.246 -33.382 -26.923 1.00 64.75 642 GLY A CA 1
ATOM 4535 C C . GLY A 1 642 ? 28.085 -32.538 -26.427 1.00 64.75 642 GLY A C 1
ATOM 4536 O O . GLY A 1 642 ? 28.259 -31.718 -25.525 1.00 64.75 642 GLY A O 1
ATOM 4537 N N . VAL A 1 643 ? 26.912 -32.729 -27.026 1.00 67.31 643 VAL A N 1
ATOM 4538 C CA . VAL A 1 643 ? 25.656 -32.036 -26.696 1.00 67.31 643 VAL A CA 1
ATOM 4539 C C . VAL A 1 643 ? 25.432 -31.948 -25.173 1.00 67.31 643 VAL A C 1
ATOM 4541 O O . VAL A 1 643 ? 24.881 -30.975 -24.670 1.00 67.31 643 VAL A O 1
ATOM 4544 N N . THR A 1 644 ? 25.959 -32.906 -24.408 1.00 63.44 644 THR A N 1
ATOM 4545 C CA . THR A 1 644 ? 25.988 -32.933 -22.941 1.00 63.44 644 THR A CA 1
ATOM 4546 C C . THR A 1 644 ? 26.741 -31.770 -22.279 1.00 63.44 644 THR A C 1
ATOM 4548 O O . THR A 1 644 ? 26.250 -31.242 -21.285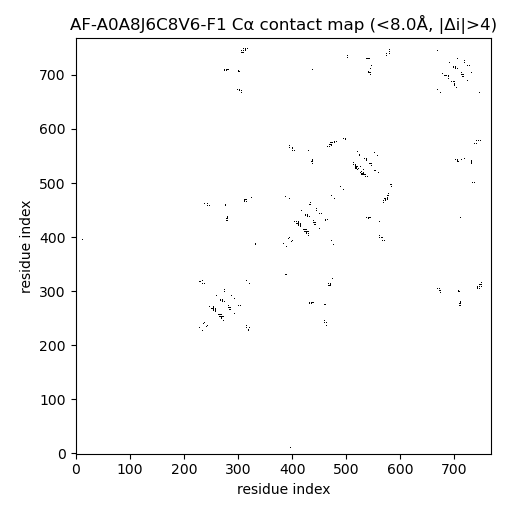 1.00 63.44 644 THR A O 1
ATOM 4551 N N . ALA A 1 645 ? 27.884 -31.322 -22.807 1.00 62.16 645 ALA A N 1
ATOM 4552 C CA . ALA A 1 645 ? 28.639 -30.185 -22.270 1.00 62.16 645 ALA A CA 1
ATOM 4553 C C . ALA A 1 645 ? 27.933 -28.847 -22.544 1.00 62.16 645 ALA A C 1
ATOM 4555 O O . ALA A 1 645 ? 27.899 -27.978 -21.673 1.00 62.16 645 ALA A O 1
ATOM 4556 N N . VAL A 1 646 ? 27.307 -28.711 -23.719 1.00 66.00 646 VAL A N 1
ATOM 4557 C CA . VAL A 1 646 ? 26.482 -27.543 -24.075 1.00 66.00 646 VAL A CA 1
ATOM 4558 C C . VAL A 1 646 ? 25.228 -27.489 -23.195 1.00 66.00 646 VAL A C 1
ATOM 4560 O O . VAL A 1 646 ? 24.924 -26.451 -22.609 1.00 66.00 646 VAL A O 1
ATOM 4563 N N . LEU A 1 647 ? 24.554 -28.626 -22.992 1.00 66.94 647 LEU A N 1
ATOM 4564 C CA . LEU A 1 647 ? 23.403 -28.721 -22.091 1.00 66.94 647 LEU A CA 1
ATOM 4565 C C . LEU A 1 647 ? 23.779 -28.485 -20.619 1.00 66.94 647 LEU A C 1
ATOM 4567 O O . LEU A 1 647 ? 23.008 -27.861 -19.892 1.00 66.94 647 LEU A O 1
ATOM 4571 N N . ALA A 1 648 ? 24.951 -28.934 -20.161 1.00 60.84 648 ALA A N 1
ATOM 4572 C CA . ALA A 1 648 ? 25.427 -28.662 -18.803 1.00 60.84 648 ALA A CA 1
ATOM 4573 C C . ALA A 1 648 ? 25.715 -27.165 -18.590 1.00 60.84 648 ALA A C 1
ATOM 4575 O O . ALA A 1 648 ? 25.311 -26.605 -17.567 1.00 60.84 648 ALA A O 1
ATOM 4576 N N . ARG A 1 649 ? 26.325 -26.496 -19.582 1.00 62.41 649 ARG A N 1
ATOM 4577 C CA . ARG A 1 649 ? 26.589 -25.047 -19.550 1.00 62.41 649 ARG A CA 1
ATOM 4578 C C . ARG A 1 649 ? 25.292 -24.228 -19.573 1.00 62.41 649 ARG A C 1
ATOM 4580 O O . ARG A 1 649 ? 25.189 -23.243 -18.851 1.00 62.41 649 ARG A O 1
ATOM 4587 N N . ALA A 1 650 ? 24.265 -24.695 -20.288 1.00 64.19 650 ALA A N 1
ATOM 4588 C CA . ALA A 1 650 ? 22.938 -24.073 -20.310 1.00 64.19 650 ALA A CA 1
ATOM 4589 C C . ALA A 1 650 ? 22.103 -24.307 -19.027 1.00 64.19 650 ALA A C 1
ATOM 4591 O O . ALA A 1 650 ? 21.208 -23.517 -18.716 1.00 64.19 650 ALA A O 1
ATOM 4592 N N . ARG A 1 651 ? 22.375 -25.369 -18.250 1.00 65.81 651 ARG A N 1
ATOM 4593 C CA . ARG A 1 651 ? 21.603 -25.723 -17.037 1.00 65.81 651 ARG A CA 1
ATOM 4594 C C . ARG A 1 651 ? 22.017 -24.956 -15.780 1.00 65.81 651 ARG A C 1
ATOM 4596 O O . ARG A 1 651 ? 21.148 -24.635 -14.968 1.00 65.81 651 ARG A O 1
ATOM 4603 N N . ALA A 1 652 ? 23.297 -24.620 -15.626 1.00 61.16 652 ALA A N 1
ATOM 4604 C CA . ALA A 1 652 ? 23.790 -23.838 -14.486 1.00 61.16 652 ALA A CA 1
ATOM 4605 C C . ALA A 1 652 ? 23.034 -22.500 -14.262 1.00 61.16 652 ALA A C 1
ATOM 4607 O O . ALA A 1 652 ? 22.596 -22.254 -13.134 1.00 61.16 652 ALA A O 1
ATOM 4608 N N . PRO A 1 653 ? 22.761 -21.668 -15.291 1.00 74.75 653 PRO A N 1
ATOM 4609 C CA . PRO A 1 653 ? 22.002 -20.430 -15.102 1.00 74.75 653 PRO A CA 1
ATOM 4610 C C . PRO A 1 653 ? 20.512 -20.671 -14.823 1.00 74.75 653 PRO A C 1
ATOM 4612 O O . PRO A 1 653 ? 19.848 -19.811 -14.245 1.00 74.75 653 PRO A O 1
ATOM 4615 N N . LEU A 1 654 ? 19.939 -21.818 -15.209 1.00 73.75 654 LEU A N 1
ATOM 4616 C CA . LEU A 1 654 ? 18.546 -22.137 -14.882 1.00 73.75 654 LEU A CA 1
ATOM 4617 C C . LEU A 1 654 ? 18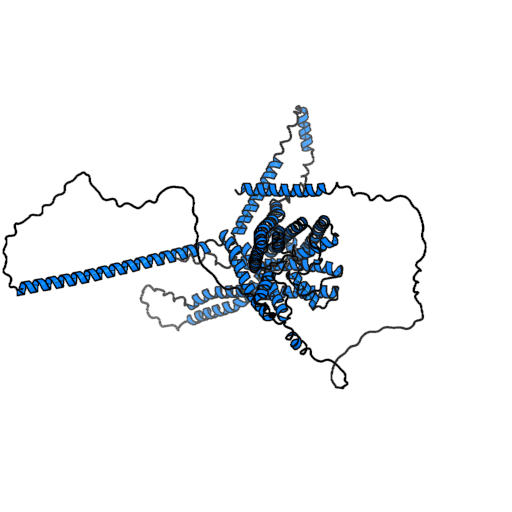.383 -22.449 -13.389 1.00 73.75 654 LEU A C 1
ATOM 4619 O O . LEU A 1 654 ? 17.486 -21.895 -12.761 1.00 73.75 654 LEU A O 1
ATOM 4623 N N . ALA A 1 655 ? 19.266 -23.270 -12.811 1.00 73.44 655 ALA A N 1
ATOM 4624 C CA . ALA A 1 655 ? 19.196 -23.640 -11.395 1.00 73.44 655 ALA A CA 1
ATOM 4625 C C . ALA A 1 655 ? 19.323 -22.418 -10.470 1.00 73.44 655 ALA A C 1
ATOM 4627 O O . ALA A 1 655 ? 18.531 -22.264 -9.543 1.00 73.44 655 ALA A O 1
ATOM 4628 N N . VAL A 1 656 ? 20.250 -21.499 -10.769 1.00 74.94 656 VAL A N 1
ATOM 4629 C CA . VAL A 1 656 ? 20.406 -20.243 -10.013 1.00 74.94 656 VAL A CA 1
ATOM 4630 C C . VAL A 1 656 ? 19.167 -19.354 -10.154 1.00 74.94 656 VAL A C 1
ATOM 4632 O O . VAL A 1 656 ? 18.691 -18.803 -9.161 1.00 74.94 656 VAL A O 1
ATOM 4635 N N . ARG A 1 657 ? 18.588 -19.245 -11.361 1.00 75.94 657 ARG A N 1
ATOM 4636 C CA . ARG A 1 657 ? 17.342 -18.488 -11.585 1.00 75.94 657 ARG A CA 1
ATOM 4637 C C . ARG A 1 657 ? 16.164 -19.078 -10.810 1.00 75.94 657 ARG A C 1
ATOM 4639 O O . ARG A 1 657 ? 15.410 -18.323 -10.201 1.00 75.94 657 ARG A O 1
ATOM 4646 N N . VAL A 1 658 ? 16.015 -20.403 -10.800 1.00 77.25 658 VAL A N 1
ATOM 4647 C CA . VAL A 1 658 ? 14.965 -21.090 -10.033 1.00 77.25 658 VAL A CA 1
ATOM 4648 C C . VAL A 1 658 ? 15.185 -20.903 -8.534 1.00 77.25 658 VAL A C 1
ATOM 4650 O O . VAL A 1 658 ? 14.259 -20.478 -7.855 1.00 77.25 658 VAL A O 1
ATOM 4653 N N . ALA A 1 659 ? 16.400 -21.117 -8.023 1.00 76.94 659 ALA A N 1
ATOM 4654 C CA . ALA A 1 659 ? 16.713 -20.942 -6.604 1.00 76.94 659 ALA A CA 1
ATOM 4655 C C . ALA A 1 659 ? 16.429 -19.512 -6.118 1.00 76.94 659 ALA A C 1
ATOM 4657 O O . ALA A 1 659 ? 15.831 -19.331 -5.061 1.00 76.94 659 ALA A O 1
ATOM 4658 N N . ARG A 1 660 ? 16.778 -18.491 -6.914 1.00 77.50 660 ARG A N 1
ATOM 4659 C CA . ARG A 1 660 ? 16.461 -17.086 -6.608 1.00 77.50 660 ARG A CA 1
ATOM 4660 C C . ARG A 1 660 ? 14.954 -16.829 -6.566 1.00 77.50 660 ARG A C 1
ATOM 4662 O O . ARG A 1 660 ? 14.482 -16.169 -5.647 1.00 77.50 660 ARG A O 1
ATOM 4669 N N . ARG A 1 661 ? 14.194 -17.375 -7.523 1.00 78.75 661 ARG A N 1
ATOM 4670 C CA . ARG A 1 661 ? 12.724 -17.267 -7.535 1.00 78.75 661 ARG A CA 1
ATOM 4671 C C . ARG A 1 661 ? 12.098 -17.972 -6.336 1.00 78.75 661 ARG A C 1
ATOM 4673 O O . ARG A 1 661 ? 11.221 -17.399 -5.709 1.00 78.75 661 ARG A O 1
ATOM 4680 N N . VAL A 1 662 ? 12.572 -19.168 -5.987 1.00 79.56 662 VAL A N 1
ATOM 4681 C CA . VAL A 1 662 ? 12.101 -19.911 -4.809 1.00 79.56 662 VAL A CA 1
ATOM 4682 C C . VAL A 1 662 ? 12.426 -19.154 -3.525 1.00 79.56 662 VAL A C 1
ATOM 4684 O O . VAL A 1 662 ? 11.553 -19.036 -2.675 1.00 79.56 662 VAL A O 1
ATOM 4687 N N . ALA A 1 663 ? 13.631 -18.594 -3.391 1.00 80.00 663 ALA A N 1
ATOM 4688 C CA . ALA A 1 663 ? 14.006 -17.789 -2.230 1.00 80.00 663 ALA A CA 1
ATOM 4689 C C . ALA A 1 663 ? 13.122 -16.541 -2.097 1.00 80.00 663 ALA A C 1
ATOM 4691 O O . ALA A 1 663 ? 12.623 -16.266 -1.011 1.00 80.00 663 ALA A O 1
ATOM 4692 N N . PHE A 1 664 ? 12.872 -15.835 -3.204 1.00 81.38 664 PHE A N 1
ATOM 4693 C CA . PHE A 1 664 ? 11.966 -14.688 -3.233 1.00 81.38 664 PHE A CA 1
ATOM 4694 C C . PHE A 1 664 ? 10.539 -15.075 -2.825 1.00 81.38 664 PHE A C 1
ATOM 4696 O O . PHE A 1 664 ? 9.969 -14.470 -1.922 1.00 81.38 664 PHE A O 1
ATOM 4703 N N . VAL A 1 665 ? 9.985 -16.123 -3.441 1.00 80.62 665 VAL A N 1
ATOM 4704 C CA . VAL A 1 665 ? 8.638 -16.621 -3.132 1.00 80.62 665 VAL A CA 1
ATOM 4705 C C . VAL A 1 665 ? 8.547 -17.103 -1.683 1.00 80.62 665 VAL A C 1
ATOM 4707 O O . VAL A 1 665 ? 7.561 -16.817 -1.019 1.00 80.62 665 VAL A O 1
ATOM 4710 N N . SER A 1 666 ? 9.574 -17.775 -1.158 1.00 82.81 666 SER A N 1
ATOM 4711 C CA . SER A 1 666 ? 9.602 -18.246 0.236 1.00 82.81 666 SER A CA 1
ATOM 4712 C C . SER A 1 666 ? 9.678 -17.083 1.223 1.00 82.81 666 SER A C 1
ATOM 4714 O O . SER A 1 666 ? 8.962 -17.076 2.220 1.00 82.81 666 SER A O 1
ATOM 4716 N N . PHE A 1 667 ? 10.507 -16.076 0.934 1.00 83.31 667 PHE A N 1
ATOM 4717 C CA . PHE A 1 667 ? 10.589 -14.867 1.748 1.00 83.31 667 PHE A CA 1
ATOM 4718 C C . PHE A 1 667 ? 9.237 -14.144 1.796 1.00 83.31 667 PHE A C 1
ATOM 4720 O O . PHE A 1 667 ? 8.749 -13.806 2.873 1.00 83.31 667 PHE A O 1
ATOM 4727 N N . PHE A 1 668 ? 8.609 -13.977 0.632 1.00 82.06 668 PHE A N 1
ATOM 4728 C CA . PHE A 1 668 ? 7.326 -13.297 0.484 1.00 82.06 668 PHE A CA 1
ATOM 4729 C C . PHE A 1 668 ? 6.166 -14.065 1.134 1.00 82.06 668 PHE A C 1
ATOM 4731 O O . PHE A 1 668 ? 5.396 -13.489 1.896 1.00 82.06 668 PHE A O 1
ATOM 4738 N N . LEU A 1 669 ? 6.040 -15.366 0.854 1.00 83.00 669 LEU A N 1
ATOM 4739 C CA . LEU A 1 669 ? 4.891 -16.161 1.294 1.00 83.00 669 LEU A CA 1
ATOM 4740 C C . LEU A 1 669 ? 5.008 -16.665 2.731 1.00 83.00 669 LEU A C 1
ATOM 4742 O O . LEU A 1 669 ? 3.974 -16.906 3.347 1.00 83.00 669 LEU A O 1
ATOM 4746 N N . LEU A 1 670 ? 6.223 -16.854 3.255 1.00 88.12 670 LEU A N 1
ATOM 4747 C CA . LEU A 1 670 ? 6.437 -17.496 4.556 1.00 88.12 670 LEU A CA 1
ATOM 4748 C C . LEU A 1 670 ? 7.122 -16.564 5.551 1.00 88.12 670 LEU A C 1
ATOM 4750 O O . LEU A 1 670 ? 6.615 -16.367 6.652 1.00 88.12 670 LEU A O 1
ATOM 4754 N N . THR A 1 671 ? 8.267 -15.982 5.183 1.00 86.69 671 THR A N 1
ATOM 4755 C CA . THR A 1 671 ? 9.073 -15.201 6.133 1.00 86.69 671 THR A CA 1
ATOM 4756 C C . THR A 1 671 ? 8.361 -13.928 6.568 1.00 86.69 671 THR A C 1
ATOM 4758 O O . THR A 1 671 ? 8.280 -13.668 7.764 1.00 86.69 671 THR A O 1
ATOM 4761 N N . LEU A 1 672 ? 7.811 -13.157 5.626 1.00 86.94 672 LEU A N 1
ATOM 4762 C CA . LEU A 1 672 ? 7.144 -11.897 5.950 1.00 86.94 672 LEU A CA 1
ATOM 4763 C C . LEU A 1 672 ? 5.906 -12.106 6.847 1.00 86.94 672 LEU A C 1
ATOM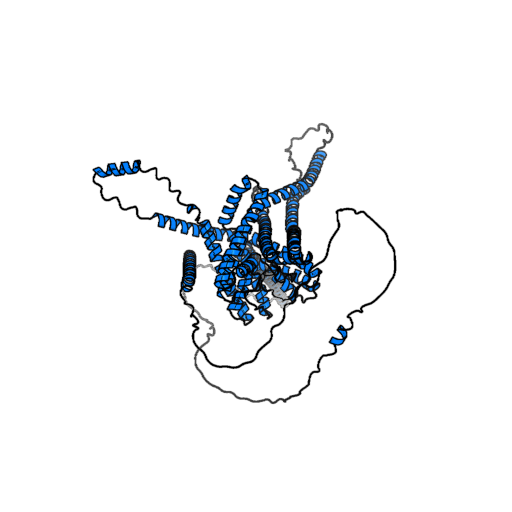 4765 O O . LEU A 1 672 ? 5.877 -11.495 7.917 1.00 86.94 672 LEU A O 1
ATOM 4769 N N . PRO A 1 673 ? 4.940 -12.993 6.521 1.00 90.44 673 PRO A N 1
ATOM 4770 C CA . PRO A 1 673 ? 3.818 -13.269 7.421 1.00 90.44 673 PRO A CA 1
ATOM 4771 C C . PRO A 1 673 ? 4.261 -13.776 8.794 1.00 90.44 673 PRO A C 1
ATOM 4773 O O . PRO A 1 673 ? 3.737 -13.322 9.805 1.00 90.44 673 PRO A O 1
ATOM 4776 N N . ALA A 1 674 ? 5.265 -14.658 8.857 1.00 91.38 674 ALA A N 1
ATOM 4777 C CA . ALA A 1 674 ? 5.781 -15.158 10.130 1.00 91.38 674 ALA A CA 1
ATOM 4778 C C . ALA A 1 674 ? 6.381 -14.039 10.998 1.00 91.38 674 ALA A C 1
ATOM 4780 O O . ALA A 1 674 ? 6.149 -14.014 12.205 1.00 91.38 674 ALA A O 1
ATOM 4781 N N . CYS A 1 675 ? 7.113 -13.092 10.400 1.00 90.38 675 CYS A N 1
ATOM 4782 C CA . CYS A 1 675 ? 7.643 -11.928 11.112 1.00 90.38 675 CYS A CA 1
ATOM 4783 C C . CYS A 1 675 ? 6.525 -11.030 11.656 1.00 90.38 675 CYS A C 1
ATOM 4785 O O . CYS A 1 675 ? 6.600 -10.614 12.811 1.00 90.38 675 CYS A O 1
ATOM 4787 N N . VAL A 1 676 ? 5.484 -10.767 10.858 1.00 91.12 676 VAL A N 1
ATOM 4788 C CA . VAL A 1 676 ? 4.320 -9.980 11.297 1.00 91.12 676 VAL A CA 1
ATOM 4789 C C . VAL A 1 676 ? 3.591 -10.685 12.441 1.00 91.12 676 VAL A C 1
ATOM 4791 O O . VAL A 1 676 ? 3.319 -10.065 13.465 1.00 91.12 676 VAL A O 1
ATOM 4794 N N . LEU A 1 677 ? 3.334 -11.990 12.322 1.00 93.25 677 LEU A N 1
ATOM 4795 C CA . LEU A 1 677 ? 2.677 -12.773 13.372 1.00 93.25 677 LEU A CA 1
ATOM 4796 C C . LEU A 1 677 ? 3.496 -12.793 14.668 1.00 93.25 677 LEU A C 1
ATOM 4798 O O . LEU A 1 677 ? 2.933 -12.615 15.744 1.00 93.25 677 LEU A O 1
ATOM 4802 N N . ALA A 1 678 ? 4.819 -12.955 14.579 1.00 93.62 678 ALA A N 1
ATOM 4803 C CA . ALA A 1 678 ? 5.704 -12.916 15.741 1.00 93.62 678 ALA A CA 1
ATOM 4804 C C . ALA A 1 678 ? 5.709 -11.537 16.419 1.00 93.62 678 ALA A C 1
ATOM 4806 O O . ALA A 1 678 ? 5.651 -11.458 17.646 1.00 93.62 678 ALA A O 1
ATOM 4807 N N . PHE A 1 679 ? 5.730 -10.457 15.630 1.00 92.56 679 PHE A N 1
ATOM 4808 C CA . PHE A 1 679 ? 5.596 -9.090 16.133 1.00 92.56 679 PHE A CA 1
ATOM 4809 C C . PHE A 1 679 ? 4.266 -8.909 16.878 1.00 92.56 679 PHE A C 1
ATOM 4811 O O . PHE A 1 679 ? 4.258 -8.481 18.032 1.00 92.56 679 PHE A O 1
ATOM 4818 N N . CYS A 1 680 ? 3.152 -9.314 16.263 1.00 95.00 680 CYS A N 1
ATOM 4819 C CA . CYS A 1 680 ? 1.824 -9.178 16.857 1.00 95.00 680 CYS A CA 1
ATOM 4820 C C . CYS A 1 680 ? 1.663 -10.039 18.114 1.00 95.00 680 CYS A C 1
ATOM 4822 O O . CYS A 1 680 ? 1.038 -9.601 19.072 1.00 95.00 680 CYS A O 1
ATOM 4824 N N . ALA A 1 681 ? 2.250 -11.238 18.151 1.00 96.12 681 ALA A N 1
ATOM 4825 C CA . ALA A 1 681 ? 2.244 -12.095 19.336 1.00 96.12 681 ALA A CA 1
ATOM 4826 C C . ALA A 1 681 ? 3.017 -11.461 20.495 1.00 96.12 681 ALA A C 1
ATOM 4828 O O . ALA A 1 681 ? 2.518 -11.429 21.618 1.00 96.12 681 ALA A O 1
ATOM 4829 N N . LEU A 1 682 ? 4.208 -10.916 20.226 1.00 95.62 682 LEU A N 1
ATOM 4830 C CA . LEU A 1 682 ? 5.025 -10.261 21.244 1.00 95.62 682 LEU A CA 1
ATOM 4831 C C . LEU A 1 682 ? 4.325 -9.026 21.819 1.00 95.62 682 LEU A C 1
ATOM 4833 O O . LEU A 1 682 ? 4.136 -8.932 23.029 1.00 95.62 682 LEU A O 1
ATOM 4837 N N . PHE A 1 683 ? 3.928 -8.084 20.964 1.00 95.06 683 PHE A N 1
ATOM 4838 C CA . PHE A 1 683 ? 3.319 -6.837 21.426 1.00 95.06 683 PHE A CA 1
ATOM 4839 C C . PHE A 1 683 ? 1.883 -7.034 21.908 1.00 95.06 683 PHE A C 1
ATOM 4841 O O . PHE A 1 683 ? 1.476 -6.382 22.864 1.00 95.06 683 PHE A O 1
ATOM 4848 N N . GLY A 1 684 ? 1.147 -7.983 21.332 1.00 95.19 684 GLY A N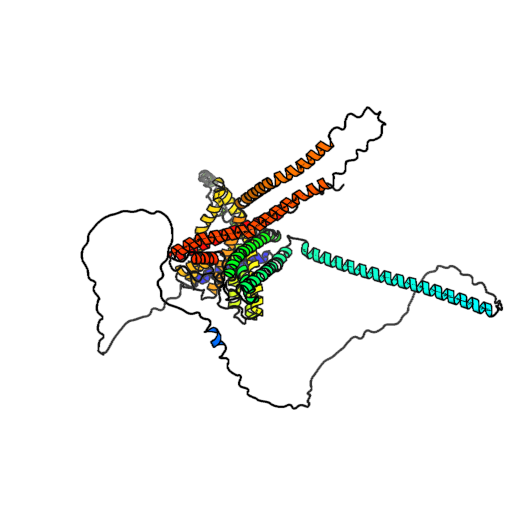 1
ATOM 4849 C CA . GLY A 1 684 ? -0.183 -8.361 21.795 1.00 95.19 684 GLY A CA 1
ATOM 4850 C C . GLY A 1 684 ? -0.173 -8.994 23.181 1.00 95.19 684 GLY A C 1
ATOM 4851 O O . GLY A 1 684 ? -1.051 -8.690 23.982 1.00 95.19 684 GLY A O 1
ATOM 4852 N N . ALA A 1 685 ? 0.849 -9.794 23.518 1.00 95.88 685 ALA A N 1
ATOM 4853 C CA . ALA A 1 685 ? 1.037 -10.275 24.888 1.00 95.88 685 ALA A CA 1
ATOM 4854 C C . ALA A 1 685 ? 1.254 -9.122 25.874 1.00 95.88 685 ALA A C 1
ATOM 4856 O O . ALA A 1 685 ? 0.699 -9.147 26.969 1.00 95.88 685 ALA A O 1
ATOM 4857 N N . ILE A 1 686 ? 2.048 -8.118 25.486 1.00 94.12 686 ILE A N 1
ATOM 4858 C CA . ILE A 1 686 ? 2.357 -6.971 26.347 1.00 94.12 686 ILE A CA 1
ATOM 4859 C C . ILE A 1 686 ? 1.117 -6.089 26.542 1.00 94.12 686 ILE A C 1
ATOM 4861 O O . ILE A 1 686 ? 0.787 -5.781 27.683 1.00 94.12 686 ILE A O 1
ATOM 4865 N N . VAL A 1 687 ? 0.403 -5.736 25.462 1.00 93.75 687 VAL A N 1
ATOM 4866 C CA . VAL A 1 687 ? -0.864 -4.978 25.541 1.00 93.75 687 VAL A CA 1
ATOM 4867 C C . VAL A 1 687 ? -1.881 -5.746 26.379 1.00 93.75 687 VAL A C 1
ATOM 4869 O O . VAL A 1 687 ? -2.463 -5.187 27.302 1.00 93.75 687 VAL A O 1
ATOM 4872 N N . GLY A 1 688 ? -2.065 -7.039 26.093 1.00 95.19 688 GLY A N 1
ATOM 4873 C CA . GLY A 1 688 ? -3.023 -7.869 26.813 1.00 95.19 688 GLY A CA 1
ATOM 4874 C C . GLY A 1 688 ? -2.703 -7.957 28.303 1.00 95.19 688 GLY A C 1
ATOM 4875 O O . GLY A 1 688 ? -3.597 -7.809 29.124 1.00 95.19 688 GLY A O 1
ATOM 4876 N N . ALA A 1 689 ? -1.429 -8.101 28.677 1.00 94.56 689 ALA A N 1
ATOM 4877 C CA . ALA A 1 689 ? -1.025 -8.075 30.080 1.00 94.56 689 ALA A CA 1
ATOM 4878 C C . ALA A 1 689 ? -1.249 -6.702 30.741 1.00 94.56 689 ALA A C 1
ATOM 4880 O O . ALA A 1 689 ? -1.644 -6.657 31.904 1.00 94.56 689 ALA A O 1
ATOM 4881 N N . ALA A 1 690 ? -1.013 -5.600 30.020 1.00 93.38 690 ALA A N 1
ATOM 4882 C CA . ALA A 1 690 ? -1.200 -4.242 30.533 1.00 93.38 690 ALA A CA 1
ATOM 4883 C C . ALA A 1 690 ? -2.681 -3.895 30.768 1.00 93.38 690 ALA A C 1
ATOM 4885 O O . ALA A 1 690 ? -3.007 -3.260 31.765 1.00 93.38 690 ALA A O 1
ATOM 4886 N N . GLU A 1 691 ? -3.568 -4.347 29.882 1.00 96.62 691 GLU A N 1
ATOM 4887 C CA . GLU A 1 691 ? -5.014 -4.098 29.958 1.00 96.62 691 GLU A CA 1
ATOM 4888 C C . GLU A 1 691 ? -5.791 -5.212 30.685 1.00 96.62 691 GLU A C 1
ATOM 4890 O O . GLU A 1 691 ? -7.009 -5.140 30.834 1.00 96.62 691 GLU A O 1
ATOM 4895 N N . GLY A 1 692 ? -5.110 -6.271 31.137 1.00 96.12 692 GLY A N 1
ATOM 4896 C CA . GLY A 1 692 ? -5.752 -7.424 31.776 1.00 96.12 692 GLY A CA 1
ATOM 4897 C C . GLY A 1 692 ? -6.585 -8.290 30.820 1.00 96.12 692 GLY A C 1
ATOM 4898 O O . GLY A 1 692 ? -7.487 -9.003 31.260 1.00 96.12 692 GLY A O 1
ATOM 4899 N N . TRP A 1 693 ? -6.306 -8.246 29.517 1.00 97.69 693 TRP A N 1
ATOM 4900 C CA . TRP A 1 693 ? -6.962 -9.079 28.512 1.00 97.69 693 TRP A CA 1
ATOM 4901 C C . TRP A 1 693 ? -6.338 -10.468 28.410 1.00 97.69 693 TRP A C 1
ATOM 4903 O O . TRP A 1 693 ? -5.170 -10.700 28.735 1.00 97.69 693 TRP A O 1
ATOM 4913 N N . ALA A 1 694 ? -7.103 -11.405 27.851 1.00 97.31 694 ALA A N 1
ATOM 4914 C CA . ALA A 1 694 ? -6.533 -12.665 27.411 1.00 97.31 694 ALA A CA 1
ATOM 4915 C C . ALA A 1 694 ? -5.481 -12.419 26.313 1.00 97.31 694 ALA A C 1
ATOM 4917 O O . ALA A 1 694 ? -5.645 -11.546 25.458 1.00 97.31 694 ALA A O 1
ATOM 4918 N N . PHE A 1 695 ? -4.432 -13.254 26.277 1.00 96.94 695 PHE A N 1
ATOM 4919 C CA . PHE A 1 695 ? -3.390 -13.191 25.239 1.00 96.94 695 PHE A CA 1
ATOM 4920 C C . PHE A 1 695 ? -3.982 -13.150 23.824 1.00 96.94 695 PHE A C 1
ATOM 4922 O O . PHE A 1 695 ? -3.505 -12.401 22.977 1.00 96.94 695 PHE A O 1
ATOM 4929 N N . ARG A 1 696 ? -5.040 -13.937 23.580 1.00 95.94 696 ARG A N 1
ATOM 4930 C CA . ARG A 1 696 ? -5.744 -13.971 22.295 1.00 95.94 696 ARG A CA 1
ATOM 4931 C C . ARG A 1 696 ? -6.250 -12.588 21.897 1.00 95.94 696 ARG A C 1
ATOM 4933 O O . ARG A 1 696 ? -6.023 -12.191 20.763 1.00 95.94 696 ARG A O 1
ATOM 4940 N N . ASP A 1 697 ? -6.900 -11.864 22.798 1.00 96.38 697 ASP A N 1
ATOM 4941 C CA . ASP A 1 697 ? -7.516 -10.582 22.462 1.00 96.38 697 ASP A CA 1
ATOM 4942 C C . ASP A 1 697 ? -6.447 -9.505 22.259 1.00 96.38 697 ASP A C 1
ATOM 4944 O O . ASP A 1 697 ? -6.511 -8.773 21.279 1.00 96.38 697 ASP A O 1
ATOM 4948 N N . GLY A 1 698 ? -5.390 -9.499 23.080 1.00 95.69 698 GLY A N 1
ATOM 4949 C CA . GLY A 1 698 ? -4.224 -8.640 22.851 1.00 95.69 698 GLY A CA 1
ATOM 4950 C C . GLY A 1 698 ? -3.514 -8.927 21.520 1.00 95.69 698 GLY A C 1
ATOM 4951 O O . GLY A 1 698 ? -3.177 -8.000 20.783 1.00 95.69 698 GLY A O 1
ATOM 4952 N N . PHE A 1 699 ? -3.331 -10.203 21.161 1.00 96.25 699 PHE A N 1
ATOM 4953 C CA . PHE A 1 699 ? -2.782 -10.614 19.864 1.00 96.25 699 PHE A CA 1
ATOM 4954 C C . PHE A 1 699 ? -3.659 -10.153 18.696 1.00 96.25 699 PHE A C 1
ATOM 4956 O O . PHE A 1 699 ? -3.146 -9.534 17.767 1.00 96.25 699 PHE A O 1
ATOM 4963 N N . LEU A 1 700 ? -4.966 -10.430 18.744 1.00 94.75 700 LEU A N 1
ATOM 4964 C CA . LEU A 1 700 ? -5.921 -10.047 17.701 1.00 94.75 700 LEU A CA 1
ATOM 4965 C C . LEU A 1 700 ? -6.022 -8.528 17.550 1.00 94.75 700 LEU A C 1
ATOM 4967 O O . LEU A 1 700 ? -6.108 -8.042 16.424 1.00 94.75 700 LEU A O 1
ATOM 4971 N N . TYR A 1 701 ? -5.962 -7.789 18.658 1.00 93.75 701 TYR A N 1
ATOM 4972 C CA . TYR A 1 701 ? -5.950 -6.330 18.673 1.00 93.75 701 TYR A CA 1
ATOM 4973 C C . TYR A 1 701 ? -4.721 -5.782 17.940 1.00 93.75 701 TYR A C 1
ATOM 4975 O O . TYR A 1 701 ? -4.849 -5.067 16.945 1.00 93.75 701 TYR A O 1
ATOM 4983 N N . VAL A 1 702 ? -3.517 -6.184 18.365 1.00 93.62 702 VAL A N 1
ATOM 4984 C CA . VAL A 1 702 ? -2.273 -5.718 17.734 1.00 93.62 702 VAL A CA 1
ATOM 4985 C C . VAL A 1 702 ? -2.183 -6.177 16.284 1.00 93.62 702 VAL A C 1
ATOM 4987 O O . VAL A 1 702 ? -1.731 -5.406 15.443 1.00 93.62 702 VAL A O 1
ATOM 4990 N N . PHE A 1 703 ? -2.635 -7.390 15.968 1.00 93.56 703 PHE A N 1
ATOM 4991 C CA . PHE A 1 703 ? -2.675 -7.896 14.598 1.00 93.56 703 PHE A CA 1
ATOM 4992 C C . PHE A 1 703 ? -3.583 -7.055 13.698 1.00 93.56 703 PHE A C 1
ATOM 4994 O O . PHE A 1 703 ? -3.170 -6.672 12.603 1.00 93.56 703 PHE A O 1
ATOM 5001 N N . SER A 1 704 ? -4.784 -6.724 14.185 1.00 91.31 704 SER A N 1
ATOM 5002 C CA . SER A 1 704 ? -5.749 -5.913 13.441 1.00 91.31 704 SER A CA 1
ATOM 5003 C C . SER A 1 704 ? -5.204 -4.521 13.151 1.00 91.31 704 SER A C 1
ATOM 5005 O O . SER A 1 704 ? -5.244 -4.069 12.012 1.00 91.31 704 SER A O 1
ATOM 5007 N N . ASN A 1 705 ? -4.599 -3.892 14.158 1.00 89.25 705 ASN A N 1
ATOM 5008 C CA . ASN A 1 705 ? -4.017 -2.560 14.035 1.00 89.25 705 ASN A CA 1
ATOM 5009 C C . ASN A 1 705 ? -2.744 -2.542 13.186 1.00 89.25 705 ASN A C 1
ATOM 5011 O O . ASN A 1 705 ? -2.554 -1.658 12.365 1.00 89.25 705 ASN A O 1
ATOM 5015 N N . THR A 1 706 ? -1.880 -3.546 13.333 1.00 89.44 706 THR A N 1
ATOM 5016 C CA . THR A 1 706 ? -0.640 -3.647 12.551 1.00 89.44 706 THR A CA 1
ATOM 5017 C C . THR A 1 706 ? -0.948 -3.700 11.057 1.00 89.44 706 THR A C 1
ATOM 5019 O O . THR A 1 706 ? -0.251 -3.080 10.264 1.00 89.44 706 THR A O 1
ATOM 5022 N N . LEU A 1 707 ? -2.001 -4.413 10.661 1.00 88.62 707 LEU A N 1
ATOM 5023 C CA . LEU A 1 707 ? -2.361 -4.590 9.255 1.00 88.62 707 LEU A CA 1
ATOM 5024 C C . LEU A 1 707 ? -3.454 -3.637 8.762 1.00 88.62 707 LEU A C 1
ATOM 5026 O O . LEU A 1 707 ? -3.825 -3.746 7.597 1.00 88.62 707 LEU A O 1
ATOM 5030 N N . GLY A 1 708 ? -3.951 -2.731 9.613 1.00 86.50 708 GLY A N 1
ATOM 5031 C CA . GLY A 1 708 ? -5.061 -1.833 9.283 1.00 86.50 708 GLY A CA 1
ATOM 5032 C C . GLY A 1 708 ? -6.303 -2.584 8.816 1.00 86.50 708 GLY A C 1
ATOM 5033 O O . GLY A 1 708 ? -6.850 -2.273 7.761 1.00 86.50 708 GLY A O 1
ATOM 5034 N N . LEU A 1 709 ? -6.697 -3.642 9.533 1.00 87.69 709 LEU A N 1
ATOM 5035 C CA . LEU A 1 709 ? -7.894 -4.394 9.166 1.00 87.69 709 LEU A CA 1
ATOM 5036 C C . LEU A 1 709 ? -9.124 -3.486 9.322 1.00 87.69 709 LEU A C 1
ATOM 5038 O O . LEU A 1 709 ? -9.311 -2.950 10.413 1.00 87.69 709 LEU A O 1
ATOM 5042 N N . PRO A 1 710 ? -9.985 -3.367 8.295 1.00 78.25 710 PRO A N 1
ATOM 5043 C CA . PRO A 1 710 ? -11.157 -2.491 8.356 1.00 78.25 710 PRO A CA 1
ATOM 5044 C C . PRO A 1 710 ? -12.211 -2.994 9.344 1.00 78.25 710 PRO A C 1
ATOM 5046 O O . PRO A 1 710 ? -12.909 -2.216 9.975 1.00 78.25 710 PRO A O 1
ATOM 5049 N N . ASN A 1 711 ? -12.303 -4.319 9.491 1.00 84.12 711 ASN A N 1
ATOM 5050 C CA . ASN A 1 711 ? -13.112 -4.975 10.505 1.00 84.12 711 ASN A CA 1
ATOM 5051 C C . ASN A 1 711 ? -12.155 -5.661 11.491 1.00 84.12 711 ASN A C 1
ATOM 5053 O O . ASN A 1 711 ? -11.570 -6.693 11.129 1.00 84.12 711 ASN A O 1
ATOM 5057 N N . PRO A 1 712 ? -11.956 -5.107 12.698 1.00 86.44 712 PRO A N 1
ATOM 5058 C CA . PRO A 1 712 ? -11.025 -5.646 13.682 1.00 86.44 712 PRO A CA 1
ATOM 5059 C C . PRO A 1 712 ? -11.423 -7.070 14.089 1.00 86.44 712 PRO A C 1
ATOM 5061 O O . PRO A 1 712 ? -12.600 -7.412 14.197 1.00 86.44 712 PRO A O 1
ATOM 5064 N N . LEU A 1 713 ? -10.435 -7.924 14.364 1.00 89.31 713 LEU A N 1
ATOM 5065 C CA . LEU A 1 713 ? -10.687 -9.314 14.779 1.00 89.31 713 LEU A CA 1
ATOM 5066 C C . LEU A 1 713 ? -11.118 -9.433 16.250 1.00 89.31 713 LEU A C 1
ATOM 5068 O O . LEU A 1 713 ? -11.433 -10.526 16.724 1.00 89.31 713 LEU A O 1
ATOM 5072 N N . THR A 1 714 ? -11.090 -8.327 16.991 1.00 92.69 714 THR A N 1
ATOM 5073 C CA . THR A 1 714 ? -11.541 -8.241 18.378 1.00 92.69 714 THR A CA 1
ATOM 5074 C C . THR A 1 714 ? -12.184 -6.887 18.651 1.00 92.69 714 THR A C 1
ATOM 5076 O O . THR A 1 714 ? -11.820 -5.883 18.044 1.00 92.69 714 THR A O 1
ATOM 5079 N N . GLN A 1 715 ? -13.126 -6.879 19.589 1.00 90.69 715 GLN A N 1
ATOM 5080 C CA . GLN A 1 715 ? -13.878 -5.694 20.009 1.00 90.69 715 GLN A CA 1
ATOM 5081 C C . GLN A 1 715 ? -13.262 -5.008 21.236 1.00 90.69 715 GLN A C 1
ATOM 5083 O O . GLN A 1 715 ? -13.804 -4.025 21.727 1.00 90.69 715 GLN A O 1
ATOM 5088 N N . VAL A 1 716 ? -12.159 -5.540 21.778 1.00 93.44 716 VAL A N 1
ATOM 5089 C CA . VAL A 1 716 ? -11.463 -4.882 22.890 1.00 93.44 716 VAL A CA 1
ATOM 5090 C C . VAL A 1 716 ? -10.640 -3.703 22.372 1.00 93.44 716 VAL A C 1
ATOM 5092 O O . VAL A 1 716 ? -9.971 -3.800 21.338 1.00 93.44 716 VAL A O 1
ATOM 5095 N N . SER A 1 717 ? -10.672 -2.604 23.114 1.00 93.50 717 SER A N 1
ATOM 5096 C CA . SER A 1 717 ? -9.867 -1.404 22.899 1.00 93.50 717 SER A CA 1
ATOM 5097 C C . SER A 1 717 ? -9.280 -0.954 24.240 1.00 93.50 717 SER A C 1
ATOM 5099 O O . SER A 1 717 ? -9.897 -1.193 25.283 1.00 93.50 717 SER A O 1
ATOM 5101 N N . PRO A 1 718 ? -8.060 -0.385 24.252 1.00 93.88 718 PRO A N 1
ATOM 5102 C CA . PRO A 1 718 ? -7.392 -0.011 25.489 1.00 93.88 718 PRO A CA 1
ATOM 5103 C C . PRO A 1 718 ? -8.206 1.060 26.207 1.00 93.88 718 PRO A C 1
ATOM 5105 O O . PRO A 1 718 ? -8.571 2.074 25.618 1.00 93.88 718 PRO A O 1
ATOM 5108 N N . THR A 1 719 ? -8.472 0.826 27.486 1.00 94.50 719 THR A N 1
ATOM 5109 C CA . THR A 1 719 ? -9.280 1.727 28.321 1.00 94.50 719 THR A CA 1
ATOM 5110 C C . THR A 1 719 ? -8.437 2.492 29.329 1.00 94.50 719 THR A C 1
ATOM 5112 O O . THR A 1 719 ? -8.861 3.545 29.800 1.00 94.50 719 THR A O 1
ATOM 5115 N N . SER A 1 720 ? -7.237 1.997 29.653 1.00 94.75 720 SER A N 1
ATOM 5116 C CA . SER A 1 720 ? -6.311 2.709 30.530 1.00 94.75 720 SER A CA 1
ATOM 5117 C C . SER A 1 720 ? -5.445 3.699 29.746 1.00 94.75 720 SER A C 1
ATOM 5119 O O . SER A 1 720 ? -5.019 3.415 28.625 1.00 94.75 720 SER A O 1
ATOM 5121 N N . ASP A 1 721 ? -5.091 4.832 30.363 1.00 90.94 721 ASP A N 1
ATOM 5122 C CA . ASP A 1 721 ? -4.161 5.812 29.773 1.00 90.94 721 ASP A CA 1
ATOM 5123 C C . ASP A 1 721 ? -2.829 5.158 29.365 1.00 90.94 721 ASP A C 1
ATOM 5125 O O . ASP A 1 721 ? -2.243 5.470 28.324 1.00 90.94 721 ASP A O 1
ATOM 5129 N N . GLY A 1 722 ? -2.360 4.208 30.183 1.00 89.62 722 GLY A N 1
ATOM 5130 C CA . GLY A 1 722 ? -1.146 3.439 29.930 1.00 89.62 722 GLY A CA 1
ATOM 5131 C C . GLY A 1 722 ? -1.259 2.555 28.689 1.00 89.62 722 GLY A C 1
ATOM 5132 O O . GLY A 1 722 ? -0.346 2.549 27.861 1.00 89.62 722 GLY A O 1
ATOM 5133 N N . GLY A 1 723 ? -2.372 1.841 28.520 1.00 90.75 723 GLY A N 1
ATOM 5134 C CA . GLY A 1 723 ? -2.603 1.019 27.336 1.00 90.75 723 GLY A CA 1
ATOM 5135 C C . GLY A 1 723 ? -2.881 1.834 26.083 1.00 90.75 723 GLY A C 1
ATOM 5136 O O . GLY A 1 723 ? -2.419 1.436 25.016 1.00 90.75 723 GLY A O 1
ATOM 5137 N N . MET A 1 724 ? -3.531 2.999 26.187 1.00 91.31 724 MET A N 1
ATOM 5138 C CA . MET A 1 724 ? -3.666 3.927 25.059 1.00 91.31 724 MET A CA 1
ATOM 5139 C C . MET A 1 724 ? -2.286 4.406 24.599 1.00 91.31 724 MET A C 1
ATOM 5141 O O . MET A 1 724 ? -1.930 4.222 23.436 1.00 91.31 724 MET A O 1
ATOM 5145 N N . ALA A 1 725 ? -1.456 4.926 25.512 1.00 89.50 725 ALA A N 1
ATOM 5146 C CA . ALA A 1 725 ? -0.094 5.360 25.196 1.00 89.50 725 ALA A CA 1
ATOM 5147 C C . ALA A 1 725 ? 0.757 4.222 24.603 1.00 89.50 725 ALA A C 1
ATOM 5149 O O . ALA A 1 725 ? 1.486 4.416 23.626 1.00 89.50 725 ALA A O 1
ATOM 5150 N N . PHE A 1 726 ? 0.638 3.012 25.156 1.00 90.62 726 PHE A N 1
ATOM 5151 C CA . PHE A 1 726 ? 1.336 1.841 24.636 1.00 90.62 726 PHE A CA 1
ATOM 5152 C C . PHE A 1 726 ? 0.800 1.405 23.264 1.00 90.62 726 PHE A C 1
ATOM 5154 O O . PHE A 1 726 ? 1.583 1.020 22.400 1.00 90.62 726 PHE A O 1
ATOM 5161 N N . SER A 1 727 ? -0.503 1.526 23.007 1.00 90.00 727 SER A N 1
ATOM 5162 C CA . SER A 1 727 ? -1.096 1.250 21.696 1.00 90.00 727 SER A CA 1
ATOM 5163 C C . SER A 1 727 ? -0.569 2.201 20.622 1.00 90.00 727 SER A C 1
ATOM 5165 O O . SER A 1 727 ? -0.243 1.754 19.524 1.00 90.00 727 SER A O 1
ATOM 5167 N N . ILE A 1 728 ? -0.404 3.490 20.939 1.00 90.06 728 ILE A N 1
ATOM 5168 C CA . ILE A 1 728 ? 0.218 4.474 20.034 1.00 90.06 728 ILE A CA 1
ATOM 5169 C C . ILE A 1 728 ? 1.660 4.070 19.709 1.00 90.06 728 ILE A C 1
ATOM 5171 O O . ILE A 1 728 ? 2.078 4.083 18.547 1.00 90.06 728 ILE A O 1
ATOM 5175 N N . LEU A 1 729 ? 2.421 3.680 20.735 1.00 90.50 729 LEU A N 1
ATOM 5176 C CA . LEU A 1 729 ? 3.798 3.214 20.589 1.00 90.50 729 LEU A CA 1
ATOM 5177 C C . LEU A 1 729 ? 3.877 1.976 19.682 1.00 90.50 729 LEU A C 1
ATOM 5179 O O . LEU A 1 729 ? 4.682 1.945 18.750 1.00 90.50 729 LEU A O 1
ATOM 5183 N N . VAL A 1 730 ? 3.033 0.972 19.936 1.00 90.19 730 VAL A N 1
ATOM 5184 C CA . VAL A 1 730 ? 2.983 -0.273 19.159 1.00 90.19 730 VAL A CA 1
ATOM 5185 C C . VAL A 1 730 ? 2.540 -0.012 17.724 1.00 90.19 730 VAL A C 1
ATOM 5187 O O . VAL A 1 730 ? 3.199 -0.507 16.816 1.00 90.19 730 VAL A O 1
ATOM 5190 N N . GLY A 1 731 ? 1.497 0.793 17.499 1.00 87.94 731 GLY A N 1
ATOM 5191 C CA . GLY A 1 731 ? 1.037 1.166 16.156 1.00 87.94 731 GLY A CA 1
ATOM 5192 C C . GLY A 1 731 ? 2.122 1.885 15.353 1.00 87.94 731 GLY A C 1
ATOM 5193 O O . GLY A 1 731 ? 2.406 1.529 14.211 1.00 87.94 731 GLY A O 1
ATOM 5194 N N . THR A 1 732 ? 2.837 2.817 15.989 1.00 88.44 732 THR A N 1
ATOM 5195 C CA . THR A 1 732 ? 3.966 3.514 15.354 1.00 88.44 732 THR A CA 1
ATOM 5196 C C . THR A 1 732 ? 5.090 2.541 14.982 1.00 88.44 732 THR A C 1
ATOM 5198 O O . THR A 1 732 ? 5.606 2.566 13.863 1.00 88.44 732 THR A O 1
ATOM 5201 N N . LEU A 1 733 ? 5.467 1.643 15.899 1.00 89.31 733 LEU A N 1
ATOM 5202 C CA . LEU A 1 733 ? 6.479 0.617 15.633 1.00 89.31 733 LEU A CA 1
ATOM 5203 C C . LEU A 1 733 ? 6.036 -0.366 14.544 1.00 89.31 733 LEU A C 1
ATOM 5205 O O . LEU A 1 733 ? 6.866 -0.775 13.729 1.00 89.31 733 LEU A O 1
ATOM 5209 N N . ALA A 1 734 ? 4.755 -0.730 14.518 1.00 86.62 734 ALA A N 1
ATOM 5210 C CA . ALA A 1 734 ? 4.166 -1.617 13.527 1.00 86.62 734 ALA A CA 1
ATOM 5211 C C . ALA A 1 734 ? 4.298 -1.019 12.125 1.00 86.62 734 ALA A C 1
ATOM 5213 O O . ALA A 1 734 ? 4.836 -1.674 11.233 1.00 86.62 734 ALA A O 1
ATOM 5214 N N . ILE A 1 735 ? 3.933 0.252 11.954 1.00 85.62 735 ILE A N 1
ATOM 5215 C CA . ILE A 1 735 ? 4.052 0.954 10.673 1.00 85.62 735 ILE A CA 1
ATOM 5216 C C . ILE A 1 735 ? 5.497 1.100 10.216 1.00 85.62 735 ILE A C 1
ATOM 5218 O O . ILE A 1 735 ? 5.790 0.821 9.051 1.00 85.62 735 ILE A O 1
ATOM 5222 N N . ILE A 1 736 ? 6.425 1.474 11.103 1.00 86.69 736 ILE A N 1
ATOM 5223 C CA . ILE A 1 736 ? 7.850 1.565 10.741 1.00 86.69 736 ILE A CA 1
ATOM 5224 C C . ILE A 1 736 ? 8.370 0.180 10.316 1.00 86.69 736 ILE A C 1
ATOM 5226 O O . ILE A 1 736 ? 9.107 0.053 9.330 1.00 86.69 736 ILE A O 1
ATOM 5230 N N . SER A 1 737 ? 7.960 -0.876 11.026 1.00 85.44 737 SER A N 1
ATOM 5231 C CA . SER A 1 737 ? 8.357 -2.258 10.733 1.00 85.44 737 SER A CA 1
ATOM 5232 C C . SER A 1 737 ? 7.794 -2.738 9.396 1.00 85.44 737 SER A C 1
ATOM 5234 O O . SER A 1 737 ? 8.543 -3.248 8.564 1.00 85.44 737 SER A O 1
ATOM 5236 N N . ILE A 1 738 ? 6.501 -2.532 9.147 1.00 85.44 738 ILE A N 1
ATOM 5237 C CA . ILE A 1 738 ? 5.838 -2.902 7.893 1.00 85.44 738 ILE A CA 1
ATOM 5238 C C . ILE A 1 738 ? 6.429 -2.139 6.718 1.00 85.44 738 ILE A C 1
ATOM 5240 O O . ILE A 1 738 ? 6.788 -2.758 5.720 1.00 85.44 738 ILE A O 1
ATOM 5244 N N . SER A 1 739 ? 6.607 -0.827 6.854 1.00 84.44 739 SER A N 1
ATOM 5245 C CA . SER A 1 739 ? 7.219 0.001 5.813 1.00 84.44 739 SER A CA 1
ATOM 5246 C C . SER A 1 739 ? 8.620 -0.497 5.486 1.00 84.44 739 SER A C 1
ATOM 5248 O O . SER A 1 739 ? 8.980 -0.647 4.324 1.00 84.44 739 SER A O 1
ATOM 5250 N N . THR A 1 740 ? 9.404 -0.868 6.498 1.00 83.50 740 THR A N 1
ATOM 5251 C CA . THR A 1 740 ? 10.713 -1.487 6.268 1.00 83.50 740 THR A CA 1
ATOM 5252 C C . THR A 1 740 ? 10.598 -2.791 5.481 1.00 83.50 740 THR A C 1
ATOM 5254 O O . THR A 1 740 ? 11.351 -3.016 4.526 1.00 83.50 740 THR A O 1
ATOM 5257 N N . LEU A 1 741 ? 9.689 -3.679 5.888 1.00 83.31 741 LEU A N 1
ATOM 5258 C CA . LEU A 1 741 ? 9.498 -4.973 5.237 1.00 83.31 741 LEU A CA 1
ATOM 5259 C C . LEU A 1 741 ? 9.063 -4.793 3.779 1.00 83.31 741 LEU A C 1
ATOM 5261 O O . LEU A 1 741 ? 9.647 -5.417 2.893 1.00 83.31 741 LEU A O 1
ATOM 5265 N N . MET A 1 742 ? 8.124 -3.884 3.513 1.00 84.19 742 MET A N 1
ATOM 5266 C CA . MET A 1 742 ? 7.699 -3.513 2.163 1.00 84.19 742 MET A CA 1
ATOM 5267 C C . MET A 1 742 ? 8.877 -2.995 1.325 1.00 84.19 742 MET A C 1
ATOM 5269 O O . MET A 1 742 ? 9.042 -3.405 0.176 1.00 84.19 742 MET A O 1
ATOM 5273 N N . GLY A 1 743 ? 9.749 -2.164 1.904 1.00 80.19 743 GLY A N 1
ATOM 5274 C CA . GLY A 1 743 ? 10.898 -1.580 1.195 1.00 80.19 743 GLY A CA 1
ATOM 5275 C C . GLY A 1 743 ? 11.945 -2.634 0.863 1.00 80.19 743 GLY A C 1
ATOM 5276 O O . GLY A 1 743 ? 12.522 -2.654 -0.224 1.00 80.19 743 GLY A O 1
ATOM 5277 N N . SER A 1 744 ? 12.103 -3.594 1.773 1.00 79.00 744 SER A N 1
ATOM 5278 C CA . SER A 1 744 ? 12.951 -4.767 1.577 1.00 79.00 744 SER A CA 1
ATOM 5279 C C . SER A 1 744 ? 12.424 -5.680 0.465 1.00 79.00 744 SER A C 1
ATOM 5281 O O . SER A 1 744 ? 13.219 -6.224 -0.299 1.00 79.00 744 SER A O 1
ATOM 5283 N N . VAL A 1 745 ? 11.100 -5.838 0.327 1.00 77.50 745 VAL A N 1
ATOM 5284 C CA . VAL A 1 745 ? 10.491 -6.576 -0.798 1.00 77.50 745 VAL A CA 1
ATOM 5285 C C . VAL A 1 745 ? 10.758 -5.857 -2.121 1.00 77.50 745 VAL A C 1
ATOM 5287 O O . VAL A 1 745 ? 11.132 -6.510 -3.099 1.00 77.50 745 VAL A O 1
ATOM 5290 N N . GLY A 1 746 ? 10.647 -4.525 -2.149 1.00 73.00 746 GLY A N 1
ATOM 5291 C CA . GLY A 1 746 ? 10.925 -3.734 -3.348 1.00 73.00 746 GLY A CA 1
ATOM 5292 C C . GLY A 1 746 ? 12.357 -3.894 -3.869 1.00 73.00 746 GLY A C 1
ATOM 5293 O O . GLY A 1 746 ? 12.573 -4.031 -5.073 1.00 73.00 746 GLY A O 1
ATOM 5294 N N . LEU A 1 747 ? 13.339 -4.021 -2.974 1.00 70.94 747 LEU A N 1
ATOM 5295 C CA . LEU A 1 747 ? 14.733 -4.291 -3.344 1.00 70.94 747 LEU A CA 1
ATOM 5296 C C . LEU A 1 747 ? 14.932 -5.587 -4.142 1.00 70.94 747 LEU A C 1
ATOM 5298 O O . LEU A 1 747 ? 15.783 -5.643 -5.033 1.00 70.94 747 LEU A O 1
ATOM 5302 N N . PHE A 1 748 ? 14.163 -6.641 -3.857 1.00 68.56 748 PHE A N 1
ATOM 5303 C CA . PHE A 1 748 ? 14.278 -7.895 -4.606 1.00 68.56 748 PHE A CA 1
ATOM 5304 C C . PHE A 1 748 ? 13.852 -7.742 -6.071 1.00 68.56 748 PHE A C 1
ATOM 5306 O O . PHE A 1 748 ? 14.386 -8.445 -6.935 1.00 68.56 748 PHE A O 1
ATOM 5313 N N . VAL A 1 749 ? 12.934 -6.816 -6.362 1.00 63.53 749 VAL A N 1
ATOM 5314 C CA . VAL A 1 749 ? 12.509 -6.483 -7.728 1.00 63.53 749 VAL A CA 1
ATOM 5315 C C . VAL A 1 749 ? 13.637 -5.786 -8.479 1.00 63.53 749 VAL A C 1
ATOM 5317 O O . VAL A 1 749 ? 13.994 -6.227 -9.570 1.00 63.53 749 VAL A O 1
ATOM 5320 N N . LEU A 1 750 ? 14.270 -4.782 -7.864 1.00 60.12 750 LEU A N 1
ATOM 5321 C CA . LEU A 1 750 ? 15.418 -4.079 -8.447 1.00 60.12 750 LEU A CA 1
ATOM 5322 C C . LEU A 1 750 ? 16.555 -5.052 -8.790 1.00 60.12 750 LEU A C 1
ATOM 5324 O O . LEU A 1 750 ? 17.154 -5.006 -9.864 1.00 60.12 750 LEU A O 1
ATOM 5328 N N . MET A 1 751 ? 16.826 -5.999 -7.893 1.00 59.06 751 MET A N 1
ATOM 5329 C CA . MET A 1 751 ? 17.842 -7.016 -8.137 1.00 59.06 751 MET A CA 1
ATOM 5330 C C . MET A 1 751 ? 17.485 -7.967 -9.274 1.00 59.06 751 MET A C 1
ATOM 5332 O O . MET A 1 751 ? 18.372 -8.475 -9.957 1.00 59.06 751 MET A O 1
ATOM 5336 N N . ARG A 1 752 ? 16.198 -8.229 -9.507 1.00 63.16 752 ARG A N 1
ATOM 5337 C CA . ARG A 1 752 ? 15.788 -9.031 -10.657 1.00 63.16 752 ARG A CA 1
ATOM 5338 C C . ARG A 1 752 ? 16.148 -8.338 -11.967 1.00 63.16 752 ARG A C 1
ATOM 5340 O O . ARG A 1 752 ? 16.528 -9.050 -12.885 1.00 63.16 752 ARG A O 1
ATOM 5347 N N . GLU A 1 753 ? 16.053 -7.016 -12.055 1.00 60.47 753 GLU A N 1
ATOM 5348 C CA . GLU A 1 753 ? 16.469 -6.284 -13.256 1.00 60.47 753 GLU A CA 1
ATOM 5349 C C . GLU A 1 753 ? 17.994 -6.229 -13.382 1.00 60.47 753 GLU A C 1
ATOM 5351 O O . GLU A 1 753 ? 18.529 -6.582 -14.429 1.00 60.47 753 GLU A O 1
ATOM 5356 N N . LEU A 1 754 ? 18.708 -5.933 -12.290 1.00 52.38 754 LEU A N 1
ATOM 5357 C CA . LEU A 1 754 ? 20.178 -5.897 -12.284 1.00 52.38 754 LEU A CA 1
ATOM 5358 C C . LEU A 1 754 ? 20.838 -7.242 -12.625 1.00 52.38 754 LEU A C 1
ATOM 5360 O O . LEU A 1 754 ? 21.981 -7.270 -13.075 1.00 52.38 754 LEU A O 1
ATOM 5364 N N . PHE A 1 755 ? 20.152 -8.361 -12.385 1.00 55.19 755 PHE A N 1
ATOM 5365 C CA . PHE A 1 755 ? 20.708 -9.702 -12.588 1.00 55.19 755 PHE A CA 1
ATOM 5366 C C . PHE A 1 755 ? 19.909 -10.570 -13.575 1.00 55.19 755 PHE A C 1
ATOM 5368 O O . PHE A 1 755 ? 20.183 -11.772 -13.673 1.00 55.19 755 PHE A O 1
ATOM 5375 N N . GLY A 1 756 ? 18.880 -10.013 -14.220 1.00 53.97 756 GLY A N 1
ATOM 5376 C CA . GLY A 1 756 ? 17.892 -10.747 -15.019 1.00 53.97 756 GLY A CA 1
ATOM 5377 C C . GLY A 1 756 ? 18.249 -10.882 -16.488 1.00 53.97 756 GLY A C 1
ATOM 5378 O O . GLY A 1 756 ? 18.015 -11.947 -17.061 1.00 53.97 756 GLY A O 1
ATOM 5379 N N . ASP A 1 757 ? 18.882 -9.861 -17.049 1.00 47.19 757 ASP A N 1
ATOM 5380 C CA . ASP A 1 757 ? 19.375 -9.881 -18.415 1.00 47.19 757 ASP A CA 1
ATOM 5381 C C . ASP A 1 757 ? 20.894 -9.984 -18.338 1.00 47.19 757 ASP A C 1
ATOM 5383 O O . ASP A 1 757 ? 21.557 -9.186 -17.674 1.00 47.19 757 ASP A O 1
ATOM 5387 N N . GLY A 1 758 ? 21.446 -11.052 -18.920 1.00 48.31 758 GLY A N 1
ATOM 5388 C CA . GLY A 1 758 ? 22.891 -11.194 -19.040 1.00 48.31 758 GLY A CA 1
ATOM 5389 C C . GLY A 1 758 ? 23.466 -9.904 -19.611 1.00 48.31 758 GLY A C 1
ATOM 5390 O O . GLY A 1 758 ? 22.834 -9.290 -20.471 1.00 48.31 758 GLY A O 1
ATOM 5391 N N . ALA A 1 759 ? 24.624 -9.481 -19.102 1.00 46.09 759 ALA A N 1
ATOM 5392 C CA . ALA A 1 759 ? 25.372 -8.387 -19.702 1.00 46.09 759 ALA A CA 1
ATOM 5393 C C . ALA A 1 759 ? 25.339 -8.575 -21.233 1.00 46.09 759 ALA A C 1
ATOM 5395 O O . ALA A 1 759 ? 25.736 -9.650 -21.692 1.00 46.09 759 ALA A O 1
ATOM 5396 N N . PRO A 1 760 ? 24.791 -7.621 -22.005 1.00 47.53 760 PRO A N 1
ATOM 5397 C CA . PRO A 1 760 ? 24.559 -7.780 -23.441 1.00 47.53 760 PRO A CA 1
ATOM 5398 C C . PRO A 1 760 ? 25.869 -7.734 -24.247 1.00 47.53 760 PRO A C 1
ATOM 5400 O O . PRO A 1 760 ? 26.006 -6.924 -25.151 1.00 47.53 760 PRO A O 1
ATOM 5403 N N . GLY A 1 761 ? 26.878 -8.537 -23.899 1.00 49.66 761 GLY A N 1
ATOM 5404 C CA . GLY A 1 761 ? 28.228 -8.293 -24.405 1.00 49.66 761 GLY A CA 1
ATOM 5405 C C . GLY A 1 761 ? 29.237 -9.431 -24.362 1.00 49.66 761 GLY A C 1
ATOM 5406 O O . GLY A 1 761 ? 30.410 -9.129 -24.503 1.00 49.66 761 GLY A O 1
ATOM 5407 N N . GLU A 1 762 ? 28.853 -10.700 -24.191 1.00 50.97 762 GLU A N 1
ATOM 5408 C CA . GLU A 1 762 ? 29.826 -11.795 -24.416 1.00 50.97 762 GLU A CA 1
ATOM 5409 C C . GLU A 1 762 ? 29.439 -12.788 -25.519 1.00 50.97 762 GLU A C 1
ATOM 5411 O O . GLU A 1 762 ? 30.333 -13.409 -26.086 1.00 50.97 762 GLU A O 1
ATOM 5416 N N . ASP A 1 763 ? 28.160 -12.903 -25.895 1.00 51.19 763 ASP A N 1
ATOM 5417 C CA . ASP A 1 763 ? 27.750 -13.813 -26.980 1.00 51.19 763 ASP A CA 1
ATOM 5418 C C . ASP A 1 763 ? 27.514 -13.094 -28.330 1.00 51.19 763 ASP A C 1
ATOM 5420 O O . ASP A 1 763 ? 27.561 -13.749 -29.368 1.00 51.19 763 ASP A O 1
ATOM 5424 N N . ASP A 1 764 ? 27.351 -11.761 -28.350 1.00 51.19 764 ASP A N 1
ATOM 5425 C CA . ASP A 1 764 ? 27.221 -10.973 -29.597 1.00 51.19 764 ASP A CA 1
ATOM 5426 C C . ASP A 1 764 ? 28.581 -10.687 -30.282 1.00 51.19 764 ASP A C 1
ATOM 5428 O O . ASP A 1 764 ? 28.607 -10.229 -31.421 1.00 51.19 764 ASP A O 1
ATOM 5432 N N . GLU A 1 765 ? 29.719 -11.009 -29.648 1.00 53.19 765 GLU A N 1
ATOM 5433 C CA . GLU A 1 765 ? 31.046 -11.021 -30.305 1.00 53.19 765 GLU A CA 1
ATOM 5434 C C . GLU A 1 765 ? 31.365 -12.362 -31.004 1.00 53.19 765 GLU A C 1
ATOM 5436 O O . GLU A 1 765 ? 32.448 -12.530 -31.566 1.00 53.19 765 GLU A O 1
ATOM 5441 N N . LEU A 1 766 ? 30.440 -13.333 -30.988 1.00 50.38 766 LEU A N 1
ATOM 5442 C CA . LEU A 1 766 ? 30.631 -14.665 -31.580 1.00 50.38 766 LEU A CA 1
ATOM 5443 C C . LEU A 1 766 ? 29.703 -14.972 -32.773 1.00 50.38 766 LEU A C 1
ATOM 5445 O O . LEU A 1 766 ? 29.563 -16.143 -33.136 1.00 50.38 766 LEU A O 1
ATOM 5449 N N . GLU A 1 767 ? 29.133 -13.958 -33.435 1.00 40.97 767 GLU A N 1
ATOM 5450 C CA . GLU A 1 767 ? 28.734 -14.100 -34.846 1.00 40.97 767 GLU A CA 1
ATOM 5451 C C . GLU A 1 767 ? 29.912 -13.706 -35.765 1.00 40.97 767 GLU A C 1
ATOM 5453 O O . GLU A 1 767 ? 30.379 -12.568 -35.685 1.00 40.97 767 GLU A O 1
ATOM 5458 N N . PRO A 1 768 ? 30.436 -14.632 -36.596 1.00 48.53 768 PRO A N 1
ATOM 5459 C CA . PRO A 1 768 ? 31.484 -14.344 -37.577 1.00 48.53 768 PRO A CA 1
ATOM 5460 C C . PRO A 1 768 ? 30.996 -13.570 -38.807 1.00 48.53 768 PRO A C 1
ATOM 5462 O O . PRO A 1 768 ? 29.837 -13.788 -39.236 1.00 48.53 768 PRO A O 1
#

Secondary structure (DSSP, 8-state):
-HHHHHHHHHHHHHHHHHHHHHHHHHTT---------------------PPPPP-------------------------------------S-TTTTTTTS--PPP--------------------------------------------------------------HHHHHHHHHHHHHHHHHHHHHHHHHHHHHHHHHHHHHHHHHHHHHHHHHHHHHHHHHS-TTSHHHHHHIIIIIHHHHHHHHHHHHHHHHHHHHT--HHHHHHHHHHHHTT-SS-S------SHHHHHHHHHHHHHHHHHHHHHHHHHHH-HHHHHHHHHHHHHHHHHHHHHHHHHHTPPPPPPPP---HHHHHHHHHHHHHS---------GGGGS-HHHHHHHHIIIIIHHHHHHHHHHHHHHHHHHHHT--HHHHHHHHHHHHTT-SS-SSS----SHHHHHHHHHHHHHHHHHHHHHHHHHHH-HHHHHHHHHHIIIIITT-HHHHHHHHHHHHHHHHHHHHHHHHHHHHHHHT--HHHHHHHHHHHHTT-SS-S-----SSHHHHHHHHHHHHHHHHHHHHHHHHHHHSHHHHHHHHHHHHHHHHHHHHHHHHHHHHHHHHHHHHTS-------PPPP------------HHHHHHHHHHHHHHHHHHHHHHHHIIIIIHHHHHHHHHHHHHHHHHHHHT--HHHHHHHHHHHHTT-SS-S------SHHHHHHHHHHHHHHHHHHHHHHHHHHHHHHHHHHTTS--TTSSTT---

Radius of gyration: 44.48 Å; Cα contacts (8 Å, |Δi|>4): 638; chains: 1; bounding box: 118×114×175 Å

Mean predicted aligned error: 15.5 Å

Sequence (768 aa):
MATNAGAAALAMGAALGSAITSAMSSSSSAPHPATATDASPAAAAAVPSAPSPLVATPRAAAQPGTAAASPGAPAAALASAARGPVVGMAAPEALKRRARQLAPEPVQGVVTPSPLGPAGGRPAERGADVAGAPSARRRVRGAAADGADAGGASVDVAPRADAAEVVAPSERRERRNRSRDARRTRAAVRLQAATRAALARRRVASLRERRAAAAALRALRWWWFREPNSPWALARYVTLYAPGGVLVLCVAFGALLAALEGWAMGTGVLYVVSLVCGLASPLTDASPASAAGNALIMLVAPWAVALVGLLVGLATSLGALGAALGAYEAAVSRGVRALKLACAREPPPPPPPSVGARGAHAVERARRDAPPARTRRALPLRWLNAEALAFGGMVLVITPAAVMAASAILGLSIAHEEGWALSDGALWVMGSMAMLPNPLTAVMPVTGGGMVLGVLNALYTLCAVVLVFSISAQLSAVSSFAAWWEAGVLRARPRLSFVALMLASLPAVLLLVVVFGAILAEWEGWPVGQGVLFIASILGNLGNPLTDIEPATFDGGVAVVIIASWTMSLMGCWLGVAGSLALPLASVKAIERASRAISAPVVNATLGATQRGRMNARAPSAPATPVKAPAGPSAQARAPLGVTAVLARARAPLAVRVARRVAFVSFFLLTLPACVLAFCALFGAIVGAAEGWAFRDGFLYVFSNTLGLPNPLTQVSPTSDGGMAFSILVGTLAIISISTLMGSVGLFVLMRELFGDGAPGEDDELEP

Nearest PDB structures (foldseek):
  4xdj-assembly1_B  TM=4.780E-01  e=7.332E-01  Homo sapiens
  6afw-assembly1_B  TM=1.773E-01  e=1.955E+00  Vigna radiata var. radiata
  4a01-assembly1_A  TM=1.260E-01  e=1.017E+00  Vigna radiata
  6afz-assembly1_B  TM=1.832E-01  e=2.824E+00  Vigna radiata var. radiata

pLDDT: mean 72.48, std 21.79, range [25.59, 98.0]

Foldseek 3Di:
DVVVVVVVLVVVVVVVVVVVVVVVVVVPDDDDDDDDDDDDDDDDDDDDDDDDDDDDDDDDDDDDDDDDDDDDDDDDDDDDDDDDDDDDDDDPPVVVVVVVPDDDDDDDDDDDDDDDDDDDDDDDDDDDDDDDDDDDDDDDDDDDDDDDDDDDDDDDDDDDDDDPDPDDPVVVVVVVVVVVVVVVVVVVVVVVVVVVVVVVVVVVVVVVVVVVVVVVVCVVVCVVPVALQDVVVLVCCLQPVQLVVQLVVLLVLLQVLCVQQVHDSLQSSQQLLCLLLLALAGLHPDDRPDPVSVVSCLQSLLLSLLSLLQSLLSSLVRNNLVVVLVVLLVVLQVVVVVVVVVVVPPPDPPDPDPDPPVCVVVVVVCVVPVDPVPVPPPPVVVVVHSLVVSLCSCLQRVQLVVLLVVLLVLLCVLCVVQVHDSLQSSQSLLCSLLSFNHGLHPDHRDDPVSSVSVSSSSSSSSSSLSSLLSNLLSRVVLVVVLVVLCVPPVVPPQVCSLVVVLVVVLVVLLVLLQVLLQVLCVVQVHDSVQSSQNSLCLLLLQNDGLDPDHRPDSVSSSSSSSSSSSSSSVLSSLLNSLLNRCPLVVVVVVLVVVVCVVCVVVLCVVVVVVVVVVVVVVDDDPDDDDDDDDDDPDPPPPDPPPVVNVVSVVVVVVVVVVSLVVVLCCCSSPVSSVVLLVLLLVLLCVLCVVQVHDSVQSSQSLSCSLSSNSDGPHPDDRDDPVSSVSSSSSSNSSSSVSSSSSSSSSSSSVVCVVPVDPPPPDCVVPDD